Protein AF-A0A8S1HPP1-F1 (afdb_monomer_lite)

Secondary structure (DSSP, 8-state):
-HHHHHHHHHHHHHHHHHHHHHHH-S--------SEEEEEEESS--HHHHHHHHT-TT-EEEEEESS---TT---TTEEEEEHHHHHTT--GGGGTS-S-HHHHHHHHHHHHHHHT-SEEEEE-TTEEE-TTGGGGS--SSEEEEEEEE-SSSSGGGGB--HHHHHT-SS---TT--S-TT----S-EEEEEEEEEPPSEEEEEEEESSPPBPTTSSBP-S-B---TTPPPEEE-TT-B----SSEEEEEGGGGGG-PPPSSS-HHHHHHHHHHHHHHHHTTTT--EEEEEEEEEE-----------PPPP-HHHHHHHHHH----SSSHHHHHHHHHHHHHTTTSS-HHHHHHHHHHHHHHHHHHHHHHHHHHHHHHHHHHTTT--GGGTTPPPHHHHHHHHHT-HHHHHHTTEEEEEE-SS-B-S-HHHHHHHTTTTSSEEEEEE-B-GGG-S--TTSPPP-S---EEE--HHHHGGGTTTTHHHHHHHHTT-TT--EEEEEETT-EE-TTS---SSSEEESS-SEE--GGG-TTHHHHHHHHHHHHHHHHHHHHH---HHHHHHHHHHHHHHHHTT-SSHHHHHH--SEE---SEEEEEHHHHHHHHHHHHHHHHTT--HHHHHHHHHHHS-EE---GGGEEE--GGGGGGGGGT--TT-SEEE---SSSTT--HHHHHHHIIIIIHHHHHHHHHTT-SGGGTTTTTTTT-TT---------SEEEEE--SSS--HHHHHHTT-TT-EEEE-STT-TTS-TT-GGGHHHHHHHHHHTT-SEEEE--TT----TTGGGGS--SSEEEEEEEEPPPS--S--PPEEEEEEEEEPPSS--PPP--SS------------------------------PPPPPP--------SSHHHHHHHHHHHHHHHHHHHHHTTT--GGGTTPPPHHHHHHHHTT-GGGG-EEEEE-SS---TTHHHHHHHHGGGSSEEEEESS--------SSEEEE-TT-EE-TTS---TTSEEESS--B---TT-GGG-HHHHHHHHHHHHHHHHHHHH---HHHHHHHHHHHHHHHHTT-S-HHHHHH--S-B---SEEEE-GGGHHHHHHHHHHHHHTT--HHHHHHHHHHHS-EEPPPTTSEEE--GGGGGGGGGT--TT-SEEET--GGGGGT-HHHHHHHIIIIIHHHHHHHHH-S----

Organism: NCBI:txid2777116

Sequence (1190 aa):
MLLKYVRLFIVASTLSLLYFMKKKAAVWKPTKFSSKWIVLATEDDYSIVIERLSLLKDWEVVVVSDRKYSESIEFKNIHVLNSRKIDNLGYSIASKMNKTSSSWKNVGYLYAISKGAEWIYDMEIDIEFYGKGLDQFVYKNTTRGLKFLPKSKLLSDRMFNSHHFFGDQNSLPNGFPDIKYHKNGFAKMISCRELKNAAIQHAMVETHAKGKSLNGNRSNGKKKFNKFAPPITLSRGTFSPFDSQNTLFHRRAFHTLLLPSSFDSEEATIWRSYFAQKILNLTREYVALMPSNTVKLGQTGKETDLGQERPNWNRVIEKIDKWNCYLSSVEACILHLTDVMISSNMIKEKDGLLTRAWIQDLAKIGANQKLKANADLSKWCSVANYTKLSENLPEAQKIAENHQNSFVQNMNLDTVLIVTNNFPFAKEVGLIQRLYGPYFGMIIFCGTFDERNINPPDQYLDRFGNVNFVNLSESEVQEGFFIYICAQKIRELQLQNVRGYYMMSDDVVFNHWQSINYQSVVHTVGAYAQDPENRWWAEEFKNISSDALASTAEFMTTSEHPEVVQTWNTFNDGVKRKGFKDGSEALYTQYVGSISDFMYIPTSMLNYFGDLMEVFFENYLFLEIAVDKFLRSVDYETPPVTRLSYLWAEDRDIWPNFYNSSFLSFHPMKYGYSRFNLTERYRYCEHVLQLMIYKYVRLFGIVATCSLVLLIKMKSAVNRPIEYSSKWIVLATEDEYSEAIEKLLLLKDWEIVLVSELANTIHKTSSSRKNVGYLYAISKGAEWIYDMDIDIEFHGKGLDQFSFDKSTRGLKFSPESDNHTNGFAQMESCREMKNSVIQHGLVRDFSEVEIPLFFFWCIKECSGQFSGSPQPQSKMTSPVRRANIDLVQVVENEDLFRANQKLKANADLSKWCSVANYTKLDENLPKAEKIAENHQNSSNLETVLIITKNYPFAEEIGLVQRLYGPYFGMIIFCGTFDEKKINPPGYYMMSDDVQFNHWQPINHQHVVHTIGTVNPRPGEFWFSFEHKNISYESLENIVDFMNETDDPEVVNTWKMFEQGVRNKGLEDARQVLLARDSWSISDFMYIPTSMMNYFGDLMEIFFEHNLFLEIAVEKFLRSVEHDTPTLTHSSYLWCNDRIEWPKFYNSSFLSFHPIKYGAFRFNLTERYRYCEHVLQLSVDILLKGQKLND

pLDDT: mean 71.07, std 18.85, range [21.75, 97.69]

Structure (mmCIF, N/CA/C/O backbone):
data_AF-A0A8S1HPP1-F1
#
_entry.id   AF-A0A8S1HPP1-F1
#
loop_
_atom_site.group_PDB
_atom_site.id
_atom_site.type_symbol
_atom_site.label_atom_id
_atom_site.label_alt_id
_atom_site.label_comp_id
_atom_site.label_asym_id
_atom_site.label_entity_id
_atom_site.label_seq_id
_atom_site.pdbx_PDB_ins_code
_atom_site.Cartn_x
_atom_site.Cartn_y
_atom_site.Cartn_z
_atom_site.occupancy
_atom_site.B_iso_or_equiv
_atom_site.auth_seq_id
_atom_site.auth_comp_id
_atom_site.auth_asym_id
_atom_site.auth_atom_id
_atom_site.pdbx_PDB_model_num
ATOM 1 N N . MET A 1 1 ? 46.949 -49.712 -29.802 1.00 42.00 1 MET A N 1
ATOM 2 C CA . MET A 1 1 ? 46.430 -49.332 -28.463 1.00 42.00 1 MET A CA 1
ATOM 3 C C . MET A 1 1 ? 45.622 -48.033 -28.458 1.00 42.00 1 MET A C 1
ATOM 5 O O . MET A 1 1 ? 44.532 -48.072 -27.906 1.00 42.00 1 MET A O 1
ATOM 9 N N . LEU A 1 2 ? 46.083 -46.933 -29.078 1.00 38.34 2 LEU A N 1
ATOM 10 C CA . LEU A 1 2 ? 45.424 -45.606 -29.055 1.00 38.34 2 LEU A CA 1
ATOM 11 C C . LEU A 1 2 ? 43.883 -45.619 -29.175 1.00 38.34 2 LEU A C 1
ATOM 13 O O . LEU A 1 2 ? 43.200 -45.047 -28.333 1.00 38.34 2 LEU A O 1
ATOM 17 N N . LEU A 1 3 ? 43.323 -46.349 -30.147 1.00 43.28 3 LEU A N 1
ATOM 18 C CA . LEU A 1 3 ? 41.869 -46.475 -30.359 1.00 43.28 3 LEU A CA 1
ATOM 19 C C . LEU A 1 3 ? 41.077 -47.034 -29.156 1.00 43.28 3 LEU A C 1
ATOM 21 O O . LEU A 1 3 ? 39.909 -46.683 -28.998 1.00 43.28 3 LEU A O 1
ATOM 25 N N . LYS A 1 4 ? 41.683 -47.856 -28.281 1.00 51.75 4 LYS A N 1
ATOM 26 C CA . LYS A 1 4 ? 41.047 -48.267 -27.013 1.00 51.75 4 LYS A CA 1
ATOM 27 C C . LYS A 1 4 ? 41.020 -47.117 -26.003 1.00 51.75 4 LYS A C 1
ATOM 29 O O . LYS A 1 4 ? 39.989 -46.924 -25.371 1.00 51.75 4 LYS A O 1
ATOM 34 N N . TYR A 1 5 ? 42.097 -46.336 -25.895 1.00 51.66 5 TYR A N 1
ATOM 35 C CA . TYR A 1 5 ? 42.146 -45.158 -25.019 1.00 51.66 5 TYR A CA 1
ATOM 36 C C . TYR A 1 5 ? 41.177 -44.064 -25.472 1.00 51.66 5 TYR A C 1
ATOM 38 O O . TYR A 1 5 ? 40.440 -43.549 -24.643 1.00 51.66 5 TYR A O 1
ATOM 46 N N . VAL A 1 6 ? 41.095 -43.772 -26.774 1.00 58.34 6 VAL A N 1
ATOM 47 C CA . VAL A 1 6 ? 40.131 -42.794 -27.311 1.00 58.34 6 VAL A CA 1
ATOM 48 C C . VAL A 1 6 ? 38.688 -43.233 -27.034 1.00 58.34 6 VAL A C 1
ATOM 50 O O . VAL A 1 6 ? 37.890 -42.426 -26.567 1.00 58.34 6 VAL A O 1
ATOM 53 N N . ARG A 1 7 ? 38.347 -44.519 -27.227 1.00 53.97 7 ARG A N 1
ATOM 54 C CA . ARG A 1 7 ? 37.010 -45.033 -26.872 1.00 53.97 7 ARG A CA 1
ATOM 55 C C . ARG A 1 7 ? 36.739 -44.993 -25.365 1.00 53.97 7 ARG A C 1
ATOM 57 O O . ARG A 1 7 ? 35.650 -44.586 -24.981 1.00 53.97 7 ARG A O 1
ATOM 64 N N . LEU A 1 8 ? 37.706 -45.355 -24.517 1.00 57.78 8 LEU A N 1
ATOM 65 C CA . LEU A 1 8 ? 37.577 -45.241 -23.057 1.00 57.78 8 LEU A CA 1
ATOM 66 C C . LEU A 1 8 ? 37.389 -43.789 -22.605 1.00 57.78 8 LEU A C 1
ATOM 68 O O . LEU A 1 8 ? 36.540 -43.535 -21.758 1.00 57.78 8 LEU A O 1
ATOM 72 N N . PHE A 1 9 ? 38.120 -42.842 -23.196 1.00 58.34 9 PHE A N 1
ATOM 73 C CA . PHE A 1 9 ? 37.984 -41.421 -22.889 1.00 58.34 9 PHE A CA 1
ATOM 74 C C . PHE A 1 9 ? 36.614 -40.892 -23.325 1.00 58.34 9 PHE A C 1
ATOM 76 O O . PHE A 1 9 ? 35.916 -40.309 -22.508 1.00 58.34 9 PHE A O 1
ATOM 83 N N . ILE A 1 10 ? 36.160 -41.184 -24.551 1.00 60.81 10 ILE A N 1
ATOM 84 C CA . ILE A 1 10 ? 34.819 -40.796 -25.030 1.00 60.81 10 ILE A CA 1
ATOM 85 C C . ILE A 1 10 ? 33.710 -41.404 -24.155 1.00 60.81 10 ILE A C 1
ATOM 87 O O . ILE A 1 10 ? 32.758 -40.704 -23.810 1.00 60.81 10 ILE A O 1
ATOM 91 N N . VAL A 1 11 ? 33.825 -42.674 -23.751 1.00 67.00 11 VAL A N 1
ATOM 92 C CA . VAL A 1 11 ? 32.856 -43.327 -22.849 1.00 67.00 11 VAL A CA 1
ATOM 93 C C . VAL A 1 11 ? 32.888 -42.702 -21.451 1.00 67.00 11 VAL A C 1
ATOM 95 O O . VAL A 1 11 ? 31.832 -42.410 -20.898 1.00 67.00 11 VAL A O 1
ATOM 98 N N . ALA A 1 12 ? 34.064 -42.411 -20.890 1.00 55.72 12 ALA A N 1
ATOM 99 C CA . ALA A 1 12 ? 34.179 -41.722 -19.605 1.00 55.72 12 ALA A CA 1
ATOM 100 C C . ALA A 1 12 ? 33.639 -40.279 -19.662 1.00 55.72 12 ALA A C 1
ATOM 102 O O . ALA A 1 12 ? 32.937 -39.850 -18.745 1.00 55.72 12 ALA A O 1
ATOM 103 N N . SER A 1 13 ? 33.902 -39.542 -20.747 1.00 47.50 13 SER A N 1
ATOM 104 C CA . SER A 1 13 ? 33.375 -38.194 -20.980 1.00 47.50 13 SER A CA 1
ATOM 105 C C . SER A 1 13 ? 31.859 -38.199 -21.151 1.00 47.50 13 SER A C 1
ATOM 107 O O . SER A 1 13 ? 31.190 -37.387 -20.525 1.00 47.50 13 SER A O 1
ATOM 109 N N . THR A 1 14 ? 31.293 -39.120 -21.937 1.00 55.44 14 THR A N 1
ATOM 110 C CA . THR A 1 14 ? 29.834 -39.221 -22.133 1.00 55.44 14 THR A CA 1
ATOM 111 C C . THR A 1 14 ? 29.107 -39.751 -20.902 1.00 55.44 14 THR A C 1
ATOM 113 O O . THR A 1 14 ? 28.030 -39.247 -20.604 1.00 55.44 14 THR A O 1
ATOM 116 N N . LEU A 1 15 ? 29.687 -40.671 -20.122 1.00 53.03 15 LEU A N 1
ATOM 117 C CA . LEU A 1 15 ? 29.138 -41.068 -18.819 1.00 53.03 15 LEU A CA 1
ATOM 118 C C . LEU A 1 15 ? 29.204 -39.924 -17.800 1.00 53.03 15 LEU A C 1
ATOM 120 O O . LEU A 1 15 ? 28.235 -39.707 -17.078 1.00 53.03 15 LEU A O 1
ATOM 124 N N . SER A 1 16 ? 30.289 -39.145 -17.781 1.00 46.88 16 SER A N 1
ATOM 125 C CA . SER A 1 16 ? 30.393 -37.940 -16.944 1.00 46.88 16 SER A CA 1
ATOM 126 C C . SER A 1 16 ? 29.382 -36.875 -17.373 1.00 46.88 16 SER A C 1
ATOM 128 O O . SER A 1 16 ? 28.714 -36.286 -16.525 1.00 46.88 16 SER A O 1
ATOM 130 N N . LEU A 1 17 ? 29.202 -36.672 -18.683 1.00 39.28 17 LEU A N 1
ATOM 131 C CA . LEU A 1 17 ? 28.205 -35.759 -19.235 1.00 39.28 17 LEU A CA 1
ATOM 132 C C . LEU A 1 17 ? 26.784 -36.230 -18.898 1.00 39.28 17 LEU A C 1
ATOM 134 O O . LEU A 1 17 ? 25.991 -35.432 -18.420 1.00 39.28 17 LEU A O 1
ATOM 138 N N . LEU A 1 18 ? 26.473 -37.522 -19.046 1.00 42.94 18 LEU A N 1
ATOM 139 C CA . LEU A 1 18 ? 25.186 -38.119 -18.666 1.00 42.94 18 LEU A CA 1
ATOM 140 C C . LEU A 1 18 ? 24.934 -38.072 -17.153 1.00 42.94 18 LEU A C 1
ATOM 142 O O . LEU A 1 18 ? 23.791 -37.896 -16.742 1.00 42.94 18 LEU A O 1
ATOM 146 N N . TYR A 1 19 ? 25.972 -38.178 -16.322 1.00 43.44 19 TYR A N 1
ATOM 147 C CA . TYR A 1 19 ? 25.876 -38.008 -14.871 1.00 43.44 19 TYR A CA 1
ATOM 148 C C . TYR A 1 19 ? 25.571 -36.547 -14.500 1.00 43.44 19 TYR A C 1
ATOM 150 O O . TYR A 1 19 ? 24.633 -36.290 -13.744 1.00 43.44 19 TYR A O 1
ATOM 158 N N . PHE A 1 20 ? 26.270 -35.580 -15.106 1.00 38.75 20 PHE A N 1
ATOM 159 C CA . PHE A 1 20 ? 25.969 -34.149 -14.965 1.00 38.75 20 PHE A CA 1
ATOM 160 C C . PHE A 1 20 ? 24.582 -33.779 -15.514 1.00 38.75 20 PHE A C 1
ATOM 162 O O . PHE A 1 20 ? 23.857 -33.016 -14.877 1.00 38.75 20 PHE A O 1
ATOM 169 N N . MET A 1 21 ? 24.182 -34.345 -16.656 1.00 35.34 21 MET A N 1
ATOM 170 C CA . MET A 1 21 ? 22.868 -34.124 -17.261 1.00 35.34 21 MET A CA 1
ATOM 171 C C . MET A 1 21 ? 21.763 -34.736 -16.401 1.00 35.34 21 MET A C 1
ATOM 173 O O . MET A 1 21 ? 20.810 -34.033 -16.095 1.00 35.34 21 MET A O 1
ATOM 177 N N . LYS A 1 22 ? 21.904 -35.970 -15.889 1.00 34.00 22 LYS A N 1
ATOM 178 C CA . LYS A 1 22 ? 20.936 -36.536 -14.930 1.00 34.00 22 LYS A CA 1
ATOM 179 C C . LYS A 1 22 ? 20.839 -35.716 -13.641 1.00 34.00 22 LYS A C 1
ATOM 181 O O . LYS A 1 22 ? 19.733 -35.541 -13.143 1.00 34.00 22 LYS A O 1
ATOM 186 N N . LYS A 1 23 ? 21.937 -35.126 -13.147 1.00 32.88 23 LYS A N 1
ATOM 187 C CA . LYS A 1 23 ? 21.891 -34.198 -11.998 1.00 32.88 23 LYS A CA 1
ATOM 188 C C . LYS A 1 23 ? 21.284 -32.818 -12.303 1.00 32.88 23 LYS A C 1
ATOM 190 O O . LYS A 1 23 ? 20.976 -32.096 -11.360 1.00 32.88 23 LYS A O 1
ATOM 195 N N . LYS A 1 24 ? 21.075 -32.459 -13.577 1.00 32.88 24 LYS A N 1
ATOM 196 C CA . LYS A 1 24 ? 20.315 -31.268 -14.016 1.00 32.88 24 LYS A CA 1
ATOM 197 C C . LYS A 1 24 ? 18.944 -31.587 -14.637 1.00 32.88 24 LYS A C 1
ATOM 199 O O . LYS A 1 24 ? 18.179 -30.664 -14.886 1.00 32.88 24 LYS A O 1
ATOM 204 N N . ALA A 1 25 ? 18.619 -32.863 -14.846 1.00 25.97 25 ALA A N 1
ATOM 205 C CA . ALA A 1 25 ? 17.362 -33.346 -15.424 1.00 25.97 25 ALA A CA 1
ATOM 206 C C . ALA A 1 25 ? 16.384 -33.908 -14.373 1.00 25.97 25 ALA A C 1
ATOM 208 O O . ALA A 1 25 ? 15.443 -34.623 -14.714 1.00 25.97 25 ALA A O 1
ATOM 209 N N . ALA A 1 26 ? 16.563 -33.554 -13.096 1.00 25.03 26 ALA A N 1
ATOM 210 C CA . ALA A 1 26 ? 15.437 -33.527 -12.172 1.00 25.03 26 ALA A CA 1
ATOM 211 C C . ALA A 1 26 ? 14.466 -32.449 -12.678 1.00 25.03 26 ALA A C 1
ATOM 213 O O . ALA A 1 26 ? 14.783 -31.261 -12.623 1.00 25.03 26 ALA A O 1
ATOM 214 N N . VAL A 1 27 ? 13.325 -32.867 -13.237 1.00 28.41 27 VAL A N 1
ATOM 215 C CA . VAL A 1 27 ? 12.328 -31.962 -13.827 1.00 28.41 27 VAL A CA 1
ATOM 216 C C . VAL A 1 27 ? 11.822 -31.014 -12.745 1.00 28.41 27 VAL A C 1
ATOM 218 O O . VAL A 1 27 ? 11.024 -31.396 -11.888 1.00 28.41 27 VAL A O 1
ATOM 221 N N . TRP A 1 28 ? 12.310 -29.774 -12.777 1.00 24.19 28 TRP A N 1
ATOM 222 C CA . TRP A 1 28 ? 11.965 -28.747 -11.802 1.00 24.19 28 TRP A CA 1
ATOM 223 C C . TRP A 1 28 ? 10.558 -28.224 -12.093 1.00 24.19 28 TRP A C 1
ATOM 225 O O . TRP A 1 28 ? 10.388 -27.157 -12.680 1.00 24.19 28 TRP A O 1
ATOM 235 N N . LYS A 1 29 ? 9.538 -28.990 -11.676 1.00 22.83 29 LYS A N 1
ATOM 236 C CA . LYS A 1 29 ? 8.214 -28.422 -11.408 1.00 22.83 29 LYS A CA 1
ATOM 237 C C . LYS A 1 29 ? 8.446 -27.258 -10.438 1.00 22.83 29 LYS A C 1
ATOM 239 O O . LYS A 1 29 ? 8.949 -27.519 -9.342 1.00 22.83 29 LYS A O 1
ATOM 244 N N . PRO A 1 30 ? 8.147 -26.002 -10.810 1.00 30.98 30 PRO A N 1
ATOM 245 C CA . PRO A 1 30 ? 8.375 -24.882 -9.917 1.00 30.98 30 PRO A CA 1
ATOM 246 C C . PRO A 1 30 ? 7.457 -25.047 -8.708 1.00 30.98 30 PRO A C 1
ATOM 248 O O . PRO A 1 30 ? 6.238 -24.915 -8.817 1.00 30.98 30 PRO A O 1
ATOM 251 N N . THR A 1 31 ? 8.034 -25.349 -7.545 1.00 39.09 31 THR A N 1
ATOM 252 C CA . THR A 1 31 ? 7.319 -25.253 -6.274 1.00 39.09 31 THR A CA 1
ATOM 253 C C . THR A 1 31 ? 6.963 -23.787 -6.078 1.00 39.09 31 THR A C 1
ATOM 255 O O . THR A 1 31 ? 7.828 -22.969 -5.766 1.00 39.09 31 THR A O 1
ATOM 258 N N . LYS A 1 32 ? 5.700 -23.449 -6.352 1.00 61.53 32 LYS A N 1
ATOM 259 C CA . LYS A 1 32 ? 5.142 -22.115 -6.157 1.00 61.53 32 LYS A CA 1
ATOM 260 C C . LYS A 1 32 ? 5.131 -21.830 -4.656 1.00 61.53 32 LYS A C 1
ATOM 262 O O . LYS A 1 32 ? 4.247 -22.307 -3.954 1.00 61.53 32 LYS A O 1
ATOM 267 N N . PHE A 1 33 ? 6.165 -21.129 -4.198 1.00 76.69 33 PHE A N 1
ATOM 268 C CA . PHE A 1 33 ? 6.281 -20.659 -2.822 1.00 76.69 33 PHE A CA 1
ATOM 269 C C . PHE A 1 33 ? 5.123 -19.714 -2.478 1.00 76.69 33 PHE A C 1
ATOM 271 O O . PHE A 1 33 ? 4.570 -19.066 -3.375 1.00 76.69 33 PHE A O 1
ATOM 278 N N . SER A 1 34 ? 4.779 -19.607 -1.194 1.00 84.12 34 SER A N 1
ATOM 279 C CA . SER A 1 34 ? 3.811 -18.602 -0.738 1.00 84.12 34 SER A CA 1
ATOM 280 C C . SER A 1 34 ? 4.305 -17.169 -0.990 1.00 84.12 34 SER A C 1
ATOM 282 O O . SER A 1 34 ? 5.507 -16.905 -1.085 1.00 84.12 34 SER A O 1
ATOM 284 N N . SER A 1 35 ? 3.372 -16.215 -1.054 1.00 87.25 35 SER A N 1
ATOM 285 C CA . SER A 1 35 ? 3.691 -14.786 -1.001 1.00 87.25 35 SER A CA 1
ATOM 286 C C . SER A 1 35 ? 3.902 -14.280 0.437 1.00 87.25 35 SER A C 1
ATOM 288 O O . SER A 1 35 ? 4.486 -13.210 0.627 1.00 87.25 35 SER A O 1
ATOM 290 N N . LYS A 1 36 ? 3.519 -15.062 1.460 1.00 94.50 36 LYS A N 1
ATOM 291 C CA . LYS A 1 36 ? 3.744 -14.757 2.882 1.00 94.50 36 LYS A CA 1
ATOM 292 C C . LYS A 1 36 ? 4.982 -15.482 3.427 1.00 94.50 36 LYS A C 1
ATOM 294 O O . LYS A 1 36 ? 5.108 -16.700 3.298 1.00 94.50 36 LYS A O 1
ATOM 299 N N . TRP A 1 37 ? 5.882 -14.724 4.049 1.00 96.50 37 TRP A N 1
ATOM 300 C CA . TRP A 1 37 ? 7.186 -15.183 4.532 1.00 96.50 37 TRP A CA 1
ATOM 301 C C . TRP A 1 37 ? 7.423 -14.772 5.986 1.00 96.50 37 TRP A C 1
ATOM 303 O O . TRP A 1 37 ? 7.148 -13.637 6.357 1.00 96.50 37 TRP A O 1
ATOM 313 N N . ILE A 1 38 ? 7.991 -15.656 6.799 1.00 95.38 38 ILE A N 1
ATOM 314 C CA . ILE A 1 38 ? 8.501 -15.357 8.144 1.00 95.38 38 ILE A CA 1
ATOM 315 C C . ILE A 1 38 ? 10.027 -15.266 8.069 1.00 95.38 38 ILE A C 1
ATOM 317 O O . ILE A 1 38 ? 10.658 -16.095 7.415 1.00 95.38 38 ILE A O 1
ATOM 321 N N . VAL A 1 39 ? 10.640 -14.288 8.736 1.00 93.88 39 VAL A N 1
ATOM 322 C CA . VAL A 1 39 ? 12.103 -14.169 8.838 1.00 93.88 39 VAL A CA 1
ATOM 323 C C . VAL A 1 39 ? 12.517 -14.034 10.299 1.00 93.88 39 VAL A C 1
ATOM 325 O O . VAL A 1 39 ? 12.102 -13.111 10.999 1.00 93.88 39 VAL A O 1
ATOM 328 N N . LEU A 1 40 ? 13.376 -14.952 10.742 1.00 89.00 40 LEU A N 1
ATOM 329 C CA . LEU A 1 40 ? 13.937 -14.981 12.090 1.00 89.00 40 LEU A CA 1
ATOM 330 C C . LEU A 1 40 ? 15.417 -15.384 12.062 1.00 89.00 40 LEU A C 1
ATOM 332 O O . LEU A 1 40 ? 15.902 -15.988 11.101 1.00 89.00 40 LEU A O 1
ATOM 336 N N . ALA A 1 41 ? 16.143 -15.050 13.125 1.00 85.75 41 ALA A N 1
ATOM 337 C CA . ALA A 1 41 ? 17.539 -15.436 13.302 1.00 85.75 41 ALA A CA 1
ATOM 338 C C . ALA A 1 41 ? 17.740 -16.132 14.652 1.00 85.75 41 ALA A C 1
ATOM 340 O O . ALA A 1 41 ? 17.058 -15.795 15.619 1.00 85.75 41 ALA A O 1
ATOM 341 N N . THR A 1 42 ? 18.668 -17.090 14.717 1.00 78.44 42 THR A N 1
ATOM 342 C CA . THR A 1 42 ? 18.992 -17.816 15.954 1.00 78.44 42 THR A CA 1
ATOM 343 C C . THR A 1 42 ? 20.471 -18.169 16.075 1.00 78.44 42 THR A C 1
ATOM 345 O O . THR A 1 42 ? 21.129 -18.542 15.099 1.00 78.44 42 THR A O 1
ATOM 348 N N . GLU A 1 43 ? 20.968 -18.083 17.305 1.00 70.56 43 GLU A N 1
ATOM 349 C CA . GLU A 1 43 ? 22.302 -18.529 17.718 1.00 70.56 43 GLU A CA 1
ATOM 350 C C . GLU A 1 43 ? 22.240 -19.927 18.380 1.00 70.56 43 GLU A C 1
ATOM 352 O O . GLU A 1 43 ? 23.274 -20.561 18.563 1.00 70.56 43 GLU A O 1
ATOM 357 N N . ASP A 1 44 ? 21.035 -20.446 18.664 1.00 65.00 44 ASP A N 1
ATOM 358 C CA . ASP A 1 44 ? 20.766 -21.724 19.345 1.00 65.00 44 ASP A CA 1
ATOM 359 C C . ASP A 1 44 ? 19.838 -22.658 18.533 1.00 65.00 44 ASP A C 1
ATOM 361 O O . ASP A 1 44 ? 19.011 -22.210 17.729 1.00 65.00 44 ASP A O 1
ATOM 365 N N . ASP A 1 45 ? 19.921 -23.968 18.794 1.00 60.19 45 ASP A N 1
ATOM 366 C CA . ASP A 1 45 ? 19.113 -25.022 18.156 1.00 60.19 45 ASP A CA 1
ATOM 367 C C . ASP A 1 45 ? 17.679 -25.129 18.746 1.00 60.19 45 ASP A C 1
ATOM 369 O O . ASP A 1 45 ? 17.266 -26.176 19.250 1.00 60.19 45 ASP A O 1
ATOM 373 N N . TYR A 1 46 ? 16.881 -24.055 18.677 1.00 61.47 46 TYR A N 1
ATOM 374 C CA . TYR A 1 46 ? 15.466 -24.049 19.103 1.00 61.47 46 TYR A CA 1
ATOM 375 C C . TYR A 1 46 ? 14.547 -24.809 18.124 1.00 61.47 46 TYR A C 1
ATOM 377 O O . TYR A 1 46 ? 13.765 -24.222 17.373 1.00 61.47 46 TYR A O 1
ATOM 385 N N . SER A 1 47 ? 14.623 -26.142 18.148 1.00 62.47 47 SER A N 1
ATOM 386 C CA . SER A 1 47 ? 13.831 -27.042 17.297 1.00 62.47 47 SER A CA 1
ATOM 387 C C . SER A 1 47 ? 12.317 -26.822 17.410 1.00 62.47 47 SER A C 1
ATOM 389 O O . SER A 1 47 ? 11.654 -26.676 16.388 1.00 62.47 47 SER A O 1
ATOM 391 N N . ILE A 1 48 ? 11.775 -26.734 18.629 1.00 72.56 48 ILE A N 1
ATOM 392 C CA . ILE A 1 48 ? 10.321 -26.732 18.879 1.00 72.56 48 ILE A CA 1
ATOM 393 C C . ILE A 1 48 ? 9.586 -25.506 18.310 1.00 72.56 48 ILE A C 1
ATOM 395 O O . ILE A 1 48 ? 8.431 -25.607 17.898 1.00 72.56 48 ILE A O 1
ATOM 399 N N . VAL A 1 49 ? 10.240 -24.341 18.245 1.00 76.44 49 VAL A N 1
ATOM 400 C CA . VAL A 1 49 ? 9.645 -23.136 17.638 1.00 76.44 49 VAL A CA 1
ATOM 401 C C . VAL A 1 49 ? 9.630 -23.275 16.117 1.00 76.44 49 VAL A C 1
ATOM 403 O O . VAL A 1 49 ? 8.612 -23.011 15.486 1.00 76.44 49 VAL A O 1
ATOM 406 N N . ILE A 1 50 ? 10.720 -23.771 15.529 1.00 78.62 50 ILE A N 1
ATOM 407 C CA . ILE A 1 50 ? 10.836 -24.008 14.083 1.00 78.62 50 ILE A CA 1
ATOM 408 C C . ILE A 1 50 ? 9.859 -25.107 13.624 1.00 78.62 50 ILE A C 1
ATOM 410 O O . ILE A 1 50 ? 9.215 -24.962 12.588 1.00 78.62 50 ILE A O 1
ATOM 414 N N . GLU A 1 51 ? 9.680 -26.159 14.425 1.00 80.25 51 GLU A N 1
ATOM 415 C CA . GLU A 1 51 ? 8.677 -27.209 14.218 1.00 80.25 51 GLU A CA 1
ATOM 416 C C . GLU A 1 51 ? 7.255 -26.631 14.207 1.00 80.25 51 GLU A C 1
ATOM 418 O O . GLU A 1 51 ? 6.523 -26.838 13.241 1.00 80.25 51 GLU A O 1
ATOM 423 N N . ARG A 1 52 ? 6.879 -25.826 15.212 1.00 83.12 52 ARG A N 1
ATOM 424 C CA . ARG A 1 52 ? 5.574 -25.139 15.252 1.00 83.12 52 ARG A CA 1
ATOM 425 C C . ARG A 1 52 ? 5.356 -24.216 14.050 1.00 83.12 52 ARG A C 1
ATOM 427 O O . ARG A 1 52 ? 4.268 -24.215 13.483 1.00 83.12 52 ARG A O 1
ATOM 434 N N . LEU A 1 53 ? 6.379 -23.462 13.640 1.00 86.81 53 LEU A N 1
ATOM 435 C CA . LEU A 1 53 ? 6.314 -22.595 12.459 1.00 86.81 53 LEU A CA 1
ATOM 436 C C . LEU A 1 53 ? 6.152 -23.395 11.154 1.00 86.81 53 LEU A C 1
ATOM 438 O O . LEU A 1 53 ? 5.484 -22.919 10.240 1.00 86.81 53 LEU A O 1
ATOM 442 N N . SER A 1 54 ? 6.679 -24.624 11.069 1.00 84.88 54 SER A N 1
ATOM 443 C CA . SER A 1 54 ? 6.494 -25.490 9.891 1.00 84.88 54 SER A CA 1
ATOM 444 C C . SER A 1 54 ? 5.032 -25.897 9.656 1.00 84.88 54 SER A C 1
ATOM 446 O O . SER A 1 54 ? 4.634 -26.133 8.516 1.00 84.88 54 SER A O 1
ATOM 448 N N . LEU A 1 55 ? 4.206 -25.910 10.712 1.00 87.06 55 LEU A N 1
ATOM 449 C CA . LEU A 1 55 ? 2.779 -26.247 10.644 1.00 87.06 55 LEU A CA 1
ATOM 450 C C . LEU A 1 55 ? 1.909 -25.117 10.063 1.00 87.06 55 LEU A C 1
ATOM 452 O O . LEU A 1 55 ? 0.728 -25.338 9.781 1.00 87.06 55 LEU A O 1
ATOM 456 N N . LEU A 1 56 ? 2.462 -23.912 9.882 1.00 87.44 56 LEU A N 1
ATOM 457 C CA . LEU A 1 56 ? 1.742 -22.773 9.319 1.00 87.44 56 LEU A CA 1
ATOM 458 C C . LEU A 1 56 ? 1.500 -22.975 7.817 1.00 87.44 56 LEU A C 1
ATOM 460 O O . LEU A 1 56 ? 2.412 -22.888 6.993 1.00 87.44 56 LEU A O 1
ATOM 464 N N . LYS A 1 57 ? 0.237 -23.221 7.458 1.00 83.44 57 LYS A N 1
ATOM 465 C CA . LYS A 1 57 ? -0.217 -23.242 6.061 1.00 83.44 57 LYS A CA 1
ATOM 466 C C . LYS A 1 57 ? -0.011 -21.872 5.423 1.00 83.44 57 LYS A C 1
ATOM 468 O O . LYS A 1 57 ? -0.175 -20.850 6.081 1.00 83.44 57 LYS A O 1
ATOM 473 N N . ASP A 1 58 ? 0.329 -21.873 4.140 1.00 87.62 58 ASP A N 1
ATOM 474 C CA . ASP A 1 58 ? 0.530 -20.671 3.323 1.00 87.62 58 ASP A CA 1
ATOM 475 C C . ASP A 1 58 ? 1.610 -19.702 3.846 1.00 87.62 58 ASP A C 1
ATOM 477 O O . ASP A 1 58 ? 1.621 -18.533 3.461 1.00 87.62 58 ASP A O 1
ATOM 481 N N . TRP A 1 59 ? 2.562 -20.188 4.654 1.00 93.25 59 TRP A N 1
ATOM 482 C CA . TRP A 1 59 ? 3.759 -19.453 5.073 1.00 93.25 59 TRP A CA 1
ATOM 483 C C . TRP A 1 59 ? 5.041 -20.230 4.757 1.00 93.25 59 TRP A C 1
ATOM 485 O O . TRP A 1 59 ? 5.180 -21.403 5.109 1.00 93.25 59 TRP A O 1
ATOM 495 N N . GLU A 1 60 ? 6.002 -19.535 4.149 1.00 94.06 60 GLU A N 1
ATOM 496 C CA . GLU A 1 60 ? 7.407 -19.955 4.088 1.00 94.06 60 GLU A CA 1
ATOM 497 C C . GLU A 1 60 ? 8.179 -19.313 5.252 1.00 94.06 60 GLU A C 1
ATOM 499 O O . GLU A 1 60 ? 7.849 -18.208 5.684 1.00 94.06 60 GLU A O 1
ATOM 504 N N . VAL A 1 61 ? 9.233 -19.951 5.758 1.00 92.94 61 VAL A N 1
ATOM 505 C CA . VAL A 1 61 ? 10.000 -19.467 6.921 1.00 92.94 61 VAL A CA 1
ATOM 506 C C . VAL A 1 61 ? 11.488 -19.467 6.603 1.00 92.94 61 VAL A C 1
ATOM 508 O O . VAL A 1 61 ? 12.036 -20.489 6.202 1.00 92.94 61 VAL A O 1
ATOM 511 N N . VAL A 1 62 ? 12.184 -18.354 6.827 1.00 92.44 62 VAL A N 1
ATOM 512 C CA . VAL A 1 62 ? 13.645 -18.259 6.709 1.00 92.44 62 VAL A CA 1
ATOM 513 C C . VAL A 1 62 ? 14.261 -18.183 8.097 1.00 92.44 62 VAL A C 1
ATOM 515 O O . VAL A 1 62 ? 14.021 -17.233 8.841 1.00 92.44 62 VAL A O 1
ATOM 518 N N . VAL A 1 63 ? 15.090 -19.177 8.416 1.00 88.75 63 VAL A N 1
ATOM 519 C CA . VAL A 1 63 ? 15.845 -19.255 9.672 1.00 88.75 63 VAL A CA 1
ATOM 520 C C . VAL A 1 63 ? 17.306 -18.967 9.356 1.00 88.75 63 VAL A C 1
ATOM 522 O O . VAL A 1 63 ? 17.963 -19.770 8.692 1.00 88.75 63 VAL A O 1
ATOM 525 N N . VAL A 1 64 ? 17.824 -17.826 9.805 1.00 86.88 64 VAL A N 1
ATOM 526 C CA . VAL A 1 64 ? 19.232 -17.451 9.594 1.00 86.88 64 VAL A CA 1
ATOM 527 C C . VAL A 1 64 ? 20.058 -17.783 10.839 1.00 86.88 64 VAL A C 1
ATOM 529 O O . VAL A 1 64 ? 19.654 -17.453 11.952 1.00 86.88 64 VAL A O 1
ATOM 532 N N . SER A 1 65 ? 21.211 -18.433 10.675 1.00 78.06 65 SER A N 1
ATOM 533 C CA . SER A 1 65 ? 22.086 -18.800 11.799 1.00 78.06 65 SER A CA 1
ATOM 534 C C . SER A 1 65 ? 23.569 -18.699 11.434 1.00 78.06 65 SER A C 1
ATOM 536 O O . SER A 1 65 ? 23.975 -18.976 10.302 1.00 78.06 65 SER A O 1
ATOM 538 N N . ASP A 1 66 ? 24.396 -18.302 12.399 1.00 67.62 66 ASP A N 1
ATOM 539 C CA . ASP A 1 66 ? 25.850 -18.227 12.248 1.00 67.62 66 ASP A CA 1
ATOM 540 C C . ASP A 1 66 ? 26.501 -19.626 12.293 1.00 67.62 66 ASP A C 1
ATOM 542 O O . ASP A 1 66 ? 27.450 -19.901 11.546 1.00 67.62 66 ASP A O 1
ATOM 546 N N . ARG A 1 67 ? 25.957 -20.517 13.134 1.00 64.06 67 ARG A N 1
ATOM 547 C CA . ARG A 1 67 ? 26.456 -21.870 13.416 1.00 64.06 67 ARG A CA 1
ATOM 548 C C . ARG A 1 67 ? 26.114 -22.884 12.319 1.00 64.06 67 ARG A C 1
ATOM 550 O O . ARG A 1 67 ? 25.320 -22.660 11.404 1.00 64.06 67 ARG A O 1
ATOM 557 N N . LYS A 1 68 ? 26.711 -24.075 12.444 1.00 53.88 68 LYS A N 1
ATOM 558 C CA . LYS A 1 68 ? 26.265 -25.287 11.742 1.00 53.88 68 LYS A CA 1
ATOM 559 C C . LYS A 1 68 ? 25.014 -25.856 12.428 1.00 53.88 68 LYS A C 1
ATOM 561 O O . LYS A 1 68 ? 25.099 -26.909 13.053 1.00 53.88 68 LYS A O 1
ATOM 566 N N . TYR A 1 69 ? 23.883 -25.161 12.297 1.00 55.31 69 TYR A N 1
ATOM 567 C CA . TYR A 1 69 ? 22.566 -25.741 12.581 1.00 55.31 69 TYR A CA 1
ATOM 568 C C . TYR A 1 69 ? 22.446 -27.093 11.862 1.00 55.31 69 TYR A C 1
ATOM 570 O O . TYR A 1 69 ? 22.910 -27.222 10.721 1.00 55.31 69 TYR A O 1
ATOM 578 N N . SER A 1 70 ? 21.876 -28.101 12.523 1.00 53.06 70 SER A N 1
ATOM 579 C CA . SER A 1 70 ? 21.881 -29.474 12.008 1.00 53.06 70 SER A CA 1
ATOM 580 C C . SER A 1 70 ? 21.177 -29.577 10.650 1.00 53.06 70 SER A C 1
ATOM 582 O O . SER A 1 70 ? 20.002 -29.244 10.519 1.00 53.06 70 SER A O 1
ATOM 584 N N . GLU A 1 71 ? 21.868 -30.101 9.633 1.00 54.09 71 GLU A N 1
ATOM 585 C CA . GLU A 1 71 ? 21.315 -30.303 8.278 1.00 54.09 71 GLU A CA 1
ATOM 586 C C . GLU A 1 71 ? 20.288 -31.463 8.213 1.00 54.09 71 GLU A C 1
ATOM 588 O O . GLU A 1 71 ? 19.889 -31.872 7.130 1.00 54.09 71 GLU A O 1
ATOM 593 N N . SER A 1 72 ? 19.852 -31.994 9.364 1.00 51.81 72 SER A N 1
ATOM 594 C CA . SER A 1 72 ? 18.936 -33.141 9.501 1.00 51.81 72 SER A CA 1
ATOM 595 C C . SER A 1 72 ? 17.440 -32.790 9.537 1.00 51.81 72 SER A C 1
ATOM 597 O O . SER A 1 72 ? 16.614 -33.694 9.646 1.00 51.81 72 SER A O 1
ATOM 599 N N . ILE A 1 73 ? 17.076 -31.506 9.451 1.00 56.62 73 ILE A N 1
ATOM 600 C CA . ILE A 1 73 ? 15.685 -31.035 9.540 1.00 56.62 73 ILE A CA 1
ATOM 601 C C . ILE A 1 73 ? 15.225 -30.517 8.168 1.00 56.62 73 ILE A C 1
ATOM 603 O O . ILE A 1 73 ? 15.416 -29.349 7.830 1.00 56.62 73 ILE A O 1
ATOM 607 N N . GLU A 1 74 ? 14.606 -31.396 7.373 1.00 61.12 74 GLU A N 1
ATOM 608 C CA . GLU A 1 74 ? 13.978 -31.061 6.084 1.00 61.12 74 GLU A CA 1
ATOM 609 C C . GLU A 1 74 ? 12.457 -30.863 6.229 1.00 61.12 74 GLU A C 1
ATOM 611 O O . GLU A 1 74 ? 11.651 -31.707 5.835 1.00 61.12 74 GLU A O 1
ATOM 616 N N . PHE A 1 75 ? 12.042 -29.716 6.771 1.00 72.12 75 PHE A N 1
ATOM 617 C CA . PHE A 1 75 ? 10.655 -29.254 6.652 1.00 72.12 75 PHE A CA 1
ATOM 618 C C . PHE A 1 75 ? 10.456 -28.521 5.315 1.00 72.12 75 PHE A C 1
ATOM 620 O O . PHE A 1 75 ? 11.258 -27.667 4.939 1.00 72.12 75 PHE A O 1
ATOM 627 N N . LYS A 1 76 ? 9.361 -28.819 4.602 1.00 78.31 76 LYS A N 1
ATOM 628 C CA . LYS A 1 76 ? 9.122 -28.371 3.214 1.00 78.31 76 LYS A CA 1
ATOM 629 C C . LYS A 1 76 ? 9.123 -26.842 3.021 1.00 78.31 76 LYS A C 1
ATOM 631 O O . LYS A 1 76 ? 9.504 -26.388 1.947 1.00 78.31 76 LYS A O 1
ATOM 636 N N . ASN A 1 77 ? 8.686 -26.091 4.031 1.00 87.56 77 ASN A N 1
ATOM 637 C CA . ASN A 1 77 ? 8.544 -24.629 4.041 1.00 87.56 77 ASN A CA 1
ATOM 638 C C . ASN A 1 77 ? 9.591 -23.911 4.919 1.00 87.56 77 ASN A C 1
ATOM 640 O O . ASN A 1 77 ? 9.468 -22.711 5.163 1.00 87.56 77 ASN A O 1
ATOM 644 N N . ILE A 1 78 ? 10.620 -24.614 5.420 1.00 88.00 78 ILE A N 1
ATOM 645 C CA . ILE A 1 78 ? 11.668 -24.020 6.267 1.00 88.00 78 ILE A CA 1
ATOM 646 C C . ILE A 1 78 ? 12.989 -23.899 5.491 1.00 88.00 78 ILE A C 1
ATOM 648 O O . ILE A 1 78 ? 13.613 -24.875 5.080 1.00 88.00 78 ILE A O 1
ATOM 652 N N . HIS A 1 79 ? 13.466 -22.668 5.348 1.00 88.94 79 HIS A N 1
ATOM 653 C CA . HIS A 1 79 ? 14.661 -22.284 4.608 1.00 88.94 79 HIS A CA 1
ATOM 654 C C . HIS A 1 79 ? 15.799 -21.916 5.572 1.00 88.94 79 HIS A C 1
ATOM 656 O O . HIS A 1 79 ? 16.017 -20.745 5.884 1.00 88.94 79 HIS A O 1
ATOM 662 N N . VAL A 1 80 ? 16.556 -22.914 6.042 1.00 85.94 80 VAL A N 1
ATOM 663 C CA . VAL A 1 80 ? 17.714 -22.675 6.927 1.00 85.94 80 VAL A CA 1
ATOM 664 C C . VAL A 1 80 ? 18.897 -22.099 6.139 1.00 85.94 80 VAL A C 1
ATOM 666 O O . VAL A 1 80 ? 19.454 -22.776 5.265 1.00 85.94 80 VAL A O 1
ATOM 669 N N . LEU A 1 81 ? 19.322 -20.881 6.481 1.00 86.12 81 LEU A N 1
ATOM 670 C CA . LEU A 1 81 ? 20.477 -20.168 5.929 1.00 86.12 81 LEU A CA 1
ATOM 671 C C . LEU A 1 81 ? 21.615 -20.112 6.960 1.00 86.12 81 LEU A C 1
ATOM 673 O O . LEU A 1 81 ? 21.636 -19.248 7.832 1.00 86.12 81 LEU A O 1
ATOM 677 N N . ASN A 1 82 ? 22.577 -21.031 6.838 1.00 82.38 82 ASN A N 1
ATOM 678 C CA . ASN A 1 82 ? 23.824 -20.996 7.609 1.00 82.38 82 ASN A CA 1
ATOM 679 C C . ASN A 1 82 ? 24.898 -20.142 6.908 1.00 82.38 82 ASN A C 1
ATOM 681 O O . ASN A 1 82 ? 24.807 -19.921 5.698 1.00 82.38 82 ASN A O 1
ATOM 685 N N . SER A 1 83 ? 25.946 -19.726 7.631 1.00 77.81 83 SER A N 1
ATOM 686 C CA . SER A 1 83 ? 27.065 -18.915 7.101 1.00 77.81 83 SER A CA 1
ATOM 687 C C . SER A 1 83 ? 27.549 -19.337 5.697 1.00 77.81 83 SER A C 1
ATOM 689 O O . SER A 1 83 ? 27.628 -18.509 4.796 1.00 77.81 83 SER A O 1
ATOM 691 N N . ARG A 1 84 ? 27.769 -20.641 5.451 1.00 79.25 84 ARG A N 1
ATOM 692 C CA . ARG A 1 84 ? 28.211 -21.150 4.134 1.00 79.25 84 ARG A CA 1
ATOM 693 C C . ARG A 1 84 ? 27.160 -20.940 3.037 1.00 79.25 84 ARG A C 1
ATOM 695 O O . ARG A 1 84 ? 27.517 -20.677 1.892 1.00 79.25 84 ARG A O 1
ATOM 702 N N . LYS A 1 85 ? 25.869 -21.113 3.336 1.00 83.62 85 LYS A N 1
ATOM 703 C CA . LYS A 1 85 ? 24.798 -20.809 2.372 1.00 83.62 85 LYS A CA 1
ATOM 704 C C . LYS A 1 85 ? 24.756 -19.309 2.080 1.00 83.62 85 LYS A C 1
ATOM 706 O O . LYS A 1 85 ? 24.606 -18.954 0.920 1.00 83.62 85 LYS A O 1
ATOM 711 N N . ILE A 1 86 ? 24.939 -18.462 3.096 1.00 83.69 86 ILE A N 1
ATOM 712 C CA . ILE A 1 86 ? 24.938 -16.995 2.978 1.00 83.69 86 ILE A CA 1
ATOM 713 C C . ILE A 1 86 ? 26.062 -16.504 2.057 1.00 83.69 86 ILE A C 1
ATOM 715 O O . ILE A 1 86 ? 25.778 -15.763 1.118 1.00 83.69 86 ILE A O 1
ATOM 719 N N . ASP A 1 87 ? 27.297 -16.975 2.255 1.00 80.81 87 ASP A N 1
ATOM 720 C CA . ASP A 1 87 ? 28.440 -16.636 1.390 1.00 80.81 87 ASP A CA 1
ATOM 721 C C . ASP A 1 87 ? 28.157 -16.981 -0.090 1.00 80.81 87 ASP A C 1
ATOM 723 O O . ASP A 1 87 ? 28.491 -16.224 -1.000 1.00 80.81 87 ASP A O 1
ATOM 727 N N . ASN A 1 88 ? 27.460 -18.098 -0.332 1.00 83.38 88 ASN A N 1
ATOM 728 C CA . ASN A 1 88 ? 27.072 -18.564 -1.667 1.00 83.38 88 ASN A CA 1
ATOM 729 C C . ASN A 1 88 ? 25.862 -17.826 -2.288 1.00 83.38 88 ASN A C 1
ATOM 731 O O . ASN A 1 88 ? 25.536 -18.098 -3.443 1.00 83.38 88 ASN A O 1
ATOM 735 N N . LEU A 1 89 ? 25.181 -16.916 -1.574 1.00 83.56 89 LEU A N 1
ATOM 736 C CA . LEU A 1 89 ? 24.082 -16.111 -2.142 1.00 83.56 89 LEU A CA 1
ATOM 737 C C . LEU A 1 89 ? 24.578 -14.902 -2.957 1.00 83.56 89 LEU A C 1
ATOM 739 O O . LEU A 1 89 ? 23.805 -14.337 -3.726 1.00 83.56 89 LEU A O 1
ATOM 743 N N . GLY A 1 90 ? 25.848 -14.501 -2.812 1.00 84.56 90 GLY A N 1
ATOM 744 C CA . GLY A 1 90 ? 26.458 -13.427 -3.613 1.00 84.56 90 GLY A CA 1
ATOM 745 C C . GLY A 1 90 ? 25.988 -11.998 -3.289 1.00 84.56 90 GLY A C 1
ATOM 746 O O . GLY A 1 90 ? 26.256 -11.074 -4.060 1.00 84.56 90 GLY A O 1
ATOM 747 N N . TYR A 1 91 ? 25.295 -11.797 -2.164 1.00 88.44 91 TYR A N 1
ATOM 748 C CA . TYR A 1 91 ? 24.857 -10.476 -1.706 1.00 88.44 91 TYR A CA 1
ATOM 749 C C . TYR A 1 91 ? 26.039 -9.636 -1.189 1.00 88.44 91 TYR A C 1
ATOM 751 O O . TYR A 1 91 ? 26.791 -10.076 -0.315 1.00 88.44 91 TYR A O 1
ATOM 759 N N . SER A 1 92 ? 26.170 -8.398 -1.675 1.00 89.31 92 SER A N 1
ATOM 760 C CA . SER A 1 92 ? 27.129 -7.390 -1.202 1.00 89.31 92 SER A CA 1
ATOM 761 C C . SER A 1 92 ? 27.106 -7.232 0.325 1.00 89.31 92 SER A C 1
ATOM 763 O O . SER A 1 92 ? 28.178 -7.127 0.935 1.00 89.31 92 SER A O 1
ATOM 765 N N . ILE A 1 93 ? 25.920 -7.238 0.956 1.00 89.38 93 ILE A N 1
ATOM 766 C CA . ILE A 1 93 ? 25.778 -7.014 2.407 1.00 89.38 93 ILE A CA 1
ATOM 767 C C . ILE A 1 93 ? 26.532 -8.043 3.259 1.00 89.38 93 ILE A C 1
ATOM 769 O O . ILE A 1 93 ? 27.027 -7.681 4.327 1.00 89.38 93 ILE A O 1
ATOM 773 N N . ALA A 1 94 ? 26.701 -9.286 2.785 1.00 87.06 94 ALA A N 1
ATOM 774 C CA . ALA A 1 94 ? 27.384 -10.356 3.522 1.00 87.06 94 ALA A CA 1
ATOM 775 C C . ALA A 1 94 ? 28.818 -9.960 3.927 1.00 87.06 94 ALA A C 1
ATOM 777 O O . ALA A 1 94 ? 29.288 -10.315 5.004 1.00 87.06 94 ALA A O 1
ATOM 778 N N . SER A 1 95 ? 29.477 -9.139 3.102 1.00 84.81 95 SER A N 1
ATOM 779 C CA . SER A 1 95 ? 30.833 -8.624 3.340 1.00 84.81 95 SER A CA 1
ATOM 780 C C . SER A 1 95 ? 30.916 -7.380 4.242 1.00 84.81 95 SER A C 1
ATOM 782 O O . SER A 1 95 ? 32.022 -6.924 4.536 1.00 84.81 95 SER A O 1
ATOM 784 N N . LYS A 1 96 ? 29.778 -6.779 4.628 1.00 85.00 96 LYS A N 1
ATOM 785 C CA . LYS A 1 96 ? 29.703 -5.463 5.304 1.00 85.00 96 LYS A CA 1
ATOM 786 C C . LYS A 1 96 ? 29.070 -5.496 6.695 1.00 85.00 96 LYS A C 1
ATOM 788 O O . LYS A 1 96 ? 29.195 -4.524 7.436 1.00 85.00 96 LYS A O 1
ATOM 793 N N . MET A 1 97 ? 28.389 -6.581 7.048 1.00 82.19 97 MET A N 1
ATOM 794 C CA . MET A 1 97 ? 27.698 -6.724 8.330 1.00 82.19 97 MET A CA 1
ATOM 795 C C . MET A 1 97 ? 28.628 -7.158 9.467 1.00 82.19 97 MET A C 1
ATOM 797 O O . MET A 1 97 ? 29.626 -7.847 9.259 1.00 82.19 97 MET A O 1
ATOM 801 N N . ASN A 1 98 ? 28.240 -6.815 10.698 1.00 78.50 98 ASN A N 1
ATOM 802 C CA . ASN A 1 98 ? 28.731 -7.521 11.879 1.00 78.50 98 ASN A CA 1
ATOM 803 C C . ASN A 1 98 ? 28.136 -8.938 11.916 1.00 78.50 98 ASN A C 1
ATOM 805 O O . ASN A 1 98 ? 27.027 -9.166 11.440 1.00 78.50 98 ASN A O 1
ATOM 809 N N . LYS A 1 99 ? 28.831 -9.883 12.557 1.00 69.44 99 LYS A N 1
ATOM 810 C CA . LYS A 1 99 ? 28.292 -11.224 12.832 1.00 69.44 99 LYS A CA 1
ATOM 811 C C . LYS A 1 99 ? 27.403 -11.209 14.084 1.00 69.44 99 LYS A C 1
ATOM 813 O O . LYS A 1 99 ? 27.772 -11.785 15.099 1.00 69.44 99 LYS A O 1
ATOM 818 N N . THR A 1 100 ? 26.267 -10.513 14.016 1.00 67.69 100 THR A N 1
ATOM 819 C CA . THR A 1 100 ? 25.201 -10.553 15.038 1.00 67.69 100 THR A CA 1
ATOM 820 C C . THR A 1 100 ? 23.942 -11.193 14.460 1.00 67.69 100 THR A C 1
ATOM 822 O O . THR A 1 100 ? 23.649 -11.010 13.277 1.00 67.69 100 THR A O 1
ATOM 825 N N . SER A 1 101 ? 23.167 -11.898 15.287 1.00 63.62 101 SER A N 1
ATOM 826 C CA . SER A 1 101 ? 21.834 -12.432 14.948 1.00 63.62 101 SER A CA 1
ATOM 827 C C . SER A 1 101 ? 20.928 -11.405 14.254 1.00 63.62 101 SER A C 1
ATOM 829 O O . SER A 1 101 ? 20.367 -11.684 13.194 1.00 63.62 101 SER A O 1
ATOM 831 N N . SER A 1 102 ? 20.861 -10.184 14.787 1.00 69.94 102 SER A N 1
ATOM 832 C CA . SER A 1 102 ? 20.164 -9.038 14.179 1.00 69.94 102 SER A CA 1
ATOM 833 C C . SER A 1 102 ? 20.655 -8.697 12.771 1.00 69.94 102 SER A C 1
ATOM 835 O O . SER A 1 102 ? 19.844 -8.567 11.856 1.00 69.94 102 SER A O 1
ATOM 837 N N . SER A 1 103 ? 21.972 -8.600 12.562 1.00 78.94 103 SER A N 1
ATOM 838 C CA . SER A 1 103 ? 22.535 -8.305 11.239 1.00 78.94 103 SER A CA 1
ATOM 839 C C . SER A 1 103 ? 22.205 -9.411 10.233 1.00 78.94 103 SER A C 1
ATOM 841 O O . SER A 1 103 ? 21.879 -9.124 9.083 1.00 78.94 103 SER A O 1
ATOM 843 N N . TRP A 1 104 ? 22.233 -10.679 10.659 1.00 83.75 104 TRP A N 1
ATOM 844 C CA . TRP A 1 104 ? 21.937 -11.821 9.794 1.00 83.75 104 TRP A CA 1
ATOM 845 C C . TRP A 1 104 ? 20.499 -11.821 9.243 1.00 83.75 104 TRP A C 1
ATOM 847 O O . TRP A 1 104 ? 20.306 -12.260 8.104 1.00 83.75 104 TRP A O 1
ATOM 857 N N . LYS A 1 105 ? 19.506 -11.253 9.955 1.00 89.75 105 LYS A N 1
ATOM 858 C CA . LYS A 1 105 ? 18.130 -11.090 9.430 1.00 89.75 105 LYS A CA 1
ATOM 859 C C . LYS A 1 105 ? 18.088 -10.358 8.081 1.00 89.75 105 LYS A C 1
ATOM 861 O O . LYS A 1 105 ? 17.274 -10.720 7.234 1.00 89.75 105 LYS A O 1
ATOM 866 N N . ASN A 1 106 ? 19.006 -9.419 7.823 1.00 93.38 106 ASN A N 1
ATOM 867 C CA . ASN A 1 106 ? 19.087 -8.702 6.542 1.00 93.38 106 ASN A CA 1
ATOM 868 C C . ASN A 1 106 ? 19.242 -9.651 5.338 1.00 93.38 106 ASN A C 1
ATOM 870 O O . ASN A 1 106 ? 18.642 -9.432 4.286 1.00 93.38 106 ASN A O 1
ATOM 874 N N . VAL A 1 107 ? 20.001 -10.743 5.490 1.00 92.31 107 VAL A N 1
ATOM 875 C CA . VAL A 1 107 ? 20.145 -11.771 4.444 1.00 92.31 107 VAL A CA 1
ATOM 876 C C . VAL A 1 107 ? 18.861 -12.583 4.294 1.00 92.31 107 VAL A C 1
ATOM 878 O O . VAL A 1 107 ? 18.489 -12.933 3.174 1.00 92.31 107 VAL A O 1
ATOM 881 N N . GLY A 1 108 ? 18.164 -12.849 5.402 1.00 93.06 108 GLY A N 1
ATOM 882 C CA . GLY A 1 108 ? 16.858 -13.505 5.400 1.00 93.06 108 GLY A CA 1
ATOM 883 C C . GLY A 1 108 ? 15.805 -12.704 4.630 1.00 93.06 108 GLY A C 1
ATOM 884 O O . GLY A 1 108 ? 15.109 -13.271 3.789 1.00 93.06 108 GLY A O 1
ATOM 885 N N . TYR A 1 109 ? 15.765 -11.379 4.824 1.00 95.69 109 TYR A N 1
ATOM 886 C CA . TYR A 1 109 ? 14.914 -10.477 4.043 1.00 95.69 109 TYR A CA 1
ATOM 887 C C . TYR A 1 109 ? 15.250 -10.541 2.548 1.00 95.69 109 TYR A C 1
ATOM 889 O O . TYR A 1 109 ? 14.368 -10.829 1.742 1.00 95.69 109 TYR A O 1
ATOM 897 N N . LEU A 1 110 ? 16.520 -10.348 2.158 1.00 94.25 110 LEU A N 1
ATOM 898 C CA . LEU A 1 110 ? 16.931 -10.437 0.748 1.00 94.25 110 LEU A CA 1
ATOM 899 C C . LEU A 1 110 ? 16.586 -11.802 0.132 1.00 94.25 110 LEU A C 1
ATOM 901 O O . LEU A 1 110 ? 16.134 -11.869 -1.010 1.00 94.25 110 LEU A O 1
ATOM 905 N N . TYR A 1 111 ? 16.752 -12.896 0.882 1.00 93.31 111 TYR A N 1
ATOM 906 C CA . TYR A 1 111 ? 16.352 -14.228 0.436 1.00 93.31 111 TYR A CA 1
ATOM 907 C C . TYR A 1 111 ? 14.844 -14.312 0.173 1.00 93.31 111 TYR A C 1
ATOM 909 O O . TYR A 1 111 ? 14.474 -14.660 -0.947 1.00 93.31 111 TYR A O 1
ATOM 917 N N . ALA A 1 112 ? 13.990 -13.945 1.134 1.00 92.69 112 ALA A N 1
ATOM 918 C CA . ALA A 1 112 ? 12.532 -13.958 0.972 1.00 92.69 112 ALA A CA 1
ATOM 919 C C . ALA A 1 112 ? 12.075 -13.093 -0.222 1.00 92.69 112 ALA A C 1
ATOM 921 O O . ALA A 1 112 ? 11.325 -13.553 -1.087 1.00 92.69 112 ALA A O 1
ATOM 922 N N . ILE A 1 113 ? 12.622 -11.879 -0.355 1.00 89.25 113 ILE A N 1
ATOM 923 C CA . ILE A 1 113 ? 12.373 -10.983 -1.498 1.00 89.25 113 ILE A CA 1
ATOM 924 C C . ILE A 1 113 ? 12.783 -11.661 -2.819 1.00 89.25 113 ILE A C 1
ATOM 926 O O . ILE A 1 113 ? 12.023 -11.643 -3.788 1.00 89.25 113 ILE A O 1
ATOM 930 N N . SER A 1 114 ? 13.936 -12.343 -2.861 1.00 86.12 114 SER A N 1
ATOM 931 C CA . SER A 1 114 ? 14.393 -13.088 -4.049 1.00 86.12 114 SER A CA 1
ATOM 932 C C . SER A 1 114 ? 13.508 -14.286 -4.428 1.00 86.12 114 SER A C 1
ATOM 934 O O . SER A 1 114 ? 13.574 -14.749 -5.570 1.00 86.12 114 SER A O 1
ATOM 936 N N . LYS A 1 115 ? 12.691 -14.802 -3.498 1.00 84.81 115 LYS A N 1
ATOM 937 C CA . LYS A 1 115 ? 11.732 -15.894 -3.744 1.00 84.81 115 LYS A CA 1
ATOM 938 C C . LYS A 1 115 ? 10.333 -15.415 -4.131 1.00 84.81 115 LYS A C 1
ATOM 940 O O . LYS A 1 115 ? 9.538 -16.241 -4.567 1.00 84.81 115 LYS A O 1
ATOM 945 N N . GLY A 1 116 ? 10.074 -14.108 -4.070 1.00 79.06 116 GLY A N 1
ATOM 946 C CA . GLY A 1 116 ? 8.795 -13.512 -4.460 1.00 79.06 116 GLY A CA 1
ATOM 947 C C . GLY A 1 116 ? 7.881 -13.153 -3.290 1.00 79.06 116 GLY A C 1
ATOM 948 O O . GLY A 1 116 ? 6.669 -13.116 -3.480 1.00 79.06 116 GLY A O 1
ATOM 949 N N . ALA A 1 117 ? 8.438 -12.883 -2.104 1.00 86.69 117 ALA A N 1
ATOM 950 C CA . ALA A 1 117 ? 7.660 -12.381 -0.978 1.00 86.69 117 ALA A CA 1
ATOM 951 C C . ALA A 1 117 ? 6.839 -11.124 -1.337 1.00 86.69 117 ALA A C 1
ATOM 953 O O . ALA A 1 117 ? 7.306 -10.203 -2.012 1.00 86.69 117 ALA A O 1
ATOM 954 N N . GLU A 1 118 ? 5.619 -11.089 -0.821 1.00 86.25 118 GLU A N 1
ATOM 955 C CA . GLU A 1 118 ? 4.686 -9.960 -0.809 1.00 86.25 118 GLU A CA 1
ATOM 956 C C . GLU A 1 118 ? 4.522 -9.438 0.624 1.00 86.25 118 GLU A C 1
ATOM 958 O O . GLU A 1 118 ? 4.455 -8.231 0.848 1.00 86.25 118 GLU A O 1
ATOM 963 N N . TRP A 1 119 ? 4.553 -10.352 1.598 1.00 94.44 119 TRP A N 1
ATOM 964 C CA . TRP A 1 119 ? 4.483 -10.074 3.027 1.00 94.44 119 TRP A CA 1
ATOM 965 C C . TRP A 1 119 ? 5.655 -10.737 3.755 1.00 94.44 119 TRP A C 1
ATOM 967 O O . TRP A 1 119 ? 5.919 -11.919 3.544 1.00 94.44 119 TRP A O 1
ATOM 977 N N . ILE A 1 120 ? 6.346 -9.988 4.617 1.00 97.69 120 ILE A N 1
ATOM 978 C CA . ILE A 1 120 ? 7.427 -10.478 5.487 1.00 97.69 120 ILE A CA 1
ATOM 979 C C . ILE A 1 120 ? 7.053 -10.193 6.943 1.00 97.69 120 ILE A C 1
ATOM 981 O O . ILE A 1 120 ? 6.937 -9.035 7.334 1.00 97.69 120 ILE A O 1
ATOM 985 N N . TYR A 1 121 ? 6.875 -11.240 7.743 1.00 96.81 121 TYR A N 1
ATOM 986 C CA . TYR A 1 121 ? 6.725 -11.159 9.192 1.00 96.81 121 TYR A CA 1
ATOM 987 C C . TYR A 1 121 ? 8.098 -11.308 9.858 1.00 96.81 121 TYR A C 1
ATOM 989 O O . TYR A 1 121 ? 8.781 -12.321 9.699 1.00 96.81 121 TYR A O 1
ATOM 997 N N . ASP A 1 122 ? 8.509 -10.265 10.566 1.00 93.44 122 ASP A N 1
ATOM 998 C CA . ASP A 1 122 ? 9.781 -10.137 11.265 1.00 93.44 122 ASP A CA 1
ATOM 999 C C . ASP A 1 122 ? 9.574 -10.422 12.760 1.00 93.44 122 ASP A C 1
ATOM 1001 O O . ASP A 1 122 ? 8.832 -9.701 13.436 1.00 93.44 122 ASP A O 1
ATOM 1005 N N . MET A 1 123 ? 10.205 -11.498 13.250 1.00 87.06 123 MET A N 1
ATOM 1006 C CA . MET A 1 123 ? 10.037 -11.995 14.622 1.00 87.06 123 MET A CA 1
ATOM 1007 C C . MET A 1 123 ? 11.339 -12.467 15.273 1.00 87.06 123 MET A C 1
ATOM 1009 O O . MET A 1 123 ? 12.318 -12.798 14.597 1.00 87.06 123 MET A O 1
ATOM 1013 N N . GLU A 1 124 ? 11.349 -12.527 16.600 1.00 82.94 124 GLU A N 1
ATOM 1014 C CA . GLU A 1 124 ? 12.405 -13.173 17.390 1.00 82.94 124 GLU A CA 1
ATOM 1015 C C . GLU A 1 124 ? 11.991 -14.606 17.768 1.00 82.94 124 GLU A C 1
ATOM 1017 O O . GLU A 1 124 ? 10.812 -14.956 17.716 1.00 82.94 124 GLU A O 1
ATOM 1022 N N . ILE A 1 125 ? 12.962 -15.477 18.067 1.00 79.88 125 ILE A N 1
ATOM 1023 C CA . ILE A 1 125 ? 12.707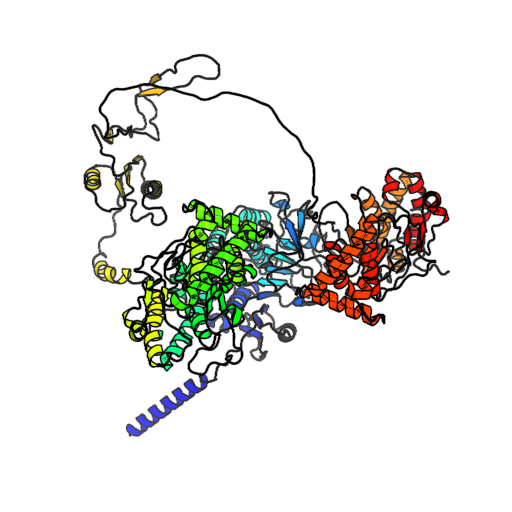 -16.923 18.217 1.00 79.88 125 ILE A CA 1
ATOM 1024 C C . ILE A 1 125 ? 12.082 -17.310 19.570 1.00 79.88 125 ILE A C 1
ATOM 1026 O O . ILE A 1 125 ? 11.586 -18.420 19.722 1.00 79.88 125 ILE A O 1
ATOM 1030 N N . ASP A 1 126 ? 12.059 -16.399 20.540 1.00 78.31 126 ASP A N 1
ATOM 1031 C CA . ASP A 1 126 ? 11.437 -16.561 21.860 1.00 78.31 126 ASP A CA 1
ATOM 1032 C C . ASP A 1 126 ? 10.006 -15.982 21.937 1.00 78.31 126 ASP A C 1
ATOM 1034 O O . ASP A 1 126 ? 9.463 -15.779 23.024 1.00 78.31 126 ASP A O 1
ATOM 1038 N N . ILE A 1 127 ? 9.380 -15.736 20.783 1.00 83.25 127 ILE A N 1
ATOM 1039 C CA . ILE A 1 127 ? 8.017 -15.211 20.648 1.00 83.25 127 ILE A CA 1
ATOM 1040 C C . ILE A 1 127 ? 7.016 -16.358 20.428 1.00 83.25 127 ILE A C 1
ATOM 1042 O O . ILE A 1 127 ? 7.105 -17.097 19.447 1.00 83.25 127 ILE A O 1
ATOM 1046 N N . GLU A 1 128 ? 6.025 -16.483 21.316 1.00 83.12 128 GLU A N 1
ATOM 1047 C CA . GLU A 1 128 ? 4.912 -17.437 21.202 1.00 83.12 128 GLU A CA 1
ATOM 1048 C C . GLU A 1 128 ? 3.602 -16.716 20.838 1.00 83.12 128 GLU A C 1
ATOM 1050 O O . GLU A 1 128 ? 3.271 -15.676 21.410 1.00 83.12 128 GLU A O 1
ATOM 1055 N N . PHE A 1 129 ? 2.850 -17.261 19.876 1.00 85.94 129 PHE A N 1
ATOM 1056 C CA . PHE A 1 129 ? 1.559 -16.720 19.432 1.00 85.94 129 PHE A CA 1
ATOM 1057 C C . PHE A 1 129 ? 0.401 -17.165 20.332 1.00 85.94 129 PHE A C 1
ATOM 1059 O O . PHE A 1 129 ? 0.367 -18.304 20.795 1.00 85.94 129 PHE A O 1
ATOM 1066 N N . TYR A 1 130 ? -0.613 -16.309 20.476 1.00 81.50 130 TYR A N 1
ATOM 1067 C CA . TYR A 1 130 ? -1.904 -16.666 21.065 1.00 81.50 130 TYR A CA 1
ATOM 1068 C C . TYR A 1 130 ? -3.080 -16.002 20.328 1.00 81.50 130 TYR A C 1
ATOM 1070 O O . TYR A 1 130 ? -2.910 -15.126 19.476 1.00 81.50 130 TYR A O 1
ATOM 1078 N N . GLY A 1 131 ? -4.307 -16.413 20.664 1.00 80.25 131 GLY A N 1
ATOM 1079 C CA . GLY A 1 131 ? -5.527 -15.845 20.085 1.00 80.25 131 GLY A CA 1
ATOM 1080 C C . GLY A 1 131 ? -5.603 -16.090 18.578 1.00 80.25 131 GLY A C 1
ATOM 1081 O O . GLY A 1 131 ? -5.587 -17.237 18.143 1.00 80.25 131 GLY A O 1
ATOM 1082 N N . LYS A 1 132 ? -5.670 -15.015 17.782 1.00 79.19 132 LYS A N 1
ATOM 1083 C CA . LYS A 1 132 ? -5.657 -15.096 16.309 1.00 79.19 132 LYS A CA 1
ATOM 1084 C C . LYS A 1 132 ? -4.258 -15.288 15.704 1.00 79.19 132 LYS A C 1
ATOM 1086 O O . LYS A 1 132 ? -4.162 -15.536 14.508 1.00 79.19 132 LYS A O 1
ATOM 1091 N N . GLY A 1 133 ? -3.177 -15.146 16.479 1.00 87.06 133 GLY A N 1
ATOM 1092 C CA . GLY A 1 133 ? -1.810 -15.215 15.951 1.00 87.06 133 GLY A CA 1
ATOM 1093 C C . GLY A 1 133 ? -1.616 -14.297 14.736 1.00 87.06 133 GLY A C 1
ATOM 1094 O O . GLY A 1 133 ? -1.953 -13.111 14.788 1.00 87.06 133 GLY A O 1
ATOM 1095 N N . LEU A 1 134 ? -1.103 -14.848 13.633 1.00 90.75 134 LEU A N 1
ATOM 1096 C CA . LEU A 1 134 ? -0.867 -14.111 12.384 1.00 90.75 134 LEU A CA 1
ATOM 1097 C C . LEU A 1 134 ? -2.161 -13.651 11.684 1.00 90.75 134 LEU A C 1
ATOM 1099 O O . LEU A 1 134 ? -2.146 -12.619 11.016 1.00 90.75 134 LEU A O 1
ATOM 1103 N N . ASP A 1 135 ? -3.299 -14.314 11.913 1.00 88.94 135 ASP A N 1
ATOM 1104 C CA . ASP A 1 135 ? -4.602 -13.940 11.333 1.00 88.94 135 ASP A CA 1
ATOM 1105 C C . ASP A 1 135 ? -5.235 -12.705 12.012 1.00 88.94 135 ASP A C 1
ATOM 1107 O O . ASP A 1 135 ? -6.366 -12.316 11.716 1.00 88.94 135 ASP A O 1
ATOM 1111 N N . GLN A 1 136 ? -4.509 -12.057 12.932 1.00 87.06 136 GLN A N 1
ATOM 1112 C CA . GLN A 1 136 ? -4.832 -10.712 13.411 1.00 87.06 136 GLN A CA 1
ATOM 1113 C C . GLN A 1 136 ? -4.422 -9.612 12.412 1.00 87.06 136 GLN A C 1
ATOM 1115 O O . GLN A 1 136 ? -4.984 -8.516 12.446 1.00 87.06 136 GLN A O 1
ATOM 1120 N N . PHE A 1 137 ? -3.433 -9.864 11.550 1.00 92.12 137 PHE A N 1
ATOM 1121 C CA . PHE A 1 137 ? -2.942 -8.867 10.601 1.00 92.12 137 PHE A CA 1
ATOM 1122 C C . PHE A 1 137 ? -3.846 -8.739 9.369 1.00 92.12 137 PHE A C 1
ATOM 1124 O O . PHE A 1 137 ? -4.474 -9.698 8.920 1.00 92.12 137 PHE A O 1
ATOM 1131 N N . VAL A 1 138 ? -3.894 -7.539 8.790 1.00 88.38 138 VAL A N 1
ATOM 1132 C CA . VAL A 1 138 ? -4.730 -7.250 7.620 1.00 88.38 138 VAL A CA 1
ATOM 1133 C C . VAL A 1 138 ? -3.917 -7.438 6.345 1.00 88.38 138 VAL A C 1
ATOM 1135 O O . VAL A 1 138 ? -2.966 -6.699 6.099 1.00 88.38 138 VAL A O 1
ATOM 1138 N N . TYR A 1 139 ? -4.329 -8.396 5.513 1.00 87.06 139 TYR A N 1
ATOM 1139 C CA . TYR A 1 139 ? -3.706 -8.696 4.214 1.00 87.06 139 TYR A CA 1
ATOM 1140 C C . TYR A 1 139 ? -4.437 -8.053 3.015 1.00 87.06 139 TYR A C 1
ATOM 1142 O O . TYR A 1 139 ? -3.925 -8.086 1.902 1.00 87.06 139 TYR A O 1
ATOM 1150 N N . LYS A 1 140 ? -5.620 -7.449 3.224 1.00 77.56 140 LYS A N 1
ATOM 1151 C CA . LYS A 1 140 ? -6.374 -6.703 2.193 1.00 77.56 140 LYS A CA 1
ATOM 1152 C C . LYS A 1 140 ? -5.728 -5.334 1.892 1.00 77.56 140 LYS A C 1
ATOM 1154 O O . LYS A 1 140 ? -4.946 -4.817 2.690 1.00 77.56 140 LYS A O 1
ATOM 1159 N N . ASN A 1 141 ? -6.089 -4.712 0.764 1.00 68.00 141 ASN A N 1
ATOM 1160 C CA . ASN A 1 141 ? -5.631 -3.359 0.400 1.00 68.00 141 ASN A CA 1
ATOM 1161 C C . ASN A 1 141 ? -6.178 -2.255 1.320 1.00 68.00 141 ASN A C 1
ATOM 1163 O O . ASN A 1 141 ? -5.525 -1.220 1.487 1.00 68.00 141 ASN A O 1
ATOM 1167 N N . THR A 1 142 ? -7.335 -2.479 1.941 1.00 70.81 142 THR A N 1
ATOM 1168 C CA . THR A 1 142 ? -7.988 -1.543 2.859 1.00 70.81 142 THR A CA 1
ATOM 1169 C C . THR A 1 142 ? -8.306 -2.189 4.211 1.00 70.81 142 THR A C 1
ATOM 1171 O O . THR A 1 142 ? -8.162 -3.400 4.395 1.00 70.81 142 THR A O 1
ATOM 1174 N N . THR A 1 143 ? -8.632 -1.359 5.203 1.00 72.38 143 THR A N 1
ATOM 1175 C CA . THR A 1 143 ? -8.887 -1.756 6.594 1.00 72.38 143 THR A CA 1
ATOM 1176 C C . THR A 1 143 ? -9.872 -0.798 7.274 1.00 72.38 143 THR A C 1
ATOM 1178 O O . THR A 1 143 ? -9.921 0.382 6.923 1.00 72.38 143 THR A O 1
ATOM 1181 N N . ARG A 1 144 ? -10.633 -1.279 8.267 1.00 65.94 144 ARG A N 1
ATOM 1182 C CA . ARG A 1 144 ? -11.493 -0.455 9.141 1.00 65.94 144 ARG A CA 1
ATOM 1183 C C . ARG A 1 144 ? -10.767 -0.228 10.477 1.00 65.94 144 ARG A C 1
ATOM 1185 O O . ARG A 1 144 ? -10.146 -1.153 11.000 1.00 65.94 144 ARG A O 1
ATOM 1192 N N . GLY A 1 145 ? -10.805 0.982 11.041 1.00 67.75 145 GLY A N 1
ATOM 1193 C CA . GLY A 1 145 ? -10.101 1.279 12.300 1.00 67.75 145 GLY A CA 1
ATOM 1194 C C . GLY A 1 145 ? -9.773 2.756 12.521 1.00 67.75 145 GLY A C 1
ATOM 1195 O O . GLY A 1 145 ? -10.388 3.642 11.923 1.00 67.75 145 GLY A O 1
ATOM 1196 N N . LEU A 1 146 ? -8.794 3.035 13.392 1.00 71.56 146 LEU A N 1
ATOM 1197 C CA . LEU A 1 146 ? -8.398 4.407 13.726 1.00 71.56 146 LEU A CA 1
ATOM 1198 C C . LEU A 1 146 ? -7.235 4.934 12.885 1.00 71.56 146 LEU A C 1
ATOM 1200 O O . LEU A 1 146 ? -6.346 4.196 12.461 1.00 71.56 146 LEU A O 1
ATOM 1204 N N . LYS A 1 147 ? -7.182 6.262 12.759 1.00 76.06 147 LYS A N 1
ATOM 1205 C CA . LYS A 1 147 ? -6.050 7.031 12.238 1.00 76.06 147 LYS A CA 1
ATOM 1206 C C . LYS A 1 147 ? -5.672 8.151 13.209 1.00 76.06 147 LYS A C 1
ATOM 1208 O O . LYS A 1 147 ? -6.488 9.028 13.480 1.00 76.06 147 LYS A O 1
ATOM 1213 N N . PHE A 1 148 ? -4.452 8.144 13.741 1.00 80.81 148 PHE A N 1
ATOM 1214 C CA . PHE A 1 148 ? -3.959 9.174 14.663 1.00 80.81 148 PHE A CA 1
ATOM 1215 C C . PHE A 1 148 ? -3.608 10.464 13.906 1.00 80.81 148 PHE A C 1
ATOM 1217 O O . PHE A 1 148 ? -2.622 10.475 13.167 1.00 80.81 148 PHE A O 1
ATOM 1224 N N . LEU A 1 149 ? -4.382 11.548 14.071 1.00 70.69 149 LEU A N 1
ATOM 1225 C CA . LEU A 1 149 ? -4.041 12.878 13.543 1.00 70.69 149 LEU A CA 1
ATOM 1226 C C . LEU A 1 149 ? -3.603 13.823 14.680 1.00 70.69 149 LEU A C 1
ATOM 1228 O O . LEU A 1 149 ? -4.370 14.058 15.616 1.00 70.69 149 LEU A O 1
ATOM 1232 N N . PRO A 1 150 ? -2.409 14.428 14.601 1.00 68.75 150 PRO A N 1
ATOM 1233 C CA . PRO A 1 150 ? -1.958 15.421 15.566 1.00 68.75 150 PRO A CA 1
ATOM 1234 C C . PRO A 1 150 ? -2.654 16.766 15.296 1.00 68.75 150 PRO A C 1
ATOM 1236 O O . PRO A 1 150 ? -2.729 17.209 14.151 1.00 68.75 150 PRO A O 1
ATOM 1239 N N . LYS A 1 151 ? -3.134 17.462 16.337 1.00 61.03 151 LYS A N 1
ATOM 1240 C CA . LYS A 1 151 ? -3.711 18.822 16.186 1.00 61.03 151 LYS A CA 1
ATOM 1241 C C . LYS A 1 151 ? -2.645 19.921 16.023 1.00 61.03 151 LYS A C 1
ATOM 1243 O O . LYS A 1 151 ? -2.983 21.071 15.769 1.00 61.03 151 LYS A O 1
ATOM 1248 N N . SER A 1 152 ? -1.367 19.580 16.186 1.00 65.44 152 SER A N 1
ATOM 1249 C CA . SER A 1 152 ? -0.248 20.514 16.346 1.00 65.44 152 SER A CA 1
ATOM 1250 C C . SER A 1 152 ? 0.942 20.126 15.465 1.00 65.44 152 SER A C 1
ATOM 1252 O O . SER A 1 152 ? 1.131 18.960 15.116 1.00 65.44 152 SER A O 1
ATOM 1254 N N . LYS A 1 153 ? 1.761 21.122 15.102 1.00 71.56 153 LYS A N 1
ATOM 1255 C CA . LYS A 1 153 ? 3.013 20.926 14.350 1.00 71.56 153 LYS A CA 1
ATOM 1256 C C . LYS A 1 153 ? 4.197 20.545 15.252 1.00 71.56 153 LYS A C 1
ATOM 1258 O O . LYS A 1 153 ? 5.202 20.053 14.731 1.00 71.56 153 LYS A O 1
ATOM 1263 N N . LEU A 1 154 ? 4.095 20.755 16.569 1.00 79.94 154 LEU A N 1
ATOM 1264 C CA . LEU A 1 154 ? 5.156 20.429 17.528 1.00 79.94 154 LEU A CA 1
ATOM 1265 C C . LEU A 1 154 ? 5.471 18.930 17.492 1.00 79.94 154 LEU A C 1
ATOM 1267 O O . LEU A 1 154 ? 4.570 18.101 17.393 1.00 79.94 154 LEU A O 1
ATOM 1271 N N . LEU A 1 155 ? 6.755 18.577 17.575 1.00 81.62 155 LEU A N 1
ATOM 1272 C CA . LEU A 1 155 ? 7.183 17.179 17.491 1.00 81.62 155 LEU A CA 1
ATOM 1273 C C . LEU A 1 155 ? 6.665 16.343 18.675 1.00 81.62 155 LEU A C 1
ATOM 1275 O O . LEU A 1 155 ? 6.285 15.193 18.476 1.00 81.62 155 LEU A O 1
ATOM 1279 N N . SER A 1 156 ? 6.558 16.940 19.869 1.00 79.94 156 SER A N 1
ATOM 1280 C CA . SER A 1 156 ? 5.941 16.330 21.060 1.00 79.94 156 SER A CA 1
ATOM 1281 C C . SER A 1 156 ? 4.562 15.742 20.768 1.00 79.94 156 SER A C 1
ATOM 1283 O O . SER A 1 156 ? 4.266 14.619 21.164 1.00 79.94 156 SER A O 1
ATOM 1285 N N . ASP A 1 157 ? 3.749 16.479 20.019 1.00 78.44 157 ASP A N 1
ATOM 1286 C CA . ASP A 1 157 ? 2.335 16.180 19.782 1.00 78.44 157 ASP A CA 1
ATOM 1287 C C . ASP A 1 157 ? 2.155 15.240 18.576 1.00 78.44 157 ASP A C 1
ATOM 1289 O O . ASP A 1 157 ? 1.050 14.779 18.288 1.00 78.44 157 ASP A O 1
ATOM 1293 N N . ARG A 1 158 ? 3.259 14.963 17.867 1.00 85.62 158 ARG A N 1
ATOM 1294 C CA . ARG A 1 158 ? 3.369 14.021 16.747 1.00 85.62 158 ARG A CA 1
ATOM 1295 C C . ARG A 1 158 ? 4.039 12.702 17.141 1.00 85.62 158 ARG A C 1
ATOM 1297 O O . ARG A 1 158 ? 3.983 11.751 16.362 1.00 85.62 158 ARG A O 1
ATOM 1304 N N . MET A 1 159 ? 4.613 12.620 18.342 1.00 88.12 159 MET A N 1
ATOM 1305 C CA . MET A 1 159 ? 4.978 11.351 18.969 1.00 88.12 159 MET A CA 1
ATOM 1306 C C . MET A 1 159 ? 3.727 10.623 19.465 1.00 88.12 159 MET A C 1
ATOM 1308 O O . MET A 1 159 ? 2.882 11.219 20.130 1.00 88.12 159 MET A O 1
ATOM 1312 N N . PHE A 1 160 ? 3.641 9.325 19.189 1.00 89.38 160 PHE A N 1
ATOM 1313 C CA . PHE A 1 160 ? 2.566 8.453 19.646 1.00 89.38 160 PHE A CA 1
ATOM 1314 C C . PHE A 1 160 ? 3.107 7.372 20.586 1.00 89.38 160 PHE A C 1
ATOM 1316 O O . PHE A 1 160 ? 3.872 6.491 20.184 1.00 89.38 160 PHE A O 1
ATOM 1323 N N . ASN A 1 161 ? 2.709 7.441 21.851 1.00 88.62 161 ASN A N 1
ATOM 1324 C CA . ASN A 1 161 ? 2.991 6.451 22.879 1.00 88.62 161 ASN A CA 1
ATOM 1325 C C . ASN A 1 161 ? 2.052 5.244 22.696 1.00 88.62 161 ASN A C 1
ATOM 1327 O O . ASN A 1 161 ? 0.890 5.267 23.121 1.00 88.62 161 ASN A O 1
ATOM 1331 N N . SER A 1 162 ? 2.574 4.197 22.049 1.00 88.31 162 SER A N 1
ATOM 1332 C CA . SER A 1 162 ? 1.860 2.946 21.778 1.00 88.31 162 SER A CA 1
ATOM 1333 C C . SER A 1 162 ? 1.444 2.239 23.068 1.00 88.31 162 SER A C 1
ATOM 1335 O O . SER A 1 162 ? 0.270 1.918 23.224 1.00 88.31 162 SER A O 1
ATOM 1337 N N . HIS A 1 163 ? 2.351 2.082 24.036 1.00 83.06 163 HIS A N 1
ATOM 1338 C CA . HIS A 1 163 ? 2.051 1.444 25.322 1.00 83.06 163 HIS A CA 1
ATOM 1339 C C . HIS A 1 163 ? 0.878 2.120 26.049 1.00 83.06 163 HIS A C 1
ATOM 1341 O O . HIS A 1 163 ? -0.053 1.439 26.482 1.00 83.06 163 HIS A O 1
ATOM 1347 N N . HIS A 1 164 ? 0.861 3.458 26.096 1.00 80.12 164 HIS A N 1
ATOM 1348 C CA . HIS A 1 164 ? -0.230 4.205 26.728 1.00 80.12 164 HIS A CA 1
ATOM 1349 C C . HIS A 1 164 ? -1.571 4.056 26.000 1.00 80.12 164 HIS A C 1
ATOM 1351 O O . HIS A 1 164 ? -2.625 4.064 26.635 1.00 80.12 164 HIS A O 1
ATOM 1357 N N . PHE A 1 165 ? -1.557 3.875 24.681 1.00 79.75 165 PHE A N 1
ATOM 1358 C CA . PHE A 1 165 ? -2.768 3.561 23.928 1.00 79.75 165 PHE A CA 1
ATOM 1359 C C . PHE A 1 165 ? -3.239 2.113 24.161 1.00 79.75 165 PHE A C 1
ATOM 1361 O O . PHE A 1 165 ? -4.427 1.886 24.374 1.00 79.75 165 PHE A O 1
ATOM 1368 N N . PHE A 1 166 ? -2.312 1.150 24.175 1.00 77.00 166 PHE A N 1
ATOM 1369 C CA . PHE A 1 166 ? -2.595 -0.284 24.298 1.00 77.00 166 PHE A CA 1
ATOM 1370 C C . PHE A 1 166 ? -2.752 -0.793 25.737 1.00 77.00 166 PHE A C 1
ATOM 1372 O O . PHE A 1 166 ? -2.952 -1.986 25.926 1.00 77.00 166 PHE A O 1
ATOM 1379 N N . GLY A 1 167 ? -2.729 0.067 26.755 1.00 68.81 167 GLY A N 1
ATOM 1380 C CA . GLY A 1 167 ? -3.194 -0.284 28.103 1.00 68.81 167 GLY A CA 1
ATOM 1381 C C . GLY A 1 167 ? -2.160 -0.256 29.229 1.00 68.81 167 GLY A C 1
ATOM 1382 O O . GLY A 1 167 ? -2.535 -0.522 30.364 1.00 68.81 167 GLY A O 1
ATOM 1383 N N . ASP A 1 168 ? -0.907 0.118 28.960 1.00 72.56 168 ASP A N 1
ATOM 1384 C CA . ASP A 1 168 ? 0.132 0.291 29.982 1.00 72.56 168 ASP A CA 1
ATOM 1385 C C . ASP A 1 168 ? 0.386 1.787 30.247 1.00 72.56 168 ASP A C 1
ATOM 1387 O O . ASP A 1 168 ? 0.800 2.541 29.367 1.00 72.56 168 ASP A O 1
ATOM 1391 N N . GLN A 1 169 ? 0.069 2.260 31.454 1.00 66.38 169 GLN A N 1
ATOM 1392 C CA . GLN A 1 169 ? 0.215 3.668 31.863 1.00 66.38 169 GLN A CA 1
ATOM 1393 C C . GLN A 1 169 ? 1.618 3.999 32.382 1.00 66.38 169 GLN A C 1
ATOM 1395 O O . GLN A 1 169 ? 1.943 5.177 32.537 1.00 66.38 169 GLN A O 1
ATOM 1400 N N . ASN A 1 170 ? 2.413 2.974 32.699 1.00 68.44 170 ASN A N 1
ATOM 1401 C CA . ASN A 1 170 ? 3.569 3.053 33.587 1.00 68.44 170 ASN A CA 1
ATOM 1402 C C . ASN A 1 170 ? 4.895 2.691 32.900 1.00 68.44 170 ASN A C 1
ATOM 1404 O O . ASN A 1 170 ? 5.936 2.659 33.569 1.00 68.44 170 ASN A O 1
ATOM 1408 N N . SER A 1 171 ? 4.868 2.468 31.584 1.00 71.50 171 SER A N 1
ATOM 1409 C CA . SER A 1 171 ? 6.044 2.305 30.731 1.00 71.50 171 SER A CA 1
ATOM 1410 C C . SER A 1 171 ? 5.939 3.123 29.431 1.00 71.50 171 SER A C 1
ATOM 1412 O O . SER A 1 171 ? 4.923 3.753 29.133 1.00 71.50 171 SER A O 1
ATOM 1414 N N . LEU A 1 172 ? 7.028 3.123 28.664 1.00 76.88 172 LEU A N 1
ATOM 1415 C CA . LEU A 1 172 ? 7.143 3.693 27.321 1.00 76.88 172 LEU A CA 1
ATOM 1416 C C . LEU A 1 172 ? 7.667 2.592 26.385 1.00 76.88 172 LEU A C 1
ATOM 1418 O O . LEU A 1 172 ? 8.369 1.698 26.869 1.00 76.88 172 LEU A O 1
ATOM 1422 N N . PRO A 1 173 ? 7.356 2.618 25.077 1.00 83.19 173 PRO A N 1
ATOM 1423 C CA . PRO A 1 173 ? 7.989 1.708 24.131 1.00 83.19 173 PRO A CA 1
ATOM 1424 C C . PRO A 1 173 ? 9.491 1.997 24.037 1.00 83.19 173 PRO A C 1
ATOM 1426 O O . PRO A 1 173 ? 9.937 3.136 24.210 1.00 83.19 173 PRO A O 1
ATOM 1429 N N . ASN A 1 174 ? 10.289 0.963 23.782 1.00 82.44 174 ASN A N 1
ATOM 1430 C CA . ASN A 1 174 ? 11.738 1.122 23.708 1.00 82.44 174 ASN A CA 1
ATOM 1431 C C . ASN A 1 174 ? 12.076 2.051 22.530 1.00 82.44 174 ASN A C 1
ATOM 1433 O O . ASN A 1 174 ? 11.429 2.007 21.486 1.00 82.44 174 ASN A O 1
ATOM 1437 N N . GLY A 1 175 ? 13.026 2.967 22.724 1.00 83.81 175 GLY A N 1
ATOM 1438 C CA . GLY A 1 175 ? 13.310 4.015 21.740 1.00 83.81 175 GLY A CA 1
ATOM 1439 C C . GLY A 1 175 ? 12.388 5.239 21.761 1.00 83.81 175 GLY A C 1
ATOM 1440 O O . GLY A 1 175 ? 12.541 6.113 20.906 1.00 83.81 175 GLY A O 1
ATOM 1441 N N . PHE A 1 176 ? 11.430 5.340 22.691 1.00 86.81 176 PHE A N 1
ATOM 1442 C CA . PHE A 1 176 ? 10.638 6.565 22.860 1.00 86.81 176 PHE A CA 1
ATOM 1443 C C . PHE A 1 176 ? 11.512 7.709 23.425 1.00 86.81 176 PHE A C 1
ATOM 1445 O O . PHE A 1 176 ? 12.379 7.449 24.261 1.00 86.81 176 PHE A O 1
ATOM 1452 N N . PRO A 1 177 ? 11.314 8.971 22.997 1.00 82.56 177 PRO A N 1
ATOM 1453 C CA . PRO A 1 177 ? 12.011 10.128 23.564 1.00 82.56 177 PRO A CA 1
ATOM 1454 C C . PRO A 1 177 ? 11.686 10.350 25.053 1.00 82.56 177 PRO A C 1
ATOM 1456 O O . PRO A 1 177 ? 10.600 9.998 25.513 1.00 82.56 177 PRO A O 1
ATOM 1459 N N . ASP A 1 178 ? 12.598 11.000 25.789 1.00 70.12 178 ASP A N 1
ATOM 1460 C CA . ASP A 1 178 ? 12.511 11.292 27.238 1.00 70.12 178 ASP A CA 1
ATOM 1461 C C . ASP A 1 178 ? 11.442 12.347 27.623 1.00 70.12 178 ASP A C 1
ATOM 1463 O O . ASP A 1 178 ? 11.691 13.315 28.345 1.00 70.12 178 ASP A O 1
ATOM 1467 N N . ILE A 1 179 ? 10.206 12.155 27.162 1.00 65.81 179 ILE A N 1
ATOM 1468 C CA . ILE A 1 179 ? 9.048 12.991 27.480 1.00 65.81 179 ILE A CA 1
ATOM 1469 C C . ILE A 1 179 ? 8.286 12.338 28.638 1.00 65.81 179 ILE A C 1
ATOM 1471 O O . ILE A 1 179 ? 7.397 11.503 28.443 1.00 65.81 179 ILE A O 1
ATOM 1475 N N . LYS A 1 180 ? 8.642 12.716 29.872 1.00 53.94 180 LYS A N 1
ATOM 1476 C CA . LYS A 1 180 ? 7.975 12.220 31.087 1.00 53.94 180 LYS A CA 1
ATOM 1477 C C . LYS A 1 180 ? 6.464 12.484 31.019 1.00 53.94 180 LYS A C 1
ATOM 1479 O O . LYS A 1 180 ? 6.039 13.620 30.841 1.00 53.94 180 LYS A O 1
ATOM 1484 N N . TYR A 1 181 ? 5.673 11.426 31.215 1.00 57.41 181 TYR A N 1
ATOM 1485 C CA . TYR A 1 181 ? 4.202 11.442 31.228 1.00 57.41 181 TYR A CA 1
ATOM 1486 C C . TYR A 1 181 ? 3.514 11.815 29.896 1.00 57.41 181 TYR A C 1
ATOM 1488 O O . TYR A 1 181 ? 2.451 12.436 29.899 1.00 57.41 181 TYR A O 1
ATOM 1496 N N . HIS A 1 182 ? 4.066 11.394 28.752 1.00 66.19 182 HIS A N 1
ATOM 1497 C CA . HIS A 1 182 ? 3.386 11.521 27.453 1.00 66.19 182 HIS A CA 1
ATOM 1498 C C . HIS A 1 182 ? 2.116 10.648 27.368 1.00 66.19 182 HIS A C 1
ATOM 1500 O O . HIS A 1 182 ? 2.196 9.418 27.418 1.00 66.19 182 HIS A O 1
ATOM 1506 N N . LYS A 1 183 ? 0.947 11.292 27.227 1.00 64.19 183 LYS A N 1
ATOM 1507 C CA . LYS A 1 183 ? -0.393 10.666 27.179 1.00 64.19 183 LYS A CA 1
ATOM 1508 C C . LYS A 1 183 ? -1.093 10.789 25.814 1.00 64.19 183 LYS A C 1
ATOM 1510 O O . LYS A 1 183 ? -2.311 10.903 25.763 1.00 64.19 183 LYS A O 1
ATOM 1515 N N . ASN A 1 184 ? -0.354 10.864 24.705 1.00 73.19 184 ASN A N 1
ATOM 1516 C CA . ASN A 1 184 ? -0.877 11.116 23.344 1.00 73.19 184 ASN A CA 1
ATOM 1517 C C . ASN A 1 184 ? -1.573 12.480 23.107 1.00 73.19 184 ASN A C 1
ATOM 1519 O O . ASN A 1 184 ? -1.777 12.859 21.956 1.00 73.19 184 ASN A O 1
ATOM 1523 N N . GLY A 1 185 ? -1.838 13.260 24.161 1.00 55.50 185 GLY A N 1
ATOM 1524 C CA . GLY A 1 185 ? -2.331 14.639 24.086 1.00 55.50 185 GLY A CA 1
ATOM 1525 C C . GLY A 1 185 ? -3.769 14.755 23.573 1.00 55.50 185 GLY A C 1
ATOM 1526 O O . GLY A 1 185 ? -4.463 13.761 23.383 1.00 55.50 185 GLY A O 1
ATOM 1527 N N . PHE A 1 186 ? -4.216 15.985 23.303 1.00 50.06 186 PHE A N 1
ATOM 1528 C CA . PHE A 1 186 ? -5.526 16.269 22.695 1.00 50.06 186 PHE A CA 1
ATOM 1529 C C . PHE A 1 186 ? -5.559 15.937 21.186 1.00 50.06 186 PHE A C 1
ATOM 1531 O O . PHE A 1 186 ? -6.093 16.711 20.394 1.00 50.06 186 PHE A O 1
ATOM 1538 N N . ALA A 1 187 ? -4.910 14.863 20.741 1.00 52.44 187 ALA A N 1
ATOM 1539 C CA . ALA A 1 187 ? -4.741 14.552 19.325 1.00 52.44 187 ALA A CA 1
ATOM 1540 C C . ALA A 1 187 ? -5.992 13.885 18.727 1.00 52.44 187 ALA A C 1
ATOM 1542 O O . ALA A 1 187 ? -6.532 12.922 19.277 1.00 52.44 187 ALA A O 1
ATOM 1543 N N . LYS A 1 188 ? -6.423 14.366 17.553 1.00 55.78 188 LYS A N 1
ATOM 1544 C CA . LYS A 1 188 ? -7.615 13.870 16.864 1.00 55.78 188 LYS A CA 1
ATOM 1545 C C . LYS A 1 188 ? -7.349 12.546 16.168 1.00 55.78 188 LYS A C 1
ATOM 1547 O O . LYS A 1 188 ? -7.156 12.463 14.958 1.00 55.78 188 LYS A O 1
ATOM 1552 N N . MET A 1 189 ? -7.420 11.474 16.939 1.00 66.75 189 MET A N 1
ATOM 1553 C CA . MET A 1 189 ? -7.748 10.167 16.383 1.00 66.75 189 MET A CA 1
ATOM 1554 C C . MET A 1 189 ? -9.047 10.302 15.559 1.00 66.75 189 MET A C 1
ATOM 1556 O O . MET A 1 189 ? -9.998 10.961 15.997 1.00 66.75 189 MET A O 1
ATOM 1560 N N . ILE A 1 190 ? -9.099 9.704 14.365 1.00 53.72 190 ILE A N 1
ATOM 1561 C CA . ILE A 1 190 ? -10.307 9.603 13.528 1.00 53.72 190 ILE A CA 1
ATOM 1562 C C . ILE A 1 190 ? -10.634 8.128 13.279 1.00 53.72 190 ILE A C 1
ATOM 1564 O O . ILE A 1 190 ? -9.738 7.360 12.947 1.00 53.72 190 ILE A O 1
ATOM 1568 N N . SER A 1 191 ? -11.901 7.748 13.460 1.00 53.28 191 SER A N 1
ATOM 1569 C CA . SER A 1 191 ? -12.445 6.458 13.035 1.00 53.28 191 SER A CA 1
ATOM 1570 C C . SER A 1 191 ? -12.931 6.606 11.601 1.00 53.28 191 SER A C 1
ATOM 1572 O O . SER A 1 191 ? -13.606 7.590 11.278 1.00 53.28 191 SER A O 1
ATOM 1574 N N . CYS A 1 192 ? -12.542 5.672 10.744 1.00 48.72 192 CYS A N 1
ATOM 1575 C CA . CYS A 1 192 ? -12.845 5.706 9.323 1.00 48.72 192 CYS A CA 1
ATOM 1576 C C . CYS A 1 192 ? -13.526 4.398 8.916 1.00 48.72 192 CYS A C 1
ATOM 1578 O O . CYS A 1 192 ? -12.988 3.327 9.207 1.00 48.72 192 CYS A O 1
ATOM 1580 N N . ARG A 1 193 ? -14.658 4.504 8.195 1.00 47.16 193 ARG A N 1
ATOM 1581 C CA . ARG A 1 193 ? -15.318 3.362 7.533 1.00 47.16 193 ARG A CA 1
ATOM 1582 C C . ARG A 1 193 ? -14.325 2.580 6.668 1.00 47.16 193 ARG A C 1
ATOM 1584 O O . ARG A 1 193 ? -14.350 1.358 6.686 1.00 47.16 193 ARG A O 1
ATOM 1591 N N . GLU A 1 194 ? -13.393 3.276 6.010 1.00 58.28 194 GLU A N 1
ATOM 1592 C CA . GLU A 1 194 ? -12.290 2.654 5.279 1.00 58.28 194 GLU A CA 1
ATOM 1593 C C . GLU A 1 194 ? -10.974 3.457 5.358 1.00 58.28 194 GLU A C 1
ATOM 1595 O O . GLU A 1 194 ? -10.957 4.690 5.434 1.00 58.28 194 GLU A O 1
ATOM 1600 N N . LEU A 1 195 ? -9.846 2.741 5.349 1.00 65.38 195 LEU A N 1
ATOM 1601 C CA . LEU A 1 195 ? -8.476 3.253 5.290 1.00 65.38 195 LEU A CA 1
ATOM 1602 C C . LEU A 1 195 ? -7.635 2.417 4.319 1.00 65.38 195 LEU A C 1
ATOM 1604 O O . LEU A 1 195 ? -7.663 1.192 4.385 1.00 65.38 195 LEU A O 1
ATOM 1608 N N . LYS A 1 196 ? -6.772 3.063 3.522 1.00 73.31 196 LYS A N 1
ATOM 1609 C CA . LYS A 1 196 ? -5.638 2.398 2.847 1.00 73.31 196 LYS A CA 1
ATOM 1610 C C . LYS A 1 196 ? -4.795 1.645 3.886 1.00 73.31 196 LYS A C 1
ATOM 1612 O O . LYS A 1 196 ? -4.277 2.268 4.816 1.00 73.31 196 LYS A O 1
ATOM 1617 N N . ASN A 1 197 ? -4.639 0.333 3.712 1.00 83.25 197 ASN A N 1
ATOM 1618 C CA . ASN A 1 197 ? -3.931 -0.523 4.658 1.00 83.25 197 ASN A CA 1
ATOM 1619 C C . ASN A 1 197 ? -2.428 -0.192 4.713 1.00 83.25 197 ASN A C 1
ATOM 1621 O O . ASN A 1 197 ? -1.768 0.034 3.685 1.00 83.25 197 ASN A O 1
ATOM 1625 N N . ALA A 1 198 ? -1.904 -0.173 5.937 1.00 89.38 198 ALA A N 1
ATOM 1626 C CA . ALA A 1 198 ? -0.544 0.214 6.264 1.00 89.38 198 ALA A CA 1
ATOM 1627 C C . ALA A 1 198 ? 0.489 -0.749 5.659 1.00 89.38 198 ALA A C 1
ATOM 1629 O O . ALA A 1 198 ? 0.313 -1.968 5.659 1.00 89.38 198 ALA A O 1
ATOM 1630 N N . ALA A 1 199 ? 1.594 -0.191 5.162 1.00 92.38 199 ALA A N 1
ATOM 1631 C CA . ALA A 1 199 ? 2.680 -0.971 4.575 1.00 92.38 199 ALA A CA 1
ATOM 1632 C C . ALA A 1 199 ? 3.567 -1.647 5.641 1.00 92.38 199 ALA A C 1
ATOM 1634 O O . ALA A 1 199 ? 4.327 -2.556 5.310 1.00 92.38 199 ALA A O 1
ATOM 1635 N N . ILE A 1 200 ? 3.449 -1.228 6.907 1.00 97.25 200 ILE A N 1
ATOM 1636 C CA . ILE A 1 200 ? 3.977 -1.923 8.087 1.00 97.25 200 ILE A CA 1
ATOM 1637 C C . ILE A 1 200 ? 2.859 -2.014 9.131 1.00 97.25 200 ILE A C 1
ATOM 1639 O O . ILE A 1 200 ? 2.182 -1.020 9.397 1.00 97.25 200 ILE A O 1
ATOM 1643 N N . GLN A 1 201 ? 2.685 -3.179 9.745 1.00 96.81 201 GLN A N 1
ATOM 1644 C CA . GLN A 1 201 ? 1.786 -3.410 10.875 1.00 96.81 201 GLN A CA 1
ATOM 1645 C C . GLN A 1 201 ? 2.602 -4.007 12.028 1.00 96.81 201 GLN A C 1
ATOM 1647 O O . GLN A 1 201 ? 3.171 -5.084 11.881 1.00 96.81 201 GLN A O 1
ATOM 1652 N N . HIS A 1 202 ? 2.673 -3.326 13.169 1.00 95.75 202 HIS A N 1
ATOM 1653 C CA . HIS A 1 202 ? 3.383 -3.803 14.360 1.00 95.75 202 HIS A CA 1
ATOM 1654 C C . HIS A 1 202 ? 2.386 -4.113 15.478 1.00 95.75 202 HIS A C 1
ATOM 1656 O O . HIS A 1 202 ? 1.591 -3.251 15.857 1.00 95.75 202 HIS A O 1
ATOM 1662 N N . ALA A 1 203 ? 2.415 -5.336 16.001 1.00 92.19 203 ALA A N 1
ATOM 1663 C CA . ALA A 1 203 ? 1.555 -5.758 17.100 1.00 92.19 203 ALA A CA 1
ATOM 1664 C C . ALA A 1 203 ? 2.332 -5.771 18.421 1.00 92.19 203 ALA A C 1
ATOM 1666 O O . ALA A 1 203 ? 3.497 -6.160 18.479 1.00 92.19 203 ALA A O 1
ATOM 1667 N N . MET A 1 204 ? 1.687 -5.326 19.499 1.00 89.88 204 MET A N 1
ATOM 1668 C CA . MET A 1 204 ? 2.323 -5.261 20.817 1.00 89.88 204 MET A CA 1
ATOM 1669 C C . MET A 1 204 ? 2.738 -6.659 21.324 1.00 89.88 204 MET A C 1
ATOM 1671 O O . MET A 1 204 ? 2.110 -7.661 20.979 1.00 89.88 204 MET A O 1
ATOM 1675 N N . VAL A 1 205 ? 3.765 -6.738 22.178 1.00 86.81 205 VAL A N 1
ATOM 1676 C CA . VAL A 1 205 ? 4.305 -8.005 22.722 1.00 86.81 205 VAL A CA 1
ATOM 1677 C C . VAL A 1 205 ? 4.206 -8.022 24.249 1.00 86.81 205 VAL A C 1
ATOM 1679 O O . VAL A 1 205 ? 4.798 -7.169 24.920 1.00 86.81 205 VAL A O 1
ATOM 1682 N N . GLU A 1 206 ? 3.461 -8.978 24.811 1.00 84.06 206 GLU A N 1
ATOM 1683 C CA . GLU A 1 206 ? 3.386 -9.178 26.267 1.00 84.06 206 GLU A CA 1
ATOM 1684 C C . GLU A 1 206 ? 4.682 -9.792 26.820 1.00 84.06 206 GLU A C 1
ATOM 1686 O O . GLU A 1 206 ? 5.381 -10.530 26.124 1.00 84.06 206 GLU A O 1
ATOM 1691 N N . THR A 1 207 ? 5.008 -9.538 28.093 1.00 72.44 207 THR A N 1
ATOM 1692 C CA . THR A 1 207 ? 6.215 -10.110 28.721 1.00 72.44 207 THR A CA 1
ATOM 1693 C C . THR A 1 207 ? 5.932 -10.745 30.076 1.00 72.44 207 THR A C 1
ATOM 1695 O O . THR A 1 207 ? 5.400 -10.109 30.987 1.00 72.44 207 THR A O 1
ATOM 1698 N N . HIS A 1 208 ? 6.380 -11.990 30.254 1.00 59.50 208 HIS A N 1
ATOM 1699 C CA . HIS A 1 208 ? 6.334 -12.689 31.544 1.00 59.50 208 HIS A CA 1
ATOM 1700 C C . HIS A 1 208 ? 7.390 -12.206 32.564 1.00 59.50 208 HIS A C 1
ATOM 1702 O O . HIS A 1 208 ? 7.315 -12.580 33.735 1.00 59.50 208 HIS A O 1
ATOM 1708 N N . ALA A 1 209 ? 8.363 -11.392 32.138 1.00 48.06 209 ALA A N 1
ATOM 1709 C CA . ALA A 1 209 ? 9.459 -10.876 32.961 1.00 48.06 209 ALA A CA 1
ATOM 1710 C C . ALA A 1 209 ? 9.218 -9.439 33.480 1.00 48.06 209 ALA A C 1
ATOM 1712 O O . ALA A 1 209 ? 8.364 -8.711 32.975 1.00 48.06 209 ALA A O 1
ATOM 1713 N N . LYS A 1 210 ? 9.998 -9.038 34.497 1.00 44.31 210 LYS A N 1
ATOM 1714 C CA . LYS A 1 210 ? 9.860 -7.763 35.230 1.00 44.31 210 LYS A CA 1
ATOM 1715 C C . LYS A 1 210 ? 10.351 -6.558 34.417 1.00 44.31 210 LYS A C 1
ATOM 1717 O O . LYS A 1 210 ? 11.480 -6.567 33.934 1.00 44.31 210 LYS A O 1
ATOM 1722 N N . GLY A 1 211 ? 9.550 -5.493 34.354 1.00 42.19 211 GLY A N 1
ATOM 1723 C CA . GLY A 1 211 ? 9.889 -4.245 33.657 1.00 42.19 211 GLY A CA 1
ATOM 1724 C C . GLY A 1 211 ? 10.557 -3.169 34.529 1.00 42.19 211 GLY A C 1
ATOM 1725 O O . GLY A 1 211 ? 10.553 -3.232 35.762 1.00 42.19 211 GLY A O 1
ATOM 1726 N N . LYS A 1 212 ? 11.099 -2.130 33.875 1.00 39.03 212 LYS A N 1
ATOM 1727 C CA . LYS A 1 212 ? 11.421 -0.833 34.502 1.00 39.03 212 LYS A CA 1
ATOM 1728 C C . LYS A 1 212 ? 10.197 0.086 34.420 1.00 39.03 212 LYS A C 1
ATOM 1730 O O . LYS A 1 212 ? 9.648 0.283 33.342 1.00 39.03 212 LYS A O 1
ATOM 1735 N N . SER A 1 213 ? 9.800 0.666 35.550 1.00 40.59 213 SER A N 1
ATOM 1736 C CA 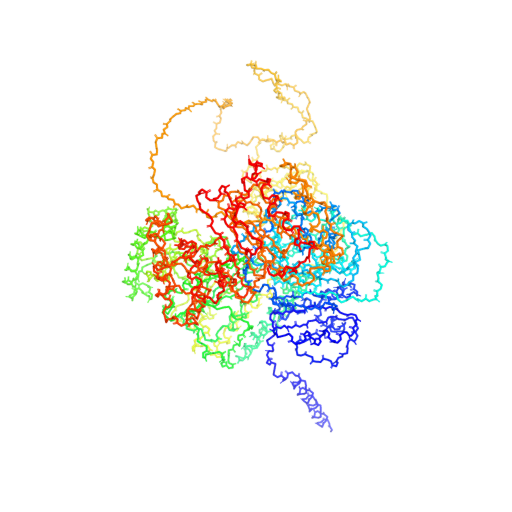. SER A 1 213 ? 8.753 1.692 35.623 1.00 40.59 213 SER A CA 1
ATOM 1737 C C . SER A 1 213 ? 9.278 3.068 35.187 1.00 40.59 213 SER A C 1
ATOM 1739 O O . SER A 1 213 ? 10.471 3.344 35.326 1.00 40.59 213 SER A O 1
ATOM 1741 N N . LEU A 1 214 ? 8.377 3.975 34.780 1.00 41.12 214 LEU A N 1
ATOM 1742 C CA . LEU A 1 214 ? 8.631 5.423 34.626 1.00 41.12 214 LEU A CA 1
ATOM 1743 C C . LEU A 1 214 ? 9.425 6.054 35.792 1.00 41.12 214 LEU A C 1
ATOM 1745 O O . LEU A 1 214 ? 10.166 7.012 35.583 1.00 41.12 214 LEU A O 1
ATOM 1749 N N . ASN A 1 215 ? 9.291 5.516 37.010 1.00 39.78 215 ASN A N 1
ATOM 1750 C CA . ASN A 1 215 ? 9.979 5.996 38.215 1.00 39.78 215 ASN A CA 1
ATOM 1751 C C . ASN A 1 215 ? 11.348 5.325 38.472 1.00 39.78 215 ASN A C 1
ATOM 1753 O O . ASN A 1 215 ? 11.878 5.424 39.575 1.00 39.78 215 ASN A O 1
ATOM 1757 N N . GLY A 1 216 ? 11.911 4.588 37.509 1.00 39.25 216 GLY A N 1
ATOM 1758 C CA . GLY A 1 216 ? 13.212 3.905 37.618 1.00 39.25 216 GLY A CA 1
ATOM 1759 C C . GLY A 1 216 ? 13.207 2.611 38.447 1.00 39.25 216 GLY A C 1
ATOM 1760 O O . GLY A 1 216 ? 14.016 1.718 38.195 1.00 39.25 216 GLY A O 1
ATOM 1761 N N . ASN A 1 217 ? 12.264 2.463 39.382 1.00 35.84 217 ASN A N 1
ATOM 1762 C CA . ASN A 1 217 ? 12.045 1.227 40.133 1.00 35.84 217 ASN A CA 1
ATOM 1763 C C . ASN A 1 217 ? 11.598 0.066 39.221 1.00 35.84 217 ASN A C 1
ATOM 1765 O O . ASN A 1 217 ? 10.874 0.261 38.241 1.00 35.84 217 ASN A O 1
ATOM 1769 N N . ARG A 1 218 ? 11.988 -1.166 39.576 1.00 41.06 218 ARG A N 1
ATOM 1770 C CA . ARG A 1 218 ? 11.471 -2.397 38.950 1.00 41.06 218 ARG A CA 1
ATOM 1771 C C . ARG A 1 218 ? 10.007 -2.599 39.362 1.00 41.06 218 ARG A C 1
ATOM 1773 O O . ARG A 1 218 ? 9.720 -2.626 40.558 1.00 41.06 218 ARG A O 1
ATOM 1780 N N . SER A 1 219 ? 9.091 -2.745 38.404 1.00 40.34 219 SER A N 1
ATOM 1781 C CA . SER A 1 219 ? 7.693 -3.100 38.692 1.00 40.34 219 SER A CA 1
ATOM 1782 C C . SER A 1 219 ? 7.560 -4.607 38.951 1.00 40.34 219 SER A C 1
ATOM 1784 O O . SER A 1 219 ? 8.226 -5.428 38.317 1.00 40.34 219 SER A O 1
ATOM 1786 N N . ASN A 1 220 ? 6.720 -4.983 39.919 1.00 38.25 220 ASN A N 1
ATOM 1787 C CA . ASN A 1 220 ? 6.482 -6.379 40.295 1.00 38.25 220 ASN A CA 1
ATOM 1788 C C . ASN A 1 220 ? 5.218 -6.910 39.605 1.00 38.25 220 ASN A C 1
ATOM 1790 O O . ASN A 1 220 ? 4.161 -6.970 40.228 1.00 38.25 220 ASN A O 1
ATOM 1794 N N . GLY A 1 221 ? 5.341 -7.322 38.343 1.00 46.41 221 GLY A N 1
ATOM 1795 C CA . GLY A 1 221 ? 4.212 -7.897 37.620 1.00 46.41 221 GLY A CA 1
ATOM 1796 C C . GLY A 1 221 ? 4.503 -8.327 36.180 1.00 46.41 221 GLY A C 1
ATOM 1797 O O . GLY A 1 221 ? 5.662 -8.370 35.758 1.00 46.41 221 GLY A O 1
ATOM 1798 N N . LYS A 1 222 ? 3.442 -8.722 35.469 1.00 56.09 222 LYS A N 1
ATOM 1799 C CA . LYS A 1 222 ? 3.438 -9.238 34.093 1.00 56.09 222 LYS A CA 1
ATOM 1800 C C . LYS A 1 222 ? 2.878 -8.160 33.168 1.00 56.09 222 LYS A C 1
ATOM 1802 O O . LYS A 1 222 ? 1.696 -7.831 33.246 1.00 56.09 222 LYS A O 1
ATOM 1807 N N . LYS A 1 223 ? 3.696 -7.664 32.239 1.00 65.12 223 LYS A N 1
ATOM 1808 C CA . LYS A 1 223 ? 3.268 -6.653 31.266 1.00 65.12 223 LYS A CA 1
ATOM 1809 C C . LYS A 1 223 ? 2.233 -7.252 30.307 1.00 65.12 223 LYS A C 1
ATOM 1811 O O . LYS A 1 223 ? 2.600 -7.983 29.384 1.00 65.12 223 LYS A O 1
ATOM 1816 N N . LYS A 1 224 ? 0.964 -6.919 30.544 1.00 69.88 224 LYS A N 1
ATOM 1817 C CA . LYS A 1 224 ? -0.174 -7.215 29.671 1.00 69.88 224 LYS A CA 1
ATOM 1818 C C . LYS A 1 224 ? -0.603 -5.992 28.869 1.00 69.88 224 LYS A C 1
ATOM 1820 O O . LYS A 1 224 ? -0.387 -4.860 29.302 1.00 69.88 224 LYS A O 1
ATOM 1825 N N . PHE A 1 225 ? -1.277 -6.229 27.750 1.00 75.00 225 PHE A N 1
ATOM 1826 C CA . PHE A 1 225 ? -1.934 -5.192 26.960 1.00 75.00 225 PHE A CA 1
ATOM 1827 C C . PHE A 1 225 ? -3.448 -5.416 26.877 1.00 75.00 225 PHE A C 1
ATOM 1829 O O . PHE A 1 225 ? -3.960 -6.528 27.002 1.00 75.00 225 PHE A O 1
ATOM 1836 N N . ASN A 1 226 ? -4.192 -4.338 26.644 1.00 63.38 226 ASN A N 1
ATOM 1837 C CA . ASN A 1 226 ? -5.617 -4.396 26.374 1.00 63.38 226 ASN A CA 1
ATOM 1838 C C . ASN A 1 226 ? -5.851 -5.045 25.000 1.00 63.38 226 ASN A C 1
ATOM 1840 O O . ASN A 1 226 ? -5.757 -4.383 23.964 1.00 63.38 226 ASN A O 1
ATOM 1844 N N . LYS A 1 227 ? -6.208 -6.335 25.014 1.00 59.03 227 LYS A N 1
ATOM 1845 C CA . LYS A 1 227 ? -6.585 -7.147 23.841 1.00 59.03 227 LYS A CA 1
ATOM 1846 C C . LYS A 1 227 ? -7.753 -6.571 23.016 1.00 59.03 227 LYS A C 1
ATOM 1848 O O . LYS A 1 227 ? -8.001 -7.042 21.913 1.00 59.03 227 LYS A O 1
ATOM 1853 N N . PHE A 1 228 ? -8.455 -5.561 23.535 1.00 58.44 228 PHE A N 1
ATOM 1854 C CA . PHE A 1 228 ? -9.566 -4.866 22.880 1.00 58.44 228 PHE A CA 1
ATOM 1855 C C . PHE A 1 228 ? -9.211 -3.475 22.334 1.00 58.44 228 PHE A C 1
ATOM 1857 O O . PHE A 1 228 ? -10.048 -2.832 21.708 1.00 58.44 228 PHE A O 1
ATOM 1864 N N . ALA A 1 229 ? -8.000 -2.967 22.578 1.00 64.31 229 ALA A N 1
ATOM 1865 C CA . ALA A 1 229 ? -7.591 -1.691 22.000 1.00 64.31 229 ALA A CA 1
ATOM 1866 C C . ALA A 1 229 ? -7.453 -1.838 20.467 1.00 64.31 229 ALA A C 1
ATOM 1868 O O . ALA A 1 229 ? -6.807 -2.776 19.996 1.00 64.31 229 ALA A O 1
ATOM 1869 N N . PRO A 1 230 ? -8.061 -0.944 19.668 1.00 70.12 230 PRO A N 1
ATOM 1870 C CA . PRO A 1 230 ? -8.216 -1.159 18.232 1.00 70.12 230 PRO A CA 1
ATOM 1871 C C . PRO A 1 230 ? -6.912 -0.936 17.451 1.00 70.12 230 PRO A C 1
ATOM 1873 O O . PRO A 1 230 ? -6.045 -0.183 17.903 1.00 70.12 230 PRO A O 1
ATOM 1876 N N . PRO A 1 231 ? -6.806 -1.478 16.224 1.00 83.25 231 PRO A N 1
ATOM 1877 C CA . PRO A 1 231 ? -5.819 -1.040 15.245 1.00 83.25 231 PRO A CA 1
ATOM 1878 C C . PRO A 1 231 ? -5.800 0.486 15.078 1.00 83.25 231 PRO A C 1
ATOM 1880 O O . PRO A 1 231 ? -6.847 1.117 14.880 1.00 83.25 231 PRO A O 1
ATOM 1883 N N . ILE A 1 232 ? -4.606 1.083 15.119 1.00 85.56 232 ILE A N 1
ATOM 1884 C CA . ILE A 1 232 ? -4.416 2.519 14.907 1.00 85.56 232 ILE A CA 1
ATOM 1885 C C . ILE A 1 232 ? -3.296 2.816 13.907 1.00 85.56 232 ILE A C 1
ATOM 1887 O O . ILE A 1 232 ? -2.128 2.492 14.105 1.00 85.56 232 ILE A O 1
ATOM 1891 N N . THR A 1 233 ? -3.677 3.473 12.816 1.00 88.94 233 THR A N 1
ATOM 1892 C CA . THR A 1 233 ? -2.798 3.905 11.729 1.00 88.94 233 THR A CA 1
ATOM 1893 C C . THR A 1 233 ? -2.171 5.255 12.065 1.00 88.94 233 THR A C 1
ATOM 1895 O O . THR A 1 233 ? -2.875 6.232 12.331 1.00 88.94 233 THR A O 1
ATOM 1898 N N . LEU A 1 234 ? -0.847 5.344 12.016 1.00 89.31 234 LEU A N 1
ATOM 1899 C CA . LEU A 1 234 ? -0.106 6.592 12.171 1.00 89.31 234 LEU A CA 1
ATOM 1900 C C . LEU A 1 234 ? -0.220 7.432 10.892 1.00 89.31 234 LEU A C 1
ATOM 1902 O O . LEU A 1 234 ? -0.099 6.925 9.774 1.00 89.31 234 LEU A O 1
ATOM 1906 N N . SER A 1 235 ? -0.492 8.728 11.045 1.00 83.38 235 SER A N 1
ATOM 1907 C CA . SER A 1 235 ? -0.628 9.656 9.918 1.00 83.38 235 SER A CA 1
ATOM 1908 C C . SER A 1 235 ? 0.688 10.341 9.547 1.00 83.38 235 SER A C 1
ATOM 1910 O O . SER A 1 235 ? 1.723 10.159 10.198 1.00 83.38 235 SER A O 1
ATOM 1912 N N . ARG A 1 236 ? 0.662 11.117 8.455 1.00 83.31 236 ARG A N 1
ATOM 1913 C CA . ARG A 1 236 ? 1.879 11.637 7.837 1.00 83.31 236 ARG A CA 1
ATOM 1914 C C . ARG A 1 236 ? 2.655 12.551 8.788 1.00 83.31 236 ARG A C 1
ATOM 1916 O O . ARG A 1 236 ? 2.133 13.574 9.219 1.00 83.31 236 ARG A O 1
ATOM 1923 N N . GLY A 1 237 ? 3.910 12.204 9.067 1.00 82.06 237 GLY A N 1
ATOM 1924 C CA . GLY A 1 237 ? 4.771 12.957 9.986 1.00 82.06 237 GLY A CA 1
ATOM 1925 C C . GLY A 1 237 ? 4.472 12.741 11.476 1.00 82.06 237 GLY A C 1
ATOM 1926 O O . GLY A 1 237 ? 4.936 13.536 12.292 1.00 82.06 237 GLY A O 1
ATOM 1927 N N . THR A 1 238 ? 3.717 11.697 11.832 1.00 88.19 238 THR A N 1
ATOM 1928 C CA . THR A 1 238 ? 3.684 11.153 13.202 1.00 88.19 238 THR A CA 1
ATOM 1929 C C . THR A 1 238 ? 4.649 9.980 13.343 1.00 88.19 238 THR A C 1
ATOM 1931 O O . THR A 1 238 ? 5.010 9.356 12.343 1.00 88.19 238 THR A O 1
ATOM 1934 N N . PHE A 1 239 ? 5.087 9.710 14.575 1.00 91.81 239 PHE A N 1
ATOM 1935 C CA . PHE A 1 239 ? 6.096 8.695 14.873 1.00 91.81 239 PHE A CA 1
ATOM 1936 C C . PHE A 1 239 ? 5.741 7.881 16.124 1.00 91.81 239 PHE A C 1
ATOM 1938 O O . PHE A 1 239 ? 5.400 8.444 17.164 1.00 91.81 239 PHE A O 1
ATOM 1945 N N . SER A 1 240 ? 5.905 6.562 16.054 1.00 93.31 240 SER A N 1
ATOM 1946 C CA . SER A 1 240 ? 5.969 5.657 17.207 1.00 93.31 240 SER A CA 1
ATOM 1947 C C . SER A 1 240 ? 7.095 4.648 16.968 1.00 93.31 240 SER A C 1
ATOM 1949 O O . SER A 1 240 ? 7.168 4.106 15.864 1.00 93.31 240 SER A O 1
ATOM 1951 N N . PRO A 1 241 ? 7.997 4.389 17.926 1.00 93.12 241 PRO A N 1
ATOM 1952 C CA . PRO A 1 241 ? 8.988 3.335 17.754 1.00 93.12 241 PRO A CA 1
ATOM 1953 C C . PRO A 1 241 ? 8.308 1.958 17.684 1.00 93.12 241 PRO A C 1
ATOM 1955 O O . PRO A 1 241 ? 7.280 1.720 18.320 1.00 93.12 241 PRO A O 1
ATOM 1958 N N . PHE A 1 242 ? 8.905 1.059 16.907 1.00 93.06 242 PHE A N 1
ATOM 1959 C CA . PHE A 1 242 ? 8.529 -0.351 16.794 1.00 93.06 242 PHE A CA 1
ATOM 1960 C C . PHE A 1 242 ? 9.787 -1.201 16.584 1.00 93.06 242 PHE A C 1
ATOM 1962 O O . PHE A 1 242 ? 10.834 -0.675 16.211 1.00 93.06 242 PHE A O 1
ATOM 1969 N N . ASP A 1 243 ? 9.694 -2.509 16.803 1.00 89.12 243 ASP A N 1
ATOM 1970 C CA . ASP A 1 243 ? 10.856 -3.403 16.848 1.00 89.12 243 ASP A CA 1
ATOM 1971 C C . ASP A 1 243 ? 10.792 -4.551 15.814 1.00 89.12 243 ASP A C 1
ATOM 1973 O O . ASP A 1 243 ? 10.068 -4.470 14.815 1.00 89.12 243 ASP A O 1
ATOM 1977 N N . SER A 1 244 ? 11.615 -5.590 16.010 1.00 83.69 244 SER A N 1
ATOM 1978 C CA . SER A 1 244 ? 11.701 -6.799 15.168 1.00 83.69 244 SER A CA 1
ATOM 1979 C C . SER A 1 244 ? 11.139 -8.062 15.845 1.00 83.69 244 SER A C 1
ATOM 1981 O O . SER A 1 244 ? 11.541 -9.173 15.496 1.00 83.69 244 SER A O 1
ATOM 1983 N N . GLN A 1 245 ? 10.265 -7.901 16.846 1.00 84.69 245 GLN A N 1
ATOM 1984 C CA . GLN A 1 245 ? 9.676 -9.005 17.612 1.00 84.69 245 GLN A CA 1
ATOM 1985 C C . GLN A 1 245 ? 8.343 -9.485 17.018 1.00 84.69 245 GLN A C 1
ATOM 1987 O O . GLN A 1 245 ? 8.061 -10.682 17.038 1.00 84.69 245 GLN A O 1
ATOM 1992 N N . ASN A 1 246 ? 7.517 -8.556 16.525 1.00 91.50 246 ASN A N 1
ATOM 1993 C CA . ASN A 1 246 ? 6.142 -8.820 16.087 1.00 91.50 246 ASN A CA 1
ATOM 1994 C C . ASN A 1 246 ? 5.688 -7.787 15.035 1.00 91.50 246 ASN A C 1
ATOM 1996 O O . ASN A 1 246 ? 4.807 -6.955 15.279 1.00 91.50 246 ASN A O 1
ATOM 2000 N N . THR A 1 247 ? 6.354 -7.780 13.876 1.00 96.00 247 THR A N 1
ATOM 2001 C CA . THR A 1 247 ? 6.169 -6.731 12.859 1.00 96.00 247 THR A CA 1
ATOM 2002 C C . THR A 1 247 ? 5.998 -7.319 11.460 1.00 96.00 247 THR A C 1
ATOM 2004 O O . THR A 1 247 ? 6.898 -7.954 10.918 1.00 96.00 247 THR A O 1
ATOM 2007 N N . LEU A 1 248 ? 4.847 -7.067 10.838 1.00 97.56 248 LEU A N 1
ATOM 2008 C CA . LEU A 1 248 ? 4.533 -7.458 9.469 1.00 97.56 248 LEU A CA 1
ATOM 2009 C C . LEU A 1 248 ? 4.828 -6.310 8.489 1.00 97.56 248 LEU A C 1
ATOM 2011 O O . LEU A 1 248 ? 4.315 -5.203 8.638 1.00 97.56 248 LEU A O 1
ATOM 2015 N N . PHE A 1 249 ? 5.602 -6.593 7.446 1.00 97.50 249 PHE A N 1
ATOM 2016 C CA . PHE A 1 249 ? 5.925 -5.686 6.347 1.00 97.50 249 PHE A CA 1
ATOM 2017 C C . PHE A 1 249 ? 5.240 -6.150 5.061 1.00 97.50 249 PHE A C 1
ATOM 2019 O O . PHE A 1 249 ? 5.349 -7.316 4.686 1.00 97.50 249 PHE A O 1
ATOM 2026 N N . HIS A 1 250 ? 4.608 -5.231 4.337 1.00 94.69 250 HIS A N 1
ATOM 2027 C CA . HIS A 1 250 ? 4.196 -5.440 2.950 1.00 94.69 250 HIS A CA 1
ATOM 2028 C C . HIS A 1 250 ? 5.338 -5.079 1.984 1.00 94.69 250 HIS A C 1
ATOM 2030 O O . HIS A 1 250 ? 6.183 -4.237 2.299 1.00 94.69 250 HIS A O 1
ATOM 2036 N N . ARG A 1 251 ? 5.315 -5.608 0.754 1.00 88.56 251 ARG A N 1
ATOM 2037 C CA . ARG A 1 251 ? 6.278 -5.307 -0.322 1.00 88.56 251 ARG A CA 1
ATOM 2038 C C . ARG A 1 251 ? 6.461 -3.809 -0.580 1.00 88.56 251 ARG A C 1
ATOM 2040 O O . ARG A 1 251 ? 7.577 -3.374 -0.855 1.00 88.56 251 ARG A O 1
ATOM 2047 N N . ARG A 1 252 ? 5.402 -3.007 -0.386 1.00 87.12 252 ARG A N 1
ATOM 2048 C CA . ARG A 1 252 ? 5.432 -1.525 -0.434 1.00 87.12 252 ARG A CA 1
ATOM 2049 C C . ARG A 1 252 ? 6.429 -0.884 0.556 1.00 87.12 252 ARG A C 1
ATOM 2051 O O . ARG A 1 252 ? 6.835 0.248 0.325 1.00 87.12 252 ARG A O 1
ATOM 2058 N N . ALA A 1 253 ? 6.847 -1.587 1.614 1.00 92.44 253 ALA A N 1
ATOM 2059 C CA . ALA A 1 253 ? 7.795 -1.117 2.632 1.00 92.44 253 ALA A CA 1
ATOM 2060 C C . ALA A 1 253 ? 9.158 -1.840 2.635 1.00 92.44 253 ALA A C 1
ATOM 2062 O O . ALA A 1 253 ? 10.022 -1.484 3.440 1.00 92.44 253 ALA A O 1
ATOM 2063 N N . PHE A 1 254 ? 9.395 -2.832 1.766 1.00 93.19 254 PHE A N 1
ATOM 2064 C CA . PHE A 1 254 ? 10.596 -3.685 1.840 1.00 93.19 254 PHE A CA 1
ATOM 2065 C C . PHE A 1 254 ? 11.924 -2.923 1.736 1.00 93.19 254 PHE A C 1
ATOM 2067 O O . PHE A 1 254 ? 12.905 -3.345 2.340 1.00 93.19 254 PHE A O 1
ATOM 2074 N N . HIS A 1 255 ? 11.966 -1.773 1.059 1.00 89.19 255 HIS A N 1
ATOM 2075 C CA . HIS A 1 255 ? 13.159 -0.919 1.019 1.00 89.19 255 HIS A CA 1
ATOM 2076 C C . HIS A 1 255 ? 13.598 -0.417 2.415 1.00 89.19 255 HIS A C 1
ATOM 2078 O O . HIS A 1 255 ? 14.769 -0.090 2.596 1.00 89.19 255 HIS A O 1
ATOM 2084 N N . THR A 1 256 ? 12.699 -0.423 3.411 1.00 94.38 256 THR A N 1
ATOM 2085 C CA . THR A 1 256 ? 12.952 -0.007 4.805 1.00 94.38 256 THR A CA 1
ATOM 2086 C C . THR A 1 256 ? 13.288 -1.153 5.775 1.00 94.38 256 THR A C 1
ATOM 2088 O O . THR A 1 256 ? 13.430 -0.907 6.969 1.00 94.38 256 THR A O 1
ATOM 2091 N N . LEU A 1 257 ? 13.426 -2.403 5.306 1.00 95.19 257 LEU A N 1
ATOM 2092 C CA . LEU A 1 257 ? 13.676 -3.566 6.180 1.00 95.19 257 LEU A CA 1
ATOM 2093 C C . LEU A 1 257 ? 15.064 -3.583 6.854 1.00 95.19 257 LEU A C 1
ATOM 2095 O O . LEU A 1 257 ? 15.225 -4.264 7.868 1.00 95.19 257 LEU A O 1
ATOM 2099 N N . LEU A 1 258 ? 16.047 -2.857 6.307 1.00 94.88 258 LEU A N 1
ATOM 2100 C CA . LEU A 1 258 ? 17.452 -2.904 6.727 1.00 94.88 258 LEU A CA 1
ATOM 2101 C C . LEU A 1 258 ? 17.652 -2.587 8.220 1.00 94.88 258 LEU A C 1
ATOM 2103 O O . LEU A 1 258 ? 17.337 -1.492 8.686 1.00 94.88 258 LEU A O 1
ATOM 2107 N N . LEU A 1 259 ? 18.285 -3.516 8.936 1.00 92.62 259 LEU A N 1
ATOM 2108 C CA . LEU A 1 259 ? 18.813 -3.311 10.283 1.00 92.62 259 LEU A CA 1
ATOM 2109 C C . LEU A 1 259 ? 20.285 -2.848 10.203 1.00 92.62 259 LEU A C 1
ATOM 2111 O O . LEU A 1 259 ? 21.093 -3.537 9.566 1.00 92.62 259 LEU A O 1
ATOM 2115 N N . PRO A 1 260 ? 20.666 -1.710 10.822 1.00 90.56 260 PRO A N 1
ATOM 2116 C CA . PRO A 1 260 ? 22.055 -1.252 10.873 1.00 90.56 260 PRO A CA 1
ATOM 2117 C C . PRO A 1 260 ? 22.923 -2.173 11.745 1.00 90.56 260 PRO A C 1
ATOM 2119 O O . PRO A 1 260 ? 22.437 -2.841 12.651 1.00 90.56 260 PRO A O 1
ATOM 2122 N N . SER A 1 261 ? 24.232 -2.188 11.491 1.00 86.94 261 SER A N 1
ATOM 2123 C CA . SER A 1 261 ? 25.173 -3.146 12.085 1.00 86.94 261 SER A CA 1
ATOM 2124 C C . SER A 1 261 ? 26.075 -2.569 13.177 1.00 86.94 261 SER A C 1
ATOM 2126 O O . SER A 1 261 ? 26.891 -3.305 13.737 1.00 86.94 261 SER A O 1
ATOM 2128 N N . SER A 1 262 ? 26.067 -1.251 13.417 1.00 83.88 262 SER A N 1
ATOM 2129 C CA . SER A 1 262 ? 26.961 -0.615 14.401 1.00 83.88 262 SER A CA 1
ATOM 2130 C C . SER A 1 262 ? 26.402 -0.504 15.820 1.00 83.88 262 SER A C 1
ATOM 2132 O O . SER A 1 262 ? 27.125 -0.015 16.693 1.00 83.88 262 SER A O 1
ATOM 2134 N N . PHE A 1 263 ? 25.176 -0.975 16.030 1.00 83.31 263 PHE A N 1
ATOM 2135 C CA . PHE A 1 263 ? 24.432 -0.987 17.290 1.00 83.31 263 PHE A CA 1
ATOM 2136 C C . PHE A 1 263 ? 24.224 -2.431 17.774 1.00 83.31 263 PHE A C 1
ATOM 2138 O O . PHE A 1 263 ? 24.609 -3.376 17.077 1.00 83.31 263 PHE A O 1
ATOM 2145 N N . ASP A 1 264 ? 23.633 -2.610 18.956 1.00 78.81 264 ASP A N 1
ATOM 2146 C CA . ASP A 1 264 ? 23.126 -3.922 19.368 1.00 78.81 264 ASP A CA 1
ATOM 2147 C C . ASP A 1 264 ? 21.828 -4.298 18.625 1.00 78.81 264 ASP A C 1
ATOM 2149 O O . ASP A 1 264 ? 21.297 -3.535 17.811 1.00 78.81 264 ASP A O 1
ATOM 2153 N N . SER A 1 265 ? 21.340 -5.516 18.876 1.00 75.88 265 SER A N 1
ATOM 2154 C CA . SER A 1 265 ? 20.151 -6.048 18.211 1.00 75.88 265 SER A CA 1
ATOM 2155 C C . SER A 1 265 ? 18.885 -5.236 18.477 1.00 75.88 265 SER A C 1
ATOM 2157 O O . SER A 1 265 ? 18.096 -5.093 17.550 1.00 75.88 265 SER A O 1
ATOM 2159 N N . GLU A 1 266 ? 18.692 -4.706 19.688 1.00 78.88 266 GLU A N 1
ATOM 2160 C CA . GLU A 1 266 ? 17.483 -3.977 20.082 1.00 78.88 266 GLU A CA 1
ATOM 2161 C C . GLU A 1 266 ? 17.500 -2.563 19.485 1.00 78.88 266 GLU A C 1
ATOM 2163 O O . GLU A 1 266 ? 16.567 -2.169 18.776 1.00 78.88 266 GLU A O 1
ATOM 2168 N N . GLU A 1 267 ? 18.602 -1.832 19.682 1.00 85.88 267 GLU A N 1
ATOM 2169 C CA . GLU A 1 267 ? 18.801 -0.477 19.158 1.00 85.88 267 GLU A CA 1
ATOM 2170 C C . GLU A 1 267 ? 18.705 -0.424 17.626 1.00 85.88 267 GLU A C 1
ATOM 2172 O O . GLU A 1 267 ? 18.124 0.515 17.072 1.00 85.88 267 GLU A O 1
ATOM 2177 N N . ALA A 1 268 ? 19.217 -1.443 16.924 1.00 88.38 268 ALA A N 1
ATOM 2178 C CA . ALA A 1 268 ? 19.110 -1.543 15.470 1.00 88.38 268 ALA A CA 1
ATOM 2179 C C . ALA A 1 268 ? 17.648 -1.577 14.983 1.00 88.38 268 ALA A C 1
ATOM 2181 O O . ALA A 1 268 ? 17.332 -0.982 13.946 1.00 88.38 268 ALA A O 1
ATOM 2182 N N . THR A 1 269 ? 16.737 -2.212 15.734 1.00 90.75 269 THR A N 1
ATOM 2183 C CA . THR A 1 269 ? 15.307 -2.244 15.380 1.00 90.75 269 THR A CA 1
ATOM 2184 C C . THR A 1 269 ? 14.668 -0.857 15.469 1.00 90.75 269 THR A C 1
ATOM 2186 O O . THR A 1 269 ? 13.945 -0.446 14.558 1.00 90.75 269 THR A O 1
ATOM 2189 N N . ILE A 1 270 ? 15.012 -0.096 16.513 1.00 91.62 270 ILE A N 1
ATOM 2190 C CA . ILE A 1 270 ? 14.493 1.251 16.757 1.00 91.62 270 ILE A CA 1
ATOM 2191 C C . ILE A 1 270 ? 15.009 2.226 15.698 1.00 91.62 270 ILE A C 1
ATOM 2193 O O . ILE A 1 270 ? 14.227 3.008 15.149 1.00 91.62 270 ILE A O 1
ATOM 2197 N N . TRP A 1 271 ? 16.297 2.141 15.349 1.00 92.06 271 TRP A N 1
ATOM 2198 C CA . TRP A 1 271 ? 16.891 2.914 14.257 1.00 92.06 271 TRP A CA 1
ATOM 2199 C C . TRP A 1 271 ? 16.149 2.708 12.936 1.00 92.06 271 TRP A C 1
ATOM 2201 O O . TRP A 1 271 ? 15.736 3.684 12.301 1.00 92.06 271 TRP A O 1
ATOM 2211 N N . ARG A 1 272 ? 15.911 1.442 12.566 1.00 93.06 272 ARG A N 1
ATOM 2212 C CA . ARG A 1 272 ? 15.087 1.083 11.408 1.00 93.06 272 ARG A CA 1
ATOM 2213 C C . ARG A 1 272 ? 13.686 1.689 11.514 1.00 93.06 272 ARG A C 1
ATOM 2215 O O . ARG A 1 272 ? 13.199 2.231 10.529 1.00 93.06 272 ARG A O 1
ATOM 2222 N N . SER A 1 273 ? 13.048 1.645 12.685 1.00 95.00 273 SER A N 1
ATOM 2223 C CA . SER A 1 273 ? 11.661 2.099 12.864 1.00 95.00 273 SER A CA 1
ATOM 2224 C C . SER A 1 273 ? 11.441 3.575 12.507 1.00 95.00 273 SER A C 1
ATOM 2226 O O . SER A 1 273 ? 10.475 3.907 11.810 1.00 95.00 273 SER A O 1
ATOM 2228 N N . TYR A 1 274 ? 12.352 4.467 12.912 1.00 94.38 274 TYR A N 1
ATOM 2229 C CA . TYR A 1 274 ? 12.250 5.899 12.616 1.00 94.38 274 TYR A CA 1
ATOM 2230 C C . TYR A 1 274 ? 12.643 6.225 11.168 1.00 94.38 274 TYR A C 1
ATOM 2232 O O . TYR A 1 274 ? 11.982 7.049 10.528 1.00 94.38 274 TYR A O 1
ATOM 2240 N N . PHE A 1 275 ? 13.654 5.539 10.619 1.00 93.25 275 PHE A N 1
ATOM 2241 C CA . PHE A 1 275 ? 13.992 5.616 9.192 1.00 93.25 275 PHE A CA 1
ATOM 2242 C C . PHE A 1 275 ? 12.804 5.181 8.323 1.00 93.25 275 PHE A C 1
ATOM 2244 O O . PHE A 1 275 ? 12.384 5.924 7.435 1.00 93.25 275 PHE A O 1
ATOM 2251 N N . ALA A 1 276 ? 12.211 4.022 8.622 1.00 95.06 276 ALA A N 1
ATOM 2252 C CA . ALA A 1 276 ? 11.069 3.473 7.905 1.00 95.06 276 ALA A CA 1
ATOM 2253 C C . ALA A 1 276 ? 9.893 4.453 7.886 1.00 95.06 276 ALA A C 1
ATOM 2255 O O . ALA A 1 276 ? 9.407 4.813 6.816 1.00 95.06 276 ALA A O 1
ATOM 2256 N N . GLN A 1 277 ? 9.493 4.973 9.050 1.00 94.69 277 GLN A N 1
ATOM 2257 C CA . GLN A 1 277 ? 8.409 5.954 9.137 1.00 94.69 277 GLN A CA 1
ATOM 2258 C C . GLN A 1 277 ? 8.694 7.217 8.320 1.00 94.69 277 GLN A C 1
ATOM 2260 O O . GLN A 1 277 ? 7.799 7.708 7.633 1.00 94.69 277 GLN A O 1
ATOM 2265 N N . LYS A 1 278 ? 9.922 7.749 8.324 1.00 93.50 278 LYS A N 1
ATOM 2266 C CA . LYS A 1 278 ? 10.239 8.946 7.529 1.00 93.50 278 LYS A CA 1
ATOM 2267 C C . LYS A 1 278 ? 10.226 8.681 6.021 1.00 93.50 278 LYS A C 1
ATOM 2269 O O . LYS A 1 278 ? 9.759 9.545 5.281 1.00 93.50 278 LYS A O 1
ATOM 2274 N N . ILE A 1 279 ? 10.681 7.511 5.573 1.00 93.06 279 ILE A N 1
ATOM 2275 C CA . ILE A 1 279 ? 10.706 7.142 4.150 1.00 93.06 279 ILE A CA 1
ATOM 2276 C C . ILE A 1 279 ? 9.302 6.791 3.628 1.00 93.06 279 ILE A C 1
ATOM 2278 O O . ILE A 1 279 ? 8.905 7.307 2.585 1.00 93.06 279 ILE A O 1
ATOM 2282 N N . LEU A 1 280 ? 8.490 6.039 4.380 1.00 88.94 280 LEU A N 1
ATOM 2283 C CA . LEU A 1 280 ? 7.080 5.775 4.039 1.00 88.94 280 LEU A CA 1
ATOM 2284 C C . LEU A 1 280 ? 6.247 7.070 3.968 1.00 88.94 280 LEU A C 1
ATOM 2286 O O . LEU A 1 280 ? 5.377 7.231 3.111 1.00 88.94 280 LEU A O 1
ATOM 2290 N N . ASN A 1 281 ? 6.588 8.061 4.797 1.00 84.94 281 ASN A N 1
ATOM 2291 C CA . ASN A 1 281 ? 6.014 9.404 4.727 1.00 84.94 281 ASN A CA 1
ATOM 2292 C C . ASN A 1 281 ? 6.353 10.171 3.426 1.00 84.94 281 ASN A C 1
ATOM 2294 O O . ASN A 1 281 ? 5.718 11.198 3.159 1.00 84.94 281 ASN A O 1
ATOM 2298 N N . LEU A 1 282 ? 7.298 9.710 2.597 1.00 80.25 282 LEU A N 1
ATOM 2299 C CA . LEU A 1 282 ? 7.516 10.225 1.237 1.00 80.25 282 LEU A CA 1
ATOM 2300 C C . LEU A 1 282 ? 6.538 9.575 0.243 1.00 80.25 282 LEU A C 1
ATOM 2302 O O . LEU A 1 282 ? 5.863 10.286 -0.497 1.00 80.25 282 LEU A O 1
ATOM 2306 N N . THR A 1 283 ? 6.387 8.249 0.293 1.00 68.88 283 THR A N 1
ATOM 2307 C CA . THR A 1 283 ? 5.596 7.426 -0.649 1.00 68.88 283 THR A CA 1
ATOM 2308 C C . THR A 1 283 ? 4.089 7.372 -0.354 1.00 68.88 283 THR A C 1
ATOM 2310 O O . THR A 1 283 ? 3.368 6.575 -0.948 1.00 68.88 283 THR A O 1
ATOM 2313 N N . ARG A 1 284 ? 3.583 8.229 0.548 1.00 77.31 284 ARG A N 1
ATOM 2314 C CA . ARG A 1 284 ? 2.191 8.208 1.057 1.00 77.31 284 ARG A CA 1
ATOM 2315 C C . ARG A 1 284 ? 1.802 6.842 1.645 1.00 77.31 284 ARG A C 1
ATOM 2317 O O . ARG A 1 284 ? 0.679 6.362 1.460 1.00 77.31 284 ARG A O 1
ATOM 2324 N N . GLU A 1 285 ? 2.739 6.235 2.364 1.00 86.25 285 GLU A N 1
ATOM 2325 C CA . GLU A 1 285 ? 2.548 4.997 3.106 1.00 86.25 285 GLU A CA 1
ATOM 2326 C C . GLU A 1 285 ? 2.498 5.223 4.616 1.00 86.25 285 GLU A C 1
ATOM 2328 O O . GLU A 1 285 ? 2.933 6.253 5.133 1.00 86.25 285 GLU A O 1
ATOM 2333 N N . TYR A 1 286 ? 1.926 4.246 5.320 1.00 87.25 286 TYR A N 1
ATOM 2334 C CA . TYR A 1 286 ? 1.625 4.332 6.748 1.00 87.25 286 TYR A CA 1
ATOM 2335 C C . TYR A 1 286 ? 2.164 3.131 7.526 1.00 87.25 286 TYR A C 1
ATOM 2337 O O . TYR A 1 286 ? 2.373 2.052 6.966 1.00 87.25 286 TYR A O 1
ATOM 2345 N N . VAL A 1 287 ? 2.314 3.331 8.835 1.00 95.19 287 VAL A N 1
ATOM 2346 C CA . VAL A 1 287 ? 2.510 2.274 9.833 1.00 95.19 287 VAL A CA 1
ATOM 2347 C C . VAL A 1 287 ? 1.229 2.162 10.655 1.00 95.19 287 VAL A C 1
ATOM 2349 O O . VAL A 1 287 ? 0.676 3.187 11.054 1.00 95.19 287 VAL A O 1
ATOM 2352 N N . ALA A 1 288 ? 0.756 0.948 10.916 1.00 93.88 288 ALA A N 1
ATOM 2353 C CA . ALA A 1 288 ? -0.316 0.685 11.869 1.00 93.88 288 ALA A CA 1
ATOM 2354 C C . ALA A 1 288 ? 0.216 -0.059 13.094 1.00 93.88 288 ALA A C 1
ATOM 2356 O O . ALA A 1 288 ? 1.137 -0.871 13.001 1.00 93.88 288 ALA A O 1
ATOM 2357 N N . LEU A 1 289 ? -0.384 0.231 14.242 1.00 93.31 289 LEU A N 1
ATOM 2358 C CA . LEU A 1 289 ? -0.109 -0.418 15.513 1.00 93.31 289 LEU A CA 1
ATOM 2359 C C . LEU A 1 289 ? -1.332 -1.249 15.909 1.00 93.31 289 LEU A C 1
ATOM 2361 O O . LEU A 1 289 ? -2.463 -0.780 15.770 1.00 93.31 289 LEU A O 1
ATOM 2365 N N . MET A 1 290 ? -1.103 -2.470 16.384 1.00 90.81 290 MET A N 1
ATOM 2366 C CA . MET A 1 290 ? -2.129 -3.490 16.626 1.00 90.81 290 MET A CA 1
ATOM 2367 C C . MET A 1 290 ? -2.094 -3.967 18.093 1.00 90.81 290 MET A C 1
ATOM 2369 O O . MET A 1 290 ? -1.021 -3.935 18.710 1.00 90.81 290 MET A O 1
ATOM 2373 N N . PRO A 1 291 ? -3.219 -4.459 18.655 1.00 83.50 291 PRO A N 1
ATOM 2374 C CA . PRO A 1 291 ? -3.229 -5.104 19.970 1.00 83.50 291 PRO A CA 1
ATOM 2375 C C . PRO A 1 291 ? -2.327 -6.345 20.005 1.00 83.50 291 PRO A C 1
ATOM 2377 O O . PRO A 1 291 ? -1.883 -6.845 18.969 1.00 83.50 291 PRO A O 1
ATOM 2380 N N . SER A 1 292 ? -2.030 -6.843 21.205 1.00 86.44 292 SER A N 1
ATOM 2381 C CA . SER A 1 292 ? -1.125 -7.983 21.352 1.00 86.44 292 SER A CA 1
ATOM 2382 C C . SER A 1 292 ? -1.784 -9.318 20.983 1.00 86.44 292 SER A C 1
ATOM 2384 O O . SER A 1 292 ? -2.925 -9.597 21.346 1.00 86.44 292 SER A O 1
ATOM 2386 N N . ASN A 1 293 ? -1.016 -10.130 20.261 1.00 86.69 293 ASN A N 1
ATOM 2387 C CA . ASN A 1 293 ? -1.286 -11.504 19.822 1.00 86.69 293 ASN A CA 1
ATOM 2388 C C . ASN A 1 293 ? -0.096 -12.440 20.131 1.00 86.69 293 ASN A C 1
ATOM 2390 O O . ASN A 1 293 ? -0.054 -13.573 19.647 1.00 86.69 293 ASN A O 1
ATOM 2394 N N . THR A 1 294 ? 0.902 -11.952 20.876 1.00 86.31 294 THR A N 1
ATOM 2395 C CA . THR A 1 294 ? 2.153 -12.662 21.165 1.00 86.31 294 THR A CA 1
ATOM 2396 C C . THR A 1 294 ? 2.675 -12.379 22.569 1.00 86.31 294 THR A C 1
ATOM 2398 O O . THR A 1 294 ? 2.448 -11.311 23.147 1.00 86.31 294 THR A O 1
ATOM 2401 N N . VAL A 1 295 ? 3.414 -13.341 23.115 1.00 84.75 295 VAL A N 1
ATOM 2402 C CA . VAL A 1 295 ? 4.109 -13.222 24.397 1.00 84.75 295 VAL A CA 1
ATOM 2403 C C . VAL A 1 295 ? 5.571 -13.635 24.255 1.00 84.75 295 VAL A C 1
ATOM 2405 O O . VAL A 1 295 ? 5.887 -14.598 23.557 1.00 84.75 295 VAL A O 1
ATOM 2408 N N . LYS A 1 296 ? 6.470 -12.903 24.920 1.00 82.12 296 LYS A N 1
ATOM 2409 C CA . LYS A 1 296 ? 7.898 -13.227 24.963 1.00 82.12 296 LYS A CA 1
ATOM 2410 C C . LYS A 1 296 ? 8.213 -14.196 26.100 1.00 82.12 296 LYS A C 1
ATOM 2412 O O . LYS A 1 296 ? 7.955 -13.902 27.276 1.00 82.12 296 LYS A O 1
ATOM 2417 N N . LEU A 1 297 ? 8.797 -15.335 25.743 1.00 71.19 297 LEU A N 1
ATOM 2418 C CA . LEU A 1 297 ? 9.248 -16.380 26.654 1.00 71.19 297 LEU A CA 1
ATOM 2419 C C . LEU A 1 297 ? 10.573 -15.959 27.303 1.00 71.19 297 LEU A C 1
ATOM 2421 O O . LEU A 1 297 ? 11.598 -15.818 26.645 1.00 71.19 297 LEU A O 1
ATOM 2425 N N . GLY A 1 298 ? 10.554 -15.719 28.614 1.00 55.91 298 GLY A N 1
ATOM 2426 C CA . GLY A 1 298 ? 11.694 -15.122 29.311 1.00 55.91 298 GLY A CA 1
ATOM 2427 C C . GLY A 1 298 ? 12.891 -16.064 29.460 1.00 55.91 298 GLY A C 1
ATOM 2428 O O . GLY A 1 298 ? 12.857 -16.966 30.296 1.00 55.91 298 GLY A O 1
ATOM 2429 N N . GLN A 1 299 ? 13.985 -15.797 28.740 1.00 42.25 299 GLN A N 1
ATOM 2430 C CA . GLN A 1 299 ? 15.280 -16.419 29.030 1.00 42.25 299 GLN A CA 1
ATOM 2431 C C . GLN A 1 299 ? 15.873 -15.912 30.355 1.00 42.25 299 GLN A C 1
ATOM 2433 O O . GLN A 1 299 ? 15.959 -14.711 30.616 1.00 42.25 299 GLN A O 1
ATOM 2438 N N . THR A 1 300 ? 16.390 -16.831 31.171 1.00 38.31 300 THR A N 1
ATOM 2439 C CA . THR A 1 300 ? 17.220 -16.517 32.342 1.00 38.31 300 THR A CA 1
ATOM 2440 C C . THR A 1 300 ? 18.687 -16.343 31.932 1.00 38.31 300 THR A C 1
ATOM 2442 O O . THR A 1 300 ? 19.515 -17.213 32.208 1.00 38.31 300 THR A O 1
ATOM 2445 N N . GLY A 1 301 ? 19.030 -15.238 31.262 1.00 33.62 301 GLY A N 1
ATOM 2446 C CA . GLY A 1 301 ? 20.389 -15.035 30.744 1.00 33.62 301 GLY A CA 1
ATOM 2447 C C . GLY A 1 301 ? 20.769 -13.582 30.463 1.00 33.62 301 GLY A C 1
ATOM 2448 O O . GLY A 1 301 ? 20.443 -13.063 29.410 1.00 33.62 301 GLY A O 1
ATOM 2449 N N . LYS A 1 302 ? 21.535 -12.978 31.385 1.00 30.92 302 LYS A N 1
ATOM 2450 C CA . LYS A 1 302 ? 22.317 -11.730 31.226 1.00 30.92 302 LYS A CA 1
ATOM 2451 C C . LYS A 1 302 ? 21.583 -10.525 30.600 1.00 30.92 302 LYS A C 1
ATOM 2453 O O . LYS A 1 302 ? 21.618 -10.322 29.391 1.00 30.92 302 LYS A O 1
ATOM 2458 N N . GLU A 1 303 ? 21.127 -9.603 31.457 1.00 33.41 303 GLU A N 1
ATOM 2459 C CA . GLU A 1 303 ? 21.191 -8.171 31.114 1.00 33.41 303 GLU A CA 1
ATOM 2460 C C . GLU A 1 303 ? 22.646 -7.880 30.669 1.00 33.41 303 GLU A C 1
ATOM 2462 O O . GLU A 1 303 ? 23.576 -8.087 31.453 1.00 33.41 303 GLU A O 1
ATOM 2467 N N . THR A 1 304 ? 22.878 -7.476 29.413 1.00 32.75 304 THR A N 1
ATOM 2468 C CA . THR A 1 304 ? 24.221 -7.104 28.935 1.00 32.75 304 THR A CA 1
ATOM 2469 C C . THR A 1 304 ? 24.600 -5.738 29.486 1.00 32.75 304 THR A C 1
ATOM 2471 O O . THR A 1 304 ? 24.404 -4.710 28.839 1.00 32.75 304 THR A O 1
ATOM 2474 N N . ASP A 1 305 ? 25.133 -5.750 30.704 1.00 36.53 305 ASP A N 1
ATOM 2475 C CA . ASP A 1 305 ? 25.656 -4.583 31.407 1.00 36.53 305 ASP A CA 1
ATOM 2476 C C . ASP A 1 305 ? 26.941 -4.086 30.717 1.00 36.53 305 ASP A C 1
ATOM 2478 O O . ASP A 1 305 ? 28.063 -4.483 31.038 1.00 36.53 305 ASP A O 1
ATOM 2482 N N . LEU A 1 306 ? 26.754 -3.282 29.668 1.00 34.97 306 LEU A N 1
ATOM 2483 C CA . LEU A 1 306 ? 27.803 -2.689 28.844 1.00 34.97 306 LEU A CA 1
ATOM 2484 C C . LEU A 1 306 ? 27.577 -1.178 28.781 1.00 34.97 306 LEU A C 1
ATOM 2486 O O . LEU A 1 306 ? 26.604 -0.708 28.196 1.00 34.97 306 LEU A O 1
ATOM 2490 N N . GLY A 1 307 ? 28.495 -0.418 29.381 1.00 36.19 307 GLY A N 1
ATOM 2491 C CA . GLY A 1 307 ? 28.410 1.038 29.522 1.00 36.19 307 GLY A CA 1
ATOM 2492 C C . GLY A 1 307 ? 28.653 1.819 28.228 1.00 36.19 307 GLY A C 1
ATOM 2493 O O . GLY A 1 307 ? 29.619 2.572 28.145 1.00 36.19 307 GLY A O 1
ATOM 2494 N N . GLN A 1 308 ? 27.788 1.651 27.226 1.00 44.84 308 GLN A N 1
ATOM 2495 C CA . GLN A 1 308 ? 27.659 2.586 26.105 1.00 44.84 308 GLN A CA 1
ATOM 2496 C C . GLN A 1 308 ? 26.545 3.597 26.408 1.00 44.84 308 GLN A C 1
ATOM 2498 O O . GLN A 1 308 ? 25.503 3.245 26.965 1.00 44.84 308 GLN A O 1
ATOM 2503 N N . GLU A 1 309 ? 26.755 4.864 26.047 1.00 54.69 309 GLU A N 1
ATOM 2504 C CA . GLU A 1 309 ? 25.699 5.876 26.125 1.00 54.69 309 GLU A CA 1
ATOM 2505 C C . GLU A 1 309 ? 24.615 5.567 25.084 1.00 54.69 309 GLU A C 1
ATOM 2507 O O . GLU A 1 309 ? 24.876 5.584 23.880 1.00 54.69 309 GLU A O 1
ATOM 2512 N N . ARG A 1 310 ? 23.392 5.294 25.552 1.00 65.44 310 ARG A N 1
ATOM 2513 C CA . ARG A 1 310 ? 22.233 5.043 24.683 1.00 65.44 310 ARG A CA 1
ATOM 2514 C C . ARG A 1 310 ? 21.957 6.252 23.771 1.00 65.44 310 ARG A C 1
ATOM 2516 O O . ARG A 1 310 ? 22.067 7.390 24.239 1.00 65.44 310 ARG A O 1
ATOM 2523 N N . PRO A 1 311 ? 21.526 6.052 22.509 1.00 75.50 311 PRO A N 1
ATOM 2524 C CA . PRO A 1 311 ? 21.173 7.142 21.608 1.00 75.50 311 PRO A CA 1
ATOM 2525 C C . PRO A 1 311 ? 20.149 8.108 22.218 1.00 75.50 311 PRO A C 1
ATOM 2527 O O . PRO A 1 311 ? 19.090 7.705 22.698 1.00 75.50 311 PRO A O 1
ATOM 2530 N N . ASN A 1 312 ? 20.431 9.413 22.151 1.00 86.25 312 ASN A N 1
ATOM 2531 C CA . ASN A 1 312 ? 19.471 10.443 22.549 1.00 86.25 312 ASN A CA 1
ATOM 2532 C C . ASN A 1 312 ? 18.366 10.557 21.486 1.00 86.25 312 ASN A C 1
ATOM 2534 O O . ASN A 1 312 ? 18.483 11.322 20.522 1.00 86.25 312 ASN A O 1
ATOM 2538 N N . TRP A 1 313 ? 17.290 9.787 21.669 1.00 87.94 313 TRP A N 1
ATOM 2539 C CA . TRP A 1 313 ? 16.197 9.674 20.703 1.00 87.94 313 TRP A CA 1
ATOM 2540 C C . TRP A 1 313 ? 15.519 11.013 20.386 1.00 87.94 313 TRP A C 1
ATOM 2542 O O . TRP A 1 313 ? 15.139 11.213 19.237 1.00 87.94 313 TRP A O 1
ATOM 2552 N N . ASN A 1 314 ? 15.470 11.981 21.315 1.00 87.75 314 ASN A N 1
ATOM 2553 C CA . ASN A 1 314 ? 14.979 13.337 21.012 1.00 87.75 314 ASN A CA 1
ATOM 2554 C C . ASN A 1 314 ? 15.758 13.956 19.836 1.00 87.75 314 ASN A C 1
ATOM 2556 O O . ASN A 1 314 ? 15.175 14.361 18.830 1.00 87.75 314 ASN A O 1
ATOM 2560 N N . ARG A 1 315 ? 17.096 13.955 19.931 1.00 89.12 315 ARG A N 1
ATOM 2561 C CA . ARG A 1 315 ? 18.000 14.529 18.920 1.00 89.12 315 ARG A CA 1
ATOM 2562 C C . ARG A 1 315 ? 17.931 13.765 17.590 1.00 89.12 315 ARG A C 1
ATOM 2564 O O . ARG A 1 315 ? 18.054 14.378 16.530 1.00 89.12 315 ARG A O 1
ATOM 2571 N N . VAL A 1 316 ? 17.732 12.445 17.641 1.00 90.19 316 VAL A N 1
ATOM 2572 C CA . VAL A 1 316 ? 17.563 11.585 16.455 1.00 90.19 316 VAL A CA 1
ATOM 2573 C C . VAL A 1 316 ? 16.264 11.917 15.721 1.00 90.19 316 VAL A C 1
ATOM 2575 O O . VAL A 1 316 ? 16.294 12.218 14.527 1.00 90.19 316 VAL A O 1
ATOM 2578 N N . ILE A 1 317 ? 15.133 11.915 16.430 1.00 90.75 317 ILE A N 1
ATOM 2579 C CA . ILE A 1 317 ? 13.811 12.146 15.838 1.00 90.75 317 ILE A CA 1
ATOM 2580 C C . ILE A 1 317 ? 13.710 13.588 15.330 1.00 90.75 317 ILE A C 1
ATOM 2582 O O . ILE A 1 317 ? 13.225 13.793 14.225 1.00 90.75 317 ILE A O 1
ATOM 2586 N N . GLU A 1 318 ? 14.251 14.582 16.044 1.00 90.94 318 GLU A N 1
ATOM 2587 C CA . GLU A 1 318 ? 14.342 15.959 15.538 1.00 90.94 318 GLU A CA 1
ATOM 2588 C C . GLU A 1 318 ? 15.090 16.062 14.202 1.00 90.94 318 GLU A C 1
ATOM 2590 O O . GLU A 1 318 ? 14.663 16.802 13.313 1.00 90.94 318 GLU A O 1
ATOM 2595 N N . LYS A 1 319 ? 16.210 15.344 14.044 1.00 93.38 319 LYS A N 1
ATOM 2596 C CA . LYS A 1 319 ? 17.001 15.365 12.806 1.00 93.38 319 LYS A CA 1
ATOM 2597 C C . LYS A 1 319 ? 16.238 14.704 11.655 1.00 93.38 319 LYS A C 1
ATOM 2599 O O . LYS A 1 319 ? 16.191 15.266 10.561 1.00 93.38 319 LYS A O 1
ATOM 2604 N N . ILE A 1 320 ? 15.606 13.559 11.918 1.00 93.06 320 ILE A N 1
ATOM 2605 C CA . ILE A 1 320 ? 14.772 12.818 10.961 1.00 93.06 320 ILE A CA 1
ATOM 2606 C C . ILE A 1 320 ? 13.523 13.628 10.571 1.00 93.06 320 ILE A C 1
ATOM 2608 O O . ILE A 1 320 ? 13.152 13.672 9.400 1.00 93.06 320 ILE A O 1
ATOM 2612 N N . ASP A 1 321 ? 12.888 14.320 11.517 1.00 90.38 321 ASP A N 1
ATOM 2613 C CA . ASP A 1 321 ? 11.712 15.153 11.271 1.00 90.38 321 ASP A CA 1
ATOM 2614 C C . ASP A 1 321 ? 12.043 16.374 10.401 1.00 90.38 321 ASP A C 1
ATOM 2616 O O . ASP A 1 321 ? 11.381 16.598 9.388 1.00 90.38 321 ASP A O 1
ATOM 2620 N N . LYS A 1 322 ? 13.120 17.100 10.733 1.00 91.19 322 LYS A N 1
ATOM 2621 C CA . LYS A 1 322 ? 13.587 18.288 9.994 1.00 91.19 322 LYS A CA 1
ATOM 2622 C C . LYS A 1 322 ? 14.155 17.958 8.604 1.00 91.19 322 LYS A C 1
ATOM 2624 O O . LYS A 1 322 ? 14.160 18.826 7.731 1.00 91.19 322 LYS A O 1
ATOM 2629 N N . TRP A 1 323 ? 14.632 16.731 8.379 1.00 93.94 323 TRP A N 1
ATOM 2630 C CA . TRP A 1 323 ? 15.124 16.282 7.073 1.00 93.94 323 TRP A CA 1
ATOM 2631 C C . TRP A 1 323 ? 14.000 16.201 6.029 1.00 93.94 323 TRP A C 1
ATOM 2633 O O . TRP A 1 323 ? 12.871 15.815 6.331 1.00 93.94 323 TRP A O 1
ATOM 2643 N N . ASN A 1 324 ? 14.320 16.525 4.778 1.00 87.06 324 ASN A N 1
ATOM 2644 C CA . ASN A 1 324 ? 13.431 16.385 3.628 1.00 87.06 324 ASN A CA 1
ATOM 2645 C C . ASN A 1 324 ? 14.224 15.832 2.438 1.00 87.06 324 ASN A C 1
ATOM 2647 O O . ASN A 1 324 ? 15.436 16.036 2.349 1.00 87.06 324 ASN A O 1
ATOM 2651 N N . CYS A 1 325 ? 13.534 15.152 1.522 1.00 84.31 325 CYS A N 1
ATOM 2652 C CA . CYS A 1 325 ? 14.122 14.672 0.278 1.00 84.31 325 CYS A CA 1
ATOM 2653 C C . CYS A 1 325 ? 13.536 15.418 -0.921 1.00 84.31 325 CYS A C 1
ATOM 2655 O O . CYS A 1 325 ? 12.320 15.573 -1.016 1.00 84.31 325 CYS A O 1
ATOM 2657 N N . TYR A 1 326 ? 14.413 15.813 -1.843 1.00 80.81 326 TYR A N 1
ATOM 2658 C CA . TYR A 1 326 ? 14.076 16.414 -3.139 1.00 80.81 326 TYR A CA 1
ATOM 2659 C C . TYR A 1 326 ? 14.704 15.626 -4.307 1.00 80.81 326 TYR A C 1
ATOM 2661 O O . TYR A 1 326 ? 14.833 16.138 -5.414 1.00 80.81 326 TYR A O 1
ATOM 2669 N N . LEU A 1 327 ? 15.143 14.390 -4.042 1.00 68.31 327 LEU A N 1
ATOM 2670 C CA . LEU A 1 327 ? 15.743 13.485 -5.024 1.00 68.31 327 LEU A CA 1
ATOM 2671 C C . LEU A 1 327 ? 14.651 12.640 -5.694 1.00 68.31 327 LEU A C 1
ATOM 2673 O O . LEU A 1 327 ? 13.588 12.413 -5.120 1.00 68.31 327 LEU A O 1
ATOM 2677 N N . SER A 1 328 ? 14.921 12.170 -6.910 1.00 64.25 328 SER A N 1
ATOM 2678 C CA . SER A 1 328 ? 13.928 11.545 -7.793 1.00 64.25 328 SER A CA 1
ATOM 2679 C C . SER A 1 328 ? 13.555 10.094 -7.461 1.00 64.25 328 SER A C 1
ATOM 2681 O O . SER A 1 328 ? 12.611 9.584 -8.058 1.00 64.25 328 SER A O 1
ATOM 2683 N N . SER A 1 329 ? 14.255 9.423 -6.537 1.00 69.25 329 SER A N 1
ATOM 2684 C CA . SER A 1 329 ? 13.982 8.027 -6.156 1.00 69.25 329 SER A CA 1
ATOM 2685 C C . SER A 1 329 ? 14.062 7.799 -4.642 1.00 69.25 329 SER A C 1
ATOM 2687 O O . SER A 1 329 ? 14.776 8.500 -3.917 1.00 69.25 329 SER A O 1
ATOM 2689 N N . VAL A 1 330 ? 13.341 6.782 -4.162 1.00 78.75 330 VAL A N 1
ATOM 2690 C CA . VAL A 1 330 ? 13.282 6.404 -2.740 1.00 78.75 330 VAL A CA 1
ATOM 2691 C C . VAL A 1 330 ? 14.643 5.906 -2.244 1.00 78.75 330 VAL A C 1
ATOM 2693 O O . VAL A 1 330 ? 15.050 6.218 -1.129 1.00 78.75 330 VAL A O 1
ATOM 2696 N N . GLU A 1 331 ? 15.389 5.201 -3.089 1.00 81.88 331 GLU A N 1
ATOM 2697 C CA . GLU A 1 331 ? 16.744 4.710 -2.831 1.00 81.88 331 GLU A CA 1
ATOM 2698 C C . GLU A 1 331 ? 17.718 5.874 -2.621 1.00 81.88 331 GLU A C 1
ATOM 2700 O O . GLU A 1 331 ? 18.475 5.886 -1.648 1.00 81.88 331 GLU A O 1
ATOM 2705 N N . ALA A 1 332 ? 17.656 6.890 -3.488 1.00 79.00 332 ALA A N 1
ATOM 2706 C CA . ALA A 1 332 ? 18.447 8.108 -3.347 1.00 79.00 332 ALA A CA 1
ATOM 2707 C C . ALA A 1 332 ? 18.080 8.866 -2.057 1.00 79.00 332 ALA A C 1
ATOM 2709 O O . ALA A 1 332 ? 18.964 9.340 -1.342 1.00 79.00 332 ALA A O 1
ATOM 2710 N N . CYS A 1 333 ? 16.791 8.912 -1.703 1.00 86.19 333 CYS A N 1
ATOM 2711 C CA . CYS A 1 333 ? 16.324 9.466 -0.433 1.00 86.19 333 CYS A CA 1
ATOM 2712 C C . CYS A 1 333 ? 16.843 8.692 0.793 1.00 86.19 333 CYS A C 1
ATOM 2714 O O . CYS A 1 333 ? 17.263 9.322 1.762 1.00 86.19 333 CYS A O 1
ATOM 2716 N N . ILE A 1 334 ? 16.867 7.354 0.759 1.00 92.00 334 ILE A N 1
ATOM 2717 C CA . ILE A 1 334 ? 17.433 6.516 1.830 1.00 92.00 334 ILE A CA 1
ATOM 2718 C C . ILE A 1 334 ? 18.929 6.806 2.001 1.00 92.00 334 ILE A C 1
ATOM 2720 O O . ILE A 1 334 ? 19.379 7.064 3.116 1.00 92.00 334 ILE A O 1
ATOM 2724 N N . LEU A 1 335 ? 19.694 6.817 0.904 1.00 92.38 335 LEU A N 1
ATOM 2725 C CA . LEU A 1 335 ? 21.133 7.093 0.937 1.00 92.38 335 LEU A CA 1
ATOM 2726 C C . LEU A 1 335 ? 21.433 8.502 1.470 1.00 92.38 335 LEU A C 1
ATOM 2728 O O . LEU A 1 335 ? 22.277 8.651 2.352 1.00 92.38 335 LEU A O 1
ATOM 2732 N N . HIS A 1 336 ? 20.689 9.515 1.018 1.00 94.25 336 HIS A N 1
ATOM 2733 C CA . HIS A 1 336 ? 20.831 10.886 1.507 1.00 94.25 336 HIS A CA 1
ATOM 2734 C C . HIS A 1 336 ? 20.473 11.027 2.996 1.00 94.25 336 HIS A C 1
ATOM 2736 O O . HIS A 1 336 ? 21.176 11.731 3.719 1.00 94.25 336 HIS A O 1
ATOM 2742 N N . LEU A 1 337 ? 19.428 10.348 3.489 1.00 94.81 337 LEU A N 1
ATOM 2743 C CA . LEU A 1 337 ? 19.123 10.322 4.925 1.00 94.81 337 LEU A CA 1
ATOM 2744 C C . LEU A 1 337 ? 20.279 9.690 5.712 1.00 94.81 337 LEU A C 1
ATOM 2746 O O . LEU A 1 337 ? 20.746 10.273 6.688 1.00 94.81 337 LEU A O 1
ATOM 2750 N N . THR A 1 338 ? 20.785 8.543 5.259 1.00 94.69 338 THR A N 1
ATOM 2751 C CA . THR A 1 338 ? 21.937 7.864 5.862 1.00 94.69 338 THR A CA 1
ATOM 2752 C C . THR A 1 338 ? 23.170 8.775 5.927 1.00 94.69 338 THR A C 1
ATOM 2754 O O . THR A 1 338 ? 23.739 8.940 7.006 1.00 94.69 338 THR A O 1
ATOM 2757 N N . ASP A 1 339 ? 23.545 9.456 4.841 1.00 93.50 339 ASP A N 1
ATOM 2758 C CA . ASP A 1 339 ? 24.698 10.372 4.831 1.00 93.50 339 ASP A CA 1
ATOM 2759 C C . ASP A 1 339 ? 24.478 11.629 5.704 1.00 93.50 339 ASP A C 1
ATOM 2761 O O . ASP A 1 339 ? 25.408 12.105 6.367 1.00 93.50 339 ASP A O 1
ATOM 2765 N N . VAL A 1 340 ? 23.240 12.125 5.817 1.00 94.56 340 VAL A N 1
ATOM 2766 C CA . VAL A 1 340 ? 22.865 13.193 6.767 1.00 94.56 340 VAL A CA 1
ATOM 2767 C C . VAL A 1 340 ? 22.994 12.737 8.229 1.00 94.56 340 VAL A C 1
ATOM 2769 O O . VAL A 1 340 ? 23.331 13.547 9.098 1.00 94.56 340 VAL A O 1
ATOM 2772 N N . MET A 1 341 ? 22.770 11.456 8.530 1.00 93.31 341 MET A N 1
ATOM 2773 C CA . MET A 1 341 ? 22.931 10.906 9.883 1.00 93.31 341 MET A CA 1
ATOM 2774 C C . MET A 1 341 ? 24.397 10.556 10.199 1.00 93.31 341 MET A C 1
ATOM 2776 O O . MET A 1 341 ? 24.831 10.764 11.334 1.00 93.31 341 MET A O 1
ATOM 2780 N N . ILE A 1 342 ? 25.193 10.136 9.208 1.00 92.88 342 ILE A N 1
ATOM 2781 C CA . ILE A 1 342 ? 26.654 9.961 9.343 1.00 92.88 342 ILE A CA 1
ATOM 2782 C C . ILE A 1 342 ? 27.326 11.310 9.622 1.00 92.88 342 ILE A C 1
ATOM 2784 O O . ILE A 1 342 ? 28.016 11.461 10.627 1.00 92.88 342 ILE A O 1
ATOM 2788 N N . SER A 1 343 ? 27.052 12.331 8.804 1.00 92.62 343 SER A N 1
ATOM 2789 C CA . SER A 1 343 ? 27.580 13.695 8.999 1.00 92.62 343 SER A CA 1
ATOM 2790 C C . SER A 1 343 ? 27.085 14.378 10.285 1.00 92.62 343 SER A C 1
ATOM 2792 O O . SER A 1 343 ? 27.694 15.337 10.752 1.00 92.62 343 SER A O 1
ATOM 2794 N N . SER A 1 344 ? 26.018 13.864 10.909 1.00 90.44 344 SER A N 1
ATOM 2795 C CA . SER A 1 344 ? 25.551 14.298 12.238 1.00 90.44 344 SER A CA 1
ATOM 2796 C C . SER A 1 344 ? 26.204 13.545 13.408 1.00 90.44 344 SER A C 1
ATOM 2798 O O . SER A 1 344 ? 25.836 13.801 14.560 1.00 90.44 344 SER A O 1
ATOM 2800 N N . ASN A 1 345 ? 27.128 12.620 13.117 1.00 88.50 345 ASN A N 1
ATOM 2801 C CA . ASN A 1 345 ? 27.732 11.647 14.033 1.00 88.50 345 ASN A CA 1
ATOM 2802 C C . ASN A 1 345 ? 26.689 10.834 14.828 1.00 88.50 345 ASN A C 1
ATOM 2804 O O . ASN A 1 345 ? 26.801 10.669 16.041 1.00 88.50 345 ASN A O 1
ATOM 2808 N N . MET A 1 346 ? 25.627 10.389 14.145 1.00 88.44 346 MET A N 1
ATOM 2809 C CA . MET A 1 346 ? 24.515 9.627 14.735 1.00 88.44 346 MET A CA 1
ATOM 2810 C C . MET A 1 346 ? 24.540 8.139 14.374 1.00 88.44 346 MET A C 1
ATOM 2812 O O . MET A 1 346 ? 24.142 7.313 15.189 1.00 88.44 346 MET A O 1
ATOM 2816 N N . ILE A 1 347 ? 25.024 7.795 13.178 1.00 89.00 347 ILE A N 1
ATOM 2817 C CA . ILE A 1 347 ? 25.273 6.415 12.738 1.00 89.00 347 ILE A CA 1
ATOM 2818 C C . ILE A 1 347 ? 26.688 6.322 12.156 1.00 89.00 347 ILE A C 1
ATOM 2820 O O . ILE A 1 347 ? 27.229 7.316 11.671 1.00 89.00 347 ILE A O 1
ATOM 2824 N N . LYS A 1 348 ? 27.313 5.143 12.219 1.00 89.00 348 LYS A N 1
ATOM 2825 C CA . LYS A 1 348 ? 28.728 4.970 11.844 1.00 89.00 348 LYS A CA 1
ATOM 2826 C C . LYS A 1 348 ? 28.868 4.738 10.333 1.00 89.00 348 LYS A C 1
ATOM 2828 O O . LYS A 1 348 ? 28.014 4.096 9.730 1.00 89.00 348 LYS A O 1
ATOM 2833 N N . GLU A 1 349 ? 29.970 5.187 9.726 1.00 89.25 349 GLU A N 1
ATOM 2834 C CA . GLU A 1 349 ? 30.208 5.112 8.267 1.00 89.25 349 GLU A CA 1
ATOM 2835 C C . GLU A 1 349 ? 29.990 3.706 7.675 1.00 89.25 349 GLU A C 1
ATOM 2837 O O . GLU A 1 349 ? 29.434 3.561 6.583 1.00 89.25 349 GLU A O 1
ATOM 2842 N N . LYS A 1 350 ? 30.340 2.650 8.425 1.00 89.25 350 LYS A N 1
ATOM 2843 C CA . LYS A 1 350 ? 30.111 1.260 8.003 1.00 89.25 350 LYS A CA 1
ATOM 2844 C C . LYS A 1 350 ? 28.635 0.923 7.745 1.00 89.25 350 LYS A C 1
ATOM 2846 O O . LYS A 1 350 ? 28.358 0.110 6.869 1.00 89.25 350 LYS A O 1
ATOM 2851 N N . ASP A 1 351 ? 27.695 1.571 8.434 1.00 90.12 351 ASP A N 1
ATOM 2852 C CA . ASP A 1 351 ? 26.261 1.402 8.176 1.00 90.12 351 ASP A CA 1
ATOM 2853 C C . ASP A 1 351 ? 25.832 2.167 6.912 1.00 90.12 351 ASP A C 1
ATOM 2855 O O . ASP A 1 351 ? 24.905 1.749 6.222 1.00 90.12 351 ASP A O 1
ATOM 2859 N N . GLY A 1 352 ? 26.571 3.210 6.519 1.00 91.31 352 GLY A N 1
ATOM 2860 C CA . GLY A 1 352 ? 26.479 3.819 5.189 1.00 91.31 352 GLY A CA 1
ATOM 2861 C C . GLY A 1 352 ? 26.936 2.881 4.075 1.00 91.31 352 GLY A C 1
ATOM 2862 O O . GLY A 1 352 ? 26.252 2.738 3.061 1.00 91.31 352 GLY A O 1
ATOM 2863 N N . LEU A 1 353 ? 28.058 2.185 4.272 1.00 91.25 353 LEU A N 1
ATOM 2864 C CA . LEU A 1 353 ? 28.518 1.139 3.348 1.00 91.25 353 LEU A CA 1
ATOM 2865 C C . LEU A 1 353 ? 27.526 -0.034 3.278 1.00 91.25 353 LEU A C 1
ATOM 2867 O O . LEU A 1 353 ? 27.257 -0.540 2.188 1.00 91.25 353 LEU A O 1
ATOM 2871 N N . LEU A 1 354 ? 26.937 -0.427 4.411 1.00 93.00 354 LEU A N 1
ATOM 2872 C CA . LEU A 1 354 ? 25.886 -1.443 4.474 1.00 93.00 354 LEU A CA 1
ATOM 2873 C C . LEU A 1 354 ? 24.596 -0.991 3.770 1.00 93.00 354 LEU A C 1
ATOM 2875 O O . LEU A 1 354 ? 24.020 -1.772 3.021 1.00 93.00 354 LEU A O 1
ATOM 2879 N N . THR A 1 355 ? 24.177 0.268 3.938 1.00 93.81 355 THR A N 1
ATOM 2880 C CA . THR A 1 355 ? 23.001 0.831 3.246 1.00 93.81 355 THR A CA 1
ATOM 2881 C C . THR A 1 355 ? 23.211 0.840 1.731 1.00 93.81 355 THR A C 1
ATOM 2883 O O . THR A 1 355 ? 22.332 0.419 0.982 1.00 93.81 355 THR A O 1
ATOM 2886 N N . ARG A 1 356 ? 24.401 1.240 1.258 1.00 92.44 356 ARG A N 1
ATOM 2887 C CA . ARG A 1 356 ? 24.764 1.172 -0.169 1.00 92.44 356 ARG A CA 1
ATOM 2888 C C . ARG A 1 356 ? 24.725 -0.266 -0.695 1.00 92.44 356 ARG A C 1
ATOM 2890 O O . ARG A 1 356 ? 24.139 -0.504 -1.746 1.00 92.44 356 ARG A O 1
ATOM 2897 N N . ALA A 1 357 ? 25.274 -1.223 0.054 1.00 92.31 357 ALA A N 1
ATOM 2898 C CA . ALA A 1 357 ? 25.223 -2.642 -0.294 1.00 92.31 357 ALA A CA 1
ATOM 2899 C C . ALA A 1 357 ? 23.785 -3.203 -0.325 1.00 92.31 357 ALA A C 1
ATOM 2901 O O . ALA A 1 357 ? 23.446 -3.949 -1.236 1.00 92.31 357 ALA A O 1
ATOM 2902 N N . TRP A 1 358 ? 22.921 -2.801 0.612 1.00 94.19 358 TRP A N 1
ATOM 2903 C CA . TRP A 1 358 ? 21.507 -3.191 0.665 1.00 94.19 358 TRP A CA 1
ATOM 2904 C C . TRP A 1 358 ? 20.722 -2.715 -0.564 1.00 94.19 358 TRP A C 1
ATOM 2906 O O . TRP A 1 358 ? 20.054 -3.514 -1.219 1.00 94.19 358 TRP A O 1
ATOM 2916 N N . ILE A 1 359 ? 20.861 -1.436 -0.929 1.00 90.69 359 ILE A N 1
ATOM 2917 C CA . ILE A 1 359 ? 20.240 -0.870 -2.137 1.00 90.69 359 ILE A CA 1
ATOM 2918 C C . ILE A 1 359 ? 20.764 -1.567 -3.406 1.00 90.69 359 ILE A C 1
ATOM 2920 O O . ILE A 1 359 ? 19.978 -1.899 -4.294 1.00 90.69 359 ILE A O 1
ATOM 2924 N N . GLN A 1 360 ? 22.069 -1.857 -3.478 1.00 87.44 360 GLN A N 1
ATOM 2925 C CA . GLN A 1 360 ? 22.655 -2.635 -4.576 1.00 87.44 360 GLN A CA 1
ATOM 2926 C C . GLN A 1 360 ? 22.081 -4.054 -4.661 1.00 87.44 360 GLN A C 1
ATOM 2928 O O . GLN A 1 360 ? 21.785 -4.519 -5.758 1.00 87.44 360 GLN A O 1
ATOM 2933 N N . ASP A 1 361 ? 21.912 -4.753 -3.538 1.00 90.38 361 ASP A N 1
ATOM 2934 C CA . ASP A 1 361 ? 21.419 -6.131 -3.542 1.00 90.38 361 ASP A CA 1
ATOM 2935 C C . ASP A 1 361 ? 19.920 -6.224 -3.861 1.00 90.38 361 ASP A C 1
ATOM 2937 O O . ASP A 1 361 ? 19.523 -7.112 -4.616 1.00 90.38 361 ASP A O 1
ATOM 2941 N N . LEU A 1 362 ? 19.096 -5.271 -3.407 1.00 86.56 362 LEU A N 1
ATOM 2942 C CA . LEU A 1 362 ? 17.707 -5.144 -3.869 1.00 86.56 362 LEU A CA 1
ATOM 2943 C C . LEU A 1 362 ? 17.641 -4.931 -5.393 1.00 86.56 362 LEU A C 1
ATOM 2945 O O . LEU A 1 362 ? 16.880 -5.614 -6.085 1.00 86.56 362 LEU A O 1
ATOM 2949 N N . ALA A 1 363 ? 18.487 -4.052 -5.939 1.00 80.31 363 ALA A N 1
ATOM 2950 C CA . ALA A 1 363 ? 18.553 -3.803 -7.378 1.00 80.31 363 ALA A CA 1
ATOM 2951 C C . ALA A 1 363 ? 19.063 -5.031 -8.166 1.00 80.31 363 ALA A C 1
ATOM 2953 O O . ALA A 1 363 ? 18.497 -5.377 -9.207 1.00 80.31 363 ALA A O 1
ATOM 2954 N N . LYS A 1 364 ? 20.061 -5.761 -7.641 1.00 82.38 364 LYS A N 1
ATOM 2955 C CA . LYS A 1 364 ? 20.514 -7.055 -8.187 1.00 82.38 364 LYS A CA 1
ATOM 2956 C C . LYS A 1 364 ? 19.408 -8.113 -8.163 1.00 82.38 364 LYS A C 1
ATOM 2958 O O . LYS A 1 364 ? 19.322 -8.897 -9.102 1.00 82.38 364 LYS A O 1
ATOM 2963 N N . ILE A 1 365 ? 18.556 -8.164 -7.134 1.00 81.00 365 ILE A N 1
ATOM 2964 C CA . ILE A 1 365 ? 17.416 -9.098 -7.088 1.00 81.00 365 ILE A CA 1
ATOM 2965 C C . ILE A 1 365 ? 16.414 -8.779 -8.207 1.00 81.00 365 ILE A C 1
ATOM 2967 O O . ILE A 1 365 ? 16.023 -9.691 -8.936 1.00 81.00 365 ILE A O 1
ATOM 2971 N N . GLY A 1 366 ? 16.072 -7.503 -8.419 1.00 73.19 366 GLY A N 1
ATOM 2972 C CA . GLY A 1 366 ? 15.241 -7.082 -9.556 1.00 73.19 366 GLY A CA 1
ATOM 2973 C C . GLY A 1 366 ? 15.870 -7.435 -10.913 1.00 73.19 366 GLY A C 1
ATOM 2974 O O . GLY A 1 366 ? 15.214 -8.005 -11.786 1.00 73.19 366 GLY A O 1
ATOM 2975 N N . ALA A 1 367 ? 17.174 -7.199 -11.075 1.00 74.19 367 ALA A N 1
ATOM 2976 C CA . ALA A 1 367 ? 17.913 -7.591 -12.275 1.00 74.19 367 ALA A CA 1
ATOM 2977 C C . ALA A 1 367 ? 17.985 -9.119 -12.481 1.00 74.19 367 ALA A C 1
ATOM 2979 O O . ALA A 1 367 ? 17.919 -9.587 -13.615 1.00 74.19 367 ALA A O 1
ATOM 2980 N N . ASN A 1 368 ? 18.054 -9.914 -11.409 1.00 74.81 368 ASN A N 1
ATOM 2981 C CA . ASN A 1 368 ? 17.987 -11.377 -11.475 1.00 74.81 368 ASN A CA 1
ATOM 2982 C C . ASN A 1 368 ? 16.598 -11.883 -11.903 1.00 74.81 368 ASN A C 1
ATOM 2984 O O . ASN A 1 368 ? 16.509 -12.875 -12.626 1.00 74.81 368 ASN A O 1
ATOM 2988 N N . GLN A 1 369 ? 15.513 -11.198 -11.522 1.00 72.62 369 GLN A N 1
ATOM 2989 C CA . GLN A 1 369 ? 14.166 -11.500 -12.029 1.00 72.62 369 GLN A CA 1
ATOM 2990 C C . GLN A 1 369 ? 14.065 -11.206 -13.537 1.00 72.62 369 GLN A C 1
ATOM 2992 O O . GLN A 1 369 ? 13.597 -12.061 -14.291 1.00 72.62 369 GLN A O 1
ATOM 2997 N N . LYS A 1 370 ? 14.603 -10.063 -13.994 1.00 77.88 370 LYS A N 1
ATOM 2998 C CA . LYS A 1 370 ? 14.728 -9.718 -15.424 1.00 77.88 370 LYS A CA 1
ATOM 2999 C C . LYS A 1 370 ? 15.565 -10.752 -16.204 1.00 77.88 370 LYS A C 1
ATOM 3001 O O . LYS A 1 370 ? 15.134 -11.243 -17.245 1.00 77.88 370 LYS A O 1
ATOM 3006 N N . LEU A 1 371 ? 16.715 -11.177 -15.667 1.00 78.06 371 LEU A N 1
ATOM 3007 C CA . LEU A 1 371 ? 17.540 -12.246 -16.252 1.00 78.06 371 LEU A CA 1
ATOM 3008 C C . LEU A 1 371 ? 16.814 -13.595 -16.328 1.00 78.06 371 LEU A C 1
ATOM 3010 O O . LEU A 1 371 ? 16.957 -14.296 -17.327 1.00 78.06 371 LEU A O 1
ATOM 3014 N N . LYS A 1 372 ? 16.018 -13.961 -15.315 1.00 76.88 372 LYS A N 1
ATOM 3015 C CA . LYS A 1 372 ? 15.223 -15.198 -15.336 1.00 76.88 372 LYS A CA 1
ATOM 3016 C C . LYS A 1 372 ? 14.162 -15.171 -16.440 1.00 76.88 372 LYS A C 1
ATOM 3018 O O . LYS A 1 372 ? 14.016 -16.163 -17.148 1.00 76.88 372 LYS A O 1
ATOM 3023 N N . ALA A 1 373 ? 13.473 -14.043 -16.627 1.00 77.19 373 ALA A N 1
ATOM 3024 C CA . ALA A 1 373 ? 12.537 -13.871 -17.738 1.00 77.19 373 ALA A CA 1
ATOM 3025 C C . ALA A 1 373 ? 13.244 -14.030 -19.098 1.00 77.19 373 ALA A C 1
ATOM 3027 O O . ALA A 1 373 ? 12.792 -14.812 -19.932 1.00 77.19 373 ALA A O 1
ATOM 3028 N N . ASN A 1 374 ? 14.408 -13.396 -19.284 1.00 78.62 374 ASN A N 1
ATOM 3029 C CA . ASN A 1 374 ? 15.209 -13.532 -20.507 1.00 78.62 374 ASN A CA 1
ATOM 3030 C C . ASN A 1 374 ? 15.749 -14.962 -20.729 1.00 78.62 374 ASN A C 1
ATOM 3032 O O . ASN A 1 374 ? 15.870 -15.402 -21.872 1.00 78.62 374 ASN A O 1
ATOM 3036 N N . ALA A 1 375 ? 16.045 -15.715 -19.664 1.00 79.19 375 ALA A N 1
ATOM 3037 C CA . ALA A 1 375 ? 16.453 -17.118 -19.760 1.00 79.19 375 ALA A CA 1
ATOM 3038 C C . ALA A 1 375 ? 15.298 -18.031 -20.214 1.00 79.19 375 ALA A C 1
ATOM 3040 O O . ALA A 1 375 ? 15.499 -18.881 -21.083 1.00 79.19 375 ALA A O 1
ATOM 3041 N N . ASP A 1 376 ? 14.087 -17.818 -19.690 1.00 81.06 376 ASP A N 1
ATOM 3042 C CA . ASP A 1 376 ? 12.876 -18.506 -20.153 1.00 81.06 376 ASP A CA 1
ATOM 3043 C C . ASP A 1 376 ? 12.557 -18.149 -21.622 1.00 81.06 376 ASP A C 1
ATOM 3045 O O . ASP A 1 376 ? 12.237 -19.039 -22.411 1.00 81.06 376 ASP A O 1
ATOM 3049 N N . LEU A 1 377 ? 12.720 -16.879 -22.023 1.00 83.50 377 LEU A N 1
ATOM 3050 C CA . LEU A 1 377 ? 12.574 -16.432 -23.417 1.00 83.50 377 LEU A CA 1
ATOM 3051 C C . LEU A 1 377 ? 13.627 -17.065 -24.347 1.00 83.50 377 LEU A C 1
ATOM 3053 O O . LEU A 1 377 ? 13.279 -17.516 -25.436 1.00 83.50 377 LEU A O 1
ATOM 3057 N N . SER A 1 378 ? 14.889 -17.194 -23.919 1.00 83.31 378 SER A N 1
ATOM 3058 C CA . SER A 1 378 ? 15.925 -17.899 -24.699 1.00 83.31 378 SER A CA 1
ATOM 3059 C C . SER A 1 378 ? 15.613 -19.394 -24.848 1.00 83.31 378 SER A C 1
ATOM 3061 O O . SER A 1 378 ? 15.703 -19.949 -25.945 1.00 83.31 378 SER A O 1
ATOM 3063 N N . LYS A 1 379 ? 15.142 -20.047 -23.773 1.00 82.69 379 LYS A N 1
ATOM 3064 C CA . LYS A 1 379 ? 14.650 -21.434 -23.827 1.00 82.69 379 LYS A CA 1
ATOM 3065 C C . LYS A 1 379 ? 13.451 -21.575 -24.776 1.00 82.69 379 LYS A C 1
ATOM 3067 O O . LYS A 1 379 ? 13.324 -22.596 -25.443 1.00 82.69 379 LYS A O 1
ATOM 3072 N N . TRP A 1 380 ? 12.581 -20.571 -24.862 1.00 83.75 380 TRP A N 1
ATOM 3073 C CA . TRP A 1 380 ? 11.473 -20.562 -25.817 1.00 83.75 380 TRP A CA 1
ATOM 3074 C C . TRP A 1 380 ? 11.960 -20.354 -27.261 1.00 83.75 380 TRP A C 1
ATOM 3076 O O . TRP A 1 380 ? 11.481 -21.053 -28.154 1.00 83.75 380 TRP A O 1
ATOM 3086 N N . CYS A 1 381 ? 12.948 -19.490 -27.503 1.00 84.69 381 CYS A N 1
ATOM 3087 C CA . CYS A 1 381 ? 13.539 -19.286 -28.830 1.00 84.69 381 CYS A CA 1
ATOM 3088 C C . CYS A 1 381 ? 14.302 -20.507 -29.371 1.00 84.69 381 CYS A C 1
ATOM 3090 O O . CYS A 1 381 ? 14.224 -20.802 -30.566 1.00 84.69 381 CYS A O 1
ATOM 3092 N N . SER A 1 382 ? 14.986 -21.270 -28.514 1.00 84.50 382 SER A N 1
ATOM 3093 C CA . SER A 1 382 ? 15.782 -22.421 -28.962 1.00 84.50 382 SER A CA 1
ATOM 3094 C C . SER A 1 382 ? 14.944 -23.580 -29.520 1.00 84.50 382 SER A C 1
ATOM 3096 O O . SER A 1 382 ? 15.438 -24.319 -30.367 1.00 84.50 382 SER A O 1
ATOM 3098 N N . VAL A 1 383 ? 13.658 -23.687 -29.157 1.00 84.00 383 VAL A N 1
ATOM 3099 C CA . VAL A 1 383 ? 12.695 -24.634 -29.767 1.00 84.00 383 VAL A CA 1
ATOM 3100 C C . VAL A 1 383 ? 12.454 -24.335 -31.255 1.00 84.00 383 VAL A C 1
ATOM 3102 O O . VAL A 1 383 ? 12.181 -25.245 -32.031 1.00 84.00 383 VAL A O 1
ATOM 3105 N N . ALA A 1 384 ? 12.604 -23.075 -31.675 1.00 85.75 384 ALA A N 1
ATOM 3106 C CA . ALA A 1 384 ? 12.581 -22.665 -33.081 1.00 85.75 384 ALA A CA 1
ATOM 3107 C C . ALA A 1 384 ? 13.975 -22.696 -33.742 1.00 85.75 384 ALA A C 1
ATOM 3109 O O . ALA A 1 384 ? 14.145 -22.165 -34.832 1.00 85.75 384 ALA A O 1
ATOM 3110 N N . ASN A 1 385 ? 14.982 -23.299 -33.098 1.00 86.88 385 ASN A N 1
ATOM 3111 C CA . ASN A 1 385 ? 16.401 -23.263 -33.482 1.00 86.88 385 ASN A CA 1
ATOM 3112 C C . ASN A 1 385 ? 17.063 -21.867 -33.432 1.00 86.88 385 ASN A C 1
ATOM 3114 O O . ASN A 1 385 ? 18.131 -21.676 -34.014 1.00 86.88 385 ASN A O 1
ATOM 3118 N N . TYR A 1 386 ? 16.493 -20.892 -32.710 1.00 86.69 386 TYR A N 1
ATOM 3119 C CA . TYR A 1 386 ? 17.141 -19.593 -32.490 1.00 86.69 386 TYR A CA 1
ATOM 3120 C C . TYR A 1 386 ? 17.916 -19.569 -31.160 1.00 86.69 386 TYR A C 1
ATOM 3122 O O . TYR A 1 386 ? 17.325 -19.480 -30.085 1.00 86.69 386 TYR A O 1
ATOM 3130 N N . THR A 1 387 ? 19.252 -19.639 -31.219 1.00 81.25 387 THR A N 1
ATOM 3131 C CA . THR A 1 387 ? 20.131 -19.745 -30.030 1.00 81.25 387 THR A CA 1
ATOM 3132 C C . THR A 1 387 ? 20.878 -18.460 -29.654 1.00 81.25 387 THR A C 1
ATOM 3134 O O . THR A 1 387 ? 21.344 -18.342 -28.520 1.00 81.25 387 THR A O 1
ATOM 3137 N N . LYS A 1 388 ? 20.963 -17.479 -30.567 1.00 78.94 388 LYS A N 1
ATOM 3138 C CA . LYS A 1 388 ? 21.777 -16.249 -30.422 1.00 78.94 388 LYS A CA 1
ATOM 3139 C C . LYS A 1 388 ? 21.352 -15.357 -29.236 1.00 78.94 388 LYS A C 1
ATOM 3141 O O . LYS A 1 388 ? 22.107 -14.484 -28.805 1.00 78.94 388 LYS A O 1
ATOM 3146 N N . LEU A 1 389 ? 20.148 -15.579 -28.697 1.00 72.31 389 LEU A N 1
ATOM 3147 C CA . LEU A 1 389 ? 19.501 -14.735 -27.686 1.00 72.31 389 LEU A CA 1
ATOM 3148 C C . LEU A 1 389 ? 20.269 -14.653 -26.353 1.00 72.31 389 LEU A C 1
ATOM 3150 O O . LEU A 1 389 ? 20.240 -13.627 -25.676 1.00 72.31 389 LEU A O 1
ATOM 3154 N N . SER A 1 390 ? 20.957 -15.731 -25.964 1.00 60.03 390 SER A N 1
ATOM 3155 C CA . SER A 1 390 ? 21.656 -15.837 -24.670 1.00 60.03 390 SER A CA 1
ATOM 3156 C C . SER A 1 390 ? 23.151 -15.504 -24.708 1.00 60.03 390 SER A C 1
ATOM 3158 O O . SER A 1 390 ? 23.781 -15.466 -23.655 1.00 60.03 390 SER A O 1
ATOM 3160 N N . GLU A 1 391 ? 23.739 -15.260 -25.881 1.00 57.31 391 GLU A N 1
ATOM 3161 C CA . GLU A 1 391 ? 25.203 -15.246 -26.051 1.00 57.31 391 GLU A CA 1
ATOM 3162 C C . GLU A 1 391 ? 25.910 -14.022 -25.431 1.00 57.31 391 GLU A C 1
ATOM 3164 O O . GLU A 1 391 ? 27.130 -14.029 -25.301 1.00 57.31 391 GLU A O 1
ATOM 3169 N N . ASN A 1 392 ? 25.171 -12.971 -25.044 1.00 57.41 392 ASN A N 1
ATOM 3170 C CA . ASN A 1 392 ? 25.735 -11.687 -24.593 1.00 57.41 392 ASN A CA 1
ATOM 3171 C C . ASN A 1 392 ? 24.970 -11.023 -23.419 1.00 57.41 392 ASN A C 1
ATOM 3173 O O . ASN A 1 392 ? 24.986 -9.798 -23.290 1.00 57.41 392 ASN A O 1
ATOM 3177 N N . LEU A 1 393 ? 24.283 -11.789 -22.561 1.00 64.19 393 LEU A N 1
ATOM 3178 C CA . LEU A 1 393 ? 23.624 -11.230 -21.365 1.00 64.19 393 LEU A CA 1
ATOM 3179 C C . LEU A 1 393 ? 24.661 -10.819 -20.289 1.00 64.19 393 LEU A C 1
ATOM 3181 O O . LEU A 1 393 ? 25.442 -11.671 -19.865 1.00 64.19 393 LEU A O 1
ATOM 3185 N N . PRO A 1 394 ? 24.679 -9.555 -19.811 1.00 65.56 394 PRO A N 1
ATOM 3186 C CA . PRO A 1 394 ? 25.556 -9.124 -18.725 1.00 65.56 394 PRO A CA 1
ATOM 3187 C C . PRO A 1 394 ? 25.177 -9.722 -17.370 1.00 65.56 394 PRO A C 1
ATOM 3189 O O . PRO A 1 394 ? 24.064 -10.201 -17.154 1.00 65.56 394 PRO A O 1
ATOM 3192 N N . GLU A 1 395 ? 26.090 -9.586 -16.413 1.00 67.94 395 GLU A N 1
ATOM 3193 C CA . GLU A 1 395 ? 25.814 -9.851 -15.003 1.00 67.94 395 GLU A CA 1
ATOM 3194 C C . GLU A 1 395 ? 24.703 -8.941 -14.450 1.00 67.94 395 GLU A C 1
ATOM 3196 O O . GLU A 1 395 ? 24.558 -7.778 -14.844 1.00 67.94 395 GLU A O 1
ATOM 3201 N N . ALA A 1 396 ? 23.955 -9.456 -13.468 1.00 67.44 396 ALA A N 1
ATOM 3202 C CA . ALA A 1 396 ? 22.820 -8.770 -12.846 1.00 67.44 396 ALA A CA 1
ATOM 3203 C C . ALA A 1 396 ? 23.165 -7.370 -12.306 1.00 67.44 396 ALA A C 1
ATOM 3205 O O . ALA A 1 396 ? 22.330 -6.472 -12.357 1.00 67.44 396 ALA A O 1
ATOM 3206 N N . GLN A 1 397 ? 24.395 -7.158 -11.829 1.00 64.88 397 GLN A N 1
ATOM 3207 C CA . GLN A 1 397 ? 24.837 -5.848 -11.351 1.00 64.88 397 GLN A CA 1
ATOM 3208 C C . GLN A 1 397 ? 24.871 -4.801 -12.475 1.00 64.88 397 GLN A C 1
ATOM 3210 O O . GLN A 1 397 ? 24.275 -3.739 -12.324 1.00 64.88 397 GLN A O 1
ATOM 3215 N N . LYS A 1 398 ? 25.478 -5.109 -13.627 1.00 71.00 398 LYS A N 1
ATOM 3216 C CA . LYS A 1 398 ? 25.544 -4.173 -14.762 1.00 71.00 398 LYS A CA 1
ATOM 3217 C C . LYS A 1 398 ? 24.158 -3.868 -15.339 1.00 71.00 398 LYS A C 1
ATOM 3219 O O . LYS A 1 398 ? 23.887 -2.762 -15.795 1.00 71.00 398 LYS A O 1
ATOM 3224 N N . ILE A 1 399 ? 23.257 -4.846 -15.273 1.00 71.50 399 ILE A N 1
ATOM 3225 C CA . ILE A 1 399 ? 21.841 -4.677 -15.613 1.00 71.50 399 ILE A CA 1
ATOM 3226 C C . ILE A 1 399 ? 21.142 -3.746 -14.612 1.00 71.50 399 ILE A C 1
ATOM 3228 O O . ILE A 1 399 ? 20.366 -2.893 -15.032 1.00 71.50 399 ILE A O 1
ATOM 3232 N N . ALA A 1 400 ? 21.401 -3.871 -13.309 1.00 66.94 400 ALA A N 1
ATOM 3233 C CA . ALA A 1 400 ? 20.861 -2.959 -12.300 1.00 66.94 400 ALA A CA 1
ATOM 3234 C C . ALA A 1 400 ? 21.367 -1.517 -12.507 1.00 66.94 400 ALA A C 1
ATOM 3236 O O . ALA A 1 400 ? 20.562 -0.589 -12.537 1.00 66.94 400 ALA A O 1
ATOM 3237 N N . GLU A 1 401 ? 22.671 -1.347 -12.739 1.00 68.94 401 GLU A N 1
ATOM 3238 C CA . GLU A 1 401 ? 23.319 -0.056 -13.013 1.00 68.94 401 GLU A CA 1
ATOM 3239 C C . GLU A 1 401 ? 22.755 0.619 -14.279 1.00 68.94 401 GLU A C 1
ATOM 3241 O O . GLU A 1 401 ? 22.393 1.796 -14.241 1.00 68.94 401 GLU A O 1
ATOM 3246 N N . ASN A 1 402 ? 22.603 -0.116 -15.389 1.00 69.88 402 ASN A N 1
ATOM 3247 C CA . ASN A 1 402 ? 21.989 0.406 -16.618 1.00 69.88 402 ASN A CA 1
ATOM 3248 C C . ASN A 1 402 ? 20.533 0.864 -16.397 1.00 69.88 402 ASN A C 1
ATOM 3250 O O . ASN A 1 402 ? 20.128 1.901 -16.922 1.00 69.88 402 ASN A O 1
ATOM 3254 N N . HIS A 1 403 ? 19.740 0.110 -15.625 1.00 73.62 403 HIS A N 1
ATOM 3255 C CA . HIS A 1 403 ? 18.340 0.456 -15.354 1.00 73.62 403 HIS A CA 1
ATOM 3256 C C . HIS A 1 403 ? 18.195 1.663 -14.424 1.00 73.62 403 HIS A C 1
ATOM 3258 O O . HIS A 1 403 ? 17.399 2.544 -14.728 1.00 73.62 403 HIS A O 1
ATOM 3264 N N . GLN A 1 404 ? 18.977 1.744 -13.342 1.00 66.25 404 GLN A N 1
ATOM 3265 C CA . GLN A 1 404 ? 18.938 2.883 -12.412 1.00 66.25 404 GLN A CA 1
ATOM 3266 C C . GLN A 1 404 ? 19.269 4.209 -13.113 1.00 66.25 404 GLN A C 1
ATOM 3268 O O . GLN A 1 404 ? 18.661 5.234 -12.812 1.00 66.25 404 GLN A O 1
ATOM 3273 N N . ASN A 1 405 ? 20.172 4.179 -14.098 1.00 69.56 405 ASN A N 1
ATOM 3274 C CA . ASN A 1 405 ? 20.520 5.333 -14.929 1.00 69.56 405 ASN A CA 1
ATOM 3275 C C . ASN A 1 405 ? 19.526 5.602 -16.084 1.00 69.56 405 ASN A C 1
ATOM 3277 O O . ASN A 1 405 ? 19.707 6.558 -16.837 1.00 69.56 405 ASN A O 1
ATOM 3281 N N . SER A 1 406 ? 18.479 4.787 -16.255 1.00 76.56 406 SER A N 1
ATOM 3282 C CA . SER A 1 406 ? 17.503 4.922 -17.340 1.00 76.56 406 SER A CA 1
ATOM 3283 C C . SER A 1 406 ? 16.198 5.556 -16.850 1.00 76.56 406 SER A C 1
ATOM 3285 O O . SER A 1 406 ? 15.367 4.916 -16.206 1.00 76.56 406 SER A O 1
ATOM 3287 N N . PHE A 1 407 ? 15.988 6.823 -17.221 1.00 80.31 407 PHE A N 1
ATOM 3288 C CA . PHE A 1 407 ? 14.776 7.598 -16.919 1.00 80.31 407 PHE A CA 1
ATOM 3289 C C . PHE A 1 407 ? 13.476 6.838 -17.235 1.00 80.31 407 PHE A C 1
ATOM 3291 O O . PHE A 1 407 ? 12.606 6.729 -16.376 1.00 80.31 407 PHE A O 1
ATOM 3298 N N . VAL A 1 408 ? 13.367 6.262 -18.438 1.00 82.56 408 VAL A N 1
ATOM 3299 C CA . VAL A 1 408 ? 12.166 5.541 -18.902 1.00 82.56 408 VAL A CA 1
ATOM 3300 C C . VAL A 1 408 ? 11.890 4.304 -18.042 1.00 82.56 408 VAL A C 1
ATOM 3302 O O . VAL A 1 408 ? 10.753 4.045 -17.661 1.00 82.56 408 VAL A O 1
ATOM 3305 N N . GLN A 1 409 ? 12.935 3.557 -17.685 1.00 81.12 409 GLN A N 1
ATOM 3306 C CA . GLN A 1 409 ? 12.807 2.337 -16.885 1.00 81.12 409 GLN A CA 1
ATOM 3307 C C . GLN A 1 409 ? 12.411 2.642 -15.437 1.00 81.12 409 GLN A C 1
ATOM 3309 O O . GLN A 1 409 ? 11.580 1.932 -14.880 1.00 81.12 409 GLN A O 1
ATOM 3314 N N . ASN A 1 410 ? 12.936 3.725 -14.857 1.00 75.25 410 ASN A N 1
ATOM 3315 C CA . ASN A 1 410 ? 12.498 4.208 -13.548 1.00 75.25 410 ASN A CA 1
ATOM 3316 C C . ASN A 1 410 ? 11.033 4.680 -13.578 1.00 75.25 410 ASN A C 1
ATOM 3318 O O . ASN A 1 410 ? 10.280 4.363 -12.665 1.00 75.25 410 ASN A O 1
ATOM 3322 N N . MET A 1 411 ? 10.602 5.380 -14.636 1.00 81.12 411 MET A N 1
ATOM 3323 C CA . MET A 1 411 ? 9.207 5.824 -14.776 1.00 81.12 411 MET A CA 1
ATOM 3324 C C . MET A 1 411 ? 8.227 4.654 -14.935 1.00 81.12 411 MET A C 1
ATOM 3326 O O . MET A 1 411 ? 7.159 4.674 -14.328 1.00 81.12 411 MET A O 1
ATOM 3330 N N . ASN A 1 412 ? 8.584 3.623 -15.709 1.00 84.31 412 ASN A N 1
ATOM 3331 C CA . ASN A 1 412 ? 7.696 2.483 -15.952 1.00 84.31 412 ASN A CA 1
ATOM 3332 C C . ASN A 1 412 ? 7.408 1.661 -14.678 1.00 84.31 412 ASN A C 1
ATOM 3334 O O . ASN A 1 412 ? 6.311 1.116 -14.544 1.00 84.31 412 ASN A O 1
ATOM 3338 N N . LEU A 1 413 ? 8.336 1.619 -13.713 1.00 80.56 413 LEU A N 1
ATOM 3339 C CA . LEU A 1 413 ? 8.138 0.938 -12.425 1.00 80.56 413 LEU A CA 1
ATOM 3340 C C . LEU A 1 413 ? 7.019 1.556 -11.564 1.00 80.56 413 LEU A C 1
ATOM 3342 O O . LEU A 1 413 ? 6.451 0.850 -10.734 1.00 80.56 413 LEU A O 1
ATOM 3346 N N . ASP A 1 414 ? 6.651 2.820 -11.797 1.00 79.88 414 ASP A N 1
ATOM 3347 C CA . ASP A 1 414 ? 5.490 3.465 -11.161 1.00 79.88 414 ASP A CA 1
ATOM 3348 C C . ASP A 1 414 ? 4.184 3.293 -11.967 1.00 79.88 414 ASP A C 1
ATOM 3350 O O . ASP A 1 414 ? 3.135 3.799 -11.564 1.00 79.88 414 ASP A O 1
ATOM 3354 N N . THR A 1 415 ? 4.221 2.641 -13.134 1.00 87.62 415 THR A N 1
ATOM 3355 C CA . THR A 1 415 ? 3.068 2.519 -14.048 1.00 87.62 415 THR A CA 1
ATOM 3356 C C . THR A 1 415 ? 2.516 1.099 -14.118 1.00 87.62 415 THR A C 1
ATOM 3358 O O . THR A 1 415 ? 3.226 0.118 -13.877 1.00 87.62 415 THR A O 1
ATOM 3361 N N . VAL A 1 416 ? 1.236 0.998 -14.473 1.00 90.94 416 VAL A N 1
ATOM 3362 C CA . VAL A 1 416 ? 0.554 -0.267 -14.773 1.00 90.94 416 VAL A CA 1
ATOM 3363 C C . VAL A 1 416 ? 0.507 -0.448 -16.289 1.00 90.94 416 VAL A C 1
ATOM 3365 O O . VAL A 1 416 ? 0.232 0.510 -17.010 1.00 90.94 416 VAL A O 1
ATOM 3368 N N . LEU A 1 417 ? 0.747 -1.668 -16.774 1.00 94.81 417 LEU A N 1
ATOM 3369 C CA . LEU A 1 417 ? 0.450 -2.049 -18.156 1.00 94.81 417 LEU A CA 1
ATOM 3370 C C . LEU A 1 417 ? -0.823 -2.903 -18.191 1.00 94.81 417 LEU A C 1
ATOM 3372 O O . LEU A 1 417 ? -0.861 -3.999 -17.631 1.00 94.81 417 LEU A O 1
ATOM 3376 N N . ILE A 1 418 ? -1.851 -2.385 -18.848 1.00 94.38 418 ILE A N 1
ATOM 3377 C CA . ILE A 1 418 ? -3.091 -3.074 -19.187 1.00 94.38 418 ILE A CA 1
ATOM 3378 C C . ILE A 1 418 ? -2.872 -3.728 -20.553 1.00 94.38 418 ILE A C 1
ATOM 3380 O O . ILE A 1 418 ? -2.545 -3.044 -21.523 1.00 94.38 418 ILE A O 1
ATOM 3384 N N . VAL A 1 419 ? -3.026 -5.047 -20.627 1.00 92.25 419 VAL A N 1
ATOM 3385 C CA . VAL A 1 419 ? -2.961 -5.805 -21.881 1.00 92.25 419 VAL A CA 1
ATOM 3386 C C . VAL A 1 419 ? -4.348 -6.339 -22.183 1.00 92.25 419 VAL A C 1
ATOM 3388 O O . VAL A 1 419 ? -4.877 -7.153 -21.423 1.00 92.25 419 VAL A O 1
ATOM 3391 N N . THR A 1 420 ? -4.933 -5.869 -23.274 1.00 91.19 420 THR A N 1
ATOM 3392 C CA . THR A 1 420 ? -6.288 -6.215 -23.695 1.00 91.19 420 THR A CA 1
ATOM 3393 C C . THR A 1 420 ? -6.281 -7.250 -24.810 1.00 91.19 420 THR A C 1
ATOM 3395 O O . THR A 1 420 ? -5.337 -7.299 -25.592 1.00 91.19 420 THR A O 1
ATOM 3398 N N . ASN A 1 421 ? -7.315 -8.087 -24.895 1.00 84.94 421 ASN A N 1
ATOM 3399 C CA . ASN A 1 421 ? -7.472 -9.047 -25.990 1.00 84.94 421 ASN A CA 1
ATOM 3400 C C . ASN A 1 421 ? -8.917 -9.051 -26.488 1.00 84.94 421 ASN A C 1
ATOM 3402 O O . ASN A 1 421 ? -9.861 -9.091 -25.699 1.00 84.94 421 ASN A O 1
ATOM 3406 N N . ASN A 1 422 ? -9.056 -9.016 -27.808 1.00 76.62 422 ASN A N 1
ATOM 3407 C CA . ASN A 1 422 ? -10.330 -8.965 -28.517 1.00 76.62 422 ASN A CA 1
ATOM 3408 C C . ASN A 1 422 ? -10.999 -10.350 -28.617 1.00 76.62 422 ASN A C 1
ATOM 3410 O O . ASN A 1 422 ? -12.174 -10.446 -28.951 1.00 76.62 422 ASN A O 1
ATOM 3414 N N . PHE A 1 423 ? -10.257 -11.418 -28.316 1.00 73.50 423 PHE A N 1
ATOM 3415 C CA . PHE A 1 423 ? -10.735 -12.796 -28.218 1.00 73.50 423 PHE A CA 1
ATOM 3416 C C . PHE A 1 423 ? -10.350 -13.390 -26.848 1.00 73.50 423 PHE A C 1
ATOM 3418 O O . PHE A 1 423 ? -9.504 -12.824 -26.150 1.00 73.50 423 PHE A O 1
ATOM 3425 N N . PRO A 1 424 ? -10.925 -14.535 -26.430 1.00 69.44 424 PRO A N 1
ATOM 3426 C CA . PRO A 1 424 ? -10.563 -15.153 -25.158 1.00 69.44 424 PRO A CA 1
ATOM 3427 C C . PRO A 1 424 ? -9.061 -15.471 -25.061 1.00 69.44 424 PRO A C 1
ATOM 3429 O O . PRO A 1 424 ? -8.499 -16.141 -25.932 1.00 69.44 424 PRO A O 1
ATOM 3432 N N . PHE A 1 425 ? -8.413 -15.013 -23.984 1.00 70.00 425 PHE A N 1
ATOM 3433 C CA . PHE A 1 425 ? -6.986 -15.245 -23.741 1.00 70.00 425 PHE A CA 1
ATOM 3434 C C . PHE A 1 425 ? -6.672 -16.743 -23.696 1.00 70.00 425 PHE A C 1
ATOM 3436 O O . PHE A 1 425 ? -7.291 -17.503 -22.947 1.00 70.00 425 PHE A O 1
ATOM 3443 N N . ALA A 1 426 ? -5.660 -17.154 -24.460 1.00 63.97 426 ALA A N 1
ATOM 3444 C CA . ALA A 1 426 ? -5.315 -18.549 -24.669 1.00 63.97 426 ALA A CA 1
ATOM 3445 C C . ALA A 1 426 ? -3.957 -18.913 -24.049 1.00 63.97 426 ALA A C 1
ATOM 3447 O O . ALA A 1 426 ? -3.905 -19.593 -23.024 1.00 63.97 426 ALA A O 1
ATOM 3448 N N . LYS A 1 427 ? -2.841 -18.560 -24.703 1.00 68.25 427 LYS A N 1
ATOM 3449 C CA . LYS A 1 427 ? -1.510 -19.178 -24.456 1.00 68.25 427 LYS A CA 1
ATOM 3450 C C . LYS A 1 427 ? -0.359 -18.165 -24.380 1.00 68.25 427 LYS A C 1
ATOM 3452 O O . LYS A 1 427 ? 0.731 -18.475 -23.902 1.00 68.25 427 LYS A O 1
ATOM 3457 N N . GLU A 1 428 ? -0.616 -16.941 -24.809 1.00 75.12 428 GLU A N 1
ATOM 3458 C CA . GLU A 1 428 ? 0.295 -15.801 -24.903 1.00 75.12 428 GLU A CA 1
ATOM 3459 C C . GLU A 1 428 ? 0.581 -15.103 -23.562 1.00 75.12 428 GLU A C 1
ATOM 3461 O O . GLU A 1 428 ? 1.651 -14.514 -23.402 1.00 75.12 428 GLU A O 1
ATOM 3466 N N . VAL A 1 429 ? -0.291 -15.242 -22.553 1.00 79.50 429 VAL A N 1
ATOM 3467 C CA . VAL A 1 429 ? -0.134 -14.627 -21.215 1.00 79.50 429 VAL A CA 1
ATOM 3468 C C . VAL A 1 429 ? 1.263 -14.865 -20.619 1.00 79.50 429 VAL A C 1
ATOM 3470 O O . VAL A 1 429 ? 1.906 -13.929 -20.146 1.00 79.50 429 VAL A O 1
ATOM 3473 N N . GLY A 1 430 ? 1.785 -16.096 -20.680 1.00 78.88 430 GLY A N 1
ATOM 3474 C CA . GLY A 1 430 ? 3.108 -16.427 -20.133 1.00 78.88 430 GLY A CA 1
ATOM 3475 C C . GLY A 1 430 ? 4.296 -15.864 -20.931 1.00 78.88 430 GLY A C 1
ATOM 3476 O O . GLY A 1 430 ? 5.379 -15.689 -20.364 1.00 78.88 430 GLY A O 1
ATOM 3477 N N . LEU A 1 431 ? 4.111 -15.534 -22.214 1.00 82.50 431 LEU A N 1
ATOM 3478 C CA . LEU A 1 431 ? 5.094 -14.805 -23.024 1.00 82.50 431 LEU A CA 1
ATOM 3479 C C . LEU A 1 431 ? 5.087 -13.317 -22.634 1.00 82.50 431 LEU A C 1
ATOM 3481 O O . LEU A 1 431 ? 6.123 -12.766 -22.257 1.00 82.50 431 LEU A O 1
ATOM 3485 N N . ILE A 1 432 ? 3.903 -12.702 -22.621 1.00 85.38 432 ILE A N 1
ATOM 3486 C CA . ILE A 1 432 ? 3.678 -11.282 -22.305 1.00 85.38 432 ILE A CA 1
ATOM 3487 C C . ILE A 1 432 ? 4.138 -10.949 -20.871 1.00 85.38 432 ILE A C 1
ATOM 3489 O O . ILE A 1 432 ? 4.839 -9.958 -20.653 1.00 85.38 432 ILE A O 1
ATOM 3493 N N . GLN A 1 433 ? 3.876 -11.833 -19.898 1.00 82.25 433 GLN A N 1
ATOM 3494 C CA . GLN A 1 433 ? 4.402 -11.712 -18.529 1.00 82.25 433 GLN A CA 1
ATOM 3495 C C . GLN A 1 433 ? 5.937 -11.614 -18.461 1.00 82.25 433 GLN A C 1
ATOM 3497 O O . GLN A 1 433 ? 6.456 -11.010 -17.525 1.00 82.25 433 GLN A O 1
ATOM 3502 N N . ARG A 1 434 ? 6.678 -12.200 -19.411 1.00 84.38 434 ARG A N 1
ATOM 3503 C CA . ARG A 1 434 ? 8.154 -12.186 -19.432 1.00 84.38 434 ARG A CA 1
ATOM 3504 C C . ARG A 1 434 ? 8.726 -11.040 -20.260 1.00 84.38 434 ARG A C 1
ATOM 3506 O O . ARG A 1 434 ? 9.753 -10.492 -19.871 1.00 84.38 434 ARG A O 1
ATOM 3513 N N . LEU A 1 435 ? 8.044 -10.658 -21.342 1.00 84.81 435 LEU A N 1
ATOM 3514 C CA . LEU A 1 435 ? 8.348 -9.459 -22.132 1.00 84.81 435 LEU A CA 1
ATOM 3515 C C . LEU A 1 435 ? 8.282 -8.184 -21.280 1.00 84.81 435 LEU A C 1
ATOM 3517 O O . LEU A 1 435 ? 9.146 -7.317 -21.394 1.00 84.81 435 LEU A O 1
ATOM 3521 N N . TYR A 1 436 ? 7.262 -8.084 -20.420 1.00 87.06 436 TYR A N 1
ATOM 3522 C CA . TYR A 1 436 ? 6.891 -6.823 -19.778 1.00 87.06 436 TYR A CA 1
ATOM 3523 C C . TYR A 1 436 ? 6.877 -6.873 -18.245 1.00 87.06 436 TYR A C 1
ATOM 3525 O O . TYR A 1 436 ? 7.262 -5.898 -17.606 1.00 87.06 436 TYR A O 1
ATOM 3533 N N . GLY A 1 437 ? 6.482 -7.991 -17.626 1.00 81.62 437 GLY A N 1
ATOM 3534 C CA . GLY A 1 437 ? 6.247 -8.076 -16.173 1.00 81.62 437 GLY A CA 1
ATOM 3535 C C . GLY A 1 437 ? 7.406 -7.609 -15.277 1.00 81.62 437 GLY A C 1
ATOM 3536 O O . GLY A 1 437 ? 7.144 -6.965 -14.265 1.00 81.62 437 GLY A O 1
ATOM 3537 N N . PRO A 1 438 ? 8.682 -7.853 -15.633 1.00 79.38 438 PRO A N 1
ATOM 3538 C CA . PRO A 1 438 ? 9.829 -7.342 -14.881 1.00 79.38 438 PRO A CA 1
ATOM 3539 C C . PRO A 1 438 ? 10.102 -5.827 -14.996 1.00 79.38 438 PRO A C 1
ATOM 3541 O O . PRO A 1 438 ? 11.055 -5.351 -14.377 1.00 79.38 438 PRO A O 1
ATOM 3544 N N . TYR A 1 439 ? 9.354 -5.085 -15.820 1.00 83.38 439 TYR A N 1
ATOM 3545 C CA . TYR A 1 439 ? 9.650 -3.696 -16.215 1.00 83.38 439 TYR A CA 1
ATOM 3546 C C . TYR A 1 439 ? 8.581 -2.672 -15.801 1.00 83.38 439 TYR A C 1
ATOM 3548 O O . TYR A 1 439 ? 8.862 -1.475 -15.827 1.00 83.38 439 TYR A O 1
ATOM 3556 N N . PHE A 1 440 ? 7.394 -3.132 -15.400 1.00 85.38 440 PHE A N 1
ATOM 3557 C CA . PHE A 1 440 ? 6.283 -2.303 -14.922 1.00 85.38 440 PHE A CA 1
ATOM 3558 C C . PHE A 1 440 ? 6.026 -2.540 -13.432 1.00 85.38 440 PHE A C 1
ATOM 3560 O O . PHE A 1 440 ? 6.401 -3.583 -12.894 1.00 85.38 440 PHE A O 1
ATOM 3567 N N . GLY A 1 441 ? 5.362 -1.595 -12.763 1.00 75.38 441 GLY A N 1
ATOM 3568 C CA . GLY A 1 441 ? 4.940 -1.770 -11.370 1.00 75.38 441 GLY A CA 1
ATOM 3569 C C . GLY A 1 441 ? 3.942 -2.921 -11.213 1.00 75.38 441 GLY A C 1
ATOM 3570 O O . GLY A 1 441 ? 4.002 -3.684 -10.246 1.00 75.38 441 GLY A O 1
ATOM 3571 N N . MET A 1 442 ? 3.064 -3.086 -12.208 1.00 82.38 442 MET A N 1
ATOM 3572 C CA . MET A 1 442 ? 2.152 -4.220 -12.348 1.00 82.38 442 MET A CA 1
ATOM 3573 C C . MET A 1 442 ? 1.737 -4.411 -13.815 1.00 82.38 442 MET A C 1
ATOM 3575 O O . MET A 1 442 ? 1.744 -3.463 -14.599 1.00 82.38 442 MET A O 1
ATOM 3579 N N . ILE A 1 443 ? 1.326 -5.632 -14.167 1.00 85.69 443 ILE A N 1
ATOM 3580 C CA . ILE A 1 443 ? 0.577 -5.922 -15.398 1.00 85.69 443 ILE A CA 1
ATOM 3581 C C . ILE A 1 443 ? -0.793 -6.467 -15.029 1.00 85.69 443 ILE A C 1
ATOM 3583 O O . ILE A 1 443 ? -0.879 -7.318 -14.140 1.00 85.69 443 ILE A O 1
ATOM 3587 N N . ILE A 1 444 ? -1.826 -6.005 -15.728 1.00 87.69 444 ILE A N 1
ATOM 3588 C CA . ILE A 1 444 ? -3.177 -6.564 -15.692 1.00 87.69 444 ILE A CA 1
ATOM 3589 C C . ILE A 1 444 ? -3.531 -7.019 -17.107 1.00 87.69 444 ILE A C 1
ATOM 3591 O O . ILE A 1 444 ? -3.357 -6.269 -18.063 1.00 87.69 444 ILE A O 1
ATOM 3595 N N . PHE A 1 445 ? -4.017 -8.247 -17.235 1.00 88.06 445 PHE A N 1
ATOM 3596 C CA . PHE A 1 445 ? -4.617 -8.758 -18.467 1.00 88.06 445 PHE A CA 1
ATOM 3597 C C . PHE A 1 445 ? -6.132 -8.543 -18.398 1.00 88.06 445 PHE A C 1
ATOM 3599 O O . PHE A 1 445 ? -6.706 -8.716 -17.323 1.00 88.06 445 PHE A O 1
ATOM 3606 N N . CYS A 1 446 ? -6.781 -8.149 -19.493 1.00 89.31 446 CYS A N 1
ATOM 3607 C CA . CYS A 1 446 ? -8.218 -7.873 -19.482 1.00 89.31 446 CYS A CA 1
ATOM 3608 C C . CYS A 1 446 ? -8.932 -8.262 -20.784 1.00 89.31 446 CYS A C 1
ATOM 3610 O O . CYS A 1 446 ? -8.450 -7.981 -21.880 1.00 89.31 446 CYS A O 1
ATOM 3612 N N . GLY A 1 447 ? -10.069 -8.938 -20.639 1.00 87.06 447 GLY A N 1
ATOM 3613 C CA . GLY A 1 447 ? -10.830 -9.581 -21.711 1.00 87.06 447 GLY A CA 1
ATOM 3614 C C . GLY A 1 447 ? -11.444 -10.884 -21.196 1.00 87.06 447 GLY A C 1
ATOM 3615 O O . GLY A 1 447 ? -11.478 -11.121 -19.988 1.00 87.06 447 GLY A O 1
ATOM 3616 N N . THR A 1 448 ? -11.903 -11.760 -22.083 1.00 83.19 448 THR A N 1
ATOM 3617 C CA . THR A 1 448 ? -12.464 -13.062 -21.681 1.00 83.19 448 THR A CA 1
ATOM 3618 C C . THR A 1 448 ? -11.363 -14.077 -21.351 1.00 83.19 448 THR A C 1
ATOM 3620 O O . THR A 1 448 ? -10.324 -14.120 -22.016 1.00 83.19 448 THR A O 1
ATOM 3623 N N . PHE A 1 449 ? -11.572 -14.919 -20.334 1.00 72.69 449 PHE A N 1
ATOM 3624 C CA . PHE A 1 449 ? -10.645 -15.985 -19.937 1.00 72.69 449 PHE A CA 1
ATOM 3625 C C . PHE A 1 449 ? -11.265 -17.379 -20.088 1.00 72.69 449 PHE A C 1
ATOM 3627 O O . PHE A 1 449 ? -12.270 -17.684 -19.450 1.00 72.69 449 PHE A O 1
ATOM 3634 N N . ASP A 1 450 ? -10.634 -18.264 -20.868 1.00 66.88 450 ASP A N 1
ATOM 3635 C CA . ASP A 1 450 ? -11.042 -19.673 -20.934 1.00 66.88 450 ASP A CA 1
ATOM 3636 C C . ASP A 1 450 ? -10.144 -20.561 -20.057 1.00 66.88 450 ASP A C 1
ATOM 3638 O O . ASP A 1 450 ? -9.070 -21.013 -20.471 1.00 66.88 450 ASP A O 1
ATOM 3642 N N . GLU A 1 451 ? -10.623 -20.882 -18.851 1.00 56.44 451 GLU A N 1
ATOM 3643 C CA . GLU A 1 451 ? -9.937 -21.787 -17.921 1.00 56.44 451 GLU A CA 1
ATOM 3644 C C . GLU A 1 451 ? -9.654 -23.184 -18.508 1.00 56.44 451 GLU A C 1
ATOM 3646 O O . GLU A 1 451 ? -8.730 -23.874 -18.071 1.00 56.44 451 GLU A O 1
ATOM 3651 N N . ARG A 1 452 ? -10.373 -23.621 -19.549 1.00 53.31 452 ARG A N 1
ATOM 3652 C CA . ARG A 1 452 ? -10.132 -24.926 -20.191 1.00 53.31 452 ARG A CA 1
ATOM 3653 C C . ARG A 1 452 ? -8.780 -24.968 -20.921 1.00 53.31 452 ARG A C 1
ATOM 3655 O O . ARG A 1 452 ? -8.253 -26.053 -21.154 1.00 53.31 452 ARG A O 1
ATOM 3662 N N . ASN A 1 453 ? -8.174 -23.810 -21.212 1.00 54.12 453 ASN A N 1
ATOM 3663 C CA . ASN A 1 453 ? -6.837 -23.675 -21.806 1.00 54.12 453 ASN A CA 1
ATOM 3664 C C . ASN A 1 453 ? -5.693 -23.526 -20.771 1.00 54.12 453 ASN A C 1
ATOM 3666 O O . ASN A 1 453 ? -4.558 -23.259 -21.160 1.00 54.12 453 ASN A O 1
ATOM 3670 N N . ILE A 1 454 ? -5.948 -23.740 -19.467 1.00 49.53 454 ILE A N 1
ATOM 3671 C CA . ILE A 1 454 ? -4.993 -23.539 -18.348 1.00 49.53 454 ILE A CA 1
ATOM 3672 C C . ILE A 1 454 ? -3.584 -24.130 -18.558 1.00 49.53 454 ILE A C 1
ATOM 3674 O O . ILE A 1 454 ? -2.621 -23.561 -18.032 1.00 49.53 454 ILE A O 1
ATOM 3678 N N . ASN A 1 455 ? -3.469 -25.242 -19.296 1.00 49.16 455 ASN A N 1
ATOM 3679 C CA . ASN A 1 455 ? -2.203 -25.874 -19.674 1.00 49.16 455 ASN A CA 1
ATOM 3680 C C . ASN A 1 455 ? -1.912 -25.627 -21.170 1.00 49.16 455 ASN A C 1
ATOM 3682 O O . ASN A 1 455 ? -2.549 -26.265 -22.017 1.00 49.16 455 ASN A O 1
ATOM 3686 N N . PRO A 1 456 ? -0.952 -24.757 -21.533 1.00 52.25 456 PRO A N 1
ATOM 3687 C CA . PRO A 1 456 ? -0.507 -24.644 -22.917 1.00 52.25 456 PRO A CA 1
ATOM 3688 C C . PRO A 1 456 ? 0.143 -25.952 -23.415 1.00 52.25 456 PRO A C 1
ATOM 3690 O O . PRO A 1 456 ? 0.806 -26.641 -22.640 1.00 52.25 456 PRO A O 1
ATOM 3693 N N . PRO A 1 457 ? 0.046 -26.283 -24.719 1.00 52.91 457 PRO A N 1
ATOM 3694 C CA . PRO A 1 457 ? 0.930 -27.268 -25.342 1.00 52.91 457 PRO A CA 1
ATOM 3695 C C . PRO A 1 457 ? 2.403 -26.841 -25.229 1.00 52.91 457 PRO A C 1
ATOM 3697 O O . PRO A 1 457 ? 2.680 -25.640 -25.199 1.00 52.91 457 PRO A O 1
ATOM 3700 N N . ASP A 1 458 ? 3.339 -27.801 -25.300 1.00 51.94 458 ASP A N 1
ATOM 3701 C CA . ASP A 1 458 ? 4.807 -27.649 -25.111 1.00 51.94 458 ASP A CA 1
ATOM 3702 C C . ASP A 1 458 ? 5.502 -26.529 -25.925 1.00 51.94 458 ASP A C 1
ATOM 3704 O O . ASP A 1 458 ? 6.689 -26.243 -25.752 1.00 51.94 458 ASP A O 1
ATOM 3708 N N . GLN A 1 459 ? 4.785 -25.905 -26.857 1.00 54.69 459 GLN A N 1
ATOM 3709 C CA . GLN A 1 459 ? 5.260 -24.812 -27.693 1.00 54.69 459 GLN A CA 1
ATOM 3710 C C . GLN A 1 459 ? 5.150 -23.433 -27.011 1.00 54.69 459 GLN A C 1
ATOM 3712 O O . GLN A 1 459 ? 5.912 -22.542 -27.382 1.00 54.69 459 GLN A O 1
ATOM 3717 N N . TYR A 1 460 ? 4.280 -23.223 -26.021 1.00 64.56 460 TYR A N 1
ATOM 3718 C CA . TYR A 1 460 ? 4.108 -21.917 -25.357 1.00 64.56 460 TYR A CA 1
ATOM 3719 C C . TYR A 1 460 ? 4.750 -21.880 -23.957 1.00 64.56 460 TYR A C 1
ATOM 3721 O O . TYR A 1 460 ? 5.256 -22.882 -23.458 1.00 64.56 460 TYR A O 1
ATOM 3729 N N . LEU A 1 461 ? 4.817 -20.692 -23.348 1.00 66.25 461 LEU A N 1
ATOM 3730 C CA . LEU A 1 461 ? 5.421 -20.482 -22.028 1.00 66.25 461 LEU A CA 1
ATOM 3731 C C . LEU A 1 461 ? 4.356 -20.531 -20.927 1.00 66.25 461 LEU A C 1
ATOM 3733 O O . LEU A 1 461 ? 3.419 -19.738 -20.945 1.00 66.25 461 LEU A O 1
ATOM 3737 N N . ASP A 1 462 ? 4.551 -21.395 -19.927 1.00 68.31 462 ASP A N 1
ATOM 3738 C CA . ASP A 1 462 ? 3.702 -21.455 -18.729 1.00 68.31 462 ASP A CA 1
ATOM 3739 C C . ASP A 1 462 ? 3.589 -20.097 -18.023 1.00 68.31 462 ASP A C 1
ATOM 3741 O O . ASP A 1 462 ? 4.583 -19.372 -17.877 1.00 68.31 462 ASP A O 1
ATOM 3745 N N . ARG A 1 463 ? 2.396 -19.788 -17.500 1.00 67.62 463 ARG A N 1
ATOM 3746 C CA . ARG A 1 463 ? 2.138 -18.608 -16.655 1.00 67.62 463 ARG A CA 1
ATOM 3747 C C . ARG A 1 463 ? 3.110 -18.560 -15.470 1.00 67.62 463 ARG A C 1
ATOM 3749 O O . ARG A 1 463 ? 3.341 -19.561 -14.791 1.00 67.62 463 ARG A O 1
ATOM 3756 N N . PHE A 1 464 ? 3.676 -17.388 -15.199 1.00 57.62 464 PHE A N 1
ATOM 3757 C CA . PHE A 1 464 ? 4.640 -17.179 -14.123 1.00 57.62 464 PHE A CA 1
ATOM 3758 C C . PHE A 1 464 ? 3.967 -16.568 -12.884 1.00 57.62 464 PHE A C 1
ATOM 3760 O O . PHE A 1 464 ? 3.503 -15.432 -12.917 1.00 57.62 464 PHE A O 1
ATOM 3767 N N . GLY A 1 465 ? 3.948 -17.307 -11.770 1.00 57.81 465 GLY A N 1
ATOM 3768 C CA . GLY A 1 465 ? 3.459 -16.816 -10.475 1.00 57.81 465 GLY A CA 1
ATOM 3769 C C . GLY A 1 465 ? 1.930 -16.736 -10.375 1.00 57.81 465 GLY A C 1
ATOM 3770 O O . GLY A 1 465 ? 1.241 -17.751 -10.513 1.00 57.81 465 GLY A O 1
ATOM 3771 N N . ASN A 1 466 ? 1.419 -15.542 -10.069 1.00 55.62 466 ASN A N 1
ATOM 3772 C CA . ASN A 1 466 ? 0.007 -15.172 -10.190 1.00 55.62 466 ASN A CA 1
ATOM 3773 C C . ASN A 1 466 ? -0.164 -14.296 -11.443 1.00 55.62 466 ASN A C 1
ATOM 3775 O O . ASN A 1 466 ? 0.772 -13.605 -11.847 1.00 55.62 466 ASN A O 1
ATOM 3779 N N . VAL A 1 467 ? -1.357 -14.311 -12.032 1.00 67.81 467 VAL A N 1
ATOM 3780 C CA . VAL A 1 467 ? -1.761 -13.373 -13.088 1.00 67.81 467 VAL A CA 1
ATOM 3781 C C . VAL A 1 467 ? -2.790 -12.431 -12.475 1.00 67.81 467 VAL A C 1
ATOM 3783 O O . VAL A 1 467 ? -3.732 -12.910 -11.850 1.00 67.81 467 VAL A O 1
ATOM 3786 N N . ASN A 1 468 ? -2.614 -11.121 -12.643 1.00 77.25 468 ASN A N 1
ATOM 3787 C CA . ASN A 1 468 ? -3.674 -10.160 -12.342 1.00 77.25 468 ASN A CA 1
ATOM 3788 C C . ASN A 1 468 ? -4.545 -10.072 -13.596 1.00 77.25 468 ASN A C 1
ATOM 3790 O O . ASN A 1 468 ? -4.021 -9.804 -14.682 1.00 77.25 468 ASN A O 1
ATOM 3794 N N . PHE A 1 469 ? -5.834 -10.361 -13.458 1.00 80.75 469 PHE A N 1
ATOM 3795 C CA . PHE A 1 469 ? -6.742 -10.532 -14.584 1.00 80.75 469 PHE A CA 1
ATOM 3796 C C . PHE A 1 469 ? -8.090 -9.873 -14.279 1.00 80.75 469 PHE A C 1
ATOM 3798 O O . PHE A 1 469 ? -8.603 -10.032 -13.173 1.00 80.75 469 PHE A O 1
ATOM 3805 N N . VAL A 1 470 ? -8.650 -9.159 -15.253 1.00 81.94 470 VAL A N 1
ATOM 3806 C CA . VAL A 1 470 ? -10.017 -8.621 -15.236 1.00 81.94 470 VAL A CA 1
ATOM 3807 C C . VAL A 1 470 ? -10.810 -9.391 -16.283 1.00 81.94 470 VAL A C 1
ATOM 3809 O O . VAL A 1 470 ? -10.515 -9.297 -17.473 1.00 81.94 470 VAL A O 1
ATOM 3812 N N . ASN A 1 471 ? -11.760 -10.211 -15.833 1.00 83.75 471 ASN A N 1
ATOM 3813 C CA . ASN A 1 471 ? -12.525 -11.083 -16.716 1.00 83.75 471 ASN A CA 1
ATOM 3814 C C . ASN A 1 471 ? -13.803 -10.404 -17.198 1.00 83.75 471 ASN A C 1
ATOM 3816 O O . ASN A 1 471 ? -14.646 -10.054 -16.380 1.00 83.75 471 ASN A O 1
ATOM 3820 N N . LEU A 1 472 ? -13.930 -10.296 -18.518 1.00 81.81 472 LEU A N 1
ATOM 3821 C CA . LEU A 1 472 ? -15.092 -9.762 -19.221 1.00 81.81 472 LEU A CA 1
ATOM 3822 C C . LEU A 1 472 ? -15.809 -10.891 -19.972 1.00 81.81 472 LEU A C 1
ATOM 3824 O O . LEU A 1 472 ? -15.164 -11.783 -20.534 1.00 81.81 472 LEU A O 1
ATOM 3828 N N . SER A 1 473 ? -17.137 -10.855 -20.011 1.00 80.44 473 SER A N 1
ATOM 3829 C CA . SER A 1 473 ? -17.942 -11.735 -20.863 1.00 80.44 473 SER A CA 1
ATOM 3830 C C . SER A 1 473 ? -17.660 -11.503 -22.353 1.00 80.44 473 SER A C 1
ATOM 3832 O O . SER A 1 473 ? -17.174 -10.448 -22.757 1.00 80.44 473 SER A O 1
ATOM 3834 N N . GLU A 1 474 ? -18.000 -12.481 -23.197 1.00 80.25 474 GLU A N 1
ATOM 3835 C CA . GLU A 1 474 ? -17.874 -12.339 -24.658 1.00 80.25 474 GLU A CA 1
ATOM 3836 C C . GLU A 1 474 ? -18.733 -11.168 -25.188 1.00 80.25 474 GLU A C 1
ATOM 3838 O O . GLU A 1 474 ? -18.343 -10.504 -26.146 1.00 80.25 474 GLU A O 1
ATOM 3843 N N . SER A 1 475 ? -19.841 -10.852 -24.505 1.00 78.00 475 SER A N 1
ATOM 3844 C CA . SER A 1 475 ? -20.696 -9.677 -24.732 1.00 78.00 475 SER A CA 1
ATOM 3845 C C . SER A 1 475 ? -20.058 -8.340 -24.326 1.00 78.00 475 SER A C 1
ATOM 3847 O O . SER A 1 475 ? -20.198 -7.369 -25.058 1.00 78.00 475 SER A O 1
ATOM 3849 N N . GLU A 1 476 ? -19.326 -8.274 -23.208 1.00 81.50 476 GLU A N 1
ATOM 3850 C CA . GLU A 1 476 ? -18.586 -7.061 -22.798 1.00 81.50 476 GLU A CA 1
ATOM 3851 C C . GLU A 1 476 ? -17.345 -6.802 -23.668 1.00 81.50 476 GLU A C 1
ATOM 3853 O O . GLU A 1 476 ? -16.848 -5.680 -23.719 1.00 81.50 476 GLU A O 1
ATOM 3858 N N . VAL A 1 477 ? -16.816 -7.832 -24.338 1.00 80.44 477 VAL A N 1
ATOM 3859 C CA . VAL A 1 477 ? -15.685 -7.702 -25.271 1.00 80.44 477 VAL A CA 1
ATOM 3860 C C . VAL A 1 477 ? -16.157 -7.379 -26.690 1.00 80.44 477 VAL A C 1
ATOM 3862 O O . VAL A 1 477 ? -15.565 -6.509 -27.330 1.00 80.44 477 VAL A O 1
ATOM 3865 N N . GLN A 1 478 ? -17.178 -8.091 -27.185 1.00 84.25 478 GLN A N 1
ATOM 3866 C CA . GLN A 1 478 ? -17.732 -8.019 -28.546 1.00 84.25 478 GLN A CA 1
ATOM 3867 C C . GLN A 1 478 ? -16.640 -7.892 -29.631 1.00 84.25 478 GLN A C 1
ATOM 3869 O O . GLN A 1 478 ? -16.511 -6.873 -30.301 1.00 84.25 478 GLN A O 1
ATOM 3874 N N . GLU A 1 479 ? -15.779 -8.909 -29.751 1.00 79.88 479 GLU A N 1
ATOM 3875 C CA . GLU A 1 479 ? -14.622 -8.944 -30.676 1.00 79.88 479 GLU A CA 1
ATOM 3876 C C . GLU A 1 479 ? -13.664 -7.727 -30.582 1.00 79.88 479 GLU A C 1
ATOM 3878 O O . GLU A 1 479 ? -12.915 -7.410 -31.509 1.00 79.88 479 GLU A O 1
ATOM 3883 N N . GLY A 1 480 ? -13.645 -7.055 -29.425 1.00 81.25 480 GLY A N 1
ATOM 3884 C CA . GLY A 1 480 ? -12.826 -5.876 -29.130 1.00 81.25 480 GLY A CA 1
ATOM 3885 C C . GLY A 1 480 ? -13.563 -4.537 -29.216 1.00 81.25 480 GLY A C 1
ATOM 3886 O O . GLY A 1 480 ? -12.996 -3.515 -28.833 1.00 81.25 480 GLY A O 1
ATOM 3887 N N . PHE A 1 481 ? -14.815 -4.527 -29.681 1.00 84.00 481 PHE A N 1
ATOM 3888 C CA . PHE A 1 481 ? -15.611 -3.323 -29.948 1.00 84.00 481 PHE A CA 1
ATOM 3889 C C . PHE A 1 481 ? -15.747 -2.397 -28.722 1.00 84.00 481 PHE A C 1
ATOM 3891 O O . PHE A 1 481 ? -15.748 -1.173 -28.877 1.00 84.00 481 PHE A O 1
ATOM 3898 N N . PHE A 1 482 ? -15.762 -2.979 -27.516 1.00 89.44 482 PHE A N 1
ATOM 3899 C CA . PHE A 1 482 ? -15.914 -2.289 -26.227 1.00 89.44 482 PHE A CA 1
ATOM 3900 C C . PHE A 1 482 ? -14.695 -2.368 -25.297 1.00 89.44 482 PHE A C 1
ATOM 3902 O O . PHE A 1 482 ? -14.763 -1.962 -24.138 1.00 89.44 482 PHE A O 1
ATOM 3909 N N . ILE A 1 483 ? -13.548 -2.862 -25.773 1.00 89.06 483 ILE A N 1
ATOM 3910 C CA . ILE A 1 483 ? -12.436 -3.288 -24.901 1.00 89.06 483 ILE A CA 1
ATOM 3911 C C . ILE A 1 483 ? -11.795 -2.163 -24.056 1.00 89.06 483 ILE A C 1
ATOM 3913 O O . ILE A 1 483 ? -11.054 -2.429 -23.110 1.00 89.06 483 ILE A O 1
ATOM 3917 N N . TYR A 1 484 ? -12.124 -0.897 -24.329 1.00 90.38 484 TYR A N 1
ATOM 3918 C CA . TYR A 1 484 ? -11.805 0.248 -23.471 1.00 90.38 484 TYR A CA 1
ATOM 3919 C C . TYR A 1 484 ? -12.405 0.147 -22.054 1.00 90.38 484 TYR A C 1
ATOM 3921 O O . TYR A 1 484 ? -11.831 0.708 -21.114 1.00 90.38 484 TYR A O 1
ATOM 3929 N N . ILE A 1 485 ? -13.487 -0.625 -21.864 1.00 89.88 485 ILE A N 1
ATOM 3930 C CA . ILE A 1 485 ? -14.083 -0.910 -20.548 1.00 89.88 485 ILE A CA 1
ATOM 3931 C C . ILE A 1 485 ? -13.069 -1.549 -19.581 1.00 89.88 485 ILE A C 1
ATOM 3933 O O . ILE A 1 485 ? -13.155 -1.368 -18.370 1.00 89.88 485 ILE A O 1
ATOM 3937 N N . CYS A 1 486 ? -12.007 -2.183 -20.093 1.00 90.12 486 CYS A N 1
ATOM 3938 C CA . CYS A 1 486 ? -10.892 -2.671 -19.284 1.00 90.12 486 CYS A CA 1
ATOM 3939 C C . CYS A 1 486 ? -10.246 -1.603 -18.390 1.00 90.12 486 CYS A C 1
ATOM 3941 O O . CYS A 1 486 ? -9.869 -1.900 -17.258 1.00 90.12 486 CYS A O 1
ATOM 3943 N N . ALA A 1 487 ? -10.116 -0.359 -18.858 1.00 88.94 487 ALA A N 1
ATOM 3944 C CA . ALA A 1 487 ? -9.560 0.719 -18.041 1.00 88.94 487 ALA A CA 1
ATOM 3945 C C . ALA A 1 487 ? -10.584 1.279 -17.033 1.00 88.94 487 ALA A C 1
ATOM 3947 O O . ALA A 1 487 ? -10.190 1.680 -15.937 1.00 88.94 487 ALA A O 1
ATOM 3948 N N . GLN A 1 488 ? -11.884 1.223 -17.348 1.00 89.00 488 GLN A N 1
ATOM 3949 C CA . GLN A 1 488 ? -12.983 1.522 -16.419 1.00 89.00 488 GLN A CA 1
ATOM 3950 C C . GLN A 1 488 ? -13.011 0.489 -15.270 1.00 89.00 488 GLN A C 1
ATOM 3952 O O . GLN A 1 488 ? -12.949 0.871 -14.101 1.00 89.00 488 GLN A O 1
ATOM 3957 N N . LYS A 1 489 ? -12.916 -0.813 -15.564 1.00 83.75 489 LYS A N 1
ATOM 3958 C CA . LYS A 1 489 ? -12.835 -1.864 -14.531 1.00 83.75 489 LYS A CA 1
ATOM 3959 C C . LYS A 1 489 ? -11.544 -1.795 -13.711 1.00 83.75 489 LYS A C 1
ATOM 3961 O O . LYS A 1 489 ? -11.506 -2.208 -12.557 1.00 83.75 489 LYS A O 1
ATOM 3966 N N . ILE A 1 490 ? -10.476 -1.207 -14.253 1.00 80.81 490 ILE A N 1
ATOM 3967 C CA . ILE A 1 490 ? -9.216 -0.978 -13.525 1.00 80.81 490 ILE A CA 1
ATOM 3968 C C . ILE A 1 490 ? -9.242 0.323 -12.692 1.00 80.81 490 ILE A C 1
ATOM 3970 O O . ILE A 1 490 ? -8.548 0.390 -11.674 1.00 80.81 490 ILE A O 1
ATOM 3974 N N . ARG A 1 491 ? -10.097 1.307 -13.023 1.00 84.00 491 ARG A N 1
ATOM 3975 C CA . ARG A 1 491 ? -10.456 2.441 -12.139 1.00 84.00 491 ARG A CA 1
ATOM 3976 C C . ARG A 1 491 ? -11.128 1.932 -10.858 1.00 84.00 491 ARG A C 1
ATOM 3978 O O . ARG A 1 491 ? -10.743 2.358 -9.769 1.00 84.00 491 ARG A O 1
ATOM 3985 N N . GLU A 1 492 ? -12.057 0.979 -10.973 1.00 76.88 492 GLU A N 1
ATOM 3986 C CA . GLU A 1 492 ? -12.757 0.353 -9.832 1.00 76.88 492 GLU A CA 1
ATOM 3987 C C . GLU A 1 492 ? -11.796 -0.319 -8.825 1.00 76.88 492 GLU A C 1
ATOM 3989 O O . GLU A 1 492 ? -12.051 -0.308 -7.623 1.00 76.88 492 GLU A O 1
ATOM 3994 N N . LEU A 1 493 ? -10.632 -0.815 -9.272 1.00 68.00 493 LEU A N 1
ATOM 3995 C CA . LEU A 1 493 ? -9.597 -1.405 -8.401 1.00 68.00 493 LEU A CA 1
ATOM 3996 C C . LEU A 1 493 ? -8.846 -0.382 -7.515 1.00 68.00 493 LEU A C 1
ATOM 3998 O O . LEU A 1 493 ? -8.023 -0.784 -6.687 1.00 68.00 493 LEU A O 1
ATOM 4002 N N . GLN A 1 494 ? -9.077 0.926 -7.704 1.00 64.69 494 GLN A N 1
ATOM 4003 C CA . GLN A 1 494 ? -8.526 2.045 -6.916 1.00 64.69 494 GLN A CA 1
ATOM 4004 C C . GLN A 1 494 ? -7.013 1.950 -6.622 1.00 64.69 494 GLN A C 1
ATOM 4006 O O . GLN A 1 494 ? -6.544 2.199 -5.502 1.00 64.69 494 GLN A O 1
ATOM 4011 N N . LEU A 1 495 ? -6.223 1.573 -7.629 1.00 65.88 495 LEU A N 1
ATOM 4012 C CA . LEU A 1 495 ? -4.814 1.211 -7.464 1.00 65.88 495 LEU A CA 1
ATOM 4013 C C . LEU A 1 495 ? -3.952 2.383 -6.963 1.00 65.88 495 LEU A C 1
ATOM 4015 O O . LEU A 1 495 ? -3.874 3.460 -7.553 1.00 65.88 495 LEU A O 1
ATOM 4019 N N . GLN A 1 496 ? -3.279 2.157 -5.834 1.00 63.00 496 GLN A N 1
ATOM 4020 C CA . GLN A 1 496 ? -2.581 3.198 -5.081 1.00 63.00 496 GLN A CA 1
ATOM 4021 C C . GLN A 1 496 ? -1.125 3.380 -5.525 1.00 63.00 496 GLN A C 1
ATOM 4023 O O . GLN A 1 496 ? -0.419 2.416 -5.810 1.00 63.00 496 GLN A O 1
ATOM 4028 N N . ASN A 1 497 ? -0.653 4.629 -5.474 1.00 65.12 497 ASN A N 1
ATOM 4029 C CA . ASN A 1 497 ? 0.708 5.061 -5.831 1.00 65.12 497 ASN A CA 1
ATOM 4030 C C . ASN A 1 497 ? 1.084 4.891 -7.323 1.00 65.12 497 ASN A C 1
ATOM 4032 O O . ASN A 1 497 ? 2.255 5.036 -7.661 1.00 65.12 497 ASN A O 1
ATOM 4036 N N . VAL A 1 498 ? 0.121 4.623 -8.211 1.00 76.00 498 VAL A N 1
ATOM 4037 C CA . VAL A 1 498 ? 0.353 4.520 -9.662 1.00 76.00 498 VAL A CA 1
ATOM 4038 C C . VAL A 1 498 ? 0.523 5.912 -10.288 1.00 76.00 498 VAL A C 1
ATOM 4040 O O . VAL A 1 498 ? -0.234 6.835 -9.979 1.00 76.00 498 VAL A O 1
ATOM 4043 N N . ARG A 1 499 ? 1.494 6.062 -11.195 1.00 86.12 499 ARG A N 1
ATOM 4044 C CA . ARG A 1 499 ? 1.774 7.275 -11.993 1.00 86.12 499 ARG A CA 1
ATOM 4045 C C . ARG A 1 499 ? 0.846 7.418 -13.203 1.00 86.12 499 ARG A C 1
ATOM 4047 O O . ARG A 1 499 ? 0.382 8.518 -13.499 1.00 86.12 499 ARG A O 1
ATOM 4054 N N . GLY A 1 500 ? 0.581 6.303 -13.872 1.00 91.50 500 GLY A N 1
ATOM 4055 C CA . GLY A 1 500 ? -0.312 6.203 -15.018 1.00 91.50 500 GLY A CA 1
ATOM 4056 C C . GLY A 1 500 ? -0.411 4.772 -15.539 1.00 91.50 500 GLY A C 1
ATOM 4057 O O . GLY A 1 500 ? 0.244 3.855 -15.030 1.00 91.50 500 GLY A O 1
ATOM 4058 N N . TYR A 1 501 ? -1.243 4.608 -16.556 1.00 95.94 501 TYR A N 1
ATOM 4059 C CA . TYR A 1 501 ? -1.707 3.339 -17.092 1.00 95.94 501 TYR A CA 1
ATOM 4060 C C . TYR A 1 501 ? -1.425 3.318 -18.587 1.00 95.94 501 TYR A C 1
ATOM 4062 O O . TYR A 1 501 ? -1.983 4.119 -19.333 1.00 95.94 501 TYR A O 1
ATOM 4070 N N . TYR A 1 502 ? -0.557 2.414 -19.027 1.00 96.69 502 TYR A N 1
ATOM 4071 C CA . TYR A 1 502 ? -0.486 2.042 -20.434 1.00 96.69 502 TYR A CA 1
ATOM 4072 C C . TYR A 1 502 ? -1.612 1.053 -20.732 1.00 96.69 502 TYR A C 1
ATOM 4074 O O . TYR A 1 502 ? -1.858 0.165 -19.920 1.00 96.69 502 TYR A O 1
ATOM 4082 N N . MET A 1 503 ? -2.247 1.162 -21.891 1.00 94.88 503 MET A N 1
ATOM 4083 C CA . MET A 1 503 ? -3.200 0.184 -22.416 1.00 94.88 503 MET A CA 1
ATOM 4084 C C . MET A 1 503 ? -2.744 -0.227 -23.815 1.00 94.88 503 MET A C 1
ATOM 4086 O O . MET A 1 503 ? -2.380 0.646 -24.605 1.00 94.88 503 MET A O 1
ATOM 4090 N N . MET A 1 504 ? -2.710 -1.533 -24.102 1.00 92.94 504 MET A N 1
ATOM 4091 C CA . MET A 1 504 ? -2.322 -2.050 -25.419 1.00 92.94 504 MET A CA 1
ATOM 4092 C C . MET A 1 504 ? -3.066 -3.334 -25.819 1.00 92.94 504 MET A C 1
ATOM 4094 O O . MET A 1 504 ? -3.285 -4.196 -24.964 1.00 92.94 504 MET A O 1
ATOM 4098 N N . SER A 1 505 ? -3.354 -3.486 -27.115 1.00 88.94 505 SER A N 1
ATOM 4099 C CA . SER A 1 505 ? -3.885 -4.717 -27.729 1.00 88.94 505 SER A CA 1
ATOM 4100 C C . SER A 1 505 ? -2.906 -5.899 -27.634 1.00 88.94 505 SER A C 1
ATOM 4102 O O . SER A 1 505 ? -1.686 -5.718 -27.544 1.00 88.94 505 SER A O 1
ATOM 4104 N N . ASP A 1 506 ? -3.426 -7.130 -27.708 1.00 83.75 506 ASP A N 1
ATOM 4105 C CA . ASP A 1 506 ? -2.640 -8.371 -27.645 1.00 83.75 506 ASP A CA 1
ATOM 4106 C C . ASP A 1 506 ? -1.681 -8.547 -28.830 1.00 83.75 506 ASP A C 1
ATOM 4108 O O . ASP A 1 506 ? -0.765 -9.359 -28.756 1.00 83.75 506 ASP A O 1
ATOM 4112 N N . ASP A 1 507 ? -1.851 -7.773 -29.900 1.00 83.12 507 ASP A N 1
ATOM 4113 C CA . ASP A 1 507 ? -1.023 -7.798 -31.101 1.00 83.12 507 ASP A CA 1
ATOM 4114 C C . ASP A 1 507 ? -0.110 -6.581 -31.272 1.00 83.12 507 ASP A C 1
ATOM 4116 O O . ASP A 1 507 ? 0.473 -6.382 -32.340 1.00 83.12 507 ASP A O 1
ATOM 4120 N N . VAL A 1 508 ? 0.100 -5.813 -30.204 1.00 88.19 508 VAL A N 1
ATOM 4121 C CA . VAL A 1 508 ? 1.101 -4.745 -30.163 1.00 88.19 508 VAL A CA 1
ATOM 4122 C C . VAL A 1 508 ? 2.449 -5.247 -29.638 1.00 88.19 508 VAL A C 1
ATOM 4124 O O . VAL A 1 508 ? 2.554 -5.945 -28.624 1.00 88.19 508 VAL A O 1
ATOM 4127 N N . VAL A 1 509 ? 3.529 -4.817 -30.296 1.00 89.56 509 VAL A N 1
ATOM 4128 C CA . VAL A 1 509 ? 4.883 -4.831 -29.726 1.00 89.56 509 VAL A CA 1
ATOM 4129 C C . VAL A 1 509 ? 5.177 -3.461 -29.118 1.00 89.56 509 VAL A C 1
ATOM 4131 O O . VAL A 1 509 ? 5.570 -2.523 -29.814 1.00 89.56 509 VAL A O 1
ATOM 4134 N N . PHE A 1 510 ? 5.028 -3.344 -27.797 1.00 91.25 510 PHE A N 1
ATOM 4135 C CA . PHE A 1 510 ? 5.439 -2.146 -27.063 1.00 91.25 510 PHE A CA 1
ATOM 4136 C C . PHE A 1 510 ? 6.954 -2.165 -26.800 1.00 91.25 510 PHE A C 1
ATOM 4138 O O . PHE A 1 510 ? 7.474 -2.998 -26.055 1.00 91.25 510 PHE A O 1
ATOM 4145 N N . ASN A 1 511 ? 7.681 -1.209 -27.370 1.00 90.44 511 ASN A N 1
ATOM 4146 C CA . ASN A 1 511 ? 9.111 -1.013 -27.137 1.00 90.44 511 ASN A CA 1
ATOM 4147 C C . ASN A 1 511 ? 9.338 -0.142 -25.892 1.00 90.44 511 ASN A C 1
ATOM 4149 O O . ASN A 1 511 ? 9.747 1.014 -25.980 1.00 90.44 511 ASN A O 1
ATOM 4153 N N . HIS A 1 512 ? 9.081 -0.704 -24.710 1.00 88.38 512 HIS A N 1
ATOM 4154 C CA . HIS A 1 512 ? 9.002 0.006 -23.422 1.00 88.38 512 HIS A CA 1
ATOM 4155 C C . HIS A 1 512 ? 10.268 0.776 -22.959 1.00 88.38 512 HIS A C 1
ATOM 4157 O O . HIS A 1 512 ? 10.253 1.395 -21.900 1.00 88.38 512 HIS A O 1
ATOM 4163 N N . TRP A 1 513 ? 11.379 0.748 -23.706 1.00 85.31 513 TRP A N 1
ATOM 4164 C CA . TRP A 1 513 ? 12.550 1.626 -23.509 1.00 85.31 513 TRP A CA 1
ATOM 4165 C C . TRP A 1 513 ? 12.399 3.010 -24.164 1.00 85.31 513 TRP A C 1
ATOM 4167 O O . TRP A 1 513 ? 13.286 3.853 -24.033 1.00 85.31 513 TRP A O 1
ATOM 4177 N N . GLN A 1 514 ? 11.307 3.242 -24.889 1.00 87.62 514 GLN A N 1
ATOM 4178 C CA . GLN A 1 514 ? 10.984 4.502 -25.547 1.00 87.62 514 GLN A CA 1
ATOM 4179 C C . GLN A 1 514 ? 10.316 5.492 -24.590 1.00 87.62 514 GLN A C 1
ATOM 4181 O O . GLN A 1 514 ? 9.416 5.130 -23.840 1.00 87.62 514 GLN A O 1
ATOM 4186 N N . SER A 1 515 ? 10.730 6.759 -24.644 1.00 86.75 515 SER A N 1
ATOM 4187 C CA . SER A 1 515 ? 10.138 7.830 -23.838 1.00 86.75 515 SER A CA 1
ATOM 4188 C C . SER A 1 515 ? 8.817 8.353 -24.414 1.00 86.75 515 SER A C 1
ATOM 4190 O O . SER A 1 515 ? 8.655 8.482 -25.634 1.00 86.75 515 SER A O 1
ATOM 4192 N N . ILE A 1 516 ? 7.918 8.718 -23.500 1.00 89.81 516 ILE A N 1
ATOM 4193 C CA . ILE A 1 516 ? 6.672 9.466 -23.711 1.00 89.81 516 ILE A CA 1
ATOM 4194 C C . ILE A 1 516 ? 6.605 10.628 -22.702 1.00 89.81 516 ILE A C 1
ATOM 4196 O O . ILE A 1 516 ? 7.420 10.673 -21.774 1.00 89.81 516 ILE A O 1
ATOM 4200 N N . ASN A 1 517 ? 5.634 11.538 -22.827 1.00 89.56 517 ASN A N 1
ATOM 4201 C CA . ASN A 1 517 ? 5.284 12.420 -21.714 1.00 89.56 517 ASN A CA 1
ATOM 4202 C C . ASN A 1 517 ? 4.377 11.675 -20.721 1.00 89.56 517 ASN A C 1
ATOM 4204 O O . ASN A 1 517 ? 3.286 11.239 -21.064 1.00 89.56 517 ASN A O 1
ATOM 4208 N N . TYR A 1 518 ? 4.831 11.552 -19.475 1.00 88.19 518 TYR A N 1
ATOM 4209 C CA . TYR A 1 518 ? 4.104 10.865 -18.404 1.00 88.19 518 TYR A CA 1
ATOM 4210 C C . TYR A 1 518 ? 3.047 11.739 -17.701 1.00 88.19 518 TYR A C 1
ATOM 4212 O O . TYR A 1 518 ? 2.351 11.239 -16.817 1.00 88.19 518 TYR A O 1
ATOM 4220 N N . GLN A 1 519 ? 2.956 13.032 -18.038 1.00 88.38 519 GLN A N 1
ATOM 4221 C CA . GLN A 1 519 ? 2.010 13.994 -17.449 1.00 88.38 519 GLN A CA 1
ATOM 4222 C C . GLN A 1 519 ? 0.742 14.189 -18.298 1.00 88.38 519 GLN A C 1
ATOM 4224 O O . GLN A 1 519 ? -0.312 14.496 -17.744 1.00 88.38 519 GLN A O 1
ATOM 4229 N N . SER A 1 520 ? 0.850 13.992 -19.614 1.00 92.69 520 SER A N 1
ATOM 4230 C CA . SER A 1 520 ? -0.233 14.116 -20.599 1.00 92.69 520 SER A CA 1
ATOM 4231 C C . SER A 1 520 ? -0.879 12.757 -20.890 1.00 92.69 520 SER A C 1
ATOM 4233 O O . SER A 1 520 ? -0.286 11.710 -20.624 1.00 92.69 520 SER A O 1
ATOM 4235 N N . VAL A 1 521 ? -2.064 12.759 -21.507 1.00 96.12 521 VAL A N 1
ATOM 4236 C CA . VAL A 1 521 ? -2.536 11.587 -22.266 1.00 96.12 521 VAL A CA 1
ATOM 4237 C C . VAL A 1 521 ? -1.628 11.410 -23.486 1.00 96.12 521 VAL A C 1
ATOM 4239 O O . VAL A 1 521 ? -1.253 12.395 -24.122 1.00 96.12 521 VAL A O 1
ATOM 4242 N N . VAL A 1 522 ? -1.284 10.173 -23.844 1.00 95.25 522 VAL A N 1
ATOM 4243 C CA . VAL A 1 522 ? -0.527 9.882 -25.074 1.00 95.25 522 VAL A CA 1
ATOM 4244 C C . VAL A 1 522 ? -1.274 8.836 -25.887 1.00 95.25 522 VAL A C 1
ATOM 4246 O O . VAL A 1 522 ? -1.579 7.761 -25.377 1.00 95.25 522 VAL A O 1
ATOM 4249 N N . HIS A 1 523 ? -1.558 9.143 -27.150 1.00 93.94 523 HIS A N 1
ATOM 4250 C CA . HIS A 1 523 ? -2.259 8.261 -28.086 1.00 93.94 523 HIS A CA 1
ATOM 4251 C C . HIS A 1 523 ? -1.436 8.137 -29.369 1.00 93.94 523 HIS A C 1
ATOM 4253 O O . HIS A 1 523 ? -0.829 9.118 -29.788 1.00 93.94 523 HIS A O 1
ATOM 4259 N N . THR A 1 524 ? -1.386 6.969 -30.013 1.00 87.38 524 THR A N 1
ATOM 4260 C CA . THR A 1 524 ? -0.519 6.763 -31.193 1.00 87.38 524 THR A CA 1
ATOM 4261 C C . THR A 1 524 ? -0.868 7.692 -32.354 1.00 87.38 524 THR A C 1
ATOM 4263 O O . THR A 1 524 ? -0.005 8.423 -32.828 1.00 87.38 524 THR A O 1
ATOM 4266 N N . VAL A 1 525 ? -2.129 7.693 -32.791 1.00 84.12 525 VAL A N 1
ATOM 4267 C CA . VAL A 1 525 ? -2.587 8.452 -33.976 1.00 84.12 525 VAL A CA 1
ATOM 4268 C C . VAL A 1 525 ? -3.359 9.727 -33.594 1.00 84.12 525 VAL A C 1
ATOM 4270 O O . VAL A 1 525 ? -3.620 10.583 -34.433 1.00 84.12 525 VAL A O 1
ATOM 4273 N N . GLY A 1 526 ? -3.688 9.896 -32.308 1.00 87.94 526 GLY A N 1
ATOM 4274 C CA . GLY A 1 526 ? -4.595 10.950 -31.837 1.00 87.94 526 GLY A CA 1
ATOM 4275 C C . GLY A 1 526 ? -6.032 10.801 -32.362 1.00 87.94 526 GLY A C 1
ATOM 4276 O O . GLY A 1 526 ? -6.392 9.755 -32.900 1.00 87.94 526 GLY A O 1
ATOM 4277 N N . ALA A 1 527 ? -6.832 11.855 -32.190 1.00 85.69 527 ALA A N 1
ATOM 4278 C CA . ALA A 1 527 ? -8.130 12.029 -32.839 1.00 85.69 527 ALA A CA 1
ATOM 4279 C C . ALA A 1 527 ? -7.937 12.625 -34.243 1.00 85.69 527 ALA A C 1
ATOM 4281 O O . ALA A 1 527 ? -7.227 13.624 -34.394 1.00 85.69 527 ALA A O 1
ATOM 4282 N N . TYR A 1 528 ? -8.575 12.051 -35.265 1.00 75.88 528 TYR A N 1
ATOM 4283 C CA . TYR A 1 528 ? -8.456 12.517 -36.649 1.00 75.88 528 TYR A CA 1
ATOM 4284 C C . TYR A 1 528 ? -9.796 12.503 -37.397 1.00 75.88 528 TYR A C 1
ATOM 4286 O O . TYR A 1 528 ? -10.765 11.868 -36.985 1.00 75.88 528 TYR A O 1
ATOM 4294 N N . ALA A 1 529 ? -9.851 13.238 -38.508 1.00 63.22 529 ALA A N 1
ATOM 4295 C CA . ALA A 1 529 ? -10.908 13.127 -39.509 1.00 63.22 529 ALA A CA 1
ATOM 4296 C C . ALA A 1 529 ? -10.350 12.363 -40.717 1.00 63.22 529 ALA A C 1
ATOM 4298 O O . ALA A 1 529 ? -9.258 12.673 -41.194 1.00 63.22 529 ALA A O 1
ATOM 4299 N N . GLN A 1 530 ? -11.083 11.359 -41.191 1.00 56.00 530 GLN A N 1
ATOM 4300 C CA . GLN A 1 530 ? -10.745 10.581 -42.384 1.00 56.00 530 GLN A CA 1
ATOM 4301 C C . GLN A 1 530 ? -12.020 10.153 -43.091 1.00 56.00 530 GLN A C 1
ATOM 4303 O O . GLN A 1 530 ? -13.008 9.805 -42.436 1.00 56.00 530 GLN A O 1
ATOM 4308 N N . ASP A 1 531 ? -11.929 10.121 -44.417 1.00 54.75 531 ASP A N 1
ATOM 4309 C CA . ASP A 1 531 ? -12.967 9.649 -45.322 1.00 54.75 531 ASP A CA 1
ATOM 4310 C C . ASP A 1 531 ? -13.505 8.265 -44.891 1.00 54.75 531 ASP A C 1
ATOM 4312 O O . ASP A 1 531 ? -12.703 7.346 -44.671 1.00 54.75 531 ASP A O 1
ATOM 4316 N N . PRO A 1 532 ? -14.831 8.093 -44.720 1.00 50.97 532 PRO A N 1
ATOM 4317 C CA . PRO A 1 532 ? -15.409 6.807 -44.347 1.00 50.97 532 PRO A CA 1
ATOM 4318 C C . PRO A 1 532 ? -15.123 5.688 -45.352 1.00 50.97 532 PRO A C 1
ATOM 4320 O O . PRO A 1 532 ? -15.016 4.546 -44.919 1.00 50.97 532 PRO A O 1
ATOM 4323 N N . GLU A 1 533 ? -14.952 5.972 -46.648 1.00 49.31 533 GLU A N 1
ATOM 4324 C CA . GLU A 1 533 ? -14.784 4.929 -47.678 1.00 49.31 533 GLU A CA 1
ATOM 4325 C C . GLU A 1 533 ? -13.473 4.127 -47.533 1.00 49.31 533 GLU A C 1
ATOM 4327 O O . GLU A 1 533 ? -13.300 3.096 -48.175 1.00 49.31 533 GLU A O 1
ATOM 4332 N N . ASN A 1 534 ? -12.553 4.560 -46.661 1.00 53.94 534 ASN A N 1
ATOM 4333 C CA . ASN A 1 534 ? -11.245 3.929 -46.455 1.00 53.94 534 ASN A CA 1
ATOM 4334 C C . ASN A 1 534 ? -11.101 3.153 -45.126 1.00 53.94 534 ASN A C 1
ATOM 4336 O O . ASN A 1 534 ? -9.991 2.729 -44.799 1.00 53.94 534 ASN A O 1
ATOM 4340 N N . ARG A 1 535 ? -12.171 2.951 -44.337 1.00 63.88 535 ARG A N 1
ATOM 4341 C CA . ARG A 1 535 ? -12.085 2.198 -43.062 1.00 63.88 535 ARG A CA 1
ATOM 4342 C C . ARG A 1 535 ? -12.655 0.793 -43.182 1.00 63.88 535 ARG A C 1
ATOM 4344 O O . ARG A 1 535 ? -13.782 0.614 -43.631 1.00 63.88 535 ARG A O 1
ATOM 4351 N N . TRP A 1 536 ? -11.927 -0.181 -42.637 1.00 62.75 536 TRP A N 1
ATOM 4352 C CA . TRP A 1 536 ? -12.320 -1.596 -42.620 1.00 62.75 536 TRP A CA 1
ATOM 4353 C C . TRP A 1 536 ? -13.649 -1.880 -41.892 1.00 62.75 536 TRP A C 1
ATOM 4355 O O . TRP A 1 536 ? -14.253 -2.916 -42.137 1.00 62.75 536 TRP A O 1
ATOM 4365 N N . TRP A 1 537 ? -14.111 -0.963 -41.034 1.00 65.31 537 TRP A N 1
ATOM 4366 C CA . TRP A 1 537 ? -15.353 -1.066 -40.256 1.00 65.31 537 TRP A CA 1
ATOM 4367 C C . TRP A 1 537 ? -16.490 -0.137 -40.732 1.00 65.31 537 TRP A C 1
ATOM 4369 O O . TRP A 1 537 ? -17.592 -0.178 -40.183 1.00 65.31 537 TRP A O 1
ATOM 4379 N N . ALA A 1 538 ? -16.262 0.734 -41.724 1.00 59.56 538 ALA A N 1
ATOM 4380 C CA . ALA A 1 538 ? -17.210 1.809 -42.043 1.00 59.56 538 ALA A CA 1
ATOM 4381 C C . ALA A 1 538 ? -18.478 1.364 -42.789 1.00 59.56 538 ALA A C 1
ATOM 4383 O O . ALA A 1 538 ? -19.491 2.053 -42.684 1.00 59.56 538 ALA A O 1
ATOM 4384 N N . GLU A 1 539 ? -18.468 0.250 -43.522 1.00 59.94 539 GLU A N 1
ATOM 4385 C CA . GLU A 1 539 ? -19.696 -0.258 -44.157 1.00 59.94 539 GLU A CA 1
ATOM 4386 C C . GLU A 1 539 ? -20.630 -0.936 -43.142 1.00 59.94 539 GLU A C 1
ATOM 4388 O O . GLU A 1 539 ? -21.847 -0.789 -43.226 1.00 59.94 539 GLU A O 1
ATOM 4393 N N . GLU A 1 540 ? -20.063 -1.628 -42.151 1.00 60.75 540 GLU A N 1
ATOM 4394 C CA . GLU A 1 540 ? -20.801 -2.469 -41.202 1.00 60.75 540 GLU A CA 1
ATOM 4395 C C . GLU A 1 540 ? -21.308 -1.683 -39.977 1.00 60.75 540 GLU A C 1
ATOM 4397 O O . GLU A 1 540 ? -22.463 -1.825 -39.576 1.00 60.75 540 GLU A O 1
ATOM 4402 N N . PHE A 1 541 ? -20.491 -0.782 -39.415 1.00 63.19 541 PHE A N 1
ATOM 4403 C CA . PHE A 1 541 ? -20.778 -0.148 -38.118 1.00 63.19 541 PHE A CA 1
ATOM 4404 C C . PHE A 1 541 ? -21.236 1.319 -38.192 1.00 63.19 541 PHE A C 1
ATOM 4406 O O . PHE A 1 541 ? -21.520 1.925 -37.157 1.00 63.19 541 PHE A O 1
ATOM 4413 N N . LYS A 1 542 ? -21.348 1.914 -39.389 1.00 61.69 542 LYS A N 1
ATOM 4414 C CA . LYS A 1 542 ? -21.692 3.342 -39.577 1.00 61.69 542 LYS A CA 1
ATOM 4415 C C . LYS A 1 542 ? -23.075 3.735 -39.051 1.00 61.69 542 LYS A C 1
ATOM 4417 O O . LYS A 1 542 ? -23.199 4.806 -38.462 1.00 61.69 542 LYS A O 1
ATOM 4422 N N . ASN A 1 543 ? -24.088 2.886 -39.230 1.00 60.75 543 ASN A N 1
ATOM 4423 C CA . ASN A 1 543 ? -25.440 3.164 -38.728 1.00 60.75 543 ASN A CA 1
ATOM 4424 C C . ASN A 1 543 ? -25.487 3.016 -37.200 1.00 60.75 543 ASN A C 1
ATOM 4426 O O . ASN A 1 543 ? -25.818 3.974 -36.510 1.00 60.75 543 ASN A O 1
ATOM 4430 N N . ILE A 1 544 ? -25.013 1.872 -36.684 1.00 62.25 544 ILE A N 1
ATOM 4431 C CA . ILE A 1 544 ? -24.900 1.573 -35.244 1.00 62.25 544 ILE A CA 1
ATOM 4432 C C . ILE A 1 544 ? -24.185 2.715 -34.506 1.00 62.25 544 ILE A C 1
ATOM 4434 O O . ILE A 1 544 ? -24.679 3.218 -33.504 1.00 62.25 544 ILE A O 1
ATOM 4438 N N . SER A 1 545 ? -23.060 3.190 -35.048 1.00 68.06 545 SER A N 1
ATOM 4439 C CA . SER A 1 545 ? -22.284 4.294 -34.470 1.00 68.06 545 SER A CA 1
ATOM 4440 C C . SER A 1 545 ? -23.017 5.641 -34.477 1.00 68.06 545 SER A C 1
ATOM 4442 O O . SER A 1 545 ? -22.762 6.475 -33.612 1.00 68.06 545 SER A O 1
ATOM 4444 N N . SER A 1 546 ? -23.901 5.889 -35.449 1.00 72.75 546 SER A N 1
ATOM 4445 C CA . SER A 1 546 ? -24.692 7.124 -35.514 1.00 72.75 546 SER A CA 1
ATOM 4446 C C . SER A 1 546 ? -25.801 7.123 -34.462 1.00 72.75 546 SER A C 1
ATOM 4448 O O . SER A 1 546 ? -25.993 8.125 -33.772 1.00 72.75 546 SER A O 1
ATOM 4450 N N . ASP A 1 547 ? -26.486 5.991 -34.308 1.00 78.62 547 ASP A N 1
ATOM 4451 C CA . ASP A 1 547 ? -27.570 5.824 -33.336 1.00 78.62 547 ASP A CA 1
ATOM 4452 C C . ASP A 1 547 ? -27.017 5.781 -31.897 1.00 78.62 547 ASP A C 1
ATOM 4454 O O . ASP A 1 547 ? -27.575 6.410 -30.996 1.00 78.62 547 ASP A O 1
ATOM 4458 N N . ALA A 1 548 ? -25.851 5.153 -31.695 1.00 82.81 548 ALA A N 1
ATOM 4459 C CA . ALA A 1 548 ? -25.084 5.197 -30.448 1.00 82.81 548 ALA A CA 1
ATOM 4460 C C . ALA A 1 548 ? -24.674 6.630 -30.061 1.00 82.81 548 ALA A C 1
ATOM 4462 O O . ALA A 1 548 ? -24.844 7.034 -28.910 1.00 82.81 548 ALA A O 1
ATOM 4463 N N . LEU A 1 549 ? -24.176 7.441 -31.007 1.00 85.19 549 LEU A N 1
ATOM 4464 C CA . LEU A 1 549 ? -23.815 8.843 -30.744 1.00 85.19 549 LEU A CA 1
ATOM 4465 C C . LEU A 1 549 ? -25.032 9.705 -30.382 1.00 85.19 549 LEU A C 1
ATOM 4467 O O . LEU A 1 549 ? -24.920 10.556 -29.499 1.00 85.19 549 LEU A O 1
ATOM 4471 N N . ALA A 1 550 ? -26.179 9.481 -31.030 1.00 83.50 550 ALA A N 1
ATOM 4472 C CA . ALA A 1 550 ? -27.424 10.169 -30.698 1.00 83.50 550 ALA A CA 1
ATOM 4473 C C . ALA A 1 550 ? -27.921 9.785 -29.294 1.00 83.50 550 ALA A C 1
ATOM 4475 O O . ALA A 1 550 ? -28.159 10.670 -28.473 1.00 83.50 550 ALA A O 1
ATOM 4476 N N . SER A 1 551 ? -27.963 8.483 -28.991 1.00 85.88 551 SER A N 1
ATOM 4477 C CA . SER A 1 551 ? -28.344 7.948 -27.673 1.00 85.88 551 SER A CA 1
ATOM 4478 C C . SER A 1 551 ? -27.430 8.486 -26.567 1.00 85.88 551 SER A C 1
ATOM 4480 O O . SER A 1 551 ? -27.907 9.017 -25.568 1.00 85.88 551 SER A O 1
ATOM 4482 N N . THR A 1 552 ? -26.111 8.481 -26.801 1.00 89.00 552 THR A N 1
ATOM 4483 C CA . THR A 1 552 ? -25.101 9.053 -25.891 1.00 89.00 552 THR A CA 1
ATOM 4484 C C . THR A 1 552 ? -25.347 10.539 -25.621 1.00 89.00 552 THR A C 1
ATOM 4486 O O . THR A 1 552 ? -25.215 11.001 -24.485 1.00 89.00 552 THR A O 1
ATOM 4489 N N . ALA A 1 553 ? -25.675 11.309 -26.664 1.00 87.56 553 ALA A N 1
ATOM 4490 C CA . ALA A 1 553 ? -25.923 12.741 -26.550 1.00 87.56 553 ALA A CA 1
ATOM 4491 C C . ALA A 1 553 ? -27.233 13.040 -25.806 1.00 87.56 553 ALA A C 1
ATOM 4493 O O . ALA A 1 553 ? -27.264 13.964 -24.994 1.00 87.56 553 ALA A O 1
ATOM 4494 N N . GLU A 1 554 ? -28.291 12.263 -26.049 1.00 88.06 554 GLU A N 1
ATOM 4495 C CA . GLU A 1 554 ? -29.552 12.349 -25.309 1.00 88.06 554 GLU A CA 1
ATOM 4496 C C . GLU A 1 554 ? -29.316 11.997 -23.835 1.00 88.06 554 GLU A C 1
ATOM 4498 O O . GLU A 1 554 ? -29.478 12.862 -22.978 1.00 88.06 554 GLU A O 1
ATOM 4503 N N . PHE A 1 555 ? -28.768 10.814 -23.547 1.00 88.94 555 PHE A N 1
ATOM 4504 C CA . PHE A 1 555 ? -28.463 10.349 -22.192 1.00 88.94 555 PHE A CA 1
ATOM 4505 C C . PHE A 1 555 ? -27.620 11.352 -21.385 1.00 88.94 555 PHE A C 1
ATOM 4507 O O . PHE A 1 555 ? -28.001 11.718 -20.274 1.00 88.94 555 PHE A O 1
ATOM 4514 N N . MET A 1 556 ? -26.514 11.875 -21.932 1.00 88.19 556 MET A N 1
ATOM 4515 C CA . MET A 1 556 ? -25.689 12.861 -21.215 1.00 88.19 556 MET A CA 1
ATOM 4516 C C . MET A 1 556 ? -26.343 14.242 -21.057 1.00 88.19 556 MET A C 1
ATOM 4518 O O . MET A 1 556 ? -25.925 14.995 -20.177 1.00 88.19 556 MET A O 1
ATOM 4522 N N . THR A 1 557 ? -27.345 14.600 -21.870 1.00 86.62 557 THR A N 1
ATOM 4523 C CA . THR A 1 557 ? -28.037 15.898 -21.747 1.00 86.62 557 THR A CA 1
ATOM 4524 C C . THR A 1 557 ? -29.335 15.835 -20.949 1.00 86.62 557 THR A C 1
ATOM 4526 O O . THR A 1 557 ? -29.760 16.877 -20.447 1.00 86.62 557 THR A O 1
ATOM 4529 N N . THR A 1 558 ? -29.945 14.656 -20.790 1.00 88.94 558 THR A N 1
ATOM 4530 C CA . THR A 1 558 ? -31.199 14.469 -20.042 1.00 88.94 558 THR A CA 1
ATOM 4531 C C . THR A 1 558 ? -31.028 13.760 -18.699 1.00 88.94 558 THR A C 1
ATOM 4533 O O . THR A 1 558 ? -31.945 13.808 -17.883 1.00 88.94 558 THR A O 1
ATOM 4536 N N . SER A 1 559 ? -29.897 13.092 -18.445 1.00 86.75 559 SER A N 1
ATOM 4537 C CA . SER A 1 559 ? -29.660 12.375 -17.187 1.00 86.75 559 SER A CA 1
ATOM 4538 C C . SER A 1 559 ? -29.539 13.319 -15.985 1.00 86.75 559 SER A C 1
ATOM 4540 O O . SER A 1 559 ? -28.739 14.254 -15.988 1.00 86.75 559 SER A O 1
ATOM 4542 N N . GLU A 1 560 ? -30.290 13.030 -14.918 1.00 88.44 560 GLU A N 1
ATOM 4543 C CA . GLU A 1 560 ? -30.167 13.710 -13.618 1.00 88.44 560 GLU A CA 1
ATOM 4544 C C . GLU A 1 560 ? -29.099 13.069 -12.703 1.00 88.44 560 GLU A C 1
ATOM 4546 O O . GLU A 1 560 ? -28.836 13.576 -11.610 1.00 88.44 560 GLU A O 1
ATOM 4551 N N . HIS A 1 561 ? -28.455 11.969 -13.124 1.00 80.19 561 HIS A N 1
ATOM 4552 C CA . HIS A 1 561 ? -27.451 11.273 -12.311 1.00 80.19 561 HIS A CA 1
ATOM 4553 C C . HIS A 1 561 ? -26.206 12.161 -12.103 1.00 80.19 561 HIS A C 1
ATOM 4555 O O . HIS A 1 561 ? -25.549 12.514 -13.088 1.00 80.19 561 HIS A O 1
ATOM 4561 N N . PRO A 1 562 ? -25.813 12.495 -10.853 1.00 84.56 562 PRO A N 1
ATOM 4562 C CA . PRO A 1 562 ? -24.763 13.485 -10.589 1.00 84.56 562 PRO A CA 1
ATOM 4563 C C . PRO A 1 562 ? -23.414 13.194 -11.257 1.00 84.56 562 PRO A C 1
ATOM 4565 O O . PRO A 1 562 ? -22.714 14.121 -11.657 1.00 84.56 562 PRO A O 1
ATOM 4568 N N . GLU A 1 563 ? -23.059 11.919 -11.406 1.00 80.19 563 GLU A N 1
ATOM 4569 C CA . GLU A 1 563 ? -21.791 11.475 -11.996 1.00 80.19 563 GLU A CA 1
ATOM 4570 C C . GLU A 1 563 ? -21.793 11.613 -13.527 1.00 80.19 563 GLU A C 1
ATOM 4572 O O . GLU A 1 563 ? -20.814 12.097 -14.100 1.00 80.19 563 GLU A O 1
ATOM 4577 N N . VAL A 1 564 ? -22.925 11.325 -14.184 1.00 88.06 564 VAL A N 1
ATOM 4578 C CA . VAL A 1 564 ? -23.127 11.580 -15.623 1.00 88.06 564 VAL A CA 1
ATOM 4579 C C . VAL A 1 564 ? -23.132 13.087 -15.888 1.00 88.06 564 VAL A C 1
ATOM 4581 O O . VAL A 1 564 ? -22.430 13.555 -16.780 1.00 88.06 564 VAL A O 1
ATOM 4584 N N . VAL A 1 565 ? -23.825 13.872 -15.055 1.00 91.75 565 VAL A N 1
ATOM 4585 C CA . VAL A 1 565 ? -23.834 15.344 -15.132 1.00 91.75 565 VAL A CA 1
ATOM 4586 C C . VAL A 1 565 ? -22.430 15.928 -14.928 1.00 91.75 565 VAL A C 1
ATOM 4588 O O . VAL A 1 565 ? -22.027 16.838 -15.656 1.00 91.75 565 VAL A O 1
ATOM 4591 N N . GLN A 1 566 ? -21.643 15.424 -13.972 1.00 92.06 566 GLN A N 1
ATOM 4592 C CA . GLN A 1 566 ? -20.260 15.870 -13.762 1.00 92.06 566 GLN A CA 1
ATOM 4593 C C . GLN A 1 566 ? -19.357 15.503 -14.952 1.00 92.06 566 GLN A C 1
ATOM 4595 O O . GLN A 1 566 ? -18.547 16.326 -15.394 1.00 92.06 566 GLN A O 1
ATOM 4600 N N . THR A 1 567 ? -19.519 14.296 -15.495 1.00 93.50 567 THR A N 1
ATOM 4601 C CA . THR A 1 567 ? -18.786 13.797 -16.668 1.00 93.50 567 THR A CA 1
ATOM 4602 C C . THR A 1 567 ? -19.101 14.626 -17.910 1.00 93.50 567 THR A C 1
ATOM 4604 O O . THR A 1 567 ? -18.184 15.124 -18.563 1.00 93.50 567 THR A O 1
ATOM 4607 N N . TRP A 1 568 ? -20.384 14.884 -18.176 1.00 94.88 568 TRP A N 1
ATOM 4608 C CA . TRP A 1 568 ? -20.843 15.735 -19.270 1.00 94.88 568 TRP A CA 1
ATOM 4609 C C . TRP A 1 568 ? -20.320 17.167 -19.158 1.00 94.88 568 TRP A C 1
ATOM 4611 O O . TRP A 1 568 ? -19.811 17.705 -20.138 1.00 94.88 568 TRP A O 1
ATOM 4621 N N . ASN A 1 569 ? -20.371 17.784 -17.972 1.00 95.06 569 ASN A N 1
ATOM 4622 C CA . ASN A 1 569 ? -19.803 19.120 -17.769 1.00 95.06 569 ASN A CA 1
ATOM 4623 C C . ASN A 1 569 ? -18.288 19.144 -18.039 1.00 95.06 569 ASN A C 1
ATOM 4625 O O . ASN A 1 569 ? -17.804 20.025 -18.750 1.00 95.06 569 ASN A O 1
ATOM 4629 N N . THR A 1 570 ? -17.551 18.140 -17.551 1.00 95.44 570 THR A N 1
ATOM 4630 C CA . THR A 1 570 ? -16.101 18.001 -17.779 1.00 95.44 570 THR A CA 1
ATOM 4631 C C . THR A 1 570 ? -15.776 17.827 -19.268 1.00 95.44 570 THR A C 1
ATOM 4633 O O . THR A 1 570 ? -14.858 18.470 -19.780 1.00 95.44 570 THR A O 1
ATOM 4636 N N . PHE A 1 571 ? -16.570 17.027 -19.983 1.00 96.00 571 PHE A N 1
ATOM 4637 C CA . PHE A 1 571 ? -16.470 16.829 -21.430 1.00 96.00 571 PHE A CA 1
ATOM 4638 C C . PHE A 1 571 ? -16.762 18.118 -22.210 1.00 96.00 571 PHE A C 1
ATOM 4640 O O . PHE A 1 571 ? -15.964 18.533 -23.049 1.00 96.00 571 PHE A O 1
ATOM 4647 N N . ASN A 1 572 ? -17.868 18.788 -21.883 1.00 95.62 572 ASN A N 1
ATOM 4648 C CA . ASN A 1 572 ? -18.336 20.033 -22.490 1.00 95.62 572 ASN A CA 1
ATOM 4649 C C . ASN A 1 572 ? -17.296 21.162 -22.346 1.00 95.62 572 ASN A C 1
ATOM 4651 O O . ASN A 1 572 ? -16.937 21.807 -23.331 1.00 95.62 572 ASN A O 1
ATOM 4655 N N . ASP A 1 573 ? -16.740 21.355 -21.147 1.00 96.12 573 ASP A N 1
ATOM 4656 C CA . ASP A 1 573 ? -15.674 22.334 -20.886 1.00 96.12 573 ASP A CA 1
ATOM 4657 C C . ASP A 1 573 ? -14.307 21.894 -21.442 1.00 96.12 573 ASP A C 1
ATOM 4659 O O . ASP A 1 573 ? -13.426 22.721 -21.697 1.00 96.12 573 ASP A O 1
ATOM 4663 N N . GLY A 1 574 ? -14.117 20.594 -21.670 1.00 95.50 574 GLY A N 1
ATOM 4664 C CA . GLY A 1 574 ? -13.021 20.030 -22.452 1.00 95.50 574 GLY A CA 1
ATOM 4665 C C . GLY A 1 574 ? -13.061 20.476 -23.909 1.00 95.50 574 GLY A C 1
ATOM 4666 O O . GLY A 1 574 ? -12.156 21.171 -24.375 1.00 95.50 574 GLY A O 1
ATOM 4667 N N . VAL A 1 575 ? -14.137 20.133 -24.619 1.00 94.50 575 VAL A N 1
ATOM 4668 C CA . VAL A 1 575 ? -14.267 20.407 -26.058 1.00 94.50 575 VAL A CA 1
ATOM 4669 C C . VAL A 1 575 ? -14.387 21.907 -26.355 1.00 94.50 575 VAL A C 1
ATOM 4671 O O . VAL A 1 575 ? -13.819 22.380 -27.339 1.00 94.50 575 VAL A O 1
ATOM 4674 N N . LYS A 1 576 ? -15.000 22.702 -25.464 1.00 95.31 576 LYS A N 1
ATOM 4675 C CA . LYS A 1 576 ? -15.030 24.172 -25.585 1.00 95.31 576 LYS A CA 1
ATOM 4676 C C . LYS A 1 576 ? -13.638 24.796 -25.600 1.00 95.31 576 LYS A C 1
ATOM 4678 O O . LYS A 1 576 ? -13.365 25.674 -26.415 1.00 95.31 576 LYS A O 1
ATOM 4683 N N . ARG A 1 577 ? -12.711 24.299 -24.771 1.00 94.81 577 ARG A N 1
ATOM 4684 C CA . ARG A 1 577 ? -11.299 24.735 -24.790 1.00 94.81 577 ARG A CA 1
ATOM 4685 C C . ARG A 1 577 ? -10.556 24.324 -26.068 1.00 94.81 577 ARG A C 1
ATOM 4687 O O . ARG A 1 577 ? -9.505 24.892 -26.349 1.00 94.81 577 ARG A O 1
ATOM 4694 N N . LYS A 1 578 ? -11.095 23.383 -26.851 1.00 89.62 578 LYS A N 1
ATOM 4695 C CA . LYS A 1 578 ? -10.596 22.991 -28.181 1.00 89.62 578 LYS A CA 1
ATOM 4696 C C . LYS A 1 578 ? -11.305 23.697 -29.346 1.00 89.62 578 LYS A C 1
ATOM 4698 O O . LYS A 1 578 ? -10.971 23.422 -30.494 1.00 89.62 578 LYS A O 1
ATOM 4703 N N . GLY A 1 579 ? -12.238 24.612 -29.072 1.00 90.62 579 GLY A N 1
ATOM 4704 C CA . GLY A 1 579 ? -12.920 25.422 -30.088 1.00 90.62 579 GLY A CA 1
ATOM 4705 C C . GLY A 1 579 ? -14.270 24.885 -30.574 1.00 90.62 579 GLY A C 1
ATOM 4706 O O . GLY A 1 579 ? -14.845 25.487 -31.476 1.00 90.62 579 GLY A O 1
ATOM 4707 N N . PHE A 1 580 ? -14.796 23.808 -29.982 1.00 90.69 580 PHE A N 1
ATOM 4708 C CA . PHE A 1 580 ? -16.193 23.406 -30.188 1.00 90.69 580 PHE A CA 1
ATOM 4709 C C . PHE A 1 580 ? -17.140 24.353 -29.434 1.00 90.69 580 PHE A C 1
ATOM 4711 O O . PHE A 1 580 ? -16.800 24.890 -28.379 1.00 90.69 580 PHE A O 1
ATOM 4718 N N . LYS A 1 581 ? -18.356 24.535 -29.943 1.00 90.38 581 LYS A N 1
ATOM 4719 C CA . LYS A 1 581 ? -19.424 25.324 -29.314 1.00 90.38 581 LYS A CA 1
ATOM 4720 C C . LYS A 1 581 ? -19.913 24.684 -28.010 1.00 90.38 581 LYS A C 1
ATOM 4722 O O . LYS A 1 581 ? -20.100 25.373 -27.005 1.00 90.38 581 LYS A O 1
ATOM 4727 N N . ASP A 1 582 ? -20.126 23.372 -28.033 1.00 90.38 582 ASP A N 1
ATOM 4728 C CA . ASP A 1 582 ? -20.601 22.568 -26.908 1.00 90.38 582 ASP A CA 1
ATOM 4729 C C . ASP A 1 582 ? -20.291 21.071 -27.102 1.00 90.38 582 ASP A C 1
ATOM 4731 O O . ASP A 1 582 ? -19.846 20.632 -28.166 1.00 90.38 582 ASP A O 1
ATOM 4735 N N . GLY A 1 583 ? -20.521 20.282 -26.048 1.00 87.62 583 GLY A N 1
ATOM 4736 C CA . GLY A 1 583 ? -20.374 18.824 -26.070 1.00 87.62 583 GLY A CA 1
ATOM 4737 C C . GLY A 1 583 ? -21.193 18.132 -27.165 1.00 87.62 583 GLY A C 1
ATOM 4738 O O . GLY A 1 583 ? -20.738 17.134 -27.723 1.00 87.62 583 GLY A O 1
ATOM 4739 N N . SER A 1 584 ? -22.371 18.657 -27.513 1.00 87.38 584 SER A N 1
ATOM 4740 C CA . SER A 1 584 ? -23.259 18.046 -28.504 1.00 87.38 584 SER A CA 1
ATOM 4741 C C . SER A 1 584 ? -22.641 18.129 -29.898 1.00 87.38 584 SER A C 1
ATOM 4743 O O . SER A 1 584 ? -22.596 17.127 -30.603 1.00 87.38 584 SER A O 1
ATOM 4745 N N . GLU A 1 585 ? -22.086 19.284 -30.276 1.00 87.75 585 GLU A N 1
ATOM 4746 C CA . GLU A 1 585 ? -21.348 19.446 -31.536 1.00 87.75 585 GLU A CA 1
ATOM 4747 C C . GLU A 1 585 ? -20.143 18.489 -31.630 1.00 87.75 585 GLU A C 1
ATOM 4749 O O . GLU A 1 585 ? -19.920 17.856 -32.666 1.00 87.75 585 GLU A O 1
ATOM 4754 N N . ALA A 1 586 ? -19.394 18.314 -30.536 1.00 87.50 586 ALA A N 1
ATOM 4755 C CA . ALA A 1 586 ? -18.250 17.403 -30.503 1.00 87.50 586 ALA A CA 1
ATOM 4756 C C . ALA A 1 586 ? -18.654 15.919 -30.637 1.00 87.50 586 ALA A C 1
ATOM 4758 O O . ALA A 1 586 ? -17.970 15.155 -31.330 1.00 87.50 586 ALA A O 1
ATOM 4759 N N . LEU A 1 587 ? -19.780 15.503 -30.040 1.00 87.12 587 LEU A N 1
ATOM 4760 C CA . LEU A 1 587 ? -20.364 14.171 -30.253 1.00 87.12 587 LEU A CA 1
ATOM 4761 C C . LEU A 1 587 ? -20.849 14.004 -31.700 1.00 87.12 587 LEU A C 1
ATOM 4763 O O . LEU A 1 587 ? -20.374 13.107 -32.397 1.00 87.12 587 LEU A O 1
ATOM 4767 N N . TYR A 1 588 ? -21.700 14.912 -32.186 1.00 83.81 588 TYR A N 1
ATOM 4768 C CA . TYR A 1 588 ? -22.280 14.876 -33.535 1.00 83.81 588 TYR A CA 1
ATOM 4769 C C . TYR A 1 588 ? -21.290 15.184 -34.670 1.00 83.81 588 TYR A C 1
ATOM 4771 O O . TYR A 1 588 ? -21.660 15.115 -35.842 1.00 83.81 588 TYR A O 1
ATOM 4779 N N . THR A 1 589 ? -20.020 15.459 -34.364 1.00 75.81 589 THR A N 1
ATOM 4780 C CA . THR A 1 589 ? -18.945 15.446 -35.363 1.00 75.81 589 THR A CA 1
ATOM 4781 C C . THR A 1 589 ? -18.840 14.032 -35.954 1.00 75.81 589 THR A C 1
ATOM 4783 O O . THR A 1 589 ? -18.297 13.128 -35.315 1.00 75.81 589 THR A O 1
ATOM 4786 N N . GLN A 1 590 ? -19.392 13.835 -37.155 1.00 61.09 590 GLN A N 1
ATOM 4787 C CA . GLN A 1 590 ? -19.362 12.574 -37.905 1.00 61.09 590 GLN A CA 1
ATOM 4788 C C . GLN A 1 590 ? -17.985 12.327 -38.551 1.00 61.09 590 GLN A C 1
ATOM 4790 O O . GLN A 1 590 ? -17.179 13.244 -38.695 1.00 61.09 590 GLN A O 1
ATOM 4795 N N . TYR A 1 591 ? -17.731 11.086 -38.985 1.00 63.31 591 TYR A N 1
ATOM 4796 C CA . TYR A 1 591 ? -16.556 10.699 -39.791 1.00 63.31 591 TYR A CA 1
ATOM 4797 C C . TYR A 1 591 ? -15.187 10.988 -39.147 1.00 63.31 591 TYR A C 1
ATOM 4799 O O . TYR A 1 591 ? -14.183 11.245 -39.814 1.00 63.31 591 TYR A O 1
ATOM 4807 N N . VAL A 1 592 ? -15.120 10.853 -37.824 1.00 69.25 592 VAL A N 1
ATOM 4808 C CA . VAL A 1 592 ? -13.896 10.954 -37.012 1.00 69.25 592 VAL A CA 1
ATOM 4809 C C . VAL A 1 592 ? -13.549 9.616 -36.362 1.00 69.25 592 VAL A C 1
ATOM 4811 O O . VAL A 1 592 ? -14.346 8.679 -36.437 1.00 69.25 592 VAL A O 1
ATOM 4814 N N . GLY A 1 593 ? -12.344 9.480 -35.819 1.00 75.88 593 GLY A N 1
ATOM 4815 C CA . GLY A 1 593 ? -11.897 8.251 -35.167 1.00 75.88 593 GLY A CA 1
ATOM 4816 C C . GLY A 1 593 ? -10.450 8.313 -34.682 1.00 75.88 593 GLY A C 1
ATOM 4817 O O . GLY A 1 593 ? -9.733 9.284 -34.936 1.00 75.88 593 GLY A O 1
ATOM 4818 N N . SER A 1 594 ? -10.028 7.262 -33.984 1.00 85.25 594 SER A N 1
ATOM 4819 C CA . SER A 1 594 ? -8.683 7.103 -33.432 1.00 85.25 594 SER A CA 1
ATOM 4820 C C . SER A 1 594 ? -8.273 5.625 -33.422 1.00 85.25 594 SER A C 1
ATOM 4822 O O . SER A 1 594 ? -9.003 4.803 -32.883 1.00 85.25 594 SER A O 1
ATOM 4824 N N . ILE A 1 595 ? -7.102 5.271 -33.970 1.00 85.50 595 ILE A N 1
ATOM 4825 C CA . ILE A 1 595 ? -6.606 3.878 -33.947 1.00 85.50 595 ILE A CA 1
ATOM 4826 C C . ILE A 1 595 ? -6.000 3.602 -32.568 1.00 85.50 595 ILE A C 1
ATOM 4828 O O . ILE A 1 595 ? -4.917 4.110 -32.264 1.00 85.50 595 ILE A O 1
ATOM 4832 N N . SER A 1 596 ? -6.714 2.854 -31.726 1.00 86.19 596 SER A N 1
ATOM 4833 C CA . SER A 1 596 ? -6.520 2.866 -30.266 1.00 86.19 596 SER A CA 1
ATOM 4834 C C . SER A 1 596 ? -5.800 1.653 -29.669 1.00 86.19 596 SER A C 1
ATOM 4836 O O . SER A 1 596 ? -5.843 1.453 -28.458 1.00 86.19 596 SER A O 1
ATOM 4838 N N . ASP A 1 597 ? -5.049 0.898 -30.476 1.00 86.88 597 ASP A N 1
ATOM 4839 C CA . ASP A 1 597 ? -4.282 -0.275 -30.016 1.00 86.88 597 ASP A CA 1
ATOM 4840 C C . ASP A 1 597 ? -3.186 0.021 -28.984 1.00 86.88 597 ASP A C 1
ATOM 4842 O O . ASP A 1 597 ? -2.628 -0.902 -28.392 1.00 86.88 597 ASP A O 1
ATOM 4846 N N . PHE A 1 598 ? -2.818 1.290 -28.788 1.00 92.25 598 PHE A N 1
ATOM 4847 C CA . PHE A 1 598 ? -1.864 1.693 -27.761 1.00 92.25 598 PHE A CA 1
ATOM 4848 C C . PHE A 1 598 ? -2.128 3.118 -27.262 1.00 92.25 598 PHE A C 1
ATOM 4850 O O . PHE A 1 598 ? -2.121 4.077 -28.040 1.00 92.25 598 PHE A O 1
ATOM 4857 N N . MET A 1 599 ? -2.257 3.279 -25.945 1.00 94.69 599 MET A N 1
ATOM 4858 C CA . MET A 1 599 ? -2.345 4.589 -25.297 1.00 94.69 599 MET A CA 1
ATOM 4859 C C . MET A 1 599 ? -1.751 4.600 -23.883 1.00 94.69 599 MET A C 1
ATOM 4861 O O . MET A 1 599 ? -1.502 3.556 -23.281 1.00 94.69 599 MET A O 1
ATOM 4865 N N . TYR A 1 600 ? -1.531 5.798 -23.341 1.00 96.56 600 TYR A N 1
ATOM 4866 C CA . TYR A 1 600 ? -1.167 6.035 -21.945 1.00 96.56 600 TYR A CA 1
ATOM 4867 C C . TYR A 1 600 ? -2.088 7.088 -21.321 1.00 96.56 600 TYR A C 1
ATOM 4869 O O . TYR A 1 600 ? -2.298 8.163 -21.890 1.00 96.56 600 TYR A O 1
ATOM 4877 N N . ILE A 1 601 ? -2.601 6.778 -20.130 1.00 96.69 601 ILE A N 1
ATOM 4878 C CA . ILE A 1 601 ? -3.501 7.614 -19.332 1.00 96.69 601 ILE A CA 1
ATOM 4879 C C . ILE A 1 601 ? -2.803 7.917 -17.993 1.00 96.69 601 ILE A C 1
ATOM 4881 O O . ILE A 1 601 ? -2.561 6.991 -17.213 1.00 96.69 601 ILE A O 1
ATOM 4885 N N . PRO A 1 602 ? -2.463 9.178 -17.670 1.00 95.38 602 PRO A N 1
ATOM 4886 C CA . PRO A 1 602 ? -1.913 9.522 -16.361 1.00 95.38 602 PRO A CA 1
ATOM 4887 C C . PRO A 1 602 ? -2.984 9.337 -15.274 1.00 95.38 602 PRO A C 1
ATOM 4889 O O . PRO A 1 602 ? -4.169 9.555 -15.523 1.00 95.38 602 PRO A O 1
ATOM 4892 N N . THR A 1 603 ? -2.598 8.981 -14.044 1.00 91.62 603 THR A N 1
ATOM 4893 C CA . THR A 1 603 ? -3.562 8.683 -12.957 1.00 91.62 603 THR A CA 1
ATOM 4894 C C . THR A 1 603 ? -4.504 9.854 -12.638 1.00 91.62 603 THR A C 1
ATOM 4896 O O . THR A 1 603 ? -5.620 9.636 -12.181 1.00 91.62 603 THR A O 1
ATOM 4899 N N . SER A 1 604 ? -4.099 11.095 -12.926 1.00 90.25 604 SER A N 1
ATOM 4900 C CA . SER A 1 604 ? -4.943 12.296 -12.829 1.00 90.25 604 SER A CA 1
ATOM 4901 C C . SER A 1 604 ? -6.139 12.318 -13.790 1.00 90.25 604 SER A C 1
ATOM 4903 O O . SER A 1 604 ? -7.061 13.092 -13.558 1.00 90.25 604 SER A O 1
ATOM 4905 N N . MET A 1 605 ? -6.125 11.498 -14.844 1.00 93.88 605 MET A N 1
ATOM 4906 C CA . MET A 1 605 ? -7.172 11.411 -15.869 1.00 93.88 605 MET A CA 1
ATOM 4907 C C . MET A 1 605 ? -7.918 10.068 -15.864 1.00 93.88 605 MET A C 1
ATOM 4909 O O . MET A 1 605 ? -8.897 9.941 -16.591 1.00 93.88 605 MET A O 1
ATOM 4913 N N . LEU A 1 606 ? -7.497 9.075 -15.062 1.00 92.69 606 LEU A N 1
ATOM 4914 C CA . LEU A 1 606 ? -8.109 7.737 -15.081 1.00 92.69 606 LEU A CA 1
ATOM 4915 C C . LEU A 1 606 ? -9.594 7.764 -14.702 1.00 92.69 606 LEU A C 1
ATOM 4917 O O . LEU A 1 606 ? -10.372 7.077 -15.353 1.00 92.69 606 LEU A O 1
ATOM 4921 N N . ASN A 1 607 ? -9.975 8.543 -13.682 1.00 89.75 607 ASN A N 1
ATOM 4922 C CA . ASN A 1 607 ? -11.377 8.671 -13.275 1.00 89.75 607 ASN A CA 1
ATOM 4923 C C . ASN A 1 607 ? -12.206 9.192 -14.450 1.00 89.75 607 ASN A C 1
ATOM 4925 O O . ASN A 1 607 ? -12.940 8.416 -15.037 1.00 89.75 607 ASN A O 1
ATOM 4929 N N . TYR A 1 608 ? -11.963 10.429 -14.895 1.00 94.94 608 TYR A N 1
ATOM 4930 C CA . TYR A 1 608 ? -12.697 11.031 -16.012 1.00 94.94 608 TYR A CA 1
ATOM 4931 C C . TYR A 1 608 ? -12.689 10.177 -17.298 1.00 94.94 608 TYR A C 1
ATOM 4933 O O . TYR A 1 608 ? -13.701 10.119 -17.990 1.00 94.94 608 TYR A O 1
ATOM 4941 N N . PHE A 1 609 ? -11.589 9.476 -17.608 1.00 95.62 609 PHE A N 1
ATOM 4942 C CA . PHE A 1 609 ? -11.579 8.500 -18.700 1.00 95.62 609 PHE A CA 1
ATOM 4943 C C . PHE A 1 609 ? -12.573 7.361 -18.448 1.00 95.62 609 PHE A C 1
ATOM 4945 O O . PHE A 1 609 ? -13.411 7.099 -19.301 1.00 95.62 609 PHE A O 1
ATOM 4952 N N . GLY A 1 610 ? -12.495 6.695 -17.292 1.00 92.25 610 GLY A N 1
ATOM 4953 C CA . GLY A 1 610 ? -13.391 5.599 -16.928 1.00 92.25 610 GLY A CA 1
ATOM 4954 C C . GLY A 1 610 ? -14.855 6.032 -16.852 1.00 92.25 610 GLY A C 1
ATOM 4955 O O . GLY A 1 610 ? -15.698 5.348 -17.413 1.00 92.25 610 GLY A O 1
ATOM 4956 N N . ASP A 1 611 ? -15.135 7.185 -16.243 1.00 92.12 611 ASP A N 1
ATOM 4957 C CA . ASP A 1 611 ? -16.479 7.753 -16.082 1.00 92.12 611 ASP A CA 1
ATOM 4958 C C . ASP A 1 611 ? -17.120 8.040 -17.458 1.00 92.12 611 ASP A C 1
ATOM 4960 O O . ASP A 1 611 ? -18.279 7.708 -17.700 1.00 92.12 611 ASP A O 1
ATOM 4964 N N . LEU A 1 612 ? -16.344 8.583 -18.406 1.00 94.81 612 LEU A N 1
ATOM 4965 C CA . LEU A 1 612 ? -16.789 8.822 -19.783 1.00 94.81 612 LEU A CA 1
ATOM 4966 C C . LEU A 1 612 ? -16.910 7.522 -20.599 1.00 94.81 612 LEU A C 1
ATOM 4968 O O . LEU A 1 612 ? -17.853 7.367 -21.373 1.00 94.81 612 LEU A O 1
ATOM 4972 N N . MET A 1 613 ? -15.973 6.584 -20.431 1.00 94.19 613 MET A N 1
ATOM 4973 C CA . MET A 1 613 ? -16.017 5.278 -21.094 1.00 94.19 613 MET A CA 1
ATOM 4974 C C . MET A 1 613 ? -17.223 4.446 -20.647 1.00 94.19 613 MET A C 1
ATOM 4976 O O . MET A 1 613 ? -17.811 3.755 -21.468 1.00 94.19 613 MET A O 1
ATOM 4980 N N . GLU A 1 614 ? -17.610 4.519 -19.377 1.00 90.94 614 GLU A N 1
ATOM 4981 C CA . GLU A 1 614 ? -18.789 3.840 -18.829 1.00 90.94 614 GLU A CA 1
ATOM 4982 C C . GLU A 1 614 ? -20.064 4.305 -19.543 1.00 90.94 614 GLU A C 1
ATOM 4984 O O . GLU A 1 614 ? -20.794 3.496 -20.109 1.00 90.94 614 GLU A O 1
ATOM 4989 N N . VAL A 1 615 ? -20.251 5.623 -19.665 1.00 91.19 615 VAL A N 1
ATOM 4990 C CA . VAL A 1 615 ? -21.365 6.209 -20.426 1.00 91.19 615 VAL A CA 1
ATOM 4991 C C . VAL A 1 615 ? -21.339 5.802 -21.906 1.00 91.19 615 VAL A C 1
ATOM 4993 O O . VAL A 1 615 ? -22.388 5.529 -22.490 1.00 91.19 615 VAL A O 1
ATOM 4996 N N . PHE A 1 616 ? -20.158 5.744 -22.527 1.00 91.94 616 PHE A N 1
ATOM 4997 C CA . PHE A 1 616 ? -20.005 5.312 -23.920 1.00 91.94 616 PHE A CA 1
ATOM 4998 C C . PHE A 1 616 ? -20.285 3.813 -24.120 1.00 91.94 616 PHE A C 1
ATOM 5000 O O . PHE A 1 616 ? -20.811 3.435 -25.163 1.00 91.94 616 PHE A O 1
ATOM 5007 N N . PHE A 1 617 ? -19.965 2.966 -23.139 1.00 90.19 617 PHE A N 1
ATOM 5008 C CA . PHE A 1 617 ? -20.262 1.530 -23.150 1.00 90.19 617 PHE A CA 1
ATOM 5009 C C . PHE A 1 617 ? -21.767 1.253 -23.068 1.00 90.19 617 PHE A C 1
ATOM 5011 O O . PHE A 1 617 ? -22.302 0.590 -23.952 1.00 90.19 617 PHE A O 1
ATOM 5018 N N . GLU A 1 618 ? -22.466 1.847 -22.095 1.00 88.31 618 GLU A N 1
ATOM 5019 C CA . GLU A 1 618 ? -23.925 1.698 -21.935 1.00 88.31 618 GLU A CA 1
ATOM 5020 C C . GLU A 1 618 ? -24.718 2.185 -23.166 1.00 88.31 618 GLU A C 1
ATOM 5022 O O . GLU A 1 618 ? -25.821 1.716 -23.441 1.00 88.31 618 GLU A O 1
ATOM 5027 N N . ASN A 1 619 ? -24.142 3.107 -23.948 1.00 88.38 619 ASN A N 1
ATOM 5028 C CA . ASN A 1 619 ? -24.716 3.620 -25.197 1.00 88.38 619 ASN A CA 1
ATOM 5029 C C . ASN A 1 619 ? -24.146 2.948 -26.466 1.00 88.38 619 ASN A C 1
ATOM 5031 O O . ASN A 1 619 ? -24.339 3.458 -27.568 1.00 88.38 619 ASN A O 1
ATOM 5035 N N . TYR A 1 620 ? -23.472 1.801 -26.332 1.00 86.88 620 TYR A N 1
ATOM 5036 C CA . TYR A 1 620 ? -22.977 0.958 -27.430 1.00 86.88 620 TYR A CA 1
ATOM 5037 C C . TYR A 1 620 ? -22.025 1.666 -28.423 1.00 86.88 620 TYR A C 1
ATOM 5039 O O . TYR A 1 620 ? -21.992 1.350 -29.616 1.00 86.88 620 TYR A O 1
ATOM 5047 N N . LEU A 1 621 ? -21.208 2.613 -27.949 1.00 86.75 621 LEU A N 1
ATOM 5048 C CA . LEU A 1 621 ? -20.287 3.381 -28.790 1.00 86.75 621 LEU A CA 1
ATOM 5049 C C . LEU A 1 621 ? -18.973 2.625 -29.082 1.00 86.75 621 LEU A C 1
ATOM 5051 O O . LEU A 1 621 ? -18.274 2.186 -28.178 1.00 86.75 621 LEU A O 1
ATOM 5055 N N . PHE A 1 622 ? -18.584 2.520 -30.354 1.00 86.50 622 PHE A N 1
ATOM 5056 C CA . PHE A 1 622 ? -17.364 1.806 -30.763 1.00 86.50 622 PHE A CA 1
ATOM 5057 C C . PHE A 1 622 ? -16.064 2.426 -30.212 1.00 86.50 622 PHE A C 1
ATOM 5059 O O . PHE A 1 622 ? -15.897 3.646 -30.269 1.00 86.50 622 PHE A O 1
ATOM 5066 N N . LEU A 1 623 ? -15.099 1.586 -29.805 1.00 88.56 623 LEU A N 1
ATOM 5067 C CA . LEU A 1 623 ? -13.736 1.938 -29.362 1.00 88.56 623 LEU A CA 1
ATOM 5068 C C . LEU A 1 623 ? -13.096 3.123 -30.102 1.00 88.56 623 LEU A C 1
ATOM 5070 O O . LEU A 1 623 ? -12.736 4.114 -29.464 1.00 88.56 623 LEU A O 1
ATOM 5074 N N . GLU A 1 624 ? -12.947 3.044 -31.430 1.00 87.12 624 GLU A N 1
ATOM 5075 C CA . GLU A 1 624 ? -12.239 4.086 -32.193 1.00 87.12 624 GLU A CA 1
ATOM 5076 C C . GLU A 1 624 ? -12.986 5.432 -32.208 1.00 87.12 624 GLU A C 1
ATOM 5078 O O . GLU A 1 624 ? -12.394 6.457 -32.539 1.00 87.12 624 GLU A O 1
ATOM 5083 N N . ILE A 1 625 ? -14.275 5.452 -31.854 1.00 87.62 625 ILE A N 1
ATOM 5084 C CA . ILE A 1 625 ? -15.092 6.666 -31.747 1.00 87.62 625 ILE A CA 1
ATOM 5085 C C . ILE A 1 625 ? -15.107 7.157 -30.296 1.00 87.62 625 ILE A C 1
ATOM 5087 O O . ILE A 1 625 ? -14.873 8.338 -30.054 1.00 87.62 625 ILE A O 1
ATOM 5091 N N . ALA A 1 626 ? -15.311 6.260 -29.329 1.00 91.31 626 ALA A N 1
ATOM 5092 C CA . ALA A 1 626 ? -15.259 6.542 -27.896 1.00 91.31 626 ALA A CA 1
ATOM 5093 C C . ALA A 1 626 ? -13.937 7.227 -27.495 1.00 91.31 626 ALA A C 1
ATOM 5095 O O . ALA A 1 626 ? -13.936 8.278 -26.845 1.00 91.31 626 ALA A O 1
ATOM 5096 N N . VAL A 1 627 ? -12.801 6.691 -27.954 1.00 93.12 627 VAL A N 1
ATOM 5097 C CA . VAL A 1 627 ? -11.481 7.269 -27.665 1.00 93.12 627 VAL A CA 1
ATOM 5098 C C . VAL A 1 627 ? -11.252 8.580 -28.433 1.00 93.12 627 VAL A C 1
ATOM 5100 O O . VAL A 1 627 ? -10.720 9.522 -27.848 1.00 93.12 627 VAL A O 1
ATOM 5103 N N . ASP A 1 628 ? -11.738 8.729 -29.671 1.00 92.19 628 ASP A N 1
ATOM 5104 C CA . ASP A 1 628 ? -11.721 10.012 -30.398 1.00 92.19 628 ASP A CA 1
ATOM 5105 C C . ASP A 1 628 ? -12.485 11.115 -29.644 1.00 92.19 628 ASP A C 1
ATOM 5107 O O . ASP A 1 628 ? -11.958 12.219 -29.470 1.00 92.19 628 ASP A O 1
ATOM 5111 N N . LYS A 1 629 ? -13.686 10.817 -29.124 1.00 92.31 629 LYS A N 1
ATOM 5112 C CA . LYS A 1 629 ? -14.465 11.776 -28.324 1.00 92.31 629 LYS A CA 1
ATOM 5113 C C . LYS A 1 629 ? -13.727 12.152 -27.040 1.00 92.31 629 LYS A C 1
ATOM 5115 O O . LYS A 1 629 ? -13.608 13.342 -26.746 1.00 92.31 629 LYS A O 1
ATOM 5120 N N . PHE A 1 630 ? -13.164 11.180 -26.317 1.00 94.88 630 PHE A N 1
ATOM 5121 C CA . PHE A 1 630 ? -12.318 11.461 -25.152 1.00 94.88 630 PHE A CA 1
ATOM 5122 C C . PHE A 1 630 ? -11.148 12.389 -25.512 1.00 94.88 630 PHE A C 1
ATOM 5124 O O . PHE A 1 630 ? -10.980 13.434 -24.881 1.00 94.88 630 PHE A O 1
ATOM 5131 N N . LEU A 1 631 ? -10.386 12.070 -26.562 1.00 94.25 631 LEU A N 1
ATOM 5132 C CA . LEU A 1 631 ? -9.229 12.852 -27.011 1.00 94.25 631 LEU A CA 1
ATOM 5133 C C . LEU A 1 631 ? -9.605 14.291 -27.412 1.00 94.25 631 LEU A C 1
ATOM 5135 O O . LEU A 1 631 ? -8.854 15.217 -27.114 1.00 94.25 631 LEU A O 1
ATOM 5139 N N . ARG A 1 632 ? -10.791 14.519 -27.994 1.00 92.19 632 ARG A N 1
ATOM 5140 C CA . ARG A 1 632 ? -11.317 15.873 -28.278 1.00 92.19 632 ARG A CA 1
ATOM 5141 C C . ARG A 1 632 ? -11.630 16.695 -27.024 1.00 92.19 632 ARG A C 1
ATOM 5143 O O . ARG A 1 632 ? -11.703 17.916 -27.122 1.00 92.19 632 ARG A O 1
ATOM 5150 N N . SER A 1 633 ? -11.788 16.065 -25.861 1.00 94.56 633 SER A N 1
ATOM 5151 C CA . SER A 1 633 ? -12.061 16.748 -24.586 1.00 94.56 633 SER A CA 1
ATOM 5152 C C . SER A 1 633 ? -10.809 17.046 -23.740 1.00 94.56 633 SER A C 1
ATOM 5154 O O . SER A 1 633 ? -10.891 17.808 -22.775 1.00 94.56 633 SER A O 1
ATOM 5156 N N . VAL A 1 634 ? -9.640 16.487 -24.087 1.00 94.44 634 VAL A N 1
ATOM 5157 C CA . VAL A 1 634 ? -8.413 16.564 -23.267 1.00 94.44 634 VAL A CA 1
ATOM 5158 C C . VAL A 1 634 ? -7.196 17.096 -24.024 1.00 94.44 634 VAL A C 1
ATOM 5160 O O . VAL A 1 634 ? -7.160 17.202 -25.250 1.00 94.44 634 VAL A O 1
ATOM 5163 N N . ASP A 1 635 ? -6.150 17.434 -23.277 1.00 92.94 635 ASP A N 1
ATOM 5164 C CA . ASP A 1 635 ? -4.816 17.658 -23.822 1.00 92.94 635 ASP A CA 1
ATOM 5165 C C . ASP A 1 635 ? -4.080 16.315 -23.942 1.00 92.94 635 ASP A C 1
ATOM 5167 O O . ASP A 1 635 ? -3.872 15.608 -22.951 1.00 92.94 635 ASP A O 1
ATOM 5171 N N . TYR A 1 636 ? -3.726 15.950 -25.178 1.00 94.56 636 TYR A N 1
ATOM 5172 C CA . TYR A 1 636 ? -3.029 14.711 -25.515 1.00 94.56 636 TYR A CA 1
ATOM 5173 C C . TYR A 1 636 ? -1.842 14.975 -26.443 1.00 94.56 636 TYR A C 1
ATOM 5175 O O . TYR A 1 636 ? -1.820 15.952 -27.192 1.00 94.56 636 TYR A O 1
ATOM 5183 N N . GLU A 1 637 ? -0.876 14.062 -26.431 1.00 94.06 637 GLU A N 1
ATOM 5184 C CA . GLU A 1 637 ? 0.268 14.054 -27.341 1.00 94.06 637 GLU A CA 1
ATOM 5185 C C . GLU A 1 637 ? 0.217 12.858 -28.294 1.00 94.06 637 GLU A C 1
ATOM 5187 O O . GLU A 1 637 ? -0.231 11.766 -27.931 1.00 94.06 637 GLU A O 1
ATOM 5192 N N . THR A 1 638 ? 0.725 13.061 -29.510 1.00 91.00 638 THR A N 1
ATOM 5193 C CA . THR A 1 638 ? 0.982 12.000 -30.490 1.00 91.00 638 THR A CA 1
ATOM 5194 C C . THR A 1 638 ? 2.488 11.792 -30.655 1.00 91.00 638 THR A C 1
ATOM 5196 O O . THR A 1 638 ? 3.231 12.759 -30.853 1.00 91.00 638 THR A O 1
ATOM 5199 N N . PRO A 1 639 ? 2.994 10.548 -30.583 1.00 87.06 639 PRO A N 1
ATOM 5200 C CA . PRO A 1 639 ? 4.355 10.247 -31.002 1.00 87.06 639 PRO A CA 1
ATOM 5201 C C . PRO A 1 639 ? 4.540 10.599 -32.490 1.00 87.06 639 PRO A C 1
ATOM 5203 O O . PRO A 1 639 ? 3.661 10.286 -33.292 1.00 87.06 639 PRO A O 1
ATOM 5206 N N . PRO A 1 640 ? 5.687 11.174 -32.902 1.00 84.19 640 PRO A N 1
ATOM 5207 C CA . PRO A 1 640 ? 5.999 11.355 -34.317 1.00 84.19 640 PRO A CA 1
ATOM 5208 C C . PRO A 1 640 ? 5.832 10.052 -35.107 1.00 84.19 640 PRO A C 1
ATOM 5210 O O . PRO A 1 640 ? 6.257 8.997 -34.637 1.00 84.19 640 PRO A O 1
ATOM 5213 N N . VAL A 1 641 ? 5.280 10.128 -36.323 1.00 77.69 641 VAL A N 1
ATOM 5214 C CA . VAL A 1 641 ? 4.969 8.956 -37.172 1.00 77.69 641 VAL A CA 1
ATOM 5215 C C . VAL A 1 641 ? 6.194 8.055 -37.402 1.00 77.69 641 VAL A C 1
ATOM 5217 O O . VAL A 1 641 ? 6.071 6.840 -37.457 1.00 77.69 641 VAL A O 1
ATOM 5220 N N . THR A 1 642 ? 7.407 8.618 -37.410 1.00 80.25 642 THR A N 1
ATOM 5221 C CA . THR A 1 642 ? 8.686 7.878 -37.474 1.00 80.25 642 THR A CA 1
ATOM 5222 C C . THR A 1 642 ? 8.967 6.961 -36.270 1.00 80.25 642 THR A C 1
ATOM 5224 O O . THR A 1 642 ? 9.930 6.191 -36.287 1.00 80.25 642 THR A O 1
ATOM 5227 N N . ARG A 1 643 ? 8.144 7.031 -35.216 1.00 83.31 643 ARG A N 1
ATOM 5228 C CA . ARG A 1 643 ? 8.162 6.168 -34.026 1.00 83.31 643 ARG A CA 1
ATOM 5229 C C . ARG A 1 643 ? 6.985 5.180 -33.994 1.00 83.31 643 ARG A C 1
ATOM 5231 O O . ARG A 1 643 ? 6.768 4.571 -32.950 1.00 83.31 643 ARG A O 1
ATOM 5238 N N . LEU A 1 644 ? 6.225 5.018 -35.074 1.00 85.94 644 LEU A N 1
ATOM 5239 C CA . LEU A 1 644 ? 5.040 4.157 -35.130 1.00 85.94 644 LEU A CA 1
ATOM 5240 C C . LEU A 1 644 ? 5.011 3.363 -36.440 1.00 85.94 644 LEU A C 1
ATOM 5242 O O . LEU A 1 644 ? 5.567 3.789 -37.449 1.00 85.94 644 LEU A O 1
ATOM 5246 N N . SER A 1 645 ? 4.349 2.208 -36.431 1.00 85.94 645 SER A N 1
ATOM 5247 C CA . SER A 1 645 ? 4.093 1.429 -37.644 1.00 85.94 645 SER A CA 1
ATOM 5248 C C . SER A 1 645 ? 2.839 0.574 -37.472 1.00 85.94 645 SER A C 1
ATOM 5250 O O . SER A 1 645 ? 2.689 -0.116 -36.462 1.00 85.94 645 SER A O 1
ATOM 5252 N N . TYR A 1 646 ? 1.953 0.651 -38.465 1.00 84.62 646 TYR A N 1
ATOM 5253 C CA . TYR A 1 646 ? 0.693 -0.080 -38.558 1.00 84.62 646 TYR A CA 1
ATOM 5254 C C . TYR A 1 646 ? 0.650 -0.779 -39.919 1.00 84.62 646 TYR A C 1
ATOM 5256 O O . TYR A 1 646 ? 0.560 -0.105 -40.944 1.00 84.62 646 TYR A O 1
ATOM 5264 N N . LEU A 1 647 ? 0.747 -2.110 -39.934 1.00 84.62 647 LEU A N 1
ATOM 5265 C CA . LEU A 1 647 ? 0.750 -2.910 -41.162 1.00 84.62 647 LEU A CA 1
ATOM 5266 C C . LEU A 1 647 ? -0.649 -3.443 -41.497 1.00 84.62 647 LEU A C 1
ATOM 5268 O O . LEU A 1 647 ? -1.417 -3.856 -40.620 1.00 84.62 647 LEU A O 1
ATOM 5272 N N . TRP A 1 648 ? -0.966 -3.498 -42.788 1.00 79.19 648 TRP A N 1
ATOM 5273 C CA . TRP A 1 648 ? -2.274 -3.892 -43.316 1.00 79.19 648 TRP A CA 1
ATOM 5274 C C . TRP A 1 648 ? -2.104 -4.897 -44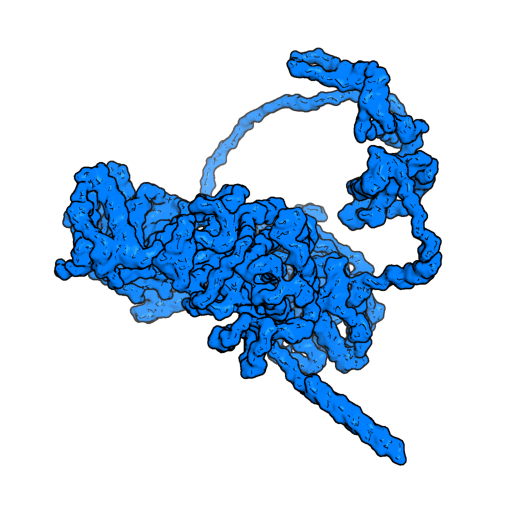.459 1.00 79.19 648 TRP A C 1
ATOM 5276 O O . TRP A 1 648 ? -1.047 -4.953 -45.079 1.00 79.19 648 TRP A O 1
ATOM 5286 N N . ALA A 1 649 ? -3.133 -5.715 -44.704 1.00 79.50 649 ALA A N 1
ATOM 5287 C CA . ALA A 1 649 ? -3.136 -6.744 -45.749 1.00 79.50 649 ALA A CA 1
ATOM 5288 C C . ALA A 1 649 ? -1.822 -7.567 -45.809 1.00 79.50 649 ALA A C 1
ATOM 5290 O O . ALA A 1 649 ? -1.418 -8.152 -44.801 1.00 79.50 649 ALA A O 1
ATOM 5291 N N . GLU A 1 650 ? -1.176 -7.620 -46.977 1.00 78.19 650 GLU A N 1
ATOM 5292 C CA . GLU A 1 650 ? -0.015 -8.469 -47.283 1.00 78.19 650 GLU A CA 1
ATOM 5293 C C . GLU A 1 650 ? 1.265 -8.077 -46.521 1.00 78.19 650 GLU A C 1
ATOM 5295 O O . GLU A 1 650 ? 2.070 -8.954 -46.197 1.00 78.19 650 GLU A O 1
ATOM 5300 N N . ASP A 1 651 ? 1.430 -6.805 -46.128 1.00 82.88 651 ASP A N 1
ATOM 5301 C CA . ASP A 1 651 ? 2.601 -6.349 -45.356 1.00 82.88 651 ASP A CA 1
ATOM 5302 C C . ASP A 1 651 ? 2.738 -7.092 -44.016 1.00 82.88 651 ASP A C 1
ATOM 5304 O O . ASP A 1 651 ? 3.842 -7.259 -43.491 1.00 82.88 651 ASP A O 1
ATOM 5308 N N . ARG A 1 652 ? 1.621 -7.603 -43.478 1.00 81.06 652 ARG A N 1
ATOM 5309 C CA . ARG A 1 652 ? 1.580 -8.402 -42.243 1.00 81.06 652 ARG A CA 1
ATOM 5310 C C . ARG A 1 652 ? 2.333 -9.734 -42.367 1.00 81.06 652 ARG A C 1
ATOM 5312 O O . ARG A 1 652 ? 2.841 -10.222 -41.363 1.00 81.06 652 ARG A O 1
ATOM 5319 N N . ASP A 1 653 ? 2.457 -10.308 -43.566 1.00 80.12 653 ASP A N 1
ATOM 5320 C CA . ASP A 1 653 ? 3.163 -11.585 -43.794 1.00 80.12 653 ASP A CA 1
ATOM 5321 C C . ASP A 1 653 ? 4.681 -11.405 -44.038 1.00 80.12 653 ASP A C 1
ATOM 5323 O O . ASP A 1 653 ? 5.471 -12.358 -43.938 1.00 80.12 653 ASP A O 1
ATOM 5327 N N . ILE A 1 654 ? 5.104 -10.156 -44.270 1.00 84.75 654 ILE A N 1
ATOM 5328 C CA . ILE A 1 654 ? 6.499 -9.706 -44.399 1.00 84.75 654 ILE A CA 1
ATOM 5329 C C . ILE A 1 654 ? 6.896 -8.673 -43.323 1.00 84.75 654 ILE A C 1
ATOM 5331 O O . ILE A 1 654 ? 7.879 -7.942 -43.483 1.00 84.75 654 ILE A O 1
ATOM 5335 N N . TRP A 1 655 ? 6.196 -8.676 -42.181 1.00 86.81 655 TRP A N 1
ATOM 5336 C CA . TRP A 1 655 ? 6.419 -7.780 -41.037 1.00 86.81 655 TRP A CA 1
ATOM 5337 C C . TRP A 1 655 ? 7.892 -7.596 -40.586 1.00 86.81 655 TRP A C 1
ATOM 5339 O O . TRP A 1 655 ? 8.225 -6.477 -40.173 1.00 86.81 655 TRP A O 1
ATOM 5349 N N . PRO A 1 656 ? 8.820 -8.587 -40.680 1.00 87.38 656 PRO A N 1
ATOM 5350 C CA . PRO A 1 656 ? 10.204 -8.409 -40.223 1.00 87.38 656 PRO A CA 1
ATOM 5351 C C . PRO A 1 656 ? 10.994 -7.347 -40.999 1.00 87.38 656 PRO A C 1
ATOM 5353 O O . PRO A 1 656 ? 11.995 -6.846 -40.485 1.00 87.38 656 PRO A O 1
ATOM 5356 N N . ASN A 1 657 ? 10.541 -6.992 -42.208 1.00 87.62 657 ASN A N 1
ATOM 5357 C CA . ASN A 1 657 ? 11.132 -5.938 -43.037 1.00 87.62 657 ASN A CA 1
ATOM 5358 C C . ASN A 1 657 ? 10.833 -4.526 -42.506 1.00 87.62 657 ASN A C 1
ATOM 5360 O O . ASN A 1 657 ? 11.565 -3.588 -42.819 1.00 87.62 657 ASN A O 1
ATOM 5364 N N . PHE A 1 658 ? 9.765 -4.372 -41.717 1.00 86.56 658 PHE A N 1
ATOM 5365 C CA . PHE A 1 658 ? 9.271 -3.077 -41.245 1.00 86.56 658 PHE A CA 1
ATOM 5366 C C . PHE A 1 658 ? 9.630 -2.785 -39.782 1.00 86.56 658 PHE A C 1
ATOM 5368 O O . PHE A 1 658 ? 9.756 -1.620 -39.411 1.00 86.56 658 PHE A O 1
ATOM 5375 N N . TYR A 1 659 ? 9.796 -3.810 -38.936 1.00 86.81 659 TYR A N 1
ATOM 5376 C CA . TYR A 1 659 ? 10.020 -3.624 -37.498 1.00 86.81 659 TYR A CA 1
ATOM 5377 C C . TYR A 1 659 ? 11.329 -2.881 -37.172 1.00 86.81 659 TYR A C 1
ATOM 5379 O O . TYR A 1 659 ? 12.417 -3.278 -37.593 1.00 86.81 659 TYR A O 1
ATOM 5387 N N . ASN A 1 660 ? 11.242 -1.849 -36.323 1.00 84.88 660 ASN A N 1
ATOM 5388 C CA . ASN A 1 660 ? 12.397 -1.099 -35.837 1.00 84.88 660 ASN A CA 1
ATOM 5389 C C . ASN A 1 660 ? 12.325 -0.824 -34.324 1.00 84.88 660 ASN A C 1
ATOM 5391 O O . ASN A 1 660 ? 11.332 -0.334 -33.791 1.00 84.88 660 ASN A O 1
ATOM 5395 N N . SER A 1 661 ? 13.446 -1.043 -33.632 1.00 83.06 661 SER A N 1
ATOM 5396 C CA . SER A 1 661 ? 13.637 -0.732 -32.204 1.00 83.06 661 SER A CA 1
ATOM 5397 C C . SER A 1 661 ? 13.554 0.766 -31.832 1.00 83.06 661 SER A C 1
ATOM 5399 O O . SER A 1 661 ? 13.642 1.110 -30.646 1.00 83.06 661 SER A O 1
ATOM 5401 N N . SER A 1 662 ? 13.449 1.664 -32.823 1.00 84.31 662 SER A N 1
ATOM 5402 C CA . SER A 1 662 ? 13.165 3.098 -32.648 1.00 84.31 662 SER A CA 1
ATOM 5403 C C . SER A 1 662 ? 11.677 3.416 -32.474 1.00 84.31 662 SER A C 1
ATOM 5405 O O . SER A 1 662 ? 11.359 4.484 -31.949 1.00 84.31 662 SER A O 1
ATOM 5407 N N . PHE A 1 663 ? 10.776 2.521 -32.891 1.00 89.19 663 PHE A N 1
ATOM 5408 C CA . PHE A 1 663 ? 9.340 2.701 -32.698 1.00 89.19 663 PHE A CA 1
ATOM 5409 C C . PHE A 1 663 ? 8.967 2.589 -31.221 1.00 89.19 663 PHE A C 1
ATOM 5411 O O . PHE A 1 663 ? 9.619 1.837 -30.502 1.00 89.19 663 PHE A O 1
ATOM 5418 N N . LEU A 1 664 ? 7.926 3.305 -30.793 1.00 88.81 664 LEU A N 1
ATOM 5419 C CA . LEU A 1 664 ? 7.224 3.146 -29.517 1.00 88.81 664 LEU A CA 1
ATOM 5420 C C . LEU A 1 664 ? 6.305 1.919 -29.558 1.00 88.81 664 LEU A C 1
ATOM 5422 O O . LEU A 1 664 ? 6.382 1.068 -28.675 1.00 88.81 664 LEU A O 1
ATOM 5426 N N . SER A 1 665 ? 5.486 1.830 -30.607 1.00 89.50 665 SER A N 1
ATOM 5427 C CA . SER A 1 665 ? 4.528 0.754 -30.860 1.00 89.50 665 SER A CA 1
ATOM 5428 C C . SER A 1 665 ? 4.660 0.264 -32.305 1.00 89.50 665 SER A C 1
ATOM 5430 O O . SER A 1 665 ? 4.961 1.049 -33.210 1.00 89.50 665 SER A O 1
ATOM 5432 N N . PHE A 1 666 ? 4.452 -1.035 -32.503 1.00 89.06 666 PHE A N 1
ATOM 5433 C CA . PHE A 1 666 ? 4.413 -1.709 -33.798 1.00 89.06 666 PHE A CA 1
ATOM 5434 C C . PHE A 1 666 ? 3.249 -2.705 -33.792 1.00 89.06 666 PHE A C 1
ATOM 5436 O O . PHE A 1 666 ? 3.189 -3.560 -32.906 1.00 89.06 666 PHE A O 1
ATOM 5443 N N . HIS A 1 667 ? 2.355 -2.591 -34.773 1.00 86.00 667 HIS A N 1
ATOM 5444 C CA . HIS A 1 667 ? 1.167 -3.432 -34.938 1.00 86.00 667 HIS A CA 1
ATOM 5445 C C . HIS A 1 667 ? 1.052 -3.917 -36.399 1.00 86.00 667 HIS A C 1
ATOM 5447 O O . HIS A 1 667 ? 1.349 -3.137 -37.311 1.00 86.00 667 HIS A O 1
ATOM 5453 N N . PRO A 1 668 ? 0.575 -5.150 -36.665 1.00 77.38 668 PRO A N 1
ATOM 5454 C CA . PRO A 1 668 ? 0.140 -6.183 -35.719 1.00 77.38 668 PRO A CA 1
ATOM 5455 C C . PRO A 1 668 ? 1.138 -7.341 -35.594 1.00 77.38 668 PRO A C 1
ATOM 5457 O O . PRO A 1 668 ? 1.868 -7.675 -36.527 1.00 77.38 668 PRO A O 1
ATOM 5460 N N . MET A 1 669 ? 1.089 -8.028 -34.456 1.00 74.38 669 MET A N 1
ATOM 5461 C CA . MET A 1 669 ? 1.851 -9.237 -34.148 1.00 74.38 669 MET A CA 1
ATOM 5462 C C . MET A 1 669 ? 1.062 -10.156 -33.193 1.00 74.38 669 MET A C 1
ATOM 5464 O O . MET A 1 669 ? 1.424 -10.307 -32.028 1.00 74.38 669 MET A O 1
ATOM 5468 N N . LYS A 1 670 ? -0.022 -10.788 -33.670 1.00 70.00 670 LYS A N 1
ATOM 5469 C CA . LYS A 1 670 ? -0.870 -11.678 -32.843 1.00 70.00 670 LYS A CA 1
ATOM 5470 C C . LYS A 1 670 ? -0.091 -12.879 -32.302 1.00 70.00 670 LYS A C 1
ATOM 5472 O O . LYS A 1 670 ? 0.197 -13.818 -33.044 1.00 70.00 670 LYS A O 1
ATOM 5477 N N . TYR A 1 671 ? 0.185 -12.888 -30.996 1.00 66.69 671 TYR A N 1
ATOM 5478 C CA . TYR A 1 671 ? 0.903 -13.980 -30.323 1.00 66.69 671 TYR A CA 1
ATOM 5479 C C . TYR A 1 671 ? 0.077 -15.281 -30.218 1.00 66.69 671 TYR A C 1
ATOM 5481 O O . TYR A 1 671 ? 0.652 -16.371 -30.161 1.00 66.69 671 TYR A O 1
ATOM 5489 N N . GLY A 1 672 ? -1.258 -15.179 -30.168 1.00 55.47 672 GLY A N 1
ATOM 5490 C CA . GLY A 1 672 ? -2.155 -16.302 -29.847 1.00 55.47 672 GLY A CA 1
ATOM 5491 C C . GLY A 1 672 ? -2.688 -17.128 -31.029 1.00 55.47 672 GLY A C 1
ATOM 5492 O O . GLY A 1 672 ? -3.198 -18.228 -30.816 1.00 55.47 672 GLY A O 1
ATOM 5493 N N . TYR A 1 673 ? -2.592 -16.637 -32.271 1.00 50.97 673 TYR A N 1
ATOM 5494 C CA . TYR A 1 673 ? -3.306 -17.234 -33.414 1.00 50.97 673 TYR A CA 1
ATOM 5495 C C . TYR A 1 673 ? -2.514 -18.324 -34.163 1.00 50.97 673 TYR A C 1
ATOM 5497 O O . TYR A 1 673 ? -1.294 -18.448 -34.044 1.00 50.97 673 TYR A O 1
ATOM 5505 N N . SER A 1 674 ? -3.211 -19.085 -35.016 1.00 45.38 674 SER A N 1
ATOM 5506 C CA . SER A 1 674 ? -2.702 -20.247 -35.779 1.00 45.38 674 SER A CA 1
ATOM 5507 C C . SER A 1 674 ? -1.495 -19.988 -36.701 1.00 45.38 674 SER A C 1
ATOM 5509 O O . SER A 1 674 ? -0.908 -20.936 -37.224 1.00 45.38 674 SER A O 1
ATOM 5511 N N . ARG A 1 675 ? -1.094 -18.724 -36.884 1.00 50.75 675 ARG A N 1
ATOM 5512 C CA . ARG A 1 675 ? 0.095 -18.311 -37.644 1.00 50.75 675 ARG A CA 1
ATOM 5513 C C . ARG A 1 675 ? 1.419 -18.533 -36.897 1.00 50.75 675 ARG A C 1
ATOM 5515 O O . ARG A 1 675 ? 2.452 -18.618 -37.555 1.00 50.75 675 ARG A O 1
ATOM 5522 N N . PHE A 1 676 ? 1.420 -18.668 -35.564 1.00 63.16 676 PHE A N 1
ATOM 5523 C CA . PHE A 1 676 ? 2.643 -18.665 -34.738 1.00 63.16 676 PHE A CA 1
ATOM 5524 C C . PHE A 1 676 ? 3.433 -19.998 -34.739 1.00 63.16 676 PHE A C 1
ATOM 5526 O O . PHE A 1 676 ? 3.748 -20.593 -33.707 1.00 63.16 676 PHE A O 1
ATOM 5533 N N . ASN A 1 677 ? 3.763 -20.482 -35.937 1.00 73.12 677 ASN A N 1
ATOM 5534 C CA . ASN A 1 677 ? 4.590 -21.663 -36.167 1.00 73.12 677 ASN A CA 1
ATOM 5535 C C . ASN A 1 677 ? 6.078 -21.416 -35.805 1.00 73.12 677 ASN A C 1
ATOM 5537 O O . ASN A 1 677 ? 6.479 -20.323 -35.400 1.00 73.12 677 ASN A O 1
ATOM 5541 N N . LEU A 1 678 ? 6.933 -22.437 -35.963 1.00 81.69 678 LEU A N 1
ATOM 5542 C CA . LEU A 1 678 ? 8.365 -22.319 -35.643 1.00 81.69 678 LEU A CA 1
ATOM 5543 C C . LEU A 1 678 ? 9.110 -21.275 -36.501 1.00 81.69 678 LEU A C 1
ATOM 5545 O O . LEU A 1 678 ? 10.101 -20.722 -36.032 1.00 81.69 678 LEU A O 1
ATOM 5549 N N . THR A 1 679 ? 8.640 -20.965 -37.712 1.00 84.06 679 THR A N 1
ATOM 5550 C CA . THR A 1 679 ? 9.228 -19.937 -38.587 1.00 84.06 679 THR A CA 1
ATOM 5551 C C . THR A 1 679 ? 8.893 -18.526 -38.105 1.00 84.06 679 THR A C 1
ATOM 5553 O O . THR A 1 679 ? 9.805 -17.712 -37.975 1.00 84.06 679 THR A O 1
ATOM 5556 N N . GLU A 1 680 ? 7.636 -18.239 -37.751 1.00 80.62 680 GLU A N 1
ATOM 5557 C CA . GLU A 1 680 ? 7.270 -16.941 -37.155 1.00 80.62 680 GLU A CA 1
ATOM 5558 C C . GLU A 1 680 ? 7.912 -16.744 -35.782 1.00 80.62 680 GLU A C 1
ATOM 5560 O O . GLU A 1 680 ? 8.418 -15.668 -35.472 1.00 80.62 680 GLU A O 1
ATOM 5565 N N . ARG A 1 681 ? 8.025 -17.812 -34.992 1.00 84.31 681 ARG A N 1
ATOM 5566 C CA . ARG A 1 681 ? 8.785 -17.800 -33.739 1.00 84.31 681 ARG A CA 1
ATOM 5567 C C . ARG A 1 681 ? 10.270 -17.508 -33.950 1.00 84.31 681 ARG A C 1
ATOM 5569 O O . ARG A 1 681 ? 10.834 -16.738 -33.179 1.00 84.31 681 ARG A O 1
ATOM 5576 N N . TYR A 1 682 ? 10.901 -18.062 -34.989 1.00 87.81 682 TYR A N 1
ATOM 5577 C CA . TYR A 1 682 ? 12.280 -17.715 -35.351 1.00 87.81 682 TYR A CA 1
ATOM 5578 C C . TYR A 1 682 ? 12.396 -16.234 -35.738 1.00 87.81 682 TYR A C 1
ATOM 5580 O O . TYR A 1 682 ? 13.239 -15.531 -35.184 1.00 87.81 682 TYR A O 1
ATOM 5588 N N . ARG A 1 683 ? 11.508 -15.740 -36.616 1.00 87.00 683 ARG A N 1
ATOM 5589 C CA . ARG A 1 683 ? 11.440 -14.326 -37.036 1.00 87.00 683 ARG A CA 1
ATOM 5590 C C . ARG A 1 683 ? 11.261 -13.385 -35.838 1.00 87.00 683 ARG A C 1
ATOM 5592 O O . ARG A 1 683 ? 12.011 -12.421 -35.700 1.00 87.00 683 ARG A O 1
ATOM 5599 N N . TYR A 1 684 ? 10.342 -13.694 -34.923 1.00 86.81 684 TYR A N 1
ATOM 5600 C CA . TYR A 1 684 ? 10.112 -12.927 -33.694 1.00 86.81 684 TYR A CA 1
ATOM 5601 C C . TYR A 1 684 ? 11.332 -12.934 -32.762 1.00 86.81 684 TYR A C 1
ATOM 5603 O O . TYR A 1 684 ? 11.716 -11.894 -32.221 1.00 86.81 684 TYR A O 1
ATOM 5611 N N . CYS A 1 685 ? 11.991 -14.085 -32.613 1.00 87.69 685 CYS A N 1
ATOM 5612 C CA . CYS A 1 685 ? 13.228 -14.194 -31.848 1.00 87.69 685 CYS A CA 1
ATOM 5613 C C . CYS A 1 685 ? 14.379 -13.374 -32.456 1.00 87.69 685 CYS A C 1
ATOM 5615 O O . CYS A 1 685 ? 15.095 -12.702 -31.714 1.00 87.69 685 CYS A O 1
ATOM 5617 N N . GLU A 1 686 ? 14.535 -13.392 -33.783 1.00 88.31 686 GLU A N 1
ATOM 5618 C CA . GLU A 1 686 ? 15.615 -12.703 -34.497 1.00 88.31 686 GLU A CA 1
ATOM 5619 C C . GLU A 1 686 ? 15.410 -11.186 -34.611 1.00 88.31 686 GLU A C 1
ATOM 5621 O O . GLU A 1 686 ? 16.353 -10.429 -34.386 1.00 88.31 686 GLU A O 1
ATOM 5626 N N . HIS A 1 687 ? 14.192 -10.724 -34.909 1.00 86.00 687 HIS A N 1
ATOM 5627 C CA . HIS A 1 687 ? 13.921 -9.302 -35.145 1.00 86.00 687 HIS A CA 1
ATOM 5628 C C . HIS A 1 687 ? 13.455 -8.563 -33.883 1.00 86.00 687 HIS A C 1
ATOM 5630 O O . HIS A 1 687 ? 13.926 -7.456 -33.628 1.00 86.00 687 HIS A O 1
ATOM 5636 N N . VAL A 1 688 ? 12.582 -9.152 -33.053 1.00 86.38 688 VAL A N 1
ATOM 5637 C CA . VAL A 1 688 ? 12.020 -8.467 -31.872 1.00 86.38 688 VAL A CA 1
ATOM 5638 C C . VAL A 1 688 ? 12.810 -8.778 -30.606 1.00 86.38 688 VAL A C 1
ATOM 5640 O O . VAL A 1 688 ? 13.394 -7.864 -30.021 1.00 86.38 688 V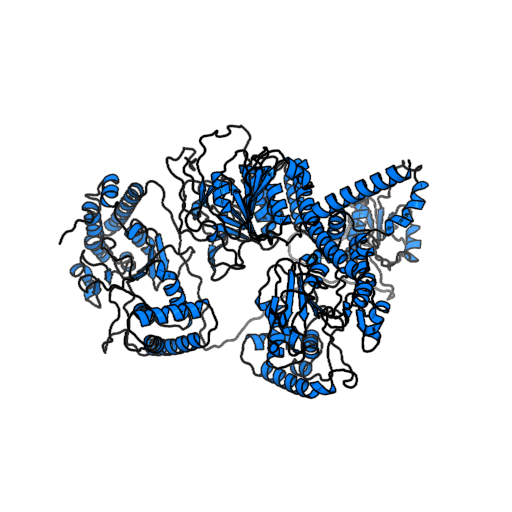AL A O 1
ATOM 5643 N N . LEU A 1 689 ? 12.878 -10.045 -30.179 1.00 85.62 689 LEU A N 1
ATOM 5644 C CA . LEU A 1 689 ? 13.497 -10.398 -28.892 1.00 85.62 689 LEU A CA 1
ATOM 5645 C C . LEU A 1 689 ? 15.000 -10.104 -28.867 1.00 85.62 689 LEU A C 1
ATOM 5647 O O . LEU A 1 689 ? 15.492 -9.573 -27.871 1.00 85.62 689 LEU A O 1
ATOM 5651 N N . GLN A 1 690 ? 15.730 -10.383 -29.954 1.00 83.31 690 GLN A N 1
ATOM 5652 C CA . GLN A 1 690 ? 17.153 -10.044 -30.048 1.00 83.31 690 GLN A CA 1
ATOM 5653 C C . GLN A 1 690 ? 17.382 -8.534 -29.911 1.00 83.31 690 GLN A C 1
ATOM 5655 O O . GLN A 1 690 ? 18.318 -8.132 -29.222 1.00 83.31 690 GLN A O 1
ATOM 5660 N N . LEU A 1 691 ? 16.540 -7.688 -30.522 1.00 78.75 691 LEU A N 1
ATOM 5661 C CA . LEU A 1 691 ? 16.678 -6.230 -30.432 1.00 78.75 691 LEU A CA 1
ATOM 5662 C C . LEU A 1 691 ? 16.211 -5.674 -29.080 1.00 78.75 691 LEU A C 1
ATOM 5664 O O . LEU A 1 691 ? 16.869 -4.782 -28.545 1.00 78.75 691 LEU A O 1
ATOM 5668 N N . MET A 1 692 ? 15.152 -6.231 -28.489 1.00 77.88 692 MET A N 1
ATOM 5669 C CA . MET A 1 692 ? 14.708 -5.925 -27.124 1.00 77.88 692 MET A CA 1
ATOM 5670 C C . MET A 1 692 ? 15.819 -6.226 -26.107 1.00 77.88 692 MET A C 1
ATOM 5672 O O . MET A 1 692 ? 16.212 -5.350 -25.333 1.00 77.88 692 MET A O 1
ATOM 5676 N N . ILE A 1 693 ? 16.404 -7.427 -26.168 1.00 73.75 693 ILE A N 1
ATOM 5677 C CA . ILE A 1 693 ? 17.527 -7.818 -25.309 1.00 73.75 693 ILE A CA 1
ATOM 5678 C C . ILE A 1 693 ? 18.780 -6.994 -25.639 1.00 73.75 693 ILE A C 1
ATOM 5680 O O . ILE A 1 693 ? 19.455 -6.531 -24.726 1.00 73.75 693 ILE A O 1
ATOM 5684 N N . TYR A 1 694 ? 19.071 -6.693 -26.906 1.00 72.06 694 TYR A N 1
ATOM 5685 C CA . TYR A 1 694 ? 20.189 -5.813 -27.267 1.00 72.06 694 TYR A CA 1
ATOM 5686 C C . TYR A 1 694 ? 20.046 -4.402 -26.668 1.00 72.06 694 TYR A C 1
ATOM 5688 O O . TYR A 1 694 ? 21.016 -3.875 -26.123 1.00 72.06 694 TYR A O 1
ATOM 5696 N N . LYS A 1 695 ? 18.852 -3.791 -26.702 1.00 72.94 695 LYS A N 1
ATOM 5697 C CA . LYS A 1 695 ? 18.591 -2.479 -26.076 1.00 72.94 695 LYS A CA 1
ATOM 5698 C C . LYS A 1 695 ? 18.758 -2.542 -24.554 1.00 72.94 695 LYS A C 1
ATOM 5700 O O . LYS A 1 695 ? 19.487 -1.722 -23.999 1.00 72.94 695 LYS A O 1
ATOM 5705 N N . TYR A 1 696 ? 18.181 -3.561 -23.917 1.00 64.06 696 TYR A N 1
ATOM 5706 C CA . TYR A 1 696 ? 18.352 -3.894 -22.495 1.00 64.06 696 TYR A CA 1
ATOM 5707 C C . TYR A 1 696 ? 19.832 -4.071 -22.086 1.00 64.06 696 TYR A C 1
ATOM 5709 O O . TYR A 1 696 ? 20.230 -3.684 -20.988 1.00 64.06 696 TYR A O 1
ATOM 5717 N N . VAL A 1 697 ? 20.674 -4.611 -22.976 1.00 59.28 697 VAL A N 1
ATOM 5718 C CA . VAL A 1 697 ? 22.110 -4.838 -22.733 1.00 59.28 697 VAL A CA 1
ATOM 5719 C C . VAL A 1 697 ? 22.990 -3.605 -23.004 1.00 59.28 697 VAL A C 1
ATOM 5721 O O . VAL A 1 697 ? 23.989 -3.418 -22.304 1.00 59.28 697 VAL A O 1
ATOM 5724 N N . ARG A 1 698 ? 22.683 -2.779 -24.019 1.00 55.66 698 ARG A N 1
ATOM 5725 C CA . ARG A 1 698 ? 23.629 -1.782 -24.582 1.00 55.66 698 ARG A CA 1
ATOM 5726 C C . ARG A 1 698 ? 23.273 -0.299 -24.417 1.00 55.66 698 ARG A C 1
ATOM 5728 O O . ARG A 1 698 ? 24.063 0.544 -24.848 1.00 55.66 698 ARG A O 1
ATOM 5735 N N . LEU A 1 699 ? 22.161 0.037 -23.769 1.00 49.19 699 LEU A N 1
ATOM 5736 C CA . LEU A 1 699 ? 21.936 1.370 -23.191 1.00 49.19 699 LEU A CA 1
ATOM 5737 C C . LEU A 1 699 ? 22.680 1.436 -21.834 1.00 49.19 699 LEU A C 1
ATOM 5739 O O . LEU A 1 699 ? 22.172 0.906 -20.855 1.00 49.19 699 LEU A O 1
ATOM 5743 N N . PHE A 1 700 ? 23.891 1.987 -21.689 1.00 44.91 700 PHE A N 1
ATOM 5744 C CA . PHE A 1 700 ? 24.721 2.786 -22.606 1.00 44.91 700 PHE A CA 1
ATOM 5745 C C . PHE A 1 700 ? 26.109 2.140 -22.802 1.00 44.91 700 PHE A C 1
ATOM 5747 O O . PHE A 1 700 ? 26.809 1.882 -21.826 1.00 44.91 700 PHE A O 1
ATOM 5754 N N . GLY A 1 701 ? 26.552 1.912 -24.048 1.00 34.25 701 GLY A N 1
ATOM 5755 C CA . GLY A 1 701 ? 27.855 1.263 -24.292 1.00 34.25 701 GLY A CA 1
ATOM 5756 C C . GLY A 1 701 ? 28.638 1.639 -25.556 1.00 34.25 701 GLY A C 1
ATOM 5757 O O . GLY A 1 701 ? 29.715 1.087 -25.751 1.00 34.25 701 GLY A O 1
ATOM 5758 N N . ILE A 1 702 ? 28.137 2.531 -26.421 1.00 31.14 702 ILE A N 1
ATOM 5759 C CA . ILE A 1 702 ? 28.706 2.732 -27.777 1.00 31.14 702 ILE A CA 1
ATOM 5760 C C . ILE A 1 702 ? 29.600 3.984 -27.906 1.00 31.14 702 ILE A C 1
ATOM 5762 O O . ILE A 1 702 ? 30.491 4.007 -28.750 1.00 31.14 702 ILE A O 1
ATOM 5766 N N . VAL A 1 703 ? 29.482 4.975 -27.013 1.00 31.78 703 VAL A N 1
ATOM 5767 C CA . VAL A 1 703 ? 30.407 6.135 -26.983 1.00 31.78 703 VAL A CA 1
ATOM 5768 C C . VAL A 1 703 ? 31.844 5.705 -26.619 1.00 31.78 703 VAL A C 1
ATOM 5770 O O . VAL A 1 703 ? 32.817 6.313 -27.055 1.00 31.78 703 VAL A O 1
ATOM 5773 N N . ALA A 1 704 ? 32.000 4.606 -25.873 1.00 32.44 704 ALA A N 1
ATOM 5774 C CA . ALA A 1 704 ? 33.287 4.155 -25.338 1.00 32.44 704 ALA A CA 1
ATOM 5775 C C . ALA A 1 704 ? 34.269 3.567 -26.378 1.00 32.44 704 ALA A C 1
ATOM 5777 O O . ALA A 1 704 ? 35.451 3.420 -26.069 1.00 32.44 704 ALA A O 1
ATOM 5778 N N . THR A 1 705 ? 33.821 3.213 -27.590 1.00 29.33 705 THR A N 1
ATOM 5779 C CA . THR A 1 705 ? 34.661 2.492 -28.570 1.00 29.33 705 THR A CA 1
ATOM 5780 C C . THR A 1 705 ? 35.401 3.371 -29.579 1.00 29.33 705 THR A C 1
ATOM 5782 O O . THR A 1 705 ? 36.411 2.917 -30.110 1.00 29.33 705 THR A O 1
ATOM 5785 N N . CYS A 1 706 ? 34.993 4.625 -29.806 1.00 27.30 706 CYS A N 1
ATOM 5786 C CA . CYS A 1 706 ? 35.774 5.557 -30.639 1.00 27.30 706 CYS A CA 1
ATOM 5787 C C . CYS A 1 706 ? 36.915 6.225 -29.848 1.00 27.30 706 CYS A C 1
ATOM 5789 O O . CYS A 1 706 ? 38.018 6.396 -30.366 1.00 27.30 706 CYS A O 1
ATOM 5791 N N . SER A 1 707 ? 36.698 6.533 -28.565 1.00 30.81 707 SER A N 1
ATOM 5792 C CA . SER A 1 707 ? 37.677 7.237 -27.719 1.00 30.81 707 SER A CA 1
ATOM 5793 C C . SER A 1 707 ? 38.926 6.411 -27.377 1.00 30.81 707 SER A C 1
ATOM 5795 O O . SER A 1 707 ? 39.969 6.969 -27.028 1.00 30.81 707 SER A O 1
ATOM 5797 N N . LEU A 1 708 ? 38.854 5.078 -27.485 1.00 28.12 708 LEU A N 1
ATOM 5798 C CA . LEU A 1 708 ? 39.918 4.174 -27.033 1.00 28.12 708 LEU A CA 1
ATOM 5799 C C . LEU A 1 708 ? 41.192 4.225 -27.903 1.00 28.12 708 LEU A C 1
ATOM 5801 O O . LEU A 1 708 ? 42.267 3.867 -27.428 1.00 28.12 708 LEU A O 1
ATOM 5805 N N . VAL A 1 709 ? 41.095 4.703 -29.150 1.00 28.53 709 VAL A N 1
ATOM 5806 C CA . VAL A 1 709 ? 42.239 4.806 -30.081 1.00 28.53 709 VAL A CA 1
ATOM 5807 C C . VAL A 1 709 ? 43.061 6.086 -29.852 1.00 28.53 709 VAL A C 1
ATOM 5809 O O . VAL A 1 709 ? 44.277 6.081 -30.036 1.00 28.53 709 VAL A O 1
ATOM 5812 N N . LEU A 1 710 ? 42.434 7.171 -29.384 1.00 28.25 710 LEU A N 1
ATOM 5813 C CA . LEU A 1 710 ? 43.109 8.446 -29.083 1.00 28.25 710 LEU A CA 1
ATOM 5814 C C . LEU A 1 710 ? 43.843 8.431 -27.730 1.00 28.25 710 LEU A C 1
ATOM 5816 O O . LEU A 1 710 ? 44.929 9.002 -27.603 1.00 28.25 710 LEU A O 1
ATOM 5820 N N . LEU A 1 711 ? 43.307 7.716 -26.735 1.00 27.48 711 LEU A N 1
ATOM 5821 C CA . LEU A 1 711 ? 43.847 7.677 -25.366 1.00 27.48 711 LEU A CA 1
ATOM 5822 C C . LEU A 1 711 ? 45.256 7.069 -25.230 1.00 27.48 711 LEU A C 1
ATOM 5824 O O . LEU A 1 711 ? 45.915 7.283 -24.213 1.00 27.48 711 LEU A O 1
ATOM 5828 N N . ILE A 1 712 ? 45.764 6.368 -26.249 1.00 30.02 712 ILE A N 1
ATOM 5829 C CA . ILE A 1 712 ? 47.130 5.815 -26.244 1.00 30.02 712 ILE A CA 1
ATOM 5830 C C . ILE A 1 712 ? 48.200 6.904 -26.482 1.00 30.02 712 ILE A C 1
ATOM 5832 O O . ILE A 1 712 ? 49.346 6.720 -26.073 1.00 30.02 712 ILE A O 1
ATOM 5836 N N . LYS A 1 713 ? 47.854 8.066 -27.064 1.00 26.48 713 LYS A N 1
ATOM 5837 C CA . LYS A 1 713 ? 48.818 9.158 -27.329 1.00 26.48 713 LYS A CA 1
ATOM 5838 C C . LYS A 1 713 ? 48.886 10.267 -26.273 1.00 26.48 713 LYS A C 1
ATOM 5840 O O . LYS A 1 713 ? 49.866 11.002 -26.267 1.00 26.48 713 LYS A O 1
ATOM 5845 N N . MET A 1 714 ? 47.917 10.392 -25.363 1.00 26.67 714 MET A N 1
ATOM 5846 C CA . MET A 1 714 ? 47.862 11.515 -24.401 1.00 26.67 714 MET A CA 1
ATOM 5847 C C . MET A 1 714 ? 48.405 11.190 -22.997 1.00 26.67 714 MET A C 1
ATOM 5849 O O . MET A 1 714 ? 48.091 11.875 -22.028 1.00 26.67 714 MET A O 1
ATOM 5853 N N . LYS A 1 715 ? 49.259 10.167 -22.861 1.00 25.66 715 LYS A N 1
ATOM 5854 C CA . LYS A 1 715 ? 49.800 9.730 -21.558 1.00 25.66 715 LYS A CA 1
ATOM 5855 C C . LYS A 1 715 ? 51.116 10.412 -21.132 1.00 25.66 715 LYS A C 1
ATOM 5857 O O . LYS A 1 715 ? 51.777 9.925 -20.221 1.00 25.66 715 LYS A O 1
ATOM 5862 N N . SER A 1 716 ? 51.499 11.518 -21.778 1.00 31.50 716 SER A N 1
ATOM 5863 C CA . SER A 1 716 ? 52.780 12.220 -21.560 1.00 31.50 716 SER A CA 1
ATOM 5864 C C . SER A 1 716 ? 52.659 13.717 -21.230 1.00 31.50 716 SER A C 1
ATOM 5866 O O . SER A 1 716 ? 53.667 14.417 -21.269 1.00 31.50 716 SER A O 1
ATOM 5868 N N . ALA A 1 717 ? 51.456 14.232 -20.944 1.00 31.11 717 ALA A N 1
ATOM 5869 C CA . ALA A 1 717 ? 51.222 15.671 -20.766 1.00 31.11 717 ALA A CA 1
ATOM 5870 C C . ALA A 1 717 ? 50.169 15.990 -19.683 1.00 31.11 717 ALA A C 1
ATOM 5872 O O . ALA A 1 717 ? 49.122 16.562 -19.970 1.00 31.11 717 ALA A O 1
ATOM 5873 N N . VAL A 1 718 ? 50.457 15.645 -18.423 1.00 35.12 718 VAL A N 1
ATOM 5874 C CA . VAL A 1 718 ? 49.702 16.135 -17.253 1.00 35.12 718 VAL A CA 1
ATOM 5875 C C . VAL A 1 718 ? 50.691 16.610 -16.190 1.00 35.12 718 VAL A C 1
ATOM 5877 O O . VAL A 1 718 ? 51.340 15.778 -15.564 1.00 35.12 718 VAL A O 1
ATOM 5880 N N . ASN A 1 719 ? 50.832 17.936 -16.047 1.00 37.00 719 ASN A N 1
ATOM 5881 C CA . ASN A 1 719 ? 51.129 18.670 -14.799 1.00 37.00 719 ASN A CA 1
ATOM 5882 C C . ASN A 1 719 ? 51.480 20.148 -15.075 1.00 37.00 719 ASN A C 1
ATOM 5884 O O . ASN A 1 719 ? 52.643 20.549 -15.024 1.00 37.00 719 ASN A O 1
ATOM 5888 N N . ARG A 1 720 ? 50.454 20.975 -15.305 1.00 32.88 720 ARG A N 1
ATOM 5889 C CA . ARG A 1 720 ? 50.413 22.392 -14.896 1.00 32.88 720 ARG A CA 1
ATOM 5890 C C . ARG A 1 720 ? 48.971 22.735 -14.499 1.00 32.88 720 ARG A C 1
ATOM 5892 O O . ARG A 1 720 ? 48.061 22.204 -15.137 1.00 32.88 720 ARG A O 1
ATOM 5899 N N . PRO A 1 721 ? 48.742 23.574 -13.474 1.00 38.56 721 PRO A N 1
ATOM 5900 C CA . PRO A 1 721 ? 47.433 24.181 -13.266 1.00 38.56 721 PRO A CA 1
ATOM 5901 C C . PRO A 1 721 ? 47.131 25.171 -14.400 1.00 38.56 721 PRO A C 1
ATOM 5903 O O . PRO A 1 721 ? 48.048 25.714 -15.018 1.00 38.56 721 PRO A O 1
ATOM 5906 N N . ILE A 1 722 ? 45.843 25.396 -14.651 1.00 45.16 722 ILE A N 1
ATOM 5907 C CA . ILE A 1 722 ? 45.340 26.477 -15.503 1.00 45.16 722 ILE A CA 1
ATOM 5908 C C . ILE A 1 722 ? 44.726 27.506 -14.556 1.00 45.16 722 ILE A C 1
ATOM 5910 O O . ILE A 1 722 ? 43.862 27.151 -13.751 1.00 45.16 722 ILE A O 1
ATOM 5914 N N . GLU A 1 723 ? 45.205 28.743 -14.625 1.00 52.75 723 GLU A N 1
ATOM 5915 C CA . GLU A 1 723 ? 44.588 29.896 -13.968 1.00 52.75 723 GLU A CA 1
ATOM 5916 C C . GLU A 1 723 ? 43.532 30.475 -14.920 1.00 52.75 723 GLU A C 1
ATOM 5918 O O . GLU A 1 723 ? 43.781 30.557 -16.122 1.00 52.75 723 GLU A O 1
ATOM 5923 N N . TYR A 1 724 ? 42.361 30.828 -14.388 1.00 62.47 724 TYR A N 1
ATOM 5924 C CA . TYR A 1 724 ? 41.237 31.404 -15.138 1.00 62.47 724 TYR A CA 1
ATOM 5925 C C . TYR A 1 724 ? 41.071 32.885 -14.763 1.00 62.47 724 TYR A C 1
ATOM 5927 O O . TYR A 1 724 ? 41.494 33.289 -13.675 1.00 62.47 724 TYR A O 1
ATOM 5935 N N . SER A 1 725 ? 40.431 33.695 -15.614 1.00 71.44 725 SER A N 1
ATOM 5936 C CA . SER A 1 725 ? 40.113 35.094 -15.258 1.00 71.44 725 SER A CA 1
ATOM 5937 C C . SER A 1 725 ? 39.132 35.195 -14.079 1.00 71.44 725 SER A C 1
ATOM 5939 O O . SER A 1 725 ? 38.360 34.274 -13.808 1.00 71.44 725 SER A O 1
ATOM 5941 N N . SER A 1 726 ? 39.091 36.354 -13.409 1.00 75.06 726 SER A N 1
ATOM 5942 C CA . SER A 1 726 ? 38.021 36.692 -12.457 1.00 75.06 726 SER A CA 1
ATOM 5943 C C . SER A 1 726 ? 36.795 37.351 -13.112 1.00 75.06 726 SER A C 1
ATOM 5945 O O . SER A 1 726 ? 35.781 37.544 -12.436 1.00 75.06 726 SER A O 1
ATOM 5947 N N . LYS A 1 727 ? 36.835 37.643 -14.423 1.00 79.44 727 LYS A N 1
ATOM 5948 C CA . LYS A 1 727 ? 35.708 38.196 -15.199 1.00 79.44 727 LYS A CA 1
ATOM 5949 C C . LYS A 1 727 ? 35.160 37.179 -16.206 1.00 79.44 727 LYS A C 1
ATOM 5951 O O . LYS A 1 727 ? 35.925 36.595 -16.970 1.00 79.44 727 LYS A O 1
ATOM 5956 N N . TRP A 1 728 ? 33.842 36.982 -16.212 1.00 84.44 728 TRP A N 1
ATOM 5957 C CA . TRP A 1 728 ? 33.169 35.919 -16.972 1.00 84.44 728 TRP A CA 1
ATOM 5958 C C . TRP A 1 728 ? 31.930 36.427 -17.720 1.00 84.44 728 TRP A C 1
ATOM 5960 O O . TRP A 1 728 ? 31.162 37.210 -17.171 1.00 84.44 728 TRP A O 1
ATOM 5970 N N . ILE A 1 729 ? 31.697 35.941 -18.940 1.00 77.56 729 ILE A N 1
ATOM 5971 C CA . ILE A 1 729 ? 30.472 36.147 -19.728 1.00 77.56 729 ILE A CA 1
ATOM 5972 C C . ILE A 1 729 ? 29.732 34.809 -19.818 1.00 77.56 729 ILE A C 1
ATOM 5974 O O . ILE A 1 729 ? 30.332 33.780 -20.138 1.00 77.56 729 ILE A O 1
ATOM 5978 N N . VAL A 1 730 ? 28.427 34.803 -19.536 1.00 76.31 730 VAL A N 1
ATOM 5979 C CA . VAL A 1 730 ? 27.610 33.579 -19.543 1.00 76.31 730 VAL A CA 1
ATOM 5980 C C . VAL A 1 730 ? 26.481 33.694 -20.561 1.00 76.31 730 VAL A C 1
ATOM 5982 O O . VAL A 1 730 ? 25.616 34.557 -20.438 1.00 76.31 730 VAL A O 1
ATOM 5985 N N . LEU A 1 731 ? 26.478 32.789 -21.543 1.00 67.12 731 LEU A N 1
ATOM 5986 C CA . LEU A 1 731 ? 25.574 32.804 -22.691 1.00 67.12 731 LEU A CA 1
ATOM 5987 C C . LEU A 1 731 ? 24.720 31.530 -22.736 1.00 67.12 731 LEU A C 1
ATOM 5989 O O . LEU A 1 731 ? 25.225 30.410 -22.624 1.00 67.12 731 LEU A O 1
ATOM 5993 N N . ALA A 1 732 ? 23.418 31.694 -22.966 1.00 66.38 732 ALA A N 1
ATOM 5994 C CA . ALA A 1 732 ? 22.542 30.601 -23.373 1.00 66.38 732 ALA A CA 1
ATOM 5995 C C . ALA A 1 732 ? 22.405 30.624 -24.903 1.00 66.38 732 ALA A C 1
ATOM 5997 O O . ALA A 1 732 ? 22.077 31.656 -25.478 1.00 66.38 732 ALA A O 1
ATOM 5998 N N . THR A 1 733 ? 22.668 29.491 -25.552 1.00 58.41 733 THR A N 1
ATOM 5999 C CA . THR A 1 733 ? 22.539 29.308 -27.005 1.00 58.41 733 THR A CA 1
ATOM 6000 C C . THR A 1 733 ? 22.027 27.899 -27.301 1.00 58.41 733 THR A C 1
ATOM 6002 O O . THR A 1 733 ? 22.270 26.975 -26.515 1.00 58.41 733 THR A O 1
ATOM 6005 N N . GLU A 1 734 ? 21.302 27.735 -28.409 1.00 56.22 734 GLU A N 1
ATOM 6006 C CA . GLU A 1 734 ? 20.935 26.417 -28.943 1.00 56.22 734 GLU A CA 1
ATOM 6007 C C . GLU A 1 734 ? 21.965 25.876 -29.947 1.00 56.22 734 GLU A C 1
ATOM 6009 O O . GLU A 1 734 ? 22.120 24.658 -30.029 1.00 56.22 734 GLU A O 1
ATOM 6014 N N . ASP A 1 735 ? 22.694 26.763 -30.635 1.00 53.31 735 ASP A N 1
ATOM 6015 C CA . ASP A 1 735 ? 23.756 26.437 -31.591 1.00 53.31 735 ASP A CA 1
ATOM 6016 C C . ASP A 1 735 ? 25.148 26.684 -30.987 1.00 53.31 735 ASP A C 1
ATOM 6018 O O . ASP A 1 735 ? 25.360 27.640 -30.238 1.00 53.31 735 ASP A O 1
ATOM 6022 N N . GLU A 1 736 ? 26.120 25.836 -31.328 1.00 52.28 736 GLU A N 1
ATOM 6023 C CA . GLU A 1 736 ? 27.489 25.907 -30.786 1.00 52.28 736 GLU A CA 1
ATOM 6024 C C . GLU A 1 736 ? 28.356 27.006 -31.427 1.00 52.28 736 GLU A C 1
ATOM 6026 O O . GLU A 1 736 ? 29.373 27.388 -30.852 1.00 52.28 736 GLU A O 1
ATOM 6031 N N . TYR A 1 737 ? 27.956 27.538 -32.590 1.00 54.88 737 TYR A N 1
ATOM 6032 C CA . TYR A 1 737 ? 28.710 28.542 -33.346 1.00 54.88 737 TYR A CA 1
ATOM 6033 C C . TYR A 1 737 ? 27.796 29.625 -33.932 1.00 54.88 737 TYR A C 1
ATOM 6035 O O . TYR A 1 737 ? 26.887 29.331 -34.705 1.00 54.88 737 TYR A O 1
ATOM 6043 N N . SER A 1 738 ? 28.091 30.891 -33.622 1.00 55.53 738 SER A N 1
ATOM 6044 C CA . SER A 1 738 ? 27.523 32.065 -34.294 1.00 55.53 738 SER A CA 1
ATOM 6045 C C . SER A 1 738 ? 28.579 33.166 -34.435 1.00 55.53 738 SER A C 1
ATOM 6047 O O . SER A 1 738 ? 29.522 33.246 -33.646 1.00 55.53 738 SER A O 1
ATOM 6049 N N . GLU A 1 739 ? 28.411 34.048 -35.422 1.00 55.56 739 GLU A N 1
ATOM 6050 C CA . GLU A 1 739 ? 29.352 35.143 -35.717 1.00 55.56 739 GLU A CA 1
ATOM 6051 C C . GLU A 1 739 ? 29.471 36.159 -34.556 1.00 55.56 739 GLU A C 1
ATOM 6053 O O . GLU A 1 739 ? 30.486 36.837 -34.408 1.00 55.56 739 GLU A O 1
ATOM 6058 N N . ALA A 1 740 ? 28.470 36.223 -33.667 1.00 56.19 740 ALA A N 1
ATOM 6059 C CA . ALA A 1 740 ? 28.540 36.999 -32.428 1.00 56.19 740 ALA A CA 1
ATOM 6060 C C . ALA A 1 740 ? 29.513 36.381 -31.404 1.00 56.19 740 ALA A C 1
ATOM 6062 O O . ALA A 1 740 ? 30.280 37.107 -30.770 1.00 56.19 740 ALA A O 1
ATOM 6063 N N . ILE A 1 741 ? 29.543 35.047 -31.273 1.00 61.91 741 ILE A N 1
ATOM 6064 C CA . ILE A 1 741 ? 30.458 34.344 -30.356 1.00 61.91 741 ILE A CA 1
ATOM 6065 C C . ILE A 1 741 ? 31.919 34.567 -30.779 1.00 61.91 741 ILE A C 1
ATOM 6067 O O . ILE A 1 741 ? 32.771 34.801 -29.922 1.00 61.91 741 ILE A O 1
ATOM 6071 N N . GLU A 1 742 ? 32.216 34.587 -32.084 1.00 62.97 742 GLU A N 1
ATOM 6072 C CA . GLU A 1 742 ? 33.572 34.871 -32.582 1.00 62.97 742 GLU A CA 1
ATOM 6073 C C . GLU A 1 742 ? 34.062 36.278 -32.203 1.00 62.97 742 GLU A C 1
ATOM 6075 O O . GLU A 1 742 ? 35.213 36.432 -31.791 1.00 62.97 742 GLU A O 1
ATOM 6080 N N . LYS A 1 743 ? 33.190 37.298 -32.251 1.00 60.72 743 LYS A N 1
ATOM 6081 C CA . LYS A 1 743 ? 33.518 38.660 -31.782 1.00 60.72 743 LYS A CA 1
ATOM 6082 C C . LYS A 1 743 ? 33.814 38.686 -30.276 1.00 60.72 743 LYS A C 1
ATOM 6084 O O . LYS A 1 743 ? 34.729 39.389 -29.847 1.00 60.72 743 LYS A O 1
ATOM 6089 N N . LEU A 1 744 ? 33.063 37.925 -29.473 1.00 63.28 744 LEU A N 1
ATOM 6090 C CA . LEU A 1 744 ? 33.240 37.864 -28.017 1.00 63.28 744 LEU A CA 1
ATOM 6091 C C . LEU A 1 744 ? 34.537 37.143 -27.615 1.00 63.28 744 LEU A C 1
ATOM 6093 O O . LEU A 1 744 ? 35.212 37.592 -26.693 1.00 63.28 744 LEU A O 1
ATOM 6097 N N . LEU A 1 745 ? 34.945 36.096 -28.339 1.00 62.53 745 LEU A N 1
ATOM 6098 C CA . LEU A 1 745 ? 36.200 35.358 -28.106 1.00 62.53 745 LEU A CA 1
ATOM 6099 C C . LEU A 1 745 ? 37.482 36.200 -28.302 1.00 62.53 745 LEU A C 1
ATOM 6101 O O . LEU A 1 745 ? 38.575 35.748 -27.963 1.00 62.53 745 LEU A O 1
ATOM 6105 N N . LEU A 1 746 ? 37.367 37.426 -28.825 1.00 64.62 746 LEU A N 1
ATOM 6106 C CA . LEU A 1 746 ? 38.467 38.391 -28.946 1.00 64.62 746 LEU A CA 1
ATOM 6107 C C . LEU A 1 746 ? 38.615 39.312 -27.717 1.00 64.62 746 LEU A C 1
ATOM 6109 O O . LEU A 1 746 ? 39.582 40.078 -27.640 1.00 64.62 746 LEU A O 1
ATOM 6113 N N . LEU A 1 747 ? 37.687 39.254 -26.753 1.00 64.69 747 LEU A N 1
ATOM 6114 C CA . LEU A 1 747 ? 37.740 40.033 -25.515 1.00 64.69 747 LEU A CA 1
ATOM 6115 C C . LEU A 1 747 ? 38.838 39.500 -24.588 1.00 64.69 747 LEU A C 1
ATOM 6117 O O . LEU A 1 747 ? 38.727 38.424 -24.004 1.00 64.69 747 LEU A O 1
ATOM 6121 N N . LYS A 1 748 ? 39.908 40.281 -24.419 1.00 58.97 748 LYS A N 1
ATOM 6122 C CA . LYS A 1 748 ? 40.957 39.965 -23.443 1.00 58.97 748 LYS A CA 1
ATOM 6123 C C . LYS A 1 748 ? 40.428 40.074 -22.017 1.00 58.97 748 LYS A C 1
ATOM 6125 O O . LYS A 1 748 ? 39.579 40.909 -21.723 1.00 58.97 748 LYS A O 1
ATOM 6130 N N . ASP A 1 749 ? 40.987 39.241 -21.147 1.00 68.31 749 ASP A N 1
ATOM 6131 C CA . ASP A 1 749 ? 40.714 39.183 -19.709 1.00 68.31 749 ASP A CA 1
ATOM 6132 C C . ASP A 1 749 ? 39.280 38.745 -19.328 1.00 68.31 749 ASP A C 1
ATOM 6134 O O . ASP A 1 749 ? 38.909 38.848 -18.157 1.00 68.31 749 ASP A O 1
ATOM 6138 N N . TRP A 1 750 ? 38.496 38.196 -20.268 1.00 74.44 750 TRP A N 1
ATOM 6139 C CA . TRP A 1 750 ? 37.169 37.609 -20.027 1.00 74.44 750 TRP A CA 1
ATOM 6140 C C . TRP A 1 750 ? 37.109 36.127 -20.428 1.00 74.44 750 TRP A C 1
ATOM 6142 O O . TRP A 1 750 ? 37.553 35.744 -21.506 1.00 74.44 750 TRP A O 1
ATOM 6152 N N . GLU A 1 751 ? 36.512 35.301 -19.571 1.00 79.31 751 GLU A N 1
ATOM 6153 C CA . GLU A 1 751 ? 36.202 33.886 -19.834 1.00 79.31 751 GLU A CA 1
ATOM 6154 C C . GLU A 1 751 ? 34.757 33.750 -20.343 1.00 79.31 751 GLU A C 1
ATOM 6156 O O . GLU A 1 751 ? 33.880 34.491 -19.895 1.00 79.31 751 GLU A O 1
ATOM 6161 N N . ILE A 1 752 ? 34.468 32.804 -21.244 1.00 71.25 752 ILE A N 1
ATOM 6162 C CA . ILE A 1 752 ? 33.130 32.646 -21.852 1.00 71.25 752 ILE A CA 1
ATOM 6163 C C . ILE A 1 752 ? 32.569 31.248 -21.583 1.00 71.25 752 ILE A C 1
ATOM 6165 O O . ILE A 1 752 ? 33.250 30.243 -21.783 1.00 71.25 752 ILE A O 1
ATOM 6169 N N . VAL A 1 753 ? 31.302 31.177 -21.162 1.00 70.75 753 VAL A N 1
ATOM 6170 C CA . VAL A 1 753 ? 30.585 29.917 -20.906 1.00 70.75 753 VAL A CA 1
ATOM 6171 C C . VAL A 1 753 ? 29.342 29.826 -21.783 1.00 70.75 753 VAL A C 1
ATOM 6173 O O . VAL A 1 753 ? 28.394 30.590 -21.602 1.00 70.75 753 VAL A O 1
ATOM 6176 N N . LEU A 1 754 ? 29.329 28.841 -22.683 1.00 62.62 754 LEU A N 1
ATOM 6177 C CA . LEU A 1 754 ? 28.148 28.436 -23.446 1.00 62.62 754 LEU A CA 1
ATOM 6178 C C . LEU A 1 754 ? 27.390 27.355 -22.660 1.00 62.62 754 LEU A C 1
ATOM 6180 O O . LEU A 1 754 ? 27.950 26.310 -22.332 1.00 62.62 754 LEU A O 1
ATOM 6184 N N . VAL A 1 755 ? 26.116 27.590 -22.333 1.00 61.00 755 VAL A N 1
ATOM 6185 C CA . VAL A 1 755 ? 25.318 26.688 -21.469 1.00 61.00 755 VAL A CA 1
ATOM 6186 C C . VAL A 1 755 ? 24.426 25.723 -22.281 1.00 61.00 755 VAL A C 1
ATOM 6188 O O . VAL A 1 755 ? 23.322 25.358 -21.869 1.00 61.00 755 VAL A O 1
ATOM 6191 N N . SER A 1 756 ? 24.895 25.299 -23.458 1.00 55.12 756 SER A N 1
ATOM 6192 C CA . SER A 1 756 ? 24.215 24.322 -24.323 1.00 55.12 756 SER A CA 1
ATOM 6193 C C . SER A 1 756 ? 24.272 22.904 -23.730 1.00 55.12 756 SER A C 1
ATOM 6195 O O . SER A 1 756 ? 23.224 22.305 -23.472 1.00 55.12 756 SER A O 1
ATOM 6197 N N . GLU A 1 757 ? 25.478 22.402 -23.436 1.00 47.41 757 GLU A N 1
ATOM 6198 C CA . GLU A 1 757 ? 25.730 21.022 -22.976 1.00 47.41 757 GLU A CA 1
ATOM 6199 C C . GLU A 1 757 ? 25.341 20.758 -21.508 1.00 47.41 757 GLU A C 1
ATOM 6201 O O . GLU A 1 757 ? 24.937 19.652 -21.143 1.00 47.41 757 GLU A O 1
ATOM 6206 N N . LEU A 1 758 ? 25.465 21.768 -20.641 1.00 47.09 758 LEU A N 1
ATOM 6207 C CA . LEU A 1 758 ? 25.416 21.606 -19.178 1.00 47.09 758 LEU A CA 1
ATOM 6208 C C . LEU A 1 758 ? 23.998 21.540 -18.573 1.00 47.09 758 LEU A C 1
ATOM 6210 O O . LEU A 1 758 ? 23.864 21.247 -17.385 1.00 47.09 758 LEU A O 1
ATOM 6214 N N . ALA A 1 759 ? 22.939 21.814 -19.346 1.00 49.94 759 ALA A N 1
ATOM 6215 C CA . ALA A 1 759 ? 21.600 22.107 -18.811 1.00 49.94 759 ALA A CA 1
ATOM 6216 C C . ALA A 1 759 ? 20.441 21.332 -19.479 1.00 49.94 759 ALA A C 1
ATOM 6218 O O . ALA A 1 759 ? 19.393 21.900 -19.788 1.00 49.94 759 ALA A O 1
ATOM 6219 N N . ASN A 1 760 ? 20.579 20.013 -19.657 1.00 51.53 760 ASN A N 1
ATOM 6220 C CA . ASN A 1 760 ? 19.543 19.152 -20.265 1.00 51.53 760 ASN A CA 1
ATOM 6221 C C . ASN A 1 760 ? 18.203 19.054 -19.493 1.00 51.53 760 ASN A C 1
ATOM 6223 O O . ASN A 1 760 ? 17.247 18.479 -20.006 1.00 51.53 760 ASN A O 1
ATOM 6227 N N . THR A 1 761 ? 18.105 19.604 -18.279 1.00 45.91 761 THR A N 1
ATOM 6228 C CA . THR A 1 761 ? 16.885 19.622 -17.443 1.00 45.91 761 THR A CA 1
ATOM 6229 C C . THR A 1 761 ? 16.123 20.951 -17.452 1.00 45.91 761 THR A C 1
ATOM 6231 O O . THR A 1 761 ? 15.070 21.044 -16.826 1.00 45.91 761 THR A O 1
ATOM 6234 N N . ILE A 1 762 ? 16.621 21.975 -18.151 1.00 48.00 762 ILE A N 1
ATOM 6235 C CA . ILE A 1 762 ? 15.963 23.283 -18.292 1.00 48.00 762 ILE A CA 1
ATOM 6236 C C . ILE A 1 762 ? 15.565 23.461 -19.764 1.00 48.00 762 ILE A C 1
ATOM 6238 O O . ILE A 1 762 ? 16.335 23.099 -20.661 1.00 48.00 762 ILE A O 1
ATOM 6242 N N . HIS A 1 763 ? 14.369 24.005 -20.027 1.00 52.03 763 HIS A N 1
ATOM 6243 C CA . HIS A 1 763 ? 13.860 24.197 -21.392 1.00 52.03 763 HIS A CA 1
ATOM 6244 C C . HIS A 1 763 ? 14.868 24.969 -22.255 1.00 52.03 763 HIS A C 1
ATOM 6246 O O . HIS A 1 763 ? 15.546 25.864 -21.746 1.00 52.03 763 HIS A O 1
ATOM 6252 N N . LYS A 1 764 ? 15.011 24.606 -23.536 1.00 50.66 764 LYS A N 1
ATOM 6253 C CA . LYS A 1 764 ? 16.092 25.140 -24.378 1.00 50.66 764 LYS A CA 1
ATOM 6254 C C . LYS A 1 764 ? 16.070 26.670 -24.489 1.00 50.66 764 LYS A C 1
ATOM 6256 O O . LYS A 1 764 ? 17.066 27.317 -24.192 1.00 50.66 764 LYS A O 1
ATOM 6261 N N . THR A 1 765 ? 14.893 27.219 -24.770 1.00 49.56 765 THR A N 1
ATOM 6262 C CA . THR A 1 765 ? 14.603 28.655 -24.898 1.00 49.56 765 THR A CA 1
ATOM 6263 C C . THR A 1 765 ? 14.559 29.435 -23.574 1.00 49.56 765 THR A C 1
ATOM 6265 O O . THR A 1 765 ? 14.143 30.590 -23.557 1.00 49.56 765 THR A O 1
ATOM 6268 N N . SER A 1 766 ? 14.918 28.832 -22.434 1.00 58.75 766 SER A N 1
ATOM 6269 C CA . SER A 1 766 ? 14.795 29.486 -21.126 1.00 58.75 766 SER A CA 1
ATOM 6270 C C . SER A 1 766 ? 16.099 30.157 -20.696 1.00 58.75 766 SER A C 1
ATOM 6272 O O . SER A 1 766 ? 17.081 29.476 -20.392 1.00 58.75 766 SER A O 1
ATOM 6274 N N . SER A 1 767 ? 16.075 31.484 -20.529 1.00 57.44 767 SER A N 1
ATOM 6275 C CA . SER A 1 767 ? 17.177 32.279 -19.958 1.00 57.44 767 SER A CA 1
ATOM 6276 C C . SER A 1 767 ? 17.625 31.764 -18.581 1.00 57.44 767 SER A C 1
ATOM 6278 O O . SER A 1 767 ? 18.786 31.902 -18.205 1.00 57.44 767 SER A O 1
ATOM 6280 N N . SER A 1 768 ? 16.750 31.060 -17.847 1.00 63.25 768 SER A N 1
ATOM 6281 C CA . SER A 1 768 ? 17.091 30.383 -16.590 1.00 63.25 768 SER A CA 1
ATOM 6282 C C . SER A 1 768 ? 18.177 29.304 -16.732 1.00 63.25 768 SER A C 1
ATOM 6284 O O . SER A 1 768 ? 18.732 28.895 -15.711 1.00 63.25 768 SER A O 1
ATOM 6286 N N . ARG A 1 769 ? 18.533 28.872 -17.953 1.00 67.25 769 ARG A N 1
ATOM 6287 C CA . ARG A 1 769 ? 19.730 28.053 -18.221 1.00 67.25 769 ARG A CA 1
ATOM 6288 C C . ARG A 1 769 ? 21.011 28.725 -17.743 1.00 67.25 769 ARG A C 1
ATOM 6290 O O . ARG A 1 769 ? 21.853 28.043 -17.159 1.00 67.25 769 ARG A O 1
ATOM 6297 N N . LYS A 1 770 ? 21.139 30.046 -17.917 1.00 67.25 770 LYS A N 1
ATOM 6298 C CA . LYS A 1 770 ? 22.348 30.805 -17.562 1.00 67.25 770 LYS A CA 1
ATOM 6299 C C . LYS A 1 770 ? 22.754 30.630 -16.094 1.00 67.25 770 LYS A C 1
ATOM 6301 O O . LYS A 1 770 ? 23.944 30.621 -15.809 1.00 67.25 770 LYS A O 1
ATOM 6306 N N . ASN A 1 771 ? 21.812 30.330 -15.190 1.00 69.25 771 ASN A N 1
ATOM 6307 C CA . ASN A 1 771 ? 22.096 29.971 -13.792 1.00 69.25 771 ASN A CA 1
ATOM 6308 C C . ASN A 1 771 ? 23.137 28.848 -13.633 1.00 69.25 771 ASN A C 1
ATOM 6310 O O . ASN A 1 771 ? 23.956 28.899 -12.717 1.00 69.25 771 ASN A O 1
ATOM 6314 N N . VAL A 1 772 ? 23.144 27.849 -14.523 1.00 70.62 772 VAL A N 1
ATOM 6315 C CA . VAL A 1 772 ? 24.146 26.769 -14.499 1.00 70.62 772 VAL A CA 1
ATOM 6316 C C . VAL A 1 772 ? 25.522 27.297 -14.919 1.00 70.62 772 VAL A C 1
ATOM 6318 O O . VAL A 1 772 ? 26.530 26.931 -14.318 1.00 70.62 772 VAL A O 1
ATOM 6321 N N . GLY A 1 773 ? 25.565 28.216 -15.888 1.00 71.50 773 GLY A N 1
ATOM 6322 C CA . GLY A 1 773 ? 26.785 28.915 -16.288 1.00 71.50 773 GLY A CA 1
ATOM 6323 C C . GLY A 1 773 ? 27.309 29.878 -15.218 1.00 71.50 773 GLY A C 1
ATOM 6324 O O . GLY A 1 773 ? 28.513 29.895 -14.978 1.00 71.50 773 GLY A O 1
ATOM 6325 N N . TYR A 1 774 ? 26.436 30.602 -14.503 1.00 73.38 774 TYR A N 1
ATOM 6326 C CA . TYR A 1 774 ? 26.841 31.432 -13.362 1.00 73.38 774 TYR A CA 1
ATOM 6327 C C . TYR A 1 774 ? 27.463 30.564 -12.257 1.00 73.38 774 TYR A C 1
ATOM 6329 O O . TYR A 1 774 ? 28.538 30.880 -11.755 1.00 73.38 774 TYR A O 1
ATOM 6337 N N . LEU A 1 775 ? 26.829 29.436 -11.904 1.00 68.50 775 LEU A N 1
ATOM 6338 C CA . LEU A 1 775 ? 27.366 28.489 -10.918 1.00 68.50 775 LEU A CA 1
ATOM 6339 C C . LEU A 1 775 ? 28.707 27.888 -11.365 1.00 68.50 775 LEU A C 1
ATOM 6341 O O . LEU A 1 775 ? 29.606 27.731 -10.538 1.00 68.50 775 LEU A O 1
ATOM 6345 N N . TYR A 1 776 ? 28.869 27.597 -12.659 1.00 73.31 776 TYR A N 1
ATOM 6346 C CA . TYR A 1 776 ? 30.146 27.155 -13.213 1.00 73.31 776 TYR A CA 1
ATOM 6347 C C . TYR A 1 776 ? 31.221 28.245 -13.089 1.00 73.31 776 TYR A C 1
ATOM 6349 O O . TYR A 1 776 ? 32.270 27.974 -12.510 1.00 73.31 776 TYR A O 1
ATOM 6357 N N . ALA A 1 777 ? 30.947 29.476 -13.526 1.00 73.12 777 ALA A N 1
ATOM 6358 C CA . ALA A 1 777 ? 31.861 30.616 -13.411 1.00 73.12 777 ALA A CA 1
ATOM 6359 C C . ALA A 1 777 ? 32.277 30.881 -11.947 1.00 73.12 777 ALA A C 1
ATOM 6361 O O . ALA A 1 777 ? 33.467 30.965 -11.639 1.00 73.12 777 ALA A O 1
ATOM 6362 N N . ILE A 1 778 ? 31.320 30.891 -11.009 1.00 72.75 778 ILE A N 1
ATOM 6363 C CA . ILE A 1 778 ? 31.588 30.997 -9.561 1.00 72.75 778 ILE A CA 1
ATOM 6364 C C . ILE A 1 778 ? 32.504 29.854 -9.092 1.00 72.75 778 ILE A C 1
ATOM 6366 O O . ILE A 1 778 ? 33.471 30.099 -8.372 1.00 72.75 778 ILE A O 1
ATOM 6370 N N . SER A 1 779 ? 32.273 28.612 -9.542 1.00 66.94 779 SER A N 1
ATOM 6371 C CA . SER A 1 779 ? 33.126 27.458 -9.200 1.00 66.94 779 SER A CA 1
ATOM 6372 C C . SER A 1 779 ? 34.561 27.539 -9.748 1.00 66.94 779 SER A C 1
ATOM 6374 O O . SER A 1 779 ? 35.422 26.766 -9.323 1.00 66.94 779 SER A O 1
ATOM 6376 N N . LYS A 1 780 ? 34.826 28.465 -10.681 1.00 75.56 780 LYS A N 1
ATOM 6377 C CA . LYS A 1 780 ? 36.146 28.747 -11.263 1.00 75.56 780 LYS A CA 1
ATOM 6378 C C . LYS A 1 780 ? 36.800 30.024 -10.730 1.00 75.56 780 LYS A C 1
ATOM 6380 O O . LYS A 1 780 ? 37.941 30.287 -11.091 1.00 75.56 780 LYS A O 1
ATOM 6385 N N . GLY A 1 781 ? 36.132 30.763 -9.841 1.00 74.19 781 GLY A N 1
ATOM 6386 C CA . GLY A 1 781 ? 36.674 31.979 -9.226 1.00 74.19 781 GLY A CA 1
ATOM 6387 C C . GLY A 1 781 ? 36.208 33.293 -9.858 1.00 74.19 781 GLY A C 1
ATOM 6388 O O . GLY A 1 781 ? 36.888 34.303 -9.697 1.00 74.19 781 GLY A O 1
ATOM 6389 N N . ALA A 1 782 ? 35.066 33.308 -10.553 1.00 79.25 782 ALA A N 1
ATOM 6390 C CA . ALA A 1 782 ? 34.461 34.548 -11.035 1.00 79.25 782 ALA A CA 1
ATOM 6391 C C . ALA A 1 782 ? 34.160 35.528 -9.883 1.00 79.25 782 ALA A C 1
ATOM 6393 O O . ALA A 1 782 ? 33.344 35.238 -9.007 1.00 79.25 782 ALA A O 1
ATOM 6394 N N . GLU A 1 783 ? 34.783 36.706 -9.920 1.00 80.19 783 GLU A N 1
ATOM 6395 C CA . GLU A 1 783 ? 34.435 37.862 -9.084 1.00 80.19 783 GLU A CA 1
ATOM 6396 C C . GLU A 1 783 ? 33.347 38.715 -9.750 1.00 80.19 783 GLU A C 1
ATOM 6398 O O . GLU A 1 783 ? 32.499 39.282 -9.063 1.00 80.19 783 GLU A O 1
ATOM 6403 N N . TRP A 1 784 ? 33.351 38.776 -11.087 1.00 81.06 784 TRP A N 1
ATOM 6404 C CA . TRP A 1 784 ? 32.373 39.503 -11.892 1.00 81.06 784 TRP A CA 1
ATOM 6405 C C . TRP A 1 784 ? 31.818 38.616 -13.007 1.00 81.06 784 TRP A C 1
ATOM 6407 O O . TRP A 1 784 ? 32.569 37.985 -13.752 1.00 81.06 784 TRP A O 1
ATOM 6417 N N . ILE A 1 785 ? 30.492 38.605 -13.140 1.00 83.75 785 ILE A N 1
ATOM 6418 C CA . ILE A 1 785 ? 29.762 37.883 -14.185 1.00 83.75 785 ILE A CA 1
ATOM 6419 C C . ILE A 1 785 ? 28.946 38.896 -14.981 1.00 83.75 785 ILE A C 1
ATOM 6421 O O . ILE A 1 785 ? 28.201 39.684 -14.398 1.00 83.75 785 ILE A O 1
ATOM 6425 N N . TYR A 1 786 ? 29.084 38.862 -16.303 1.00 80.19 786 TYR A N 1
ATOM 6426 C CA . TYR A 1 786 ? 28.250 39.608 -17.229 1.00 80.19 786 TYR A CA 1
ATOM 6427 C C . TYR A 1 786 ? 27.159 38.698 -17.799 1.00 80.19 786 TYR A C 1
ATOM 6429 O O . TYR A 1 786 ? 27.440 37.644 -18.378 1.00 80.19 786 TYR A O 1
ATOM 6437 N N . ASP A 1 787 ? 25.913 39.116 -17.594 1.00 83.19 787 ASP A N 1
ATOM 6438 C CA . ASP A 1 787 ? 24.712 38.467 -18.104 1.00 83.19 787 ASP A CA 1
ATOM 6439 C C . ASP A 1 787 ? 24.216 39.236 -19.332 1.00 83.19 787 ASP A C 1
ATOM 6441 O O . ASP A 1 787 ? 23.864 40.412 -19.236 1.00 83.19 787 ASP A O 1
ATOM 6445 N N . MET A 1 788 ? 24.224 38.574 -20.486 1.00 71.50 788 MET A N 1
ATOM 6446 C CA . MET A 1 788 ? 23.730 39.105 -21.757 1.00 71.50 788 MET A CA 1
ATOM 6447 C C . MET A 1 788 ? 23.107 37.977 -22.575 1.00 71.50 788 MET A C 1
ATOM 6449 O O . MET A 1 788 ? 23.443 36.806 -22.379 1.00 71.50 788 MET A O 1
ATOM 6453 N N . ASP A 1 789 ? 22.168 38.307 -23.450 1.00 71.81 789 ASP A N 1
ATOM 6454 C CA . ASP A 1 789 ? 21.640 37.380 -24.451 1.00 71.81 789 ASP A CA 1
ATOM 6455 C C . ASP A 1 789 ? 22.405 37.546 -25.776 1.00 71.81 789 ASP A C 1
ATOM 6457 O O . ASP A 1 789 ? 23.141 38.517 -25.975 1.00 71.81 789 ASP A O 1
ATOM 6461 N N . ILE A 1 790 ? 22.344 36.524 -26.633 1.00 68.94 790 ILE A N 1
ATOM 6462 C CA . ILE A 1 790 ? 23.250 36.357 -27.787 1.00 68.94 790 ILE A CA 1
ATOM 6463 C C . ILE A 1 790 ? 22.968 37.329 -28.950 1.00 68.94 790 ILE A C 1
ATOM 6465 O O . ILE A 1 790 ? 23.773 37.455 -29.870 1.00 68.94 790 ILE A O 1
ATOM 6469 N N . ASP A 1 791 ? 21.837 38.025 -28.890 1.00 65.50 791 ASP A N 1
ATOM 6470 C CA . ASP A 1 791 ? 21.351 39.052 -29.811 1.00 65.50 791 ASP A CA 1
ATOM 6471 C C . ASP A 1 791 ? 21.762 40.488 -29.417 1.00 65.50 791 ASP A C 1
ATOM 6473 O O . ASP A 1 791 ? 21.533 41.427 -30.180 1.00 65.50 791 ASP A O 1
ATOM 6477 N N . ILE A 1 792 ? 22.415 40.679 -28.263 1.00 64.81 792 ILE A N 1
ATOM 6478 C CA . ILE A 1 792 ? 22.857 41.996 -27.782 1.00 64.81 792 ILE A CA 1
ATOM 6479 C C . ILE A 1 792 ? 24.253 42.343 -28.331 1.00 64.81 792 ILE A C 1
ATOM 6481 O O . ILE A 1 792 ? 25.270 41.849 -27.839 1.00 64.81 7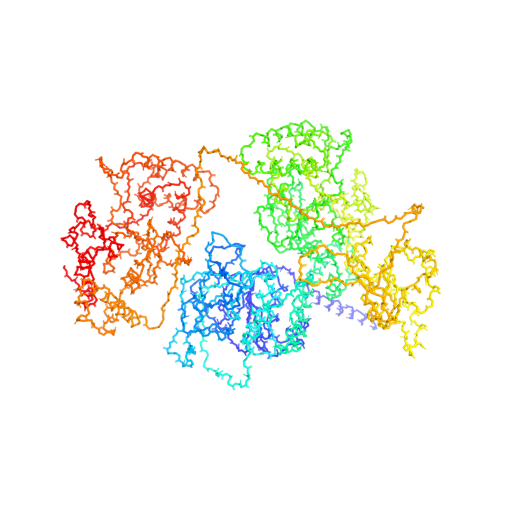92 ILE A O 1
ATOM 6485 N N . GLU A 1 793 ? 24.330 43.256 -29.306 1.00 65.31 793 GLU A N 1
ATOM 6486 C CA . GLU A 1 793 ? 25.608 43.815 -29.780 1.00 65.31 793 GLU A CA 1
ATOM 6487 C C . GLU A 1 793 ? 26.115 44.992 -28.919 1.00 65.31 793 GLU A C 1
ATOM 6489 O O . GLU A 1 793 ? 25.354 45.842 -28.450 1.00 65.31 793 GLU A O 1
ATOM 6494 N N . PHE A 1 794 ? 27.439 45.090 -28.745 1.00 64.50 794 PHE A N 1
ATOM 6495 C CA . PHE A 1 794 ? 28.073 46.204 -28.034 1.00 64.50 794 PHE A CA 1
ATOM 6496 C C . PHE A 1 794 ? 28.266 47.436 -28.928 1.00 64.50 794 PHE A C 1
ATOM 6498 O O . PHE A 1 794 ? 28.903 47.364 -29.976 1.00 64.50 794 PHE A O 1
ATOM 6505 N N . HIS A 1 795 ? 27.829 48.601 -28.444 1.00 57.59 795 HIS A N 1
ATOM 6506 C CA . HIS A 1 795 ? 28.080 49.898 -29.077 1.00 57.59 795 HIS A CA 1
ATOM 6507 C C . HIS A 1 795 ? 28.901 50.828 -28.164 1.00 57.59 795 HIS A C 1
ATOM 6509 O O . HIS A 1 795 ? 28.831 50.758 -26.934 1.00 57.59 795 HIS A O 1
ATOM 6515 N N . GLY A 1 796 ? 29.688 51.735 -28.751 1.00 59.84 796 GLY A N 1
ATOM 6516 C CA . GLY A 1 796 ? 30.488 52.710 -28.003 1.00 59.84 796 GLY A CA 1
ATOM 6517 C C . GLY A 1 796 ? 31.621 52.072 -27.189 1.00 59.84 796 GLY A C 1
ATOM 6518 O O . GLY A 1 796 ? 32.572 51.553 -27.762 1.00 59.84 796 GLY A O 1
ATOM 6519 N N . LYS A 1 797 ? 31.551 52.156 -25.851 1.00 56.44 797 LYS A N 1
ATOM 6520 C CA . LYS A 1 797 ? 32.593 51.641 -24.937 1.00 56.44 797 LYS A CA 1
ATOM 6521 C C . LYS A 1 797 ? 32.444 50.160 -24.559 1.00 56.44 797 LYS A C 1
ATOM 6523 O O . LYS A 1 797 ? 33.322 49.634 -23.882 1.00 56.44 797 LYS A O 1
ATOM 6528 N N . GLY A 1 798 ? 31.360 49.490 -24.960 1.00 70.62 798 GLY A N 1
ATOM 6529 C CA . GLY A 1 798 ? 31.125 48.085 -24.607 1.00 70.62 798 GLY A CA 1
ATOM 6530 C C . GLY A 1 798 ? 31.198 47.839 -23.094 1.00 70.62 798 GLY A C 1
ATOM 6531 O O . GLY A 1 798 ? 30.625 48.596 -22.310 1.00 70.62 798 GLY A O 1
ATOM 6532 N N . LEU A 1 799 ? 31.925 46.799 -22.677 1.00 70.19 799 LEU A N 1
ATOM 6533 C CA . LEU A 1 799 ? 32.061 46.412 -21.266 1.00 70.19 799 LEU A CA 1
ATOM 6534 C C . LEU A 1 799 ? 32.833 47.429 -20.401 1.00 70.19 799 LEU A C 1
ATOM 6536 O O . LEU A 1 799 ? 32.614 47.469 -19.192 1.00 70.19 799 LEU A O 1
ATOM 6540 N N . ASP A 1 800 ? 33.645 48.311 -20.995 1.00 70.94 800 ASP A N 1
ATOM 6541 C CA . ASP A 1 800 ? 34.411 49.344 -20.271 1.00 70.94 800 ASP A CA 1
ATOM 6542 C C . ASP A 1 800 ? 33.539 50.520 -19.776 1.00 70.94 800 ASP A C 1
ATOM 6544 O O . ASP A 1 800 ? 34.043 51.503 -19.227 1.00 70.94 800 ASP A O 1
ATOM 6548 N N . GLN A 1 801 ? 32.216 50.448 -19.969 1.00 67.81 801 GLN A N 1
ATOM 6549 C CA . GLN A 1 801 ? 31.259 51.327 -19.289 1.00 67.81 801 GLN A CA 1
ATOM 6550 C C . GLN A 1 801 ? 31.004 50.919 -17.827 1.00 67.81 801 GLN A C 1
ATOM 6552 O O . GLN A 1 801 ? 30.545 51.745 -17.038 1.00 67.81 801 GLN A O 1
ATOM 6557 N N . PHE A 1 802 ? 31.292 49.665 -17.463 1.00 74.62 802 PHE A N 1
ATOM 6558 C CA . PHE A 1 802 ? 31.132 49.150 -16.106 1.00 74.62 802 PHE A CA 1
ATOM 6559 C C . PHE A 1 802 ? 32.413 49.367 -15.298 1.00 74.62 802 PHE A C 1
ATOM 6561 O O . PHE A 1 802 ? 33.521 49.131 -15.778 1.00 74.62 802 PHE A O 1
ATOM 6568 N N . SER A 1 803 ? 32.275 49.812 -14.048 1.00 72.44 803 SER A N 1
ATOM 6569 C CA . SER A 1 803 ? 33.418 49.945 -13.145 1.00 72.44 803 SER A CA 1
ATOM 6570 C C . SER A 1 803 ? 33.660 48.612 -12.449 1.00 72.44 803 SER A C 1
ATOM 6572 O O . SER A 1 803 ? 32.761 48.077 -11.805 1.00 72.44 803 SER A O 1
ATOM 6574 N N . PHE A 1 804 ? 34.878 48.083 -12.535 1.00 74.31 804 PHE A N 1
ATOM 6575 C CA . PHE A 1 804 ? 35.281 46.859 -11.825 1.00 74.31 804 PHE A CA 1
ATOM 6576 C C . PHE A 1 804 ? 36.052 47.164 -10.526 1.00 74.31 804 PHE A C 1
ATOM 6578 O O . PHE A 1 804 ? 36.471 46.254 -9.811 1.00 74.31 804 PHE A O 1
ATOM 6585 N N . ASP A 1 805 ? 36.217 48.451 -10.207 1.00 74.75 805 ASP A N 1
ATOM 6586 C CA . ASP A 1 805 ? 36.926 48.952 -9.034 1.00 74.75 805 ASP A CA 1
ATOM 6587 C C . ASP A 1 805 ? 36.067 48.900 -7.762 1.00 74.75 805 ASP A C 1
ATOM 6589 O O . ASP A 1 805 ? 34.843 48.769 -7.795 1.00 74.75 805 ASP A O 1
ATOM 6593 N N . LYS A 1 806 ? 36.708 49.042 -6.596 1.00 68.81 806 LYS A N 1
ATOM 6594 C CA . LYS A 1 806 ? 36.015 49.036 -5.291 1.00 68.81 806 LYS A CA 1
ATOM 6595 C C . LYS A 1 806 ? 35.279 50.350 -4.993 1.00 68.81 806 LYS A C 1
ATOM 6597 O O . LYS A 1 806 ? 34.372 50.364 -4.154 1.00 68.81 806 LYS A O 1
ATOM 6602 N N . SER A 1 807 ? 35.626 51.428 -5.693 1.00 63.31 807 SER A N 1
ATOM 6603 C CA . SER A 1 807 ? 34.944 52.719 -5.645 1.00 63.31 807 SER A CA 1
ATOM 6604 C C . SER A 1 807 ? 34.698 53.281 -7.048 1.00 63.31 807 SER A C 1
ATOM 6606 O O . SER A 1 807 ? 35.433 53.002 -7.987 1.00 63.31 807 SER A O 1
ATOM 6608 N N . THR A 1 808 ? 33.626 54.059 -7.185 1.00 69.00 808 THR A N 1
ATOM 6609 C CA . THR A 1 808 ? 33.186 54.709 -8.428 1.00 69.00 808 THR A CA 1
ATOM 6610 C C . THR A 1 808 ? 32.774 56.162 -8.151 1.00 69.00 808 THR A C 1
ATOM 6612 O O . THR A 1 808 ? 32.771 56.604 -6.999 1.00 69.00 808 THR A O 1
ATOM 6615 N N . ARG A 1 809 ? 32.451 56.941 -9.189 1.00 58.66 809 ARG A N 1
ATOM 6616 C CA . ARG A 1 809 ? 32.094 58.370 -9.089 1.00 58.66 809 ARG A CA 1
ATOM 6617 C C . ARG A 1 809 ? 30.778 58.638 -9.808 1.00 58.66 809 ARG A C 1
ATOM 6619 O O . ARG A 1 809 ? 30.587 58.152 -10.916 1.00 58.66 809 ARG A O 1
ATOM 6626 N N . GLY A 1 810 ? 29.887 59.426 -9.208 1.00 61.94 810 GLY A N 1
ATOM 6627 C CA . GLY A 1 810 ? 28.571 59.684 -9.795 1.00 61.94 810 GLY A CA 1
ATOM 6628 C C . GLY A 1 810 ? 27.596 60.386 -8.854 1.00 61.94 810 GLY A C 1
ATOM 6629 O O . GLY A 1 810 ? 27.970 60.849 -7.777 1.00 61.94 810 GLY A O 1
ATOM 6630 N N . LEU A 1 811 ? 26.336 60.452 -9.281 1.00 49.28 811 LEU A N 1
ATOM 6631 C CA . LEU A 1 811 ? 25.238 61.023 -8.506 1.00 49.28 811 LEU A CA 1
ATOM 6632 C C . LEU A 1 811 ? 24.612 59.961 -7.596 1.00 49.28 811 LEU A C 1
ATOM 6634 O O . LEU A 1 811 ? 24.251 58.878 -8.054 1.00 49.28 811 LEU A O 1
ATOM 6638 N N . LYS A 1 812 ? 24.436 60.295 -6.319 1.00 55.22 812 LYS A N 1
ATOM 6639 C CA . LYS A 1 812 ? 23.734 59.481 -5.329 1.00 55.22 812 LYS A CA 1
ATOM 6640 C C . LYS A 1 812 ? 22.318 60.013 -5.137 1.00 55.22 812 LYS A C 1
ATOM 6642 O O . LYS A 1 812 ? 22.133 61.177 -4.795 1.00 55.22 812 LYS A O 1
ATOM 6647 N N . PHE A 1 813 ? 21.322 59.154 -5.315 1.00 48.59 813 PHE A N 1
ATOM 6648 C CA . PHE A 1 813 ? 19.934 59.442 -4.953 1.00 48.59 813 PHE A CA 1
ATOM 6649 C C . PHE A 1 813 ? 19.705 59.064 -3.483 1.00 48.59 813 PHE A C 1
ATOM 6651 O O . PHE A 1 813 ? 20.123 57.983 -3.061 1.00 48.59 813 PHE A O 1
ATOM 6658 N N . SER A 1 814 ? 19.051 59.927 -2.701 1.00 51.66 814 SER A N 1
ATOM 6659 C CA . SER A 1 814 ? 18.722 59.643 -1.298 1.00 51.66 814 SER A CA 1
ATOM 6660 C C . SER A 1 814 ? 17.315 60.152 -0.960 1.00 51.66 814 SER A C 1
ATOM 6662 O O . SER A 1 814 ? 17.089 61.358 -1.048 1.00 51.66 814 SER A O 1
ATOM 6664 N N . PRO A 1 815 ? 16.363 59.280 -0.575 1.00 43.62 815 PRO A N 1
ATOM 6665 C CA . PRO A 1 815 ? 15.086 59.721 -0.021 1.00 43.62 815 PRO A CA 1
ATOM 6666 C C . PRO A 1 815 ? 15.275 60.219 1.422 1.00 43.62 815 PRO A C 1
ATOM 6668 O O . PRO A 1 815 ? 16.060 59.642 2.178 1.00 43.62 815 PRO A O 1
ATOM 6671 N N . GLU A 1 816 ? 14.563 61.281 1.803 1.00 43.03 816 GLU A N 1
ATOM 6672 C CA . GLU A 1 816 ? 14.538 61.783 3.185 1.00 43.03 816 GLU A CA 1
ATOM 6673 C C . GLU A 1 816 ? 13.553 61.012 4.081 1.00 43.03 816 GLU A C 1
ATOM 6675 O O . GLU A 1 816 ? 12.677 60.281 3.616 1.00 43.03 816 GLU A O 1
ATOM 6680 N N . SER A 1 817 ? 13.743 61.162 5.392 1.00 45.97 817 SER A N 1
ATOM 6681 C CA . SER A 1 817 ? 13.048 60.435 6.454 1.00 45.97 817 SER A CA 1
ATOM 6682 C C . SER A 1 817 ? 11.726 61.071 6.883 1.00 45.97 817 SER A C 1
ATOM 6684 O O . SER A 1 817 ? 11.682 62.274 7.133 1.00 45.97 817 SER A O 1
ATOM 6686 N N . ASP A 1 818 ? 10.715 60.232 7.115 1.00 44.22 818 ASP A N 1
ATOM 6687 C CA . ASP A 1 818 ? 9.655 60.387 8.123 1.00 44.22 818 ASP A CA 1
ATOM 6688 C C . ASP A 1 818 ? 9.149 61.813 8.424 1.00 44.22 818 ASP A C 1
ATOM 6690 O O . ASP A 1 818 ? 9.146 62.257 9.573 1.00 44.22 818 ASP A O 1
ATOM 6694 N N . ASN A 1 819 ? 8.630 62.515 7.410 1.00 39.44 819 ASN A N 1
ATOM 6695 C CA . ASN A 1 819 ? 7.479 63.409 7.586 1.00 39.44 819 ASN A CA 1
ATOM 6696 C C . ASN A 1 819 ? 6.767 63.718 6.259 1.00 39.44 819 ASN A C 1
ATOM 6698 O O . ASN A 1 819 ? 7.362 63.698 5.183 1.00 39.44 819 ASN A O 1
ATOM 6702 N N . HIS A 1 820 ? 5.468 64.012 6.329 1.00 46.22 820 HIS A N 1
ATOM 6703 C CA . HIS A 1 820 ? 4.666 64.326 5.146 1.00 46.22 820 HIS A CA 1
ATOM 6704 C C . HIS A 1 820 ? 4.854 65.784 4.697 1.00 46.22 820 HIS A C 1
ATOM 6706 O O . HIS A 1 820 ? 4.491 66.692 5.439 1.00 46.22 820 HIS A O 1
ATOM 6712 N N . THR A 1 821 ? 5.322 66.007 3.461 1.00 43.12 821 THR A N 1
ATOM 6713 C CA . THR A 1 821 ? 4.697 66.832 2.388 1.00 43.12 821 THR A CA 1
ATOM 6714 C C . THR A 1 821 ? 5.727 67.265 1.328 1.00 43.12 821 THR A C 1
ATOM 6716 O O . THR A 1 821 ? 6.844 67.634 1.655 1.00 43.12 821 THR A O 1
ATOM 6719 N N . ASN A 1 822 ? 5.321 67.218 0.052 1.00 50.34 822 ASN A N 1
ATOM 6720 C CA . ASN A 1 822 ? 5.921 67.845 -1.141 1.00 50.34 822 ASN A CA 1
ATOM 6721 C C . ASN A 1 822 ? 7.430 68.204 -1.113 1.00 50.34 822 ASN A C 1
ATOM 6723 O O . ASN A 1 822 ? 7.791 69.340 -0.811 1.00 50.34 822 ASN A O 1
ATOM 6727 N N . GLY A 1 823 ? 8.291 67.300 -1.597 1.00 37.44 823 GLY A N 1
ATOM 6728 C CA . GLY A 1 823 ? 9.703 67.594 -1.881 1.00 37.44 823 GLY A CA 1
ATOM 6729 C C . GLY A 1 823 ? 10.226 66.853 -3.116 1.00 37.44 823 GLY A C 1
ATOM 6730 O O . GLY A 1 823 ? 9.917 65.679 -3.314 1.00 37.44 823 GLY A O 1
ATOM 6731 N N . PHE A 1 824 ? 11.021 67.529 -3.953 1.00 43.06 824 PHE A N 1
ATOM 6732 C CA . PHE A 1 824 ? 11.806 66.872 -5.007 1.00 43.06 824 PHE A CA 1
ATOM 6733 C C . PHE A 1 824 ? 12.997 66.143 -4.370 1.00 43.06 824 PHE A C 1
ATOM 6735 O O . PHE A 1 824 ? 13.706 66.721 -3.547 1.00 43.06 824 PHE A O 1
ATOM 6742 N N . ALA A 1 825 ? 13.246 64.894 -4.769 1.00 43.56 825 ALA A N 1
ATOM 6743 C CA . ALA A 1 825 ? 14.384 64.129 -4.265 1.00 43.56 825 ALA A CA 1
ATOM 6744 C C . ALA A 1 825 ? 15.721 64.746 -4.714 1.00 43.56 825 ALA A C 1
ATOM 6746 O O . ALA A 1 825 ? 15.902 65.076 -5.888 1.00 43.56 825 ALA A O 1
ATOM 6747 N N . GLN A 1 826 ? 16.667 64.878 -3.783 1.00 46.12 826 GLN A N 1
ATOM 6748 C CA . GLN A 1 826 ? 17.984 65.448 -4.068 1.00 46.12 826 GLN A CA 1
ATOM 6749 C C . GLN A 1 826 ? 18.930 64.387 -4.655 1.00 46.12 826 GLN A C 1
ATOM 6751 O O . GLN A 1 826 ? 18.985 63.247 -4.188 1.00 46.12 826 GLN A O 1
ATOM 6756 N N . MET A 1 827 ? 19.700 64.781 -5.675 1.00 46.78 827 MET A N 1
ATOM 6757 C CA . MET A 1 827 ? 20.794 63.983 -6.237 1.00 46.78 827 MET A CA 1
ATOM 6758 C C . MET A 1 827 ? 22.131 64.615 -5.843 1.00 46.78 827 MET A C 1
ATOM 6760 O O . MET A 1 827 ? 22.457 65.716 -6.284 1.00 46.78 827 MET A O 1
ATOM 6764 N N . GLU A 1 828 ? 22.910 63.925 -5.015 1.00 45.47 828 GLU A N 1
ATOM 6765 C CA . GLU A 1 828 ? 24.175 64.429 -4.476 1.00 45.47 828 GLU A CA 1
ATOM 6766 C C . GLU A 1 828 ? 25.366 63.977 -5.339 1.00 45.47 828 GLU A C 1
ATOM 6768 O O . GLU A 1 828 ? 25.520 62.796 -5.643 1.00 45.47 828 GLU A O 1
ATOM 6773 N N . SER A 1 829 ? 26.236 64.907 -5.749 1.00 41.66 829 SER A N 1
ATOM 6774 C CA . SER A 1 829 ? 27.399 64.613 -6.605 1.00 41.66 829 SER A CA 1
ATOM 6775 C C . SER A 1 829 ? 28.602 64.111 -5.796 1.00 41.66 829 SER A C 1
ATOM 6777 O O . SER A 1 829 ? 29.538 64.861 -5.501 1.00 41.66 829 SER A O 1
ATOM 6779 N N . CYS A 1 830 ? 28.614 62.821 -5.471 1.00 44.78 830 CYS A N 1
ATOM 6780 C CA . CYS A 1 830 ? 29.682 62.198 -4.696 1.00 44.78 830 CYS A CA 1
ATOM 6781 C C . CYS A 1 830 ? 30.968 61.999 -5.527 1.00 44.78 830 CYS A C 1
ATOM 6783 O O . CYS A 1 830 ? 31.003 61.239 -6.499 1.00 44.78 830 CYS A O 1
ATOM 6785 N N . ARG A 1 831 ? 32.072 62.634 -5.097 1.00 47.50 831 ARG A N 1
ATOM 6786 C CA . ARG A 1 831 ? 33.411 62.480 -5.713 1.00 47.50 831 ARG A CA 1
ATOM 6787 C C . ARG A 1 831 ? 33.980 61.065 -5.627 1.00 47.50 831 ARG A C 1
ATOM 6789 O O . ARG A 1 831 ? 34.865 60.737 -6.413 1.00 47.50 831 ARG A O 1
ATOM 6796 N N . GLU A 1 832 ? 33.518 60.268 -4.673 1.00 55.34 832 GLU A N 1
ATOM 6797 C CA . GLU A 1 832 ? 33.853 58.856 -4.539 1.00 55.34 832 GLU A CA 1
ATOM 6798 C C . GLU A 1 832 ? 32.743 58.151 -3.748 1.00 55.34 832 GLU A C 1
ATOM 6800 O O . GLU A 1 832 ? 32.274 58.660 -2.730 1.00 55.34 832 GLU A O 1
ATOM 6805 N N . MET A 1 833 ? 32.299 56.999 -4.240 1.00 63.19 833 MET A N 1
ATOM 6806 C CA . MET A 1 833 ? 31.302 56.126 -3.622 1.00 63.19 833 MET A CA 1
ATOM 6807 C C . MET A 1 833 ? 31.807 54.691 -3.661 1.00 63.19 833 MET A C 1
ATOM 6809 O O . MET A 1 833 ? 32.535 54.323 -4.579 1.00 63.19 833 MET A O 1
ATOM 6813 N N . LYS A 1 834 ? 31.378 53.844 -2.721 1.00 61.81 834 LYS A N 1
ATOM 6814 C CA . LYS A 1 834 ? 31.583 52.395 -2.853 1.00 61.81 834 LYS A CA 1
ATOM 6815 C C . LYS A 1 834 ? 30.841 51.902 -4.100 1.00 61.81 834 LYS A C 1
ATOM 6817 O O . LYS A 1 834 ? 29.665 52.220 -4.265 1.00 61.81 834 LYS A O 1
ATOM 6822 N N . ASN A 1 835 ? 31.524 51.151 -4.960 1.00 67.25 835 ASN A N 1
ATOM 6823 C CA . ASN A 1 835 ? 30.938 50.656 -6.204 1.00 67.25 835 ASN A CA 1
ATOM 6824 C C . ASN A 1 835 ? 29.820 49.628 -5.936 1.00 67.25 835 ASN A C 1
ATOM 6826 O O . ASN A 1 835 ? 29.828 48.949 -4.901 1.00 67.25 835 ASN A O 1
ATOM 6830 N N . SER A 1 836 ? 28.842 49.526 -6.839 1.00 65.00 836 SER A N 1
ATOM 6831 C CA . SER A 1 836 ? 27.694 48.638 -6.662 1.00 65.00 836 SER A CA 1
ATOM 6832 C C . SER A 1 836 ? 28.023 47.201 -7.075 1.00 65.00 836 SER A C 1
ATOM 6834 O O . SER A 1 836 ? 28.594 46.941 -8.132 1.00 65.00 836 SER A O 1
ATOM 6836 N N . VAL A 1 837 ? 27.630 46.246 -6.226 1.00 71.44 837 VAL A N 1
ATOM 6837 C CA . VAL A 1 837 ? 27.841 44.797 -6.441 1.00 71.44 837 VAL A CA 1
ATOM 6838 C C . VAL A 1 837 ? 27.025 44.225 -7.605 1.00 71.44 837 VAL A C 1
ATOM 6840 O O . VAL A 1 837 ? 27.286 43.119 -8.056 1.00 71.44 837 VAL A O 1
ATOM 6843 N N . ILE A 1 838 ? 26.045 44.987 -8.091 1.00 73.44 838 ILE A N 1
ATOM 6844 C CA . ILE A 1 838 ? 25.335 44.769 -9.349 1.00 73.44 838 ILE A CA 1
ATOM 6845 C C . ILE A 1 838 ? 25.379 46.103 -10.098 1.00 73.44 838 ILE A C 1
ATOM 6847 O O . ILE A 1 838 ? 25.173 47.162 -9.498 1.00 73.44 838 ILE A O 1
ATOM 6851 N N . GLN A 1 839 ? 25.652 46.056 -11.396 1.00 76.31 839 GLN A N 1
ATOM 6852 C CA . GLN A 1 839 ? 25.575 47.191 -12.314 1.00 76.31 839 GLN A CA 1
ATOM 6853 C C . GLN A 1 839 ? 24.716 46.768 -13.506 1.00 76.31 839 GLN A C 1
ATOM 6855 O O . GLN A 1 839 ? 24.777 45.617 -13.932 1.00 76.31 839 GLN A O 1
ATOM 6860 N N . HIS A 1 840 ? 23.909 47.686 -14.031 1.00 73.31 840 HIS A N 1
ATOM 6861 C CA . HIS A 1 840 ? 23.014 47.428 -15.154 1.00 73.31 840 HIS A CA 1
ATOM 6862 C C . HIS A 1 840 ? 23.230 48.506 -16.216 1.00 73.31 840 HIS A C 1
ATOM 6864 O O . HIS A 1 840 ? 23.152 49.697 -15.915 1.00 73.31 840 HIS A O 1
ATOM 6870 N N . GLY A 1 841 ? 23.555 48.082 -17.436 1.00 69.25 841 GLY A N 1
ATOM 6871 C CA . GLY A 1 841 ? 23.671 48.963 -18.594 1.00 69.25 841 GLY A CA 1
ATOM 6872 C C . GLY A 1 841 ? 22.339 49.007 -19.327 1.00 69.25 841 GLY A C 1
ATOM 6873 O O . GLY A 1 841 ? 21.717 47.966 -19.519 1.00 69.25 841 GLY A O 1
ATOM 6874 N N . LEU A 1 842 ? 21.907 50.200 -19.732 1.00 64.00 842 LEU A N 1
ATOM 6875 C CA . LEU A 1 842 ? 20.677 50.357 -20.501 1.00 64.00 842 LEU A CA 1
ATOM 6876 C C . LEU A 1 842 ? 20.882 49.803 -21.915 1.00 64.00 842 LEU A C 1
ATOM 6878 O O . LEU A 1 842 ? 21.710 50.313 -22.671 1.00 64.00 842 LEU A O 1
ATOM 6882 N N . VAL A 1 843 ? 20.119 48.768 -22.261 1.00 63.94 843 VAL A N 1
ATOM 6883 C CA . VAL A 1 843 ? 20.002 48.265 -23.635 1.00 63.94 843 VAL A CA 1
ATOM 6884 C C . VAL A 1 843 ? 19.101 49.222 -24.422 1.00 63.94 843 VAL A C 1
ATOM 6886 O O . VAL A 1 843 ? 18.152 49.779 -23.869 1.00 63.94 843 VAL A O 1
ATOM 6889 N N . ARG A 1 844 ? 19.409 49.441 -25.703 1.00 55.91 844 ARG A N 1
ATOM 6890 C CA . ARG A 1 844 ? 18.587 50.235 -26.624 1.00 55.91 844 ARG A CA 1
ATOM 6891 C C . ARG A 1 844 ? 18.103 49.335 -27.754 1.00 55.91 844 ARG A C 1
ATOM 6893 O O . ARG A 1 844 ? 18.933 48.718 -28.417 1.00 55.91 844 ARG A O 1
ATOM 6900 N N . ASP A 1 845 ? 16.798 49.328 -28.001 1.00 52.28 845 ASP A N 1
ATOM 6901 C CA . ASP A 1 845 ? 16.218 48.642 -29.154 1.00 52.28 845 ASP A CA 1
ATOM 6902 C C . ASP A 1 845 ? 16.733 49.211 -30.482 1.00 52.28 845 ASP A C 1
ATOM 6904 O O . ASP A 1 845 ? 16.935 50.419 -30.644 1.00 52.28 845 ASP A O 1
ATOM 6908 N N . PHE A 1 846 ? 16.926 48.322 -31.457 1.00 46.03 846 PHE A N 1
ATOM 6909 C CA . PHE A 1 846 ? 17.368 48.692 -32.805 1.00 46.03 846 PHE A CA 1
ATOM 6910 C C . PHE A 1 846 ? 16.256 49.346 -33.646 1.00 46.03 846 PHE A C 1
ATOM 6912 O O . PHE A 1 846 ? 16.531 49.933 -34.694 1.00 46.03 846 PHE A O 1
ATOM 6919 N N . SER A 1 847 ? 15.005 49.270 -33.185 1.00 41.28 847 SER A N 1
ATOM 6920 C CA . SER A 1 847 ? 13.883 50.051 -33.699 1.00 41.28 847 SER A CA 1
ATOM 6921 C C . SER A 1 847 ? 13.747 51.380 -32.950 1.00 41.28 847 SER A C 1
ATOM 6923 O O . SER A 1 847 ? 13.638 51.400 -31.730 1.00 41.28 847 SER A O 1
ATOM 6925 N N . GLU A 1 848 ? 13.643 52.456 -33.733 1.00 32.62 848 GLU A N 1
ATOM 6926 C CA . GLU A 1 848 ? 13.379 53.857 -33.361 1.00 32.62 848 GLU A CA 1
ATOM 6927 C C . GLU A 1 848 ? 14.583 54.781 -33.076 1.00 32.62 848 GLU A C 1
ATOM 6929 O O . GLU A 1 848 ? 15.599 54.458 -32.448 1.00 32.62 848 GLU A O 1
ATOM 6934 N N . VAL A 1 849 ? 14.450 55.993 -33.624 1.00 32.50 849 VAL A N 1
ATOM 6935 C CA . VAL A 1 849 ? 15.464 57.044 -33.691 1.00 32.50 849 VAL A CA 1
ATOM 6936 C C . VAL A 1 849 ? 14.997 58.250 -32.876 1.00 32.50 849 VAL A C 1
ATOM 6938 O O . VAL A 1 849 ? 14.112 58.978 -33.306 1.00 32.50 849 VAL A O 1
ATOM 6941 N N . GLU A 1 850 ? 15.707 58.481 -31.768 1.00 30.16 850 GLU A N 1
ATOM 6942 C CA . GLU A 1 850 ? 15.808 59.747 -31.022 1.00 30.16 850 GLU A CA 1
ATOM 6943 C C . GLU A 1 850 ? 14.607 60.289 -30.214 1.00 30.16 850 GLU A C 1
ATOM 6945 O O . GLU A 1 850 ? 13.445 59.983 -30.442 1.00 30.16 850 GLU A O 1
ATOM 6950 N N . ILE A 1 851 ? 14.982 61.200 -29.297 1.00 24.39 851 ILE A N 1
ATOM 6951 C CA . ILE A 1 851 ? 14.176 62.197 -28.561 1.00 24.39 851 ILE A CA 1
ATOM 6952 C C . ILE A 1 851 ? 13.421 61.688 -27.296 1.00 24.39 851 ILE A C 1
ATOM 6954 O O . ILE A 1 851 ? 13.015 60.531 -27.245 1.00 24.39 851 ILE A O 1
ATOM 6958 N N . PRO A 1 852 ? 13.372 62.478 -26.186 1.00 31.61 852 PRO A N 1
ATOM 6959 C CA . PRO A 1 852 ? 13.593 61.881 -24.856 1.00 31.61 852 PRO A CA 1
ATOM 6960 C C . PRO A 1 852 ? 12.617 62.283 -23.718 1.00 31.61 852 PRO A C 1
ATOM 6962 O O . PRO A 1 852 ? 11.893 63.266 -23.822 1.00 31.61 852 PRO A O 1
ATOM 6965 N N . LEU A 1 853 ? 12.778 61.603 -22.565 1.00 30.83 853 LEU A N 1
ATOM 6966 C CA . LEU A 1 853 ? 12.381 61.995 -21.188 1.00 30.83 853 LEU A CA 1
ATOM 6967 C C . LEU A 1 853 ? 10.878 62.201 -20.881 1.00 30.83 853 LEU A C 1
ATOM 6969 O O . LEU A 1 853 ? 10.263 63.119 -21.402 1.00 30.83 853 LEU A O 1
ATOM 6973 N N . PHE A 1 854 ? 10.344 61.481 -19.877 1.00 22.94 854 PHE A N 1
ATOM 6974 C CA . PHE A 1 854 ? 9.930 62.044 -18.566 1.00 22.94 854 PHE A CA 1
ATOM 6975 C C . PHE A 1 854 ? 9.474 60.945 -17.561 1.00 22.94 854 PHE A C 1
ATOM 6977 O O . PHE A 1 854 ? 9.309 59.784 -17.923 1.00 22.94 854 PHE A O 1
ATOM 6984 N N . PHE A 1 855 ? 9.334 61.308 -16.277 1.00 25.56 855 PHE A N 1
ATOM 6985 C CA . PHE A 1 855 ? 8.903 60.460 -15.139 1.00 25.56 855 PHE A CA 1
ATOM 6986 C C . PHE A 1 855 ? 7.387 60.157 -15.119 1.00 25.56 855 PHE A C 1
ATOM 6988 O O . PHE A 1 855 ? 6.629 60.958 -15.651 1.00 25.56 855 PHE A O 1
ATOM 6995 N N . PHE A 1 856 ? 6.939 59.142 -14.346 1.00 23.34 856 PHE A N 1
ATOM 6996 C CA . PHE A 1 856 ? 5.908 59.319 -13.287 1.00 23.34 856 PHE A CA 1
ATOM 6997 C C . PHE A 1 856 ? 5.868 58.162 -12.246 1.00 23.34 856 PHE A C 1
ATOM 6999 O O . PHE A 1 856 ? 6.695 57.254 -12.294 1.00 23.34 856 PHE A O 1
ATOM 7006 N N . TRP A 1 857 ? 4.970 58.247 -11.249 1.00 23.22 857 TRP A N 1
ATOM 7007 C CA . TRP A 1 857 ? 4.962 57.482 -9.984 1.00 23.22 857 TRP A CA 1
ATOM 7008 C C . TRP A 1 857 ? 3.530 57.217 -9.443 1.00 23.22 857 TRP A C 1
ATOM 7010 O O . TRP A 1 857 ? 2.642 58.043 -9.639 1.00 23.22 857 TRP A O 1
ATOM 7020 N N . CYS A 1 858 ? 3.374 56.148 -8.644 1.00 22.16 858 CYS A N 1
ATOM 7021 C CA . CYS A 1 858 ? 2.295 55.877 -7.660 1.00 22.16 858 CYS A CA 1
ATOM 7022 C C . CYS A 1 858 ? 0.877 55.392 -8.082 1.00 22.16 858 CYS A C 1
ATOM 7024 O O . CYS A 1 858 ? 0.578 55.165 -9.248 1.00 22.16 858 CYS A O 1
ATOM 7026 N N . ILE A 1 859 ? 0.061 55.090 -7.051 1.00 27.50 859 ILE A N 1
ATOM 7027 C CA . ILE A 1 859 ? -1.111 54.177 -7.003 1.00 27.50 859 ILE A CA 1
ATOM 7028 C C . ILE A 1 859 ? -2.170 54.688 -5.973 1.00 27.50 859 ILE A C 1
ATOM 7030 O O . ILE A 1 859 ? -1.800 55.492 -5.120 1.00 27.50 859 ILE A O 1
ATOM 7034 N N . LYS A 1 860 ? -3.414 54.134 -5.979 1.00 25.98 860 LYS A N 1
ATOM 7035 C CA . LYS A 1 860 ? -4.558 54.310 -5.011 1.00 25.98 860 LYS A CA 1
ATOM 7036 C C . LYS A 1 860 ? -5.360 55.640 -5.124 1.00 25.98 860 LYS A C 1
ATOM 7038 O O . LYS A 1 860 ? -4.832 56.593 -5.674 1.00 25.98 860 LYS A O 1
ATOM 7043 N N . GLU A 1 861 ? -6.625 55.809 -4.675 1.00 25.72 861 GLU A N 1
ATOM 7044 C CA . GLU A 1 861 ? -7.679 55.008 -3.962 1.00 25.72 861 GLU A CA 1
ATOM 7045 C C . GLU A 1 861 ? -9.107 55.605 -4.287 1.00 25.72 861 GLU A C 1
ATOM 7047 O O . GLU A 1 861 ? -9.138 56.566 -5.048 1.00 25.72 861 GLU A O 1
ATOM 7052 N N . CYS A 1 862 ? -10.325 55.208 -3.832 1.00 21.75 862 CYS A N 1
ATOM 7053 C CA . CYS A 1 862 ? -10.881 54.180 -2.911 1.00 21.75 862 CYS A CA 1
ATOM 7054 C C . CYS A 1 862 ? -12.407 53.899 -3.158 1.00 21.75 862 CYS A C 1
ATOM 7056 O O . CYS A 1 862 ? -13.037 54.587 -3.951 1.00 21.75 862 CYS A O 1
ATOM 7058 N N . SER A 1 863 ? -12.958 52.930 -2.398 1.00 25.25 863 SER A N 1
ATOM 7059 C CA . SER A 1 863 ? -14.317 52.799 -1.786 1.00 25.25 863 SER A CA 1
ATOM 7060 C C . SER A 1 863 ? -15.661 52.837 -2.573 1.00 25.25 863 SER A C 1
ATOM 7062 O O . SER A 1 863 ? -15.922 53.675 -3.425 1.00 25.25 863 SER A O 1
ATOM 7064 N N . GLY A 1 864 ? -16.596 51.956 -2.151 1.00 23.59 864 GLY A N 1
ATOM 7065 C CA . GLY A 1 864 ? -18.036 51.917 -2.504 1.00 23.59 864 GLY A CA 1
ATOM 7066 C C . GLY A 1 864 ? -18.780 50.733 -1.827 1.00 23.59 864 GLY A C 1
ATOM 7067 O O . GLY A 1 864 ? -18.136 49.737 -1.507 1.00 23.59 864 GLY A O 1
ATOM 7068 N N . GLN A 1 865 ? -20.097 50.820 -1.554 1.00 24.86 865 GLN A N 1
ATOM 7069 C CA . GLN A 1 865 ? -20.880 49.818 -0.775 1.00 24.86 865 GLN A CA 1
ATOM 7070 C C . GLN A 1 865 ? -22.334 49.596 -1.281 1.00 24.86 865 GLN A C 1
ATOM 7072 O O . GLN A 1 865 ? -22.840 50.416 -2.039 1.00 24.86 865 GLN A O 1
ATOM 7077 N N . PHE A 1 866 ? -23.010 48.566 -0.720 1.00 25.00 866 PHE A N 1
ATOM 7078 C CA . PHE A 1 866 ? -24.462 48.232 -0.777 1.00 25.00 866 PHE A CA 1
ATOM 7079 C C . PHE A 1 866 ? -24.988 47.646 -2.115 1.00 25.00 866 PHE A C 1
ATOM 7081 O O . PHE A 1 866 ? -24.468 47.969 -3.172 1.00 25.00 866 PHE A O 1
ATOM 7088 N N . SER A 1 867 ? -26.022 46.783 -2.174 1.00 25.58 867 SER A N 1
ATOM 7089 C CA . SER A 1 867 ? -26.714 45.933 -1.166 1.00 25.58 867 SER A CA 1
ATOM 7090 C C . SER A 1 867 ? -27.702 44.962 -1.847 1.00 25.58 867 SER A C 1
ATOM 7092 O O . SER A 1 867 ? -28.278 45.337 -2.864 1.00 25.58 867 SER A O 1
ATOM 7094 N N . GLY A 1 868 ? -28.028 43.806 -1.247 1.00 24.56 868 GLY A N 1
ATOM 7095 C CA . GLY A 1 868 ? -29.215 43.029 -1.655 1.00 24.56 868 GLY A CA 1
ATOM 7096 C C . GLY A 1 868 ? -29.352 41.627 -1.041 1.00 24.56 868 GLY A C 1
ATOM 7097 O O . GLY A 1 868 ? -28.377 40.894 -0.931 1.00 24.56 868 GLY A O 1
ATOM 7098 N N . SER A 1 869 ? -30.581 41.252 -0.672 1.00 25.00 869 SER A N 1
ATOM 7099 C CA . SER A 1 869 ? -31.030 39.874 -0.383 1.00 25.00 869 SER A CA 1
ATOM 7100 C C . SER A 1 869 ? -32.499 39.748 -0.821 1.00 25.00 869 SER A C 1
ATOM 7102 O O . SER A 1 869 ? -33.178 40.780 -0.860 1.00 25.00 869 SER A O 1
ATOM 7104 N N . PRO A 1 870 ? -32.994 38.547 -1.177 1.00 31.36 870 PRO A N 1
ATOM 7105 C CA . PRO A 1 870 ? -33.676 37.747 -0.150 1.00 31.36 870 PRO A CA 1
ATOM 7106 C C . PRO A 1 870 ? -33.505 36.212 -0.285 1.00 31.36 870 PRO A C 1
ATOM 7108 O O . PRO A 1 870 ? -32.907 35.700 -1.227 1.00 31.36 870 PRO A O 1
ATOM 7111 N N . GLN A 1 871 ? -34.070 35.487 0.683 1.00 28.58 871 GLN A N 1
ATOM 7112 C CA . GLN A 1 871 ? -34.345 34.034 0.688 1.00 28.58 871 GLN A CA 1
ATOM 7113 C C . GLN A 1 871 ? -35.882 33.814 0.520 1.00 28.58 871 GLN A C 1
ATOM 7115 O O . GLN A 1 871 ? -36.577 34.835 0.580 1.00 28.58 871 GLN A O 1
ATOM 7120 N N . PRO A 1 872 ? -36.466 32.592 0.335 1.00 36.84 872 PRO A N 1
ATOM 7121 C CA . PRO A 1 872 ? -36.193 31.385 1.151 1.00 36.84 872 PRO A CA 1
ATOM 7122 C C . PRO A 1 872 ? -36.344 29.980 0.490 1.00 36.84 872 PRO A C 1
ATOM 7124 O O . PRO A 1 872 ? -36.909 29.850 -0.585 1.00 36.84 872 PRO A O 1
ATOM 7127 N N . GLN A 1 873 ? -35.947 28.936 1.250 1.00 25.94 873 GLN A N 1
ATOM 7128 C CA . GLN A 1 873 ? -36.424 27.522 1.208 1.00 25.94 873 GLN A CA 1
ATOM 7129 C C . GLN A 1 873 ? -36.215 26.677 -0.086 1.00 25.94 873 GLN A C 1
ATOM 7131 O O . GLN A 1 873 ? -36.200 27.190 -1.191 1.00 25.94 873 GLN A O 1
ATOM 7136 N N . SER A 1 874 ? -36.076 25.339 -0.046 1.00 26.66 874 SER A N 1
ATOM 7137 C CA . SER A 1 874 ? -35.630 24.416 1.025 1.00 26.66 874 SER A CA 1
ATOM 7138 C C . SER A 1 874 ? -35.405 22.988 0.490 1.00 26.66 874 SER A C 1
ATOM 7140 O O . SER A 1 874 ? -36.291 22.451 -0.170 1.00 26.66 874 SER A O 1
ATOM 7142 N N . LYS A 1 875 ? -34.316 22.316 0.893 1.00 25.73 875 LYS A N 1
ATOM 7143 C CA . LYS A 1 875 ? -34.245 20.848 1.081 1.00 25.73 875 LYS A CA 1
ATOM 7144 C C . LYS A 1 875 ? -33.083 20.520 2.030 1.00 25.73 875 LYS A C 1
ATOM 7146 O O . LYS A 1 875 ? -32.076 21.225 2.028 1.00 25.73 875 LYS A O 1
ATOM 7151 N N . MET A 1 876 ? -33.240 19.506 2.883 1.00 28.22 876 MET A N 1
ATOM 7152 C CA . MET A 1 876 ? -32.252 19.131 3.905 1.00 28.22 876 MET A CA 1
ATOM 7153 C C . MET A 1 876 ? -31.543 17.826 3.544 1.00 28.22 876 MET A C 1
ATOM 7155 O O . MET A 1 876 ? -32.181 16.784 3.479 1.00 28.22 876 MET A O 1
ATOM 7159 N N . THR A 1 877 ? -30.216 17.871 3.438 1.00 26.06 877 THR A N 1
ATOM 7160 C CA . THR A 1 877 ? -29.334 16.694 3.512 1.00 26.06 877 THR A CA 1
ATOM 7161 C C . THR A 1 877 ? -28.124 17.063 4.369 1.00 26.06 877 THR A C 1
ATOM 7163 O O . THR A 1 877 ? -27.250 17.813 3.932 1.00 26.06 877 THR A O 1
ATOM 7166 N N . SER A 1 878 ? -28.090 16.609 5.626 1.00 26.36 878 SER A N 1
ATOM 7167 C CA . SER A 1 878 ? -26.988 16.915 6.549 1.00 26.36 878 SER A CA 1
ATOM 7168 C C . SER A 1 878 ? -25.953 15.786 6.538 1.00 26.36 878 SER A C 1
ATOM 7170 O O . SER A 1 878 ? -26.328 14.645 6.798 1.00 26.36 878 SER A O 1
ATOM 7172 N N . PRO A 1 879 ? -24.659 16.051 6.275 1.00 31.23 879 PRO A N 1
ATOM 7173 C CA . PRO A 1 879 ? -23.643 15.006 6.308 1.00 31.23 879 PRO A CA 1
ATOM 7174 C C . PRO A 1 879 ? -23.380 14.537 7.747 1.00 31.23 879 PRO A C 1
ATOM 7176 O O . PRO A 1 879 ? -23.132 15.346 8.649 1.00 31.23 879 PRO A O 1
ATOM 7179 N N . VAL A 1 880 ? -23.392 13.216 7.946 1.00 28.55 880 VAL A N 1
ATOM 7180 C CA . VAL A 1 880 ? -23.224 12.557 9.252 1.00 28.55 880 VAL A CA 1
ATOM 7181 C C . VAL A 1 880 ? -21.922 13.000 9.935 1.00 28.55 880 VAL A C 1
ATOM 7183 O O . VAL A 1 880 ? -20.826 12.940 9.367 1.00 28.55 880 VAL A O 1
ATOM 7186 N N . ARG A 1 881 ? -22.024 13.456 11.191 1.00 28.69 881 ARG A N 1
ATOM 7187 C CA . ARG A 1 881 ? -20.866 13.910 11.978 1.00 28.69 881 ARG A CA 1
ATOM 7188 C C . ARG A 1 881 ? -20.125 12.713 12.576 1.00 28.69 881 ARG A C 1
ATOM 7190 O O . ARG A 1 881 ? -20.711 11.883 13.258 1.00 28.69 881 ARG A O 1
ATOM 7197 N N . ARG A 1 882 ? -18.811 12.652 12.339 1.00 28.67 882 ARG A N 1
ATOM 7198 C CA . ARG A 1 882 ? -17.934 11.521 12.707 1.00 28.67 882 ARG A CA 1
ATOM 7199 C C . ARG A 1 882 ? -17.912 11.323 14.236 1.00 28.67 882 ARG A C 1
ATOM 7201 O O . ARG A 1 882 ? -17.635 12.292 14.942 1.00 28.67 882 ARG A O 1
ATOM 7208 N N . ALA A 1 883 ? -18.218 10.097 14.689 1.00 28.58 883 ALA A N 1
ATOM 7209 C CA . ALA A 1 883 ? -18.581 9.702 16.067 1.00 28.58 883 ALA A CA 1
ATOM 7210 C C . ALA A 1 883 ? -17.401 9.277 16.978 1.00 28.58 883 ALA A C 1
ATOM 7212 O O . ALA A 1 883 ? -16.272 9.170 16.498 1.00 28.58 883 ALA A O 1
ATOM 7213 N N . ASN A 1 884 ? -17.650 9.122 18.297 1.00 28.34 884 ASN A N 1
ATOM 7214 C CA . ASN A 1 884 ? -16.700 9.583 19.327 1.00 28.34 884 ASN A CA 1
ATOM 7215 C C . ASN A 1 884 ? -16.713 8.880 20.722 1.00 28.34 884 ASN A C 1
ATOM 7217 O O . ASN A 1 884 ? -17.758 8.376 21.104 1.00 28.34 884 ASN A O 1
ATOM 7221 N N . ILE A 1 885 ? -15.587 8.921 21.487 1.00 29.47 885 ILE A N 1
ATOM 7222 C CA . ILE A 1 885 ? -15.373 8.507 22.923 1.00 29.47 885 ILE A CA 1
ATOM 7223 C C . ILE A 1 885 ? -14.034 9.074 23.531 1.00 29.47 885 ILE A C 1
ATOM 7225 O O . ILE A 1 885 ? -13.344 9.832 22.859 1.00 29.47 885 ILE A O 1
ATOM 7229 N N . ASP A 1 886 ? -13.527 8.581 24.687 1.00 28.05 886 ASP A N 1
ATOM 7230 C CA . ASP A 1 886 ? -12.063 8.365 24.893 1.00 28.05 886 ASP A CA 1
ATOM 7231 C C . ASP A 1 886 ? -11.738 7.062 25.685 1.00 28.05 886 ASP A C 1
ATOM 7233 O O . ASP A 1 886 ? -12.662 6.383 26.119 1.00 28.05 886 ASP A O 1
ATOM 7237 N N . LEU A 1 887 ? -10.461 6.669 25.865 1.00 31.06 887 LEU A N 1
ATOM 7238 C CA . LEU A 1 887 ? -10.064 5.459 26.626 1.00 31.06 887 LEU A CA 1
ATOM 7239 C C . LEU A 1 887 ? -8.969 5.647 27.678 1.00 31.06 887 LEU A C 1
ATOM 7241 O O . LEU A 1 887 ? -7.939 6.271 27.422 1.00 31.06 887 LEU A O 1
ATOM 7245 N N . VAL A 1 888 ? -9.185 4.967 28.809 1.00 27.56 888 VAL A N 1
ATOM 7246 C CA . VAL A 1 888 ? -8.328 4.851 30.001 1.00 27.56 888 VAL A CA 1
ATOM 7247 C C . VAL A 1 888 ? -8.250 3.363 30.404 1.00 27.56 888 VAL A C 1
ATOM 7249 O O . VAL A 1 888 ? -9.084 2.569 29.977 1.00 27.56 888 VAL A O 1
ATOM 7252 N N . GLN A 1 889 ? -7.224 2.964 31.161 1.00 26.94 889 GLN A N 1
ATOM 7253 C CA . GLN A 1 889 ? -6.736 1.576 31.250 1.00 26.94 889 GLN A CA 1
ATOM 7254 C C . GLN A 1 889 ? -6.567 1.043 32.690 1.00 26.94 889 GLN A C 1
ATOM 7256 O O . GLN A 1 889 ? -6.622 1.817 33.649 1.00 26.94 889 GLN A O 1
ATOM 7261 N N . VAL A 1 890 ? -6.318 -0.272 32.824 1.00 27.47 890 VAL A N 1
ATOM 7262 C CA . VAL A 1 890 ? -6.095 -0.993 34.095 1.00 27.47 890 VAL A CA 1
ATOM 7263 C C . VAL A 1 890 ? -4.977 -2.043 33.996 1.00 27.47 890 VAL A C 1
ATOM 7265 O O . VAL A 1 890 ? -5.027 -2.913 33.133 1.00 27.47 890 VAL A O 1
ATOM 7268 N N . VAL A 1 891 ? -4.032 -1.981 34.946 1.00 30.09 891 VAL A N 1
ATOM 7269 C CA . VAL A 1 891 ? -3.019 -2.994 35.334 1.00 30.09 891 VAL A CA 1
ATOM 7270 C C . VAL A 1 891 ? -2.427 -2.565 36.699 1.00 30.09 891 VAL A C 1
ATOM 7272 O O . VAL A 1 891 ? -2.310 -1.364 36.938 1.00 30.09 891 VAL A O 1
ATOM 7275 N N . GLU A 1 892 ? -2.051 -3.420 37.662 1.00 31.97 892 GLU A N 1
ATOM 7276 C CA . GLU A 1 892 ? -1.921 -4.894 37.722 1.00 31.97 892 GLU A CA 1
ATOM 7277 C C . GLU A 1 892 ? -2.540 -5.496 39.014 1.00 31.97 892 GLU A C 1
ATOM 7279 O O . GLU A 1 892 ? -2.877 -4.759 39.934 1.00 31.97 892 GLU A O 1
ATOM 7284 N N . ASN A 1 893 ? -2.612 -6.837 39.108 1.00 47.47 893 ASN A N 1
ATOM 7285 C CA . ASN A 1 893 ? -3.311 -7.640 40.136 1.00 47.47 893 ASN A CA 1
ATOM 7286 C C . ASN A 1 893 ? -4.819 -7.332 40.209 1.00 47.47 893 ASN A C 1
ATOM 7288 O O . ASN A 1 893 ? -5.286 -6.549 41.036 1.00 47.47 893 ASN A O 1
ATOM 7292 N N . GLU A 1 894 ? -5.557 -7.941 39.280 1.00 51.03 894 GLU A N 1
ATOM 7293 C CA . GLU A 1 894 ? -6.846 -7.463 38.770 1.00 51.03 894 GLU A CA 1
ATOM 7294 C C . GLU A 1 894 ? -7.910 -7.220 39.854 1.00 51.03 894 GLU A C 1
ATOM 7296 O O . GLU A 1 894 ? -8.479 -6.128 39.901 1.00 51.03 894 GLU A O 1
ATOM 7301 N N . ASP A 1 895 ? -8.122 -8.172 40.767 1.00 55.56 895 ASP A N 1
ATOM 7302 C CA . ASP A 1 895 ? -9.154 -8.072 41.810 1.00 55.56 895 ASP A CA 1
ATOM 7303 C C . ASP A 1 895 ? -8.828 -6.992 42.849 1.00 55.56 895 ASP A C 1
ATOM 7305 O O . ASP A 1 895 ? -9.666 -6.145 43.162 1.00 55.56 895 ASP A O 1
ATOM 7309 N N . LEU A 1 896 ? -7.589 -6.974 43.356 1.00 57.31 896 LEU A N 1
ATOM 7310 C CA . LEU A 1 896 ? -7.149 -6.013 44.372 1.00 57.31 896 LEU A CA 1
ATOM 7311 C C . LEU A 1 896 ? -7.046 -4.595 43.791 1.00 57.31 896 LEU A C 1
ATOM 7313 O O . LEU A 1 896 ? -7.368 -3.615 44.465 1.00 57.31 896 LEU A O 1
ATOM 7317 N N . PHE A 1 897 ? -6.646 -4.464 42.527 1.00 56.25 897 PHE A N 1
ATOM 7318 C CA . PHE A 1 897 ? -6.652 -3.185 41.826 1.00 56.25 897 PHE A CA 1
ATOM 7319 C C . PHE A 1 897 ? -8.081 -2.685 41.576 1.00 56.25 897 PHE A C 1
ATOM 7321 O O . PHE A 1 897 ? -8.375 -1.523 41.864 1.00 56.25 897 PHE A O 1
ATOM 7328 N N . ARG A 1 898 ? -8.998 -3.544 41.102 1.00 60.50 898 ARG A N 1
ATOM 7329 C CA . ARG A 1 898 ? -10.413 -3.176 40.917 1.00 60.50 898 ARG A CA 1
ATOM 7330 C C . ARG A 1 898 ? -11.093 -2.845 42.243 1.00 60.50 898 ARG A C 1
ATOM 7332 O O . ARG A 1 898 ? -11.852 -1.885 42.294 1.00 60.50 898 ARG A O 1
ATOM 7339 N N . ALA A 1 899 ? -10.771 -3.544 43.329 1.00 67.06 899 ALA A N 1
ATOM 7340 C CA . ALA A 1 899 ? -11.204 -3.184 44.677 1.00 67.06 899 ALA A CA 1
ATOM 7341 C C . ALA A 1 899 ? -10.752 -1.769 45.082 1.00 67.06 899 ALA A C 1
ATOM 7343 O O . ALA A 1 899 ? -11.558 -0.975 45.567 1.00 67.06 899 ALA A O 1
ATOM 7344 N N . ASN A 1 900 ? -9.493 -1.409 44.811 1.00 63.12 900 ASN A N 1
ATOM 7345 C CA . ASN A 1 900 ? -8.994 -0.051 45.038 1.00 63.12 900 ASN A CA 1
ATOM 7346 C C . ASN A 1 900 ? -9.656 0.992 44.112 1.00 63.12 900 ASN A C 1
ATOM 7348 O O . ASN A 1 900 ? -9.901 2.118 44.547 1.00 63.12 900 ASN A O 1
ATOM 7352 N N . GLN A 1 901 ? -10.012 0.642 42.868 1.00 64.62 901 GLN A N 1
ATOM 7353 C CA . GLN A 1 901 ? -10.813 1.527 42.009 1.00 64.62 901 GLN A CA 1
ATOM 7354 C C . GLN A 1 901 ? -12.251 1.706 42.512 1.00 64.62 901 GLN A C 1
ATOM 7356 O O . GLN A 1 901 ? -12.725 2.839 42.515 1.00 64.62 901 GLN A O 1
ATOM 7361 N N . LYS A 1 902 ? -12.917 0.645 42.987 1.00 72.62 902 LYS A N 1
ATOM 7362 C CA . LYS A 1 902 ? -14.247 0.715 43.622 1.00 72.62 902 LYS A CA 1
ATOM 7363 C C . LYS A 1 902 ? -14.225 1.643 44.838 1.00 72.62 902 LYS A C 1
ATOM 7365 O O . LYS A 1 902 ? -15.026 2.567 44.911 1.00 72.62 902 LYS A O 1
ATOM 7370 N N . LEU A 1 903 ? -13.250 1.480 45.737 1.00 72.38 903 LEU A N 1
ATOM 7371 C CA . LEU A 1 903 ? -13.070 2.368 46.894 1.00 72.38 903 LEU A CA 1
ATOM 7372 C C . LEU A 1 903 ? -12.820 3.826 46.488 1.00 72.38 903 LEU A C 1
ATOM 7374 O O . LEU A 1 903 ? -13.426 4.734 47.053 1.00 72.38 903 LEU A O 1
ATOM 7378 N N . LYS A 1 904 ? -11.973 4.068 45.480 1.00 71.69 904 LYS A N 1
ATOM 7379 C CA . LYS A 1 904 ? -11.713 5.424 44.977 1.00 71.69 904 LYS A CA 1
ATOM 7380 C C . LYS A 1 904 ? -12.949 6.055 44.325 1.00 71.69 904 LYS A C 1
ATOM 7382 O O . LYS A 1 904 ? -13.192 7.244 44.518 1.00 71.69 904 LYS A O 1
ATOM 7387 N N . ALA A 1 905 ? -13.720 5.280 43.564 1.00 69.06 905 ALA A N 1
ATOM 7388 C CA . ALA A 1 905 ? -14.969 5.734 42.966 1.00 69.06 905 ALA A CA 1
ATOM 7389 C C . ALA A 1 905 ? -16.007 6.072 44.045 1.00 69.06 905 ALA A C 1
ATOM 7391 O O . ALA A 1 905 ? -16.602 7.144 43.979 1.00 69.06 905 ALA A O 1
ATOM 7392 N N . ASN A 1 906 ? -16.149 5.229 45.074 1.00 76.12 906 ASN A N 1
ATOM 7393 C CA . ASN A 1 906 ? -17.032 5.484 46.212 1.00 76.12 906 ASN A CA 1
ATOM 7394 C C . ASN A 1 906 ? -16.638 6.754 46.978 1.00 76.12 906 ASN A C 1
ATOM 7396 O O . ASN A 1 906 ? -17.507 7.576 47.234 1.00 76.12 906 ASN A O 1
ATOM 7400 N N . ALA A 1 907 ? -15.350 6.980 47.256 1.00 73.19 907 ALA A N 1
ATOM 7401 C CA . ALA A 1 907 ? -14.893 8.201 47.929 1.00 73.19 907 ALA A CA 1
ATOM 7402 C C . ALA A 1 907 ? -15.181 9.477 47.104 1.00 73.19 907 ALA A C 1
ATOM 7404 O O . ALA A 1 907 ? -15.612 10.499 47.644 1.00 73.19 907 ALA A O 1
ATOM 7405 N N . ASP A 1 908 ? -15.007 9.423 45.777 1.00 73.12 908 ASP A N 1
ATOM 7406 C CA . ASP A 1 908 ? -15.412 10.519 44.888 1.00 73.12 908 ASP A CA 1
ATOM 7407 C C . ASP A 1 908 ? -16.949 10.699 44.845 1.00 73.12 908 ASP A C 1
ATOM 7409 O O . ASP A 1 908 ? -17.427 11.833 44.770 1.00 73.12 908 ASP A O 1
ATOM 7413 N N . LEU A 1 909 ? -17.730 9.611 44.905 1.00 77.44 909 LEU A N 1
ATOM 7414 C CA . LEU A 1 909 ? -19.201 9.633 44.945 1.00 77.44 909 LEU A CA 1
ATOM 7415 C C . LEU A 1 909 ? -19.738 10.142 46.293 1.00 77.44 909 LEU A C 1
ATOM 7417 O O . LEU A 1 909 ? -20.692 10.911 46.312 1.00 77.44 909 LEU A O 1
ATOM 7421 N N . SER A 1 910 ? -19.091 9.816 47.410 1.00 80.50 910 SER A N 1
ATOM 7422 C CA . SER A 1 910 ? -19.388 10.355 48.743 1.00 80.50 910 SER A CA 1
ATOM 7423 C C . SER A 1 910 ? -19.126 11.861 48.791 1.00 80.50 910 SER A C 1
ATOM 7425 O O . SER A 1 910 ? -19.991 12.651 49.180 1.00 80.50 910 SER A O 1
ATOM 7427 N N . LYS A 1 911 ? -17.983 12.301 48.249 1.00 78.75 911 LYS A N 1
ATOM 7428 C CA . LYS A 1 911 ? -17.690 13.725 48.038 1.00 78.75 911 LYS A CA 1
ATOM 7429 C C . LYS A 1 911 ? -18.688 14.408 47.090 1.00 78.75 911 LYS A C 1
ATOM 7431 O O . LYS A 1 911 ? -18.913 15.610 47.204 1.00 78.75 911 LYS A O 1
ATOM 7436 N N . TRP A 1 912 ? -19.305 13.671 46.168 1.00 81.75 912 TRP A N 1
ATOM 7437 C CA . TRP A 1 912 ? -20.393 14.175 45.328 1.00 81.75 912 TRP A CA 1
ATOM 7438 C C . TRP A 1 912 ? -21.739 14.222 46.079 1.00 81.75 912 TRP A C 1
ATOM 7440 O O . TRP A 1 912 ? -22.506 15.163 45.863 1.00 81.75 912 TRP A O 1
ATOM 7450 N N . CYS A 1 913 ? -22.004 13.290 46.996 1.00 82.75 913 CYS A N 1
ATOM 7451 C CA . CYS A 1 913 ? -23.204 13.239 47.837 1.00 82.75 913 CYS A CA 1
ATOM 7452 C C . CYS A 1 913 ? -23.229 14.296 48.951 1.00 82.75 913 CYS A C 1
ATOM 7454 O O . CYS A 1 913 ? -24.279 14.886 49.215 1.00 82.75 913 CYS A O 1
ATOM 7456 N N . SER A 1 914 ? -22.081 14.620 49.552 1.00 83.31 914 SER A N 1
ATOM 7457 C CA . SER A 1 914 ? -22.005 15.616 50.632 1.00 83.31 914 SER A CA 1
ATOM 7458 C C . SER A 1 914 ? -22.367 17.036 50.178 1.00 83.31 914 SER A C 1
ATOM 7460 O O . SER A 1 914 ? -22.889 17.811 50.972 1.00 83.31 914 SER A O 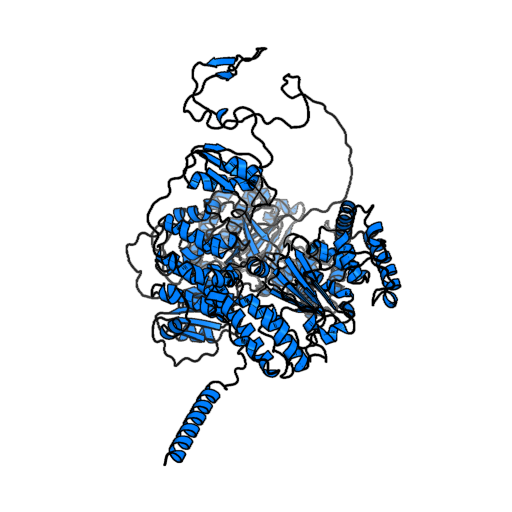1
ATOM 7462 N N . VAL A 1 915 ? -22.221 17.353 48.885 1.00 83.50 915 VAL A N 1
ATOM 7463 C CA . VAL A 1 915 ? -22.707 18.608 48.263 1.00 83.50 915 VAL A CA 1
ATOM 7464 C C . VAL A 1 915 ? -24.239 18.737 48.322 1.00 83.50 915 VAL A C 1
ATOM 7466 O O . VAL A 1 915 ? -24.764 19.845 48.270 1.00 83.50 915 VAL A O 1
ATOM 7469 N N . ALA A 1 916 ? -24.963 17.622 48.450 1.00 86.38 916 ALA A N 1
ATOM 7470 C CA . ALA A 1 916 ? -26.408 17.588 48.679 1.00 86.38 916 ALA A CA 1
ATOM 7471 C C . ALA A 1 916 ? -26.777 17.368 50.163 1.00 86.38 916 ALA A C 1
ATOM 7473 O O . ALA A 1 916 ? -27.939 17.123 50.462 1.00 86.38 916 ALA A O 1
ATOM 7474 N N . ASN A 1 917 ? -25.814 17.458 51.090 1.00 86.88 917 ASN A N 1
ATOM 7475 C CA . ASN A 1 917 ? -25.932 17.125 52.519 1.00 86.88 917 ASN A CA 1
ATOM 7476 C C . ASN A 1 917 ? -26.160 15.629 52.843 1.00 86.88 917 ASN A C 1
ATOM 7478 O O . ASN A 1 917 ? -26.647 15.309 53.927 1.00 86.88 917 ASN A O 1
ATOM 7482 N N . TYR A 1 918 ? -25.777 14.697 51.959 1.00 86.81 918 TYR A N 1
ATOM 7483 C CA . TYR A 1 918 ? -25.765 13.259 52.274 1.00 86.81 918 TYR A CA 1
ATOM 7484 C C . TYR A 1 918 ? -24.342 12.775 52.598 1.00 86.81 918 TYR A C 1
ATOM 7486 O O . TYR A 1 918 ? -23.477 12.772 51.724 1.00 86.81 918 TYR A O 1
ATOM 7494 N N . THR A 1 919 ? -24.089 12.364 53.846 1.00 82.75 919 THR A N 1
ATOM 7495 C CA . THR A 1 919 ? -22.735 12.034 54.350 1.00 82.75 919 THR A CA 1
ATOM 7496 C C . THR A 1 919 ? -22.505 10.562 54.699 1.00 82.75 919 THR A C 1
ATOM 7498 O O . THR A 1 919 ? -21.362 10.176 54.916 1.00 82.75 919 THR A O 1
ATOM 7501 N N . LYS A 1 920 ? -23.555 9.732 54.744 1.00 80.69 920 LYS A N 1
ATOM 7502 C CA . LYS A 1 920 ? -23.493 8.362 55.300 1.00 80.69 920 LYS A CA 1
ATOM 7503 C C . LYS A 1 920 ? -22.711 7.349 54.449 1.00 80.69 920 LYS A C 1
ATOM 7505 O O . LYS A 1 920 ? -22.366 6.275 54.932 1.00 80.69 920 LYS A O 1
ATOM 7510 N N . LEU A 1 921 ? -22.419 7.697 53.193 1.00 76.25 921 LEU A N 1
ATOM 7511 C CA . LEU A 1 921 ? -21.967 6.761 52.158 1.00 76.25 921 LEU A CA 1
ATOM 7512 C C . LEU A 1 921 ? -20.619 6.074 52.466 1.00 76.25 921 LEU A C 1
ATOM 7514 O O . LEU A 1 921 ? -20.411 4.933 52.061 1.00 76.25 921 LEU A O 1
ATOM 7518 N N . ASP A 1 922 ? -19.718 6.743 53.195 1.00 68.38 922 ASP A N 1
ATOM 7519 C CA . ASP A 1 922 ? -18.389 6.205 53.536 1.00 68.38 922 ASP A CA 1
ATOM 7520 C C . ASP A 1 922 ? -18.338 5.460 54.884 1.00 68.38 922 ASP A C 1
ATOM 7522 O O . ASP A 1 922 ? -17.339 4.795 55.164 1.00 68.38 922 ASP A O 1
ATOM 7526 N N . GLU A 1 923 ? -19.373 5.551 55.733 1.00 61.97 923 GLU A N 1
ATOM 7527 C CA . GLU A 1 923 ? -19.284 5.266 57.182 1.00 61.97 923 GLU A CA 1
ATOM 7528 C C . GLU A 1 923 ? -18.890 3.817 57.547 1.00 61.97 923 GLU A C 1
ATOM 7530 O O . GLU A 1 923 ? -18.549 3.550 58.697 1.00 61.97 923 GLU A O 1
ATOM 7535 N N . ASN A 1 924 ? -18.909 2.878 56.590 1.00 62.56 924 ASN A N 1
ATOM 7536 C CA . ASN A 1 924 ? -18.627 1.454 56.819 1.00 62.56 924 ASN A CA 1
ATOM 7537 C C . ASN A 1 924 ? -17.710 0.780 55.768 1.00 62.56 924 ASN A C 1
ATOM 7539 O O . ASN A 1 924 ? -17.590 -0.446 55.784 1.00 62.56 924 ASN A O 1
ATOM 7543 N N . LEU A 1 925 ? -17.071 1.518 54.845 1.00 65.81 925 LEU A N 1
ATOM 7544 C CA . LEU A 1 925 ? -16.347 0.910 53.710 1.00 65.81 925 LEU A CA 1
ATOM 7545 C C . LEU A 1 925 ? -15.229 -0.079 54.142 1.00 65.81 925 LEU A C 1
ATOM 7547 O O . LEU A 1 925 ? -14.404 0.251 54.999 1.00 65.81 925 LEU A O 1
ATOM 7551 N N . PRO A 1 926 ? -15.149 -1.288 53.545 1.00 66.00 926 PRO A N 1
ATOM 7552 C CA . PRO A 1 926 ? -14.197 -2.318 53.952 1.00 66.00 926 PRO A CA 1
ATOM 7553 C C . PRO A 1 926 ? -12.847 -2.165 53.234 1.00 66.00 926 PRO A C 1
ATOM 7555 O O . PRO A 1 926 ? -12.734 -1.499 52.206 1.00 66.00 926 PRO A O 1
ATOM 7558 N N . LYS A 1 927 ? -11.804 -2.834 53.742 1.00 72.00 927 LYS A N 1
ATOM 7559 C CA . LYS A 1 927 ? -10.490 -2.855 53.078 1.00 72.00 927 LYS A CA 1
ATOM 7560 C C . LYS A 1 927 ? -10.547 -3.549 51.709 1.00 72.00 927 LYS A C 1
ATOM 7562 O O . LYS A 1 927 ? -11.352 -4.460 51.499 1.00 72.00 927 LYS A O 1
ATOM 7567 N N . ALA A 1 928 ? -9.653 -3.145 50.806 1.00 63.34 928 ALA A N 1
ATOM 7568 C CA . ALA A 1 928 ? -9.624 -3.596 49.415 1.00 63.34 928 ALA A CA 1
ATOM 7569 C C . ALA A 1 928 ? -9.503 -5.124 49.266 1.00 63.34 928 ALA A C 1
ATOM 7571 O O . ALA A 1 928 ? -10.100 -5.695 48.359 1.00 63.34 928 ALA A O 1
ATOM 7572 N N . GLU A 1 929 ? -8.791 -5.796 50.170 1.00 66.19 929 GLU A N 1
ATOM 7573 C CA . GLU A 1 929 ? -8.610 -7.250 50.159 1.00 66.19 929 GLU A CA 1
ATOM 7574 C C . GLU A 1 929 ? -9.954 -7.987 50.287 1.00 66.19 929 GLU A C 1
ATOM 7576 O O . GLU A 1 929 ? -10.235 -8.898 49.514 1.00 66.19 929 GLU A O 1
ATOM 7581 N N . LYS A 1 930 ? -10.844 -7.520 51.173 1.00 68.19 930 LYS A N 1
ATOM 7582 C CA . LYS A 1 930 ? -12.177 -8.115 51.370 1.00 68.19 930 LYS A CA 1
ATOM 7583 C C . LYS A 1 930 ? -13.113 -7.865 50.178 1.00 68.19 930 LYS A C 1
ATOM 7585 O O . LYS A 1 930 ? -13.987 -8.676 49.887 1.00 68.19 930 LYS A O 1
ATOM 7590 N N . ILE A 1 931 ? -12.928 -6.750 49.466 1.00 67.19 931 ILE A N 1
ATOM 7591 C CA . ILE A 1 931 ? -13.657 -6.466 48.218 1.00 67.19 931 ILE A CA 1
ATOM 7592 C C . ILE A 1 931 ? -13.133 -7.357 47.083 1.00 67.19 931 ILE A C 1
ATOM 7594 O O . ILE A 1 931 ? -13.925 -7.798 46.257 1.00 67.19 931 ILE A O 1
ATOM 7598 N N . ALA A 1 932 ? -11.831 -7.655 47.043 1.00 61.47 932 ALA A N 1
ATOM 7599 C CA . ALA A 1 932 ? -11.273 -8.606 46.084 1.00 61.47 932 ALA A CA 1
ATOM 7600 C C . ALA A 1 932 ? -11.863 -10.013 46.300 1.00 61.47 932 ALA A C 1
ATOM 7602 O O . ALA A 1 932 ? -12.434 -10.575 45.368 1.00 61.47 932 ALA A O 1
ATOM 7603 N N . GLU A 1 933 ? -11.832 -10.524 47.538 1.00 64.56 933 GLU A N 1
ATOM 7604 C CA . GLU A 1 933 ? -12.430 -11.816 47.924 1.00 64.56 933 GLU A CA 1
ATOM 7605 C C . GLU A 1 933 ? -13.922 -11.914 47.549 1.00 64.56 933 GLU A C 1
ATOM 7607 O O . GLU A 1 933 ? -14.343 -12.885 46.922 1.00 64.56 933 GLU A O 1
ATOM 7612 N N . ASN A 1 934 ? -14.720 -10.882 47.855 1.00 61.41 934 ASN A N 1
ATOM 7613 C CA . ASN A 1 934 ? -16.159 -10.852 47.562 1.00 61.41 934 ASN A CA 1
ATOM 7614 C C . ASN A 1 934 ? -16.516 -10.849 46.057 1.00 61.41 934 ASN A C 1
ATOM 7616 O O . ASN A 1 934 ? -17.685 -11.055 45.727 1.00 61.41 934 ASN A O 1
ATOM 7620 N N . HIS A 1 935 ? -15.570 -10.579 45.146 1.00 58.88 935 HIS A N 1
ATOM 7621 C CA . HIS A 1 935 ? -15.858 -10.319 43.725 1.00 58.88 935 HIS A CA 1
ATOM 7622 C C . HIS A 1 935 ? -15.174 -11.255 42.712 1.00 58.88 935 HIS A C 1
ATOM 7624 O O . HIS A 1 935 ? -15.390 -11.067 41.513 1.00 58.88 935 HIS A O 1
ATOM 7630 N N . GLN A 1 936 ? -14.430 -12.284 43.139 1.00 53.19 936 GLN A N 1
ATOM 7631 C CA . GLN A 1 936 ? -13.674 -13.175 42.231 1.00 53.19 936 GLN A CA 1
ATOM 7632 C C . GLN A 1 936 ? -14.520 -13.923 41.174 1.00 53.19 936 GLN A C 1
ATOM 7634 O O . GLN A 1 936 ? -13.972 -14.410 40.192 1.00 53.19 936 GLN A O 1
ATOM 7639 N N . ASN A 1 937 ? -15.850 -13.978 41.333 1.00 49.00 937 ASN A N 1
ATOM 7640 C CA . ASN A 1 937 ? -16.782 -14.652 40.414 1.00 49.00 937 ASN A CA 1
ATOM 7641 C C . ASN A 1 937 ? -17.629 -13.680 39.550 1.00 49.00 937 ASN A C 1
ATOM 7643 O O . ASN A 1 937 ? -18.644 -14.078 38.983 1.00 49.00 937 ASN A O 1
ATOM 7647 N N . SER A 1 938 ? -17.265 -12.394 39.469 1.00 53.69 938 SER A N 1
ATOM 7648 C CA . SER A 1 938 ? -18.070 -11.342 38.817 1.00 53.69 938 SER A CA 1
ATOM 7649 C C . SER A 1 938 ? -17.934 -11.316 37.280 1.00 53.69 938 SER A C 1
ATOM 7651 O O . SER A 1 938 ? -17.089 -10.598 36.741 1.00 53.69 938 SER A O 1
ATOM 7653 N N . SER A 1 939 ? -18.817 -12.021 36.564 1.00 50.75 939 SER A N 1
ATOM 7654 C CA . SER A 1 939 ? -18.801 -12.185 35.092 1.00 50.75 939 SER A CA 1
ATOM 7655 C C . SER A 1 939 ? -18.810 -10.889 34.259 1.00 50.75 939 SER A C 1
ATOM 7657 O O . SER A 1 939 ? -18.246 -10.866 33.165 1.00 50.75 939 SER A O 1
ATOM 7659 N N . ASN A 1 940 ? -19.403 -9.795 34.753 1.00 54.22 940 ASN A N 1
ATOM 7660 C CA . ASN A 1 940 ? -19.516 -8.524 34.012 1.00 54.22 940 ASN A CA 1
ATOM 7661 C C . ASN A 1 940 ? -18.159 -7.874 33.658 1.00 54.22 940 ASN A C 1
ATOM 7663 O O . ASN A 1 940 ? -18.085 -7.038 32.756 1.00 54.22 940 ASN A O 1
ATOM 7667 N N . LEU A 1 941 ? -17.066 -8.294 34.300 1.00 53.78 941 LEU A N 1
ATOM 7668 C CA . LEU A 1 941 ? -15.724 -7.739 34.097 1.00 53.78 941 LEU A CA 1
ATOM 7669 C C . LEU A 1 941 ? -15.107 -8.052 32.719 1.00 53.78 941 LEU A C 1
ATOM 7671 O O . LEU A 1 941 ? -14.149 -7.386 32.328 1.00 53.78 941 LEU A O 1
ATOM 7675 N N . GLU A 1 942 ? -15.667 -9.003 31.962 1.00 54.50 942 GLU A N 1
ATOM 7676 C CA . GLU A 1 942 ? -15.273 -9.280 30.570 1.00 54.50 942 GLU A CA 1
ATOM 7677 C C . GLU A 1 942 ? -16.125 -8.536 29.517 1.00 54.50 942 GLU A C 1
ATOM 7679 O O . GLU A 1 942 ? -15.875 -8.679 28.322 1.00 54.50 942 GLU A O 1
ATOM 7684 N N . THR A 1 943 ? -17.108 -7.730 29.943 1.00 53.81 943 THR A N 1
ATOM 7685 C CA . THR A 1 943 ? -18.144 -7.124 29.077 1.00 53.81 943 THR A CA 1
ATOM 7686 C C . THR A 1 943 ? -18.025 -5.597 28.936 1.00 53.81 943 THR A C 1
ATOM 7688 O O . THR A 1 943 ? -17.240 -4.948 29.638 1.00 53.81 943 THR A O 1
ATOM 7691 N N . VAL A 1 944 ? -18.812 -5.008 28.025 1.00 54.16 944 VAL A N 1
ATOM 7692 C CA . VAL A 1 944 ? -18.771 -3.581 27.653 1.00 54.16 944 VAL A CA 1
ATOM 7693 C C . VAL A 1 944 ? -20.100 -2.896 27.923 1.00 54.16 944 VAL A C 1
ATOM 7695 O O . VAL A 1 944 ? -21.141 -3.436 27.567 1.00 54.16 944 VAL A O 1
ATOM 7698 N N . LEU A 1 945 ? -20.068 -1.668 28.441 1.00 63.09 945 LEU A N 1
ATOM 7699 C CA . LEU A 1 945 ? -21.247 -0.804 28.531 1.00 63.09 945 LEU A CA 1
ATOM 7700 C C . LEU A 1 945 ? -21.153 0.372 27.545 1.00 63.09 945 LEU A C 1
ATOM 7702 O O . LEU A 1 945 ? -20.335 1.272 27.722 1.00 63.09 945 LEU A O 1
ATOM 7706 N N . ILE A 1 946 ? -22.002 0.382 26.518 1.00 64.00 946 ILE A N 1
ATOM 7707 C CA . ILE A 1 946 ? -22.326 1.565 25.713 1.00 64.00 946 ILE A CA 1
ATOM 7708 C C . ILE A 1 946 ? -23.427 2.348 26.433 1.00 64.00 946 ILE A C 1
ATOM 7710 O O . ILE A 1 946 ? -24.467 1.800 26.789 1.00 64.00 946 ILE A O 1
ATOM 7714 N N . ILE A 1 947 ? -23.226 3.652 26.594 1.00 65.50 947 ILE A N 1
ATOM 7715 C CA . ILE A 1 947 ? -24.224 4.581 27.127 1.00 65.50 947 ILE A CA 1
ATOM 7716 C C . ILE A 1 947 ? -24.534 5.609 26.046 1.00 65.50 947 ILE A C 1
ATOM 7718 O O . ILE A 1 947 ? -23.652 6.350 25.607 1.00 65.50 947 ILE A O 1
ATOM 7722 N N . THR A 1 948 ? -25.780 5.628 25.593 1.00 65.69 948 THR A N 1
ATOM 7723 C CA . THR A 1 948 ? -26.283 6.507 24.534 1.00 65.69 948 THR A CA 1
ATOM 7724 C C . THR A 1 948 ? -26.879 7.783 25.132 1.00 65.69 948 THR A C 1
ATOM 7726 O O . THR A 1 948 ? -27.392 7.772 26.250 1.00 65.69 948 THR A O 1
ATOM 7729 N N . LYS A 1 949 ? -26.782 8.911 24.417 1.00 59.59 949 LYS A N 1
ATOM 7730 C CA . LYS A 1 949 ? -27.412 10.178 24.812 1.00 59.59 949 LYS A CA 1
ATOM 7731 C C . LYS A 1 949 ? -27.806 11.013 23.594 1.00 59.59 949 LYS A C 1
ATOM 7733 O O . LYS A 1 949 ? -26.963 11.395 22.784 1.00 59.59 949 LYS A O 1
ATOM 7738 N N . ASN A 1 950 ? -29.083 11.390 23.543 1.00 54.28 950 ASN A N 1
ATOM 7739 C CA . ASN A 1 950 ? -29.686 12.175 22.453 1.00 54.28 950 ASN A CA 1
ATOM 7740 C C . ASN A 1 950 ? -29.379 13.689 22.519 1.00 54.28 950 ASN A C 1
ATOM 7742 O O . ASN A 1 950 ? -29.838 14.466 21.686 1.00 54.28 950 ASN A O 1
ATOM 7746 N N . TYR A 1 951 ? -28.575 14.112 23.496 1.00 53.69 951 TYR A N 1
ATOM 7747 C CA . TYR A 1 951 ? -28.107 15.482 23.708 1.00 53.69 951 TYR A CA 1
ATOM 7748 C C . TYR A 1 951 ? -26.591 15.477 23.978 1.00 53.69 951 TYR A C 1
ATOM 7750 O O . TYR A 1 951 ? -26.048 14.442 24.369 1.00 53.69 951 TYR A O 1
ATOM 7758 N N . PRO A 1 952 ? -25.883 16.616 23.847 1.00 45.59 952 PRO A N 1
ATOM 7759 C CA . PRO A 1 952 ? -24.487 16.710 24.260 1.00 45.59 952 PRO A CA 1
ATOM 7760 C C . PRO A 1 952 ? -24.272 16.228 25.704 1.00 45.59 952 PRO A C 1
ATOM 7762 O O . PRO A 1 952 ? -25.045 16.547 26.617 1.00 45.59 952 PRO A O 1
ATOM 7765 N N . PHE A 1 953 ? -23.207 15.459 25.919 1.00 46.62 953 PHE A N 1
ATOM 7766 C CA . PHE A 1 953 ? -22.757 15.102 27.262 1.00 46.62 953 PHE A CA 1
ATOM 7767 C C . PHE A 1 953 ? -22.158 16.320 27.972 1.00 46.62 953 PHE A C 1
ATOM 7769 O O . PHE A 1 953 ? -21.465 17.130 27.355 1.00 46.62 953 PHE A O 1
ATOM 7776 N N . ALA A 1 954 ? -22.407 16.426 29.276 1.00 52.19 954 ALA A N 1
ATOM 7777 C CA . ALA A 1 954 ? -21.853 17.472 30.128 1.00 52.19 954 ALA A CA 1
ATOM 7778 C C . ALA A 1 954 ? -21.090 16.848 31.316 1.00 52.19 954 ALA A C 1
ATOM 7780 O O . ALA A 1 954 ? -20.454 15.801 31.192 1.00 52.19 954 ALA A O 1
ATOM 7781 N N . GLU A 1 955 ? -21.168 17.479 32.489 1.00 52.06 955 GLU A N 1
ATOM 7782 C CA . GLU A 1 955 ? -20.547 17.024 33.745 1.00 52.06 955 GLU A CA 1
ATOM 7783 C C . GLU A 1 955 ? -20.990 15.605 34.177 1.00 52.06 955 GLU A C 1
ATOM 7785 O O . GLU A 1 955 ? -20.323 14.978 35.003 1.00 52.06 955 GLU A O 1
ATOM 7790 N N . GLU A 1 956 ? -22.070 15.068 33.591 1.00 59.44 956 GLU A N 1
ATOM 7791 C CA . GLU A 1 956 ? -22.635 13.748 33.905 1.00 59.44 956 GLU A CA 1
ATOM 7792 C C . GLU A 1 956 ? -21.672 12.581 33.642 1.00 59.44 956 GLU A C 1
ATOM 7794 O O . GLU A 1 956 ? -21.695 11.610 34.398 1.00 59.44 956 GLU A O 1
ATOM 7799 N N . ILE A 1 957 ? -20.795 12.661 32.626 1.00 55.88 957 ILE A N 1
ATOM 7800 C CA . ILE A 1 957 ? -19.833 11.578 32.321 1.00 55.88 957 ILE A CA 1
ATOM 7801 C C . ILE A 1 957 ? -19.010 11.236 33.567 1.00 55.88 957 ILE A C 1
ATOM 7803 O O . ILE A 1 957 ? -18.804 10.064 33.874 1.00 55.88 957 ILE A O 1
ATOM 7807 N N . GLY A 1 958 ? -18.591 12.248 34.334 1.00 56.19 958 GLY A N 1
ATOM 7808 C CA . GLY A 1 958 ? -17.809 12.052 35.552 1.00 56.19 958 GLY A CA 1
ATOM 7809 C C . GLY A 1 958 ? -18.575 11.363 36.688 1.00 56.19 958 GLY A C 1
ATOM 7810 O O . GLY A 1 958 ? -17.938 10.792 37.571 1.00 56.19 958 GLY A O 1
ATOM 7811 N N . LEU A 1 959 ? -19.908 11.398 36.688 1.00 67.69 959 LEU A N 1
ATOM 7812 C CA . LEU A 1 959 ? -20.748 10.648 37.625 1.00 67.69 959 LEU A CA 1
ATOM 7813 C C . LEU A 1 959 ? -20.895 9.197 37.151 1.00 67.69 959 LEU A C 1
ATOM 7815 O O . LEU A 1 959 ? -20.545 8.263 37.869 1.00 67.69 959 LEU A O 1
ATOM 7819 N N . VAL A 1 960 ? -21.340 9.021 35.908 1.00 65.88 960 VAL A N 1
ATOM 7820 C CA . VAL A 1 960 ? -21.658 7.716 35.310 1.00 65.88 960 VAL A CA 1
ATOM 7821 C C . VAL A 1 960 ? -20.407 6.830 35.176 1.00 65.88 960 VAL A C 1
ATOM 7823 O O . VAL A 1 960 ? -20.451 5.633 35.457 1.00 65.88 960 VAL A O 1
ATOM 7826 N N . GLN A 1 961 ? -19.248 7.417 34.858 1.00 61.25 961 GLN A N 1
ATOM 7827 C CA . GLN A 1 961 ? -17.960 6.713 34.828 1.00 61.25 961 GLN A CA 1
ATOM 7828 C C . GLN A 1 961 ? -17.531 6.189 36.210 1.00 61.25 961 GLN A C 1
ATOM 7830 O O . GLN A 1 961 ? -16.883 5.148 36.285 1.00 61.25 961 GLN A O 1
ATOM 7835 N N . ARG A 1 962 ? -17.888 6.871 37.307 1.00 69.38 962 ARG A N 1
ATOM 7836 C CA . ARG A 1 962 ? -17.613 6.396 38.677 1.00 69.38 962 ARG A CA 1
ATOM 7837 C C . ARG A 1 962 ? -18.607 5.326 39.114 1.00 69.38 962 ARG A C 1
ATOM 7839 O O . ARG A 1 962 ? -18.210 4.376 39.779 1.00 69.38 962 ARG A O 1
ATOM 7846 N N . LEU A 1 963 ? -19.865 5.471 38.701 1.00 71.31 963 LEU A N 1
ATOM 7847 C CA . LEU A 1 963 ? -20.951 4.538 38.990 1.00 71.31 963 LEU A CA 1
ATOM 7848 C C . LEU A 1 963 ? -20.709 3.150 38.374 1.00 71.31 963 LEU A C 1
ATOM 7850 O O . LEU A 1 963 ? -20.892 2.145 39.052 1.00 71.31 963 LEU A O 1
ATOM 7854 N N . TYR A 1 964 ? -20.265 3.097 37.112 1.00 71.19 964 TYR A N 1
ATOM 7855 C CA . TYR A 1 964 ? -20.140 1.843 36.357 1.00 71.19 964 TYR A CA 1
ATOM 7856 C C . TYR A 1 964 ? -18.701 1.429 36.021 1.00 71.19 964 TYR A C 1
ATOM 7858 O O . TYR A 1 964 ? -18.425 0.237 35.904 1.00 71.19 964 TYR A O 1
ATOM 7866 N N . GLY A 1 965 ? -17.760 2.370 35.887 1.00 63.28 965 GLY A N 1
ATOM 7867 C CA . GLY A 1 965 ? -16.391 2.087 35.427 1.00 63.28 965 GLY A CA 1
ATOM 7868 C C . GLY A 1 965 ? -15.645 0.981 36.194 1.00 63.28 965 GLY A C 1
ATOM 7869 O O . GLY A 1 965 ? -14.965 0.188 35.549 1.00 63.28 965 GLY A O 1
ATOM 7870 N N . PRO A 1 966 ? -15.789 0.852 37.530 1.00 67.88 966 PRO A N 1
ATOM 7871 C CA . PRO A 1 966 ? -15.152 -0.224 38.299 1.00 67.88 966 PRO A CA 1
ATOM 7872 C C . PRO A 1 966 ? -15.764 -1.635 38.139 1.00 67.88 966 PRO A C 1
ATOM 7874 O O . PRO A 1 966 ? -15.302 -2.561 38.815 1.00 67.88 966 PRO A O 1
ATOM 7877 N N . TYR A 1 967 ? -16.806 -1.805 37.313 1.00 69.81 967 TYR A N 1
ATOM 7878 C CA . TYR A 1 967 ? -17.627 -3.029 37.227 1.00 69.81 967 TYR A CA 1
ATOM 7879 C C . TYR A 1 967 ? -17.713 -3.659 35.826 1.00 69.81 967 TYR A C 1
ATOM 7881 O O . TYR A 1 967 ? -18.181 -4.790 35.707 1.00 69.81 967 TYR A O 1
ATOM 7889 N N . PHE A 1 968 ? -17.229 -2.968 34.792 1.00 61.50 968 PHE A N 1
ATOM 7890 C CA . PHE A 1 968 ? -17.179 -3.446 33.405 1.00 61.50 968 PHE A CA 1
ATOM 7891 C C . PHE A 1 968 ? -15.734 -3.508 32.897 1.00 61.50 968 PHE A C 1
ATOM 7893 O O . PHE A 1 968 ? -14.845 -2.851 33.440 1.00 61.50 968 PHE A O 1
ATOM 7900 N N . GLY A 1 969 ? -15.495 -4.259 31.820 1.00 51.94 969 GLY A N 1
ATOM 7901 C CA . GLY A 1 969 ? -14.201 -4.268 31.133 1.00 51.94 969 GLY A CA 1
ATOM 7902 C C . GLY A 1 969 ? -13.905 -2.952 30.402 1.00 51.94 969 GLY A C 1
ATOM 7903 O O . GLY A 1 969 ? -12.746 -2.551 30.292 1.00 51.94 969 GLY A O 1
ATOM 7904 N N . MET A 1 970 ? -14.948 -2.261 29.922 1.00 53.94 970 MET A N 1
ATOM 7905 C CA . MET A 1 970 ? -14.864 -0.963 29.242 1.00 53.94 970 MET A CA 1
ATOM 7906 C C . MET A 1 970 ? -16.220 -0.237 29.243 1.00 53.94 970 MET A C 1
ATOM 7908 O O . MET A 1 970 ? -17.270 -0.877 29.238 1.00 53.94 970 MET A O 1
ATOM 7912 N N . ILE A 1 971 ? -16.190 1.101 29.185 1.00 55.53 971 ILE A N 1
ATOM 7913 C CA . ILE A 1 971 ? -17.368 1.945 28.926 1.00 55.53 971 ILE A CA 1
ATOM 7914 C C . ILE A 1 971 ? -17.141 2.788 27.666 1.00 55.53 971 ILE A C 1
ATOM 7916 O O . ILE A 1 971 ? -16.054 3.327 27.457 1.00 55.53 971 ILE A O 1
ATOM 7920 N N . ILE A 1 972 ? -18.184 2.904 26.847 1.00 52.97 972 ILE A N 1
ATOM 7921 C CA . ILE A 1 972 ? -18.293 3.720 25.635 1.00 52.97 972 ILE A CA 1
ATOM 7922 C C . ILE A 1 972 ? -19.428 4.726 25.869 1.00 52.97 972 ILE A C 1
ATOM 7924 O O . ILE A 1 972 ? -20.492 4.347 26.347 1.00 52.97 972 ILE A O 1
ATOM 7928 N N . PHE A 1 973 ? -19.237 5.994 25.507 1.00 54.62 973 PHE A N 1
ATOM 7929 C CA . PHE A 1 973 ? -20.301 7.006 25.519 1.00 54.62 973 PHE A CA 1
ATOM 7930 C C . PHE A 1 973 ? -20.619 7.412 24.077 1.00 54.62 973 PHE A C 1
ATOM 7932 O O . PHE A 1 973 ? -19.703 7.738 23.331 1.00 54.62 973 PHE A O 1
ATOM 7939 N N . CYS A 1 974 ? -21.891 7.391 23.678 1.00 49.84 974 CYS A N 1
ATOM 7940 C CA . CYS A 1 974 ? -22.336 7.619 22.303 1.00 49.84 974 CYS A CA 1
ATOM 7941 C C . CYS A 1 974 ? -23.341 8.782 22.245 1.00 49.84 974 CYS A C 1
ATOM 7943 O O . CYS A 1 974 ? -24.391 8.733 22.880 1.00 49.84 974 CYS A O 1
ATOM 7945 N N . GLY A 1 975 ? -22.999 9.856 21.531 1.00 49.28 975 GLY A N 1
ATOM 7946 C CA . GLY A 1 975 ? -23.777 11.098 21.470 1.00 49.28 975 GLY A CA 1
ATOM 7947 C C . GLY A 1 975 ? -22.963 12.244 20.856 1.00 49.28 975 GLY A C 1
ATOM 7948 O O . GLY A 1 975 ? -21.830 12.049 20.407 1.00 49.28 975 GLY A O 1
ATOM 7949 N N . THR A 1 976 ? -23.505 13.463 20.820 1.00 37.53 976 THR A N 1
ATOM 7950 C CA . THR A 1 976 ? -22.883 14.590 20.093 1.00 37.53 976 THR A CA 1
ATOM 7951 C C . THR A 1 976 ? -21.766 15.315 20.880 1.00 37.53 976 THR A C 1
ATOM 7953 O O . THR A 1 976 ? -21.987 16.420 21.379 1.00 37.53 976 THR A O 1
ATOM 7956 N N . PHE A 1 977 ? -20.563 14.718 20.969 1.00 34.62 977 PHE A N 1
ATOM 7957 C CA . PHE A 1 977 ? -19.276 15.324 21.424 1.00 34.62 977 PHE A CA 1
ATOM 7958 C C . PHE A 1 977 ? -18.038 14.539 20.864 1.00 34.62 977 PHE A C 1
ATOM 7960 O O . PHE A 1 977 ? -18.297 13.646 20.082 1.00 34.62 977 PHE A O 1
ATOM 7967 N N . ASP A 1 978 ? -16.750 14.827 21.184 1.00 42.44 978 ASP A N 1
ATOM 7968 C CA . ASP A 1 978 ? -15.453 14.307 20.580 1.00 42.44 978 ASP A CA 1
ATOM 7969 C C . ASP A 1 978 ? -14.477 13.852 21.737 1.00 42.44 978 ASP A C 1
ATOM 7971 O O . ASP A 1 978 ? -14.642 14.389 22.830 1.00 42.44 978 ASP A O 1
ATOM 7975 N N . GLU A 1 979 ? -13.486 12.919 21.722 1.00 30.78 979 GLU A N 1
ATOM 7976 C CA . GLU A 1 979 ? -12.609 12.292 20.692 1.00 30.78 979 GLU A CA 1
ATOM 7977 C C . GLU A 1 979 ? -13.016 10.853 20.221 1.00 30.78 979 GLU A C 1
ATOM 7979 O O . GLU A 1 979 ? -14.090 10.817 19.667 1.00 30.78 979 GLU A O 1
ATOM 7984 N N . LYS A 1 980 ? -12.266 9.702 20.217 1.00 32.97 980 LYS A N 1
ATOM 7985 C CA . LYS A 1 980 ? -12.480 8.643 19.144 1.00 32.97 980 LYS A CA 1
ATOM 7986 C C . LYS A 1 980 ? -12.554 7.075 19.261 1.00 32.97 980 LYS A C 1
ATOM 7988 O O . LYS A 1 980 ? -13.087 6.521 18.310 1.00 32.97 980 LYS A O 1
ATOM 7993 N N . LYS A 1 981 ? -11.974 6.305 20.204 1.00 33.00 981 LYS A N 1
ATOM 7994 C CA . LYS A 1 981 ? -11.743 4.819 20.024 1.00 33.00 981 LYS A CA 1
ATOM 7995 C C . LYS A 1 981 ? -13.007 3.872 20.000 1.00 33.00 981 LYS A C 1
ATOM 7997 O O . LYS A 1 981 ? -14.105 4.319 19.714 1.00 33.00 981 LYS A O 1
ATOM 8002 N N . ILE A 1 982 ? -12.849 2.542 20.157 1.00 34.22 982 ILE A N 1
ATOM 8003 C CA . ILE A 1 982 ? -13.665 1.477 19.494 1.00 34.22 982 ILE A CA 1
ATOM 8004 C C . ILE A 1 982 ? -13.972 0.232 20.384 1.00 34.22 982 ILE A C 1
ATOM 8006 O O . ILE A 1 982 ? -13.248 -0.034 21.338 1.00 34.22 982 ILE A O 1
ATOM 8010 N N . ASN A 1 983 ? -15.014 -0.527 20.001 1.00 28.31 983 ASN A N 1
ATOM 8011 C CA . ASN A 1 983 ? -15.373 -1.960 20.186 1.00 28.31 983 ASN A CA 1
ATOM 8012 C C . ASN A 1 983 ? -14.439 -2.973 20.918 1.00 28.31 983 ASN A C 1
ATOM 8014 O O . ASN A 1 983 ? -13.422 -3.397 20.368 1.00 28.31 983 ASN A O 1
ATOM 8018 N N . PRO A 1 984 ? -14.902 -3.488 22.078 1.00 29.80 984 PRO A N 1
ATOM 8019 C CA . PRO A 1 984 ? -14.522 -4.770 22.730 1.00 29.80 984 PRO A CA 1
ATOM 8020 C C . PRO A 1 984 ? -15.562 -5.923 22.506 1.00 29.80 984 PRO A C 1
ATOM 8022 O O . PRO A 1 984 ? -16.238 -5.894 21.479 1.00 29.80 984 PRO A O 1
ATOM 8025 N N . PRO A 1 985 ? -15.700 -6.985 23.349 1.00 31.36 985 PRO A N 1
ATOM 8026 C CA . PRO A 1 985 ? -16.547 -8.143 23.035 1.00 31.36 985 PRO A CA 1
ATOM 8027 C C . PRO A 1 985 ? -17.890 -8.151 23.791 1.00 31.36 985 PRO A C 1
ATOM 8029 O O . PRO A 1 985 ? -17.947 -8.447 24.983 1.00 31.36 985 PRO A O 1
ATOM 8032 N N . GLY A 1 986 ? -18.986 -7.904 23.076 1.00 39.22 986 GLY A N 1
ATOM 8033 C CA . GLY A 1 986 ? -20.339 -7.988 23.633 1.00 39.22 986 GLY A CA 1
ATOM 8034 C C . GLY A 1 986 ? -20.724 -6.747 24.444 1.00 39.22 986 GLY A C 1
ATOM 8035 O O . GLY A 1 986 ? -19.920 -6.189 25.190 1.00 39.22 986 GLY A O 1
ATOM 8036 N N . TYR A 1 987 ? -21.952 -6.275 24.251 1.00 39.72 987 TYR A N 1
ATOM 8037 C CA . TYR A 1 987 ? -22.310 -4.883 24.512 1.00 39.72 987 TYR A CA 1
ATOM 8038 C C . TYR A 1 987 ? -23.639 -4.795 25.234 1.00 39.72 987 TYR A C 1
ATOM 8040 O O . TYR A 1 987 ? -24.673 -5.185 24.699 1.00 39.72 987 TYR A O 1
ATOM 8048 N N . TYR A 1 988 ? -23.612 -4.205 26.419 1.00 43.56 988 TYR A N 1
ATOM 8049 C CA . TYR A 1 988 ? -24.777 -3.543 26.973 1.00 43.56 988 TYR A CA 1
ATOM 8050 C C . TYR A 1 988 ? -24.964 -2.199 26.254 1.00 43.56 988 TYR A C 1
ATOM 8052 O O . TYR A 1 988 ? -23.984 -1.483 26.048 1.00 43.56 988 TYR A O 1
ATOM 8060 N N . MET A 1 989 ? -26.192 -1.835 25.897 1.00 43.50 989 MET A N 1
ATOM 8061 C CA . MET A 1 989 ? -26.580 -0.473 25.507 1.00 43.50 989 MET A CA 1
ATOM 8062 C C . MET A 1 989 ? -27.571 0.080 26.533 1.00 43.50 989 MET A C 1
ATOM 8064 O O . MET A 1 989 ? -28.364 -0.684 27.079 1.00 43.50 989 MET A O 1
ATOM 8068 N N . MET A 1 990 ? -27.526 1.389 26.804 1.00 51.09 990 MET A N 1
ATOM 8069 C CA . MET A 1 990 ? -28.415 2.060 27.764 1.00 51.09 990 MET A CA 1
ATOM 8070 C C . MET A 1 990 ? -28.723 3.517 27.362 1.00 51.09 990 MET A C 1
ATOM 8072 O O . MET A 1 990 ? -27.847 4.184 26.804 1.00 51.09 990 MET A O 1
ATOM 8076 N N . SER A 1 991 ? -29.926 4.019 27.667 1.00 50.81 991 SER A N 1
ATOM 8077 C CA . SER A 1 991 ? -30.323 5.442 27.556 1.00 50.81 991 SER A CA 1
ATOM 8078 C C . SER A 1 991 ? -29.767 6.319 28.703 1.00 50.81 991 SER A C 1
ATOM 8080 O O . SER A 1 991 ? -29.275 5.815 29.716 1.00 50.81 991 SER A O 1
ATOM 8082 N N . ASP A 1 992 ? -29.874 7.648 28.574 1.00 51.81 992 ASP A N 1
ATOM 8083 C CA . ASP A 1 992 ? -29.425 8.643 29.564 1.00 51.81 992 ASP A CA 1
ATOM 8084 C C . ASP A 1 992 ? -30.373 8.842 30.766 1.00 51.81 992 ASP A C 1
ATOM 8086 O O . ASP A 1 992 ? -30.036 9.571 31.706 1.00 51.81 992 ASP A O 1
ATOM 8090 N N . ASP A 1 993 ? -31.536 8.183 30.751 1.00 56.69 993 ASP A N 1
ATOM 8091 C CA . ASP A 1 993 ? -32.536 8.160 31.827 1.00 56.69 993 ASP A CA 1
ATOM 8092 C C . ASP A 1 993 ? -32.909 6.777 32.371 1.00 56.69 993 ASP A C 1
ATOM 8094 O O . ASP A 1 993 ? -33.914 6.634 33.078 1.00 56.69 993 ASP A O 1
ATOM 8098 N N . VAL A 1 994 ? -32.057 5.782 32.117 1.00 57.62 994 VAL A N 1
ATOM 8099 C CA . VAL A 1 994 ? -32.112 4.471 32.770 1.00 57.62 994 VAL A CA 1
ATOM 8100 C C . VAL A 1 994 ? -31.019 4.342 33.835 1.00 57.62 994 VAL A C 1
ATOM 8102 O O . VAL A 1 994 ? -29.841 4.628 33.617 1.00 57.62 994 VAL A O 1
ATOM 8105 N N . GLN A 1 995 ? -31.422 3.847 35.002 1.00 69.88 995 GLN A N 1
ATOM 8106 C CA . GLN A 1 995 ? -30.543 3.311 36.035 1.00 69.88 995 GLN A CA 1
ATOM 8107 C C . GLN A 1 995 ? -30.416 1.795 35.828 1.00 69.88 995 GLN A C 1
ATOM 8109 O O . GLN A 1 995 ? -31.403 1.072 35.964 1.00 69.88 995 GLN A O 1
ATOM 8114 N N . PHE A 1 996 ? -29.213 1.307 35.514 1.00 68.19 996 PHE A N 1
ATOM 8115 C CA . PHE A 1 996 ? -28.891 -0.125 35.461 1.00 68.19 996 PHE A CA 1
ATOM 8116 C C . PHE A 1 996 ? -28.273 -0.615 36.776 1.00 68.19 996 PHE A C 1
ATOM 8118 O O . PHE A 1 996 ? -27.373 0.022 37.332 1.00 68.19 996 PHE A O 1
ATOM 8125 N N . ASN A 1 997 ? -28.708 -1.782 37.241 1.00 66.25 997 ASN A N 1
ATOM 8126 C CA . ASN A 1 997 ? -28.296 -2.391 38.501 1.00 66.25 997 ASN A CA 1
ATOM 8127 C C . ASN A 1 997 ? -27.341 -3.566 38.243 1.00 66.25 997 ASN A C 1
ATOM 8129 O O . ASN A 1 997 ? -27.722 -4.735 38.228 1.00 66.25 997 ASN A O 1
ATOM 8133 N N . HIS A 1 998 ? -26.062 -3.230 38.060 1.00 53.03 998 HIS A N 1
ATOM 8134 C CA . HIS A 1 998 ? -24.979 -4.115 37.596 1.00 53.03 998 HIS A CA 1
ATOM 8135 C C . HIS A 1 998 ? -24.645 -5.335 38.481 1.00 53.03 998 HIS A C 1
ATOM 8137 O O . HIS A 1 998 ? -23.736 -6.101 38.152 1.00 53.03 998 HIS A O 1
ATOM 8143 N N . TRP A 1 999 ? -25.330 -5.495 39.614 1.00 60.41 999 TRP A N 1
ATOM 8144 C CA . TRP A 1 999 ? -25.237 -6.645 40.514 1.00 60.41 999 TRP A CA 1
ATOM 8145 C C . TRP A 1 999 ? -26.224 -7.769 40.173 1.00 60.41 999 TRP A C 1
ATOM 8147 O O . TRP A 1 999 ? -26.053 -8.876 40.689 1.00 60.41 999 TRP A O 1
ATOM 8157 N N . GLN A 1 1000 ? -27.228 -7.514 39.328 1.00 62.66 1000 GLN A N 1
ATOM 8158 C CA . GLN A 1 1000 ? -28.168 -8.541 38.878 1.00 62.66 1000 GLN A CA 1
ATOM 8159 C C . GLN A 1 1000 ? -27.523 -9.490 37.848 1.00 62.66 1000 GLN A C 1
ATOM 8161 O O . GLN A 1 1000 ? -26.769 -9.030 36.985 1.00 62.66 1000 GLN A O 1
ATOM 8166 N N . PRO A 1 1001 ? -27.791 -10.808 37.918 1.00 49.56 1001 PRO A N 1
ATOM 8167 C CA . PRO A 1 1001 ? -27.282 -11.772 36.949 1.00 49.56 1001 PRO A CA 1
ATOM 8168 C C . PRO A 1 1001 ? -28.076 -11.715 35.636 1.00 49.56 1001 PRO A C 1
ATOM 8170 O O . PRO A 1 1001 ? -29.298 -11.587 35.648 1.00 49.56 1001 PRO A O 1
ATOM 8173 N N . ILE A 1 1002 ? -27.390 -11.888 34.504 1.00 54.31 1002 ILE A N 1
ATOM 8174 C CA . ILE A 1 1002 ? -28.017 -12.100 33.191 1.00 54.31 1002 ILE A CA 1
ATOM 8175 C C . ILE A 1 1002 ? -27.378 -13.282 32.452 1.00 54.31 1002 ILE A C 1
ATOM 8177 O O . ILE A 1 1002 ? -26.264 -13.708 32.766 1.00 54.31 1002 ILE A O 1
ATOM 8181 N N . ASN A 1 1003 ? -28.079 -13.804 31.447 1.00 60.44 1003 ASN A N 1
ATOM 8182 C CA . ASN A 1 1003 ? -27.574 -14.852 30.571 1.00 60.44 1003 ASN A CA 1
ATOM 8183 C C . ASN A 1 1003 ? -26.652 -14.264 29.488 1.00 60.44 1003 ASN A C 1
ATOM 8185 O O . ASN A 1 1003 ? -27.111 -13.580 28.580 1.00 60.44 1003 ASN A O 1
ATOM 8189 N N . HIS A 1 1004 ? -25.351 -14.558 29.552 1.00 53.56 1004 HIS A N 1
ATOM 8190 C CA . HIS A 1 1004 ? -24.372 -14.090 28.557 1.00 53.56 1004 HIS A CA 1
ATOM 8191 C C . HIS A 1 1004 ? -24.413 -14.857 27.216 1.00 53.56 1004 HIS A C 1
ATOM 8193 O O . HIS A 1 1004 ? -23.638 -14.536 26.315 1.00 53.56 1004 HIS A O 1
ATOM 8199 N N . GLN A 1 1005 ? -25.264 -15.881 27.069 1.00 52.25 1005 GLN A N 1
ATOM 8200 C CA . GLN A 1 1005 ? -25.370 -16.665 25.830 1.00 52.25 1005 GLN A CA 1
ATOM 8201 C C . GLN A 1 1005 ? -26.447 -16.133 24.870 1.00 52.25 1005 GLN A C 1
ATOM 8203 O O . GLN A 1 1005 ? -26.316 -16.330 23.663 1.00 52.25 1005 GLN A O 1
ATOM 8208 N N . HIS A 1 1006 ? -27.473 -15.440 25.375 1.00 65.25 1006 HIS A N 1
ATOM 8209 C CA . HIS A 1 1006 ? -28.579 -14.884 24.583 1.00 65.25 1006 HIS A CA 1
ATOM 8210 C C . HIS A 1 1006 ? -28.496 -13.349 24.503 1.00 65.25 1006 HIS A C 1
ATOM 8212 O O . HIS A 1 1006 ? -27.780 -12.704 25.271 1.00 65.25 1006 HIS A O 1
ATOM 8218 N N . VAL A 1 1007 ? -29.258 -12.743 23.588 1.00 58.53 1007 VAL A N 1
ATOM 8219 C CA . VAL A 1 1007 ? -29.572 -11.304 23.668 1.00 58.53 1007 VAL A CA 1
ATOM 8220 C C . VAL A 1 1007 ? -30.511 -11.074 24.855 1.00 58.53 1007 VAL A C 1
ATOM 8222 O O . VAL A 1 1007 ? -31.392 -11.890 25.098 1.00 58.53 1007 VAL A O 1
ATOM 8225 N N . VAL A 1 1008 ? -30.369 -9.975 25.598 1.00 62.22 1008 VAL A N 1
ATOM 8226 C CA . VAL A 1 1008 ? -31.299 -9.637 26.696 1.00 62.22 1008 VAL A CA 1
ATOM 8227 C C . VAL A 1 1008 ? -31.954 -8.292 26.409 1.00 62.22 1008 VAL A C 1
ATOM 8229 O O . VAL A 1 1008 ? -31.252 -7.320 26.139 1.00 62.22 1008 VAL A O 1
ATOM 8232 N N . HIS A 1 1009 ? -33.285 -8.227 26.474 1.00 69.12 1009 HIS A N 1
ATOM 8233 C CA . HIS A 1 1009 ? -34.068 -7.005 26.241 1.00 69.12 1009 HIS A CA 1
ATOM 8234 C C . HIS A 1 1009 ? -35.087 -6.817 27.370 1.00 69.12 1009 HIS A C 1
ATOM 8236 O O . HIS A 1 1009 ? -35.755 -7.777 27.747 1.00 69.12 1009 HIS A O 1
ATOM 8242 N N . THR A 1 1010 ? -35.234 -5.605 27.918 1.00 56.72 1010 THR A N 1
ATOM 8243 C CA . THR A 1 1010 ? -36.039 -5.368 29.143 1.00 56.72 1010 THR A CA 1
ATOM 8244 C C . THR A 1 1010 ? -37.502 -5.782 29.018 1.00 56.72 1010 THR A C 1
ATOM 8246 O O . THR A 1 1010 ? -38.095 -6.236 29.993 1.00 56.72 1010 THR A O 1
ATOM 8249 N N . ILE A 1 1011 ? -38.086 -5.581 27.835 1.00 56.09 1011 ILE A N 1
ATOM 8250 C CA . ILE A 1 1011 ? -39.529 -5.708 27.580 1.00 56.09 1011 ILE A CA 1
ATOM 8251 C C . ILE A 1 1011 ? -39.831 -6.621 26.371 1.00 56.09 1011 ILE A C 1
ATOM 8253 O O . ILE A 1 1011 ? -40.976 -7.007 26.154 1.00 56.09 1011 ILE A O 1
ATOM 8257 N N . GLY A 1 1012 ? -38.812 -7.024 25.601 1.00 61.41 1012 GLY A N 1
ATOM 8258 C CA . GLY A 1 1012 ? -39.003 -7.766 24.345 1.00 61.41 1012 GLY A CA 1
ATOM 8259 C C . GLY A 1 1012 ? -39.805 -6.977 23.299 1.00 61.41 1012 GLY A C 1
ATOM 8260 O O . GLY A 1 1012 ? -39.571 -5.780 23.124 1.00 61.41 1012 GLY A O 1
ATOM 8261 N N . THR A 1 1013 ? -40.724 -7.654 22.606 1.00 52.03 1013 THR A N 1
ATOM 8262 C CA . THR A 1 1013 ? -41.597 -7.098 21.558 1.00 52.03 1013 THR A CA 1
ATOM 8263 C C . THR A 1 1013 ? -42.991 -6.757 22.110 1.00 52.03 1013 THR A C 1
ATOM 8265 O O . THR A 1 1013 ? -43.599 -7.537 22.844 1.00 52.03 1013 THR A O 1
ATOM 8268 N N . VAL A 1 1014 ? -43.517 -5.574 21.772 1.00 59.62 1014 VAL A N 1
ATOM 8269 C CA . VAL A 1 1014 ? -44.748 -5.009 22.355 1.00 59.62 1014 VAL A CA 1
ATOM 8270 C C . VAL A 1 1014 ? -45.849 -4.841 21.308 1.00 59.62 1014 VAL A C 1
ATOM 8272 O O . VAL A 1 1014 ? -45.675 -4.149 20.304 1.00 59.62 1014 VAL A O 1
ATOM 8275 N N . ASN A 1 1015 ? -47.027 -5.402 21.597 1.00 55.22 1015 ASN A N 1
ATOM 8276 C CA . ASN A 1 1015 ? -48.243 -5.176 20.813 1.00 55.22 1015 ASN A CA 1
ATOM 8277 C C . ASN A 1 1015 ? -48.779 -3.740 21.021 1.00 55.22 1015 ASN A C 1
ATOM 8279 O O . ASN A 1 1015 ? -48.961 -3.325 22.171 1.00 55.22 1015 ASN A O 1
ATOM 8283 N N . PRO A 1 1016 ? -49.086 -2.986 19.950 1.00 50.59 1016 PRO A N 1
ATOM 8284 C CA . PRO A 1 1016 ? -49.476 -1.579 20.032 1.00 50.59 1016 PRO A CA 1
ATOM 8285 C C . PRO A 1 1016 ? -50.837 -1.355 20.708 1.00 50.59 1016 PRO A C 1
ATOM 8287 O O . PRO A 1 1016 ? -51.802 -2.076 20.446 1.00 50.59 1016 PRO A O 1
ATOM 8290 N N . ARG A 1 1017 ? -50.945 -0.288 21.513 1.00 49.31 1017 ARG A N 1
ATOM 8291 C CA . ARG A 1 1017 ? -52.205 0.161 22.131 1.00 49.31 1017 ARG A CA 1
ATOM 8292 C C . ARG A 1 1017 ? -52.646 1.523 21.572 1.00 49.31 1017 ARG A C 1
ATOM 8294 O O . ARG A 1 1017 ? -51.811 2.414 21.424 1.00 49.31 1017 ARG A O 1
ATOM 8301 N N . PRO A 1 1018 ? -53.944 1.739 21.283 1.00 40.50 1018 PRO A N 1
ATOM 8302 C CA . PRO A 1 1018 ? -54.429 3.051 20.856 1.00 40.50 1018 PRO A CA 1
ATOM 8303 C C . PRO A 1 1018 ? -54.264 4.111 21.957 1.00 40.50 1018 PRO A C 1
ATOM 8305 O O . PRO A 1 1018 ? -54.774 3.934 23.061 1.00 40.50 1018 PRO A O 1
ATOM 8308 N N . GLY A 1 1019 ? -53.612 5.233 21.635 1.00 46.84 1019 GLY A N 1
ATOM 8309 C CA . GLY A 1 1019 ? -53.532 6.422 22.500 1.00 46.84 1019 GLY A CA 1
ATOM 8310 C C . GLY A 1 1019 ? -52.189 6.678 23.196 1.00 46.84 1019 GLY A C 1
ATOM 8311 O O . GLY A 1 1019 ? -52.071 7.667 23.915 1.00 46.84 1019 GLY A O 1
ATOM 8312 N N . GLU A 1 1020 ? -51.172 5.839 22.990 1.00 53.22 1020 GLU A N 1
ATOM 8313 C CA . GLU A 1 1020 ? -49.820 6.079 23.520 1.00 53.22 1020 GLU A CA 1
ATOM 8314 C C . GLU A 1 1020 ? -49.101 7.199 22.735 1.00 53.22 1020 GLU A C 1
ATOM 8316 O O . GLU A 1 1020 ? -49.256 7.318 21.521 1.00 53.22 1020 GLU A O 1
ATOM 8321 N N . PHE A 1 1021 ? -48.313 8.046 23.414 1.00 46.78 1021 PHE A N 1
ATOM 8322 C CA . PHE A 1 1021 ? -47.744 9.281 22.831 1.00 46.78 1021 PHE A CA 1
ATOM 8323 C C . PHE A 1 1021 ? -46.844 9.038 21.604 1.00 46.78 1021 PHE A C 1
ATOM 8325 O O . PHE A 1 1021 ? -46.846 9.829 20.661 1.00 46.78 1021 PHE A O 1
ATOM 8332 N N . TRP A 1 1022 ? -46.132 7.909 21.578 1.00 47.72 1022 TRP A N 1
ATOM 8333 C CA . TRP A 1 1022 ? -45.283 7.483 20.461 1.00 47.72 1022 TRP A CA 1
ATOM 8334 C C . TRP A 1 1022 ? -46.068 7.187 19.169 1.00 47.72 1022 TRP A C 1
ATOM 8336 O O . TRP A 1 1022 ? -45.497 7.203 18.083 1.00 47.72 1022 TRP A O 1
ATOM 8346 N N . PHE A 1 1023 ? -47.392 7.006 19.247 1.00 49.78 1023 PHE A N 1
ATOM 8347 C CA . PHE A 1 1023 ? -48.272 6.716 18.107 1.00 49.78 1023 PHE A CA 1
ATOM 8348 C C . PHE A 1 1023 ? -48.588 7.942 17.219 1.00 49.78 1023 PHE A C 1
ATOM 8350 O O . PHE A 1 1023 ? -49.554 7.927 16.453 1.00 49.78 1023 PHE A O 1
ATOM 8357 N N . SER A 1 1024 ? -47.788 9.012 17.318 1.00 48.12 1024 SER A N 1
ATOM 8358 C CA . SER A 1 1024 ? -47.845 10.176 16.425 1.00 48.12 1024 SER A CA 1
ATOM 8359 C C . SER A 1 1024 ? -47.680 9.763 14.951 1.00 48.12 1024 SER A C 1
ATOM 8361 O O . SER A 1 1024 ? -46.849 8.919 14.615 1.00 48.12 1024 SER A O 1
ATOM 8363 N N . PHE A 1 1025 ? -48.493 10.345 14.066 1.00 51.34 1025 PHE A N 1
ATOM 8364 C CA . PHE A 1 1025 ? -48.721 9.816 12.712 1.00 51.34 1025 PHE A CA 1
ATOM 8365 C C . PHE A 1 1025 ? -47.502 9.886 11.768 1.00 51.34 1025 PHE A C 1
ATOM 8367 O O . PHE A 1 1025 ? -47.423 9.103 10.825 1.00 51.34 1025 PHE A O 1
ATOM 8374 N N . GLU A 1 1026 ? -46.561 10.806 11.999 1.00 54.72 1026 GLU A N 1
ATOM 8375 C CA . GLU A 1 1026 ? -45.470 11.108 11.058 1.00 54.72 1026 GLU A CA 1
ATOM 8376 C C . GLU A 1 1026 ? -44.349 10.057 11.095 1.00 54.72 1026 GLU A C 1
ATOM 8378 O O . GLU A 1 1026 ? -44.128 9.356 10.106 1.00 54.72 1026 GLU A O 1
ATOM 8383 N N . HIS A 1 1027 ? -43.689 9.880 12.247 1.00 54.41 1027 HIS A N 1
ATOM 8384 C CA . HIS A 1 1027 ? -42.559 8.950 12.409 1.00 54.41 1027 HIS A CA 1
ATOM 8385 C C . HIS A 1 1027 ? -42.906 7.508 12.013 1.00 54.41 1027 HIS A C 1
ATOM 8387 O O . HIS A 1 1027 ? -42.072 6.787 11.461 1.00 54.41 1027 HIS A O 1
ATOM 8393 N N . LYS A 1 1028 ? -44.153 7.095 12.269 1.00 59.47 1028 LYS A N 1
ATOM 8394 C CA . LYS A 1 1028 ? -44.650 5.752 11.971 1.00 59.47 1028 LYS A CA 1
ATOM 8395 C C . LYS A 1 1028 ? -44.763 5.486 10.468 1.00 59.47 1028 LYS A C 1
ATOM 8397 O O . LYS A 1 1028 ? -44.383 4.410 10.022 1.00 59.47 1028 LYS A O 1
ATOM 8402 N N . ASN A 1 1029 ? -45.259 6.455 9.696 1.00 62.28 1029 ASN A N 1
ATOM 8403 C CA . ASN A 1 1029 ? -45.404 6.304 8.248 1.00 62.28 1029 ASN A CA 1
ATOM 8404 C C . ASN A 1 1029 ? -44.037 6.296 7.554 1.00 62.28 1029 ASN A C 1
ATOM 8406 O O . ASN A 1 1029 ? -43.776 5.385 6.773 1.00 62.28 1029 ASN A O 1
ATOM 8410 N N . ILE A 1 1030 ? -43.149 7.226 7.929 1.00 61.22 1030 ILE A N 1
ATOM 8411 C CA . ILE A 1 1030 ? -41.764 7.290 7.425 1.00 61.22 1030 ILE A CA 1
ATOM 8412 C C . ILE A 1 1030 ? -41.047 5.954 7.674 1.00 61.22 1030 ILE A C 1
ATOM 8414 O O . ILE A 1 1030 ? -40.473 5.376 6.761 1.00 61.22 1030 ILE A O 1
ATOM 8418 N N . SER A 1 1031 ? -41.161 5.402 8.887 1.00 64.00 1031 SER A N 1
ATOM 8419 C CA . SER A 1 1031 ? -40.522 4.125 9.237 1.00 64.00 1031 SER A CA 1
ATOM 8420 C C . SER A 1 1031 ? -41.056 2.920 8.459 1.00 64.00 1031 SER A C 1
ATOM 8422 O O . SER A 1 1031 ? -40.370 1.908 8.378 1.00 64.00 1031 SER A O 1
ATOM 8424 N N . TYR A 1 1032 ? -42.273 2.979 7.916 1.00 71.50 1032 TYR A N 1
ATOM 8425 C CA . TYR A 1 1032 ? -42.823 1.893 7.100 1.00 71.50 1032 TYR A CA 1
ATOM 8426 C C . TYR A 1 1032 ? -42.451 2.019 5.621 1.00 71.50 1032 TYR A C 1
ATOM 8428 O O . TYR A 1 1032 ? -42.218 0.999 4.983 1.00 71.50 1032 TYR A O 1
ATOM 8436 N N . GLU A 1 1033 ? -42.313 3.244 5.114 1.00 77.31 1033 GLU A N 1
ATOM 8437 C CA . GLU A 1 1033 ? -41.671 3.524 3.824 1.00 77.31 1033 GLU A CA 1
ATOM 8438 C C . GLU A 1 1033 ? -40.203 3.051 3.849 1.00 77.31 1033 GLU A C 1
ATOM 8440 O O . GLU A 1 1033 ? -39.761 2.345 2.947 1.00 77.31 1033 GLU A O 1
ATOM 8445 N N . SER A 1 1034 ? -39.479 3.298 4.952 1.00 80.62 1034 SER A N 1
ATOM 8446 C CA . SER A 1 1034 ? -38.144 2.728 5.193 1.00 80.62 1034 SER A CA 1
ATOM 8447 C C . SER A 1 1034 ? -38.105 1.199 5.104 1.00 80.62 1034 SER A C 1
ATOM 8449 O O . SER A 1 1034 ? -37.165 0.671 4.524 1.00 80.62 1034 SER A O 1
ATOM 8451 N N . LEU A 1 1035 ? -39.085 0.470 5.657 1.00 81.94 1035 LEU A N 1
ATOM 8452 C CA . LEU A 1 1035 ? -39.096 -1.004 5.603 1.00 81.94 1035 LEU A CA 1
ATOM 8453 C C . LEU A 1 1035 ? -39.277 -1.547 4.182 1.00 81.94 1035 LEU A C 1
ATOM 8455 O O . LEU A 1 1035 ? -38.702 -2.584 3.860 1.00 81.94 1035 LEU A O 1
ATOM 8459 N N . GLU A 1 1036 ? -40.059 -0.864 3.347 1.00 83.12 1036 GLU A N 1
ATOM 8460 C CA . GLU A 1 1036 ? -40.246 -1.233 1.940 1.00 83.12 1036 GLU A CA 1
ATOM 8461 C C . GLU A 1 1036 ? -38.960 -0.947 1.149 1.00 83.12 1036 GLU A C 1
ATOM 8463 O O . GLU A 1 1036 ? -38.415 -1.865 0.538 1.00 83.12 1036 GLU A O 1
ATOM 8468 N N . ASN A 1 1037 ? -38.359 0.235 1.328 1.00 83.94 1037 ASN A N 1
ATOM 8469 C CA . ASN A 1 1037 ? -37.054 0.573 0.745 1.00 83.94 1037 ASN A CA 1
ATOM 8470 C C . ASN A 1 1037 ? -35.927 -0.400 1.165 1.00 83.94 1037 ASN A C 1
ATOM 8472 O O . ASN A 1 1037 ? -35.100 -0.765 0.335 1.00 83.94 1037 ASN A O 1
ATOM 8476 N N . ILE A 1 1038 ? -35.888 -0.850 2.430 1.00 84.69 1038 ILE A N 1
ATOM 8477 C CA . ILE A 1 1038 ? -34.908 -1.848 2.909 1.00 84.69 1038 ILE A CA 1
ATOM 8478 C C . ILE A 1 1038 ? -35.112 -3.193 2.211 1.00 84.69 1038 ILE A C 1
ATOM 8480 O O . ILE A 1 1038 ? -34.136 -3.835 1.834 1.00 84.69 1038 ILE A O 1
ATOM 8484 N N . VAL A 1 1039 ? -36.363 -3.639 2.065 1.00 83.94 1039 VAL A N 1
ATOM 8485 C CA . VAL A 1 1039 ? -36.683 -4.907 1.398 1.00 83.94 1039 VAL A CA 1
ATOM 8486 C C . VAL A 1 1039 ? -36.242 -4.874 -0.057 1.00 83.94 1039 VAL A C 1
ATOM 8488 O O . VAL A 1 1039 ? -35.636 -5.838 -0.514 1.00 83.94 1039 VAL A O 1
ATOM 8491 N N . ASP A 1 1040 ? -36.511 -3.784 -0.768 1.00 84.06 1040 ASP A N 1
ATOM 8492 C CA . ASP A 1 1040 ? -36.169 -3.678 -2.184 1.00 84.06 1040 ASP A CA 1
ATOM 8493 C C . ASP A 1 1040 ? -34.643 -3.551 -2.364 1.00 84.06 1040 ASP A C 1
ATOM 8495 O O . ASP A 1 1040 ? -34.059 -4.345 -3.102 1.00 84.06 1040 ASP A O 1
ATOM 8499 N N . PHE A 1 1041 ? -33.956 -2.739 -1.546 1.00 85.62 1041 PHE A N 1
ATOM 8500 C CA . PHE A 1 1041 ? -32.485 -2.718 -1.466 1.00 85.62 1041 PHE A CA 1
ATOM 8501 C C . PHE A 1 1041 ? -31.875 -4.105 -1.188 1.00 85.62 1041 PHE A C 1
ATOM 8503 O O . PHE A 1 1041 ? -30.902 -4.489 -1.831 1.00 85.62 1041 PHE A O 1
ATOM 8510 N N . MET A 1 1042 ? -32.445 -4.886 -0.263 1.00 80.88 1042 MET A N 1
ATOM 8511 C CA . MET A 1 1042 ? -31.977 -6.244 0.056 1.00 80.88 1042 MET A CA 1
ATOM 8512 C C . MET A 1 1042 ? -32.239 -7.271 -1.061 1.00 80.88 1042 MET A C 1
ATOM 8514 O O . MET A 1 1042 ? -31.582 -8.312 -1.070 1.00 80.88 1042 MET A O 1
ATOM 8518 N N . ASN A 1 1043 ? -33.167 -7.002 -1.989 1.00 77.62 1043 ASN A N 1
ATOM 8519 C CA . ASN A 1 1043 ? -33.404 -7.835 -3.175 1.00 77.62 1043 ASN A CA 1
ATOM 8520 C C . ASN A 1 1043 ? -32.509 -7.441 -4.363 1.00 77.62 1043 ASN A C 1
ATOM 8522 O O . ASN A 1 1043 ? -32.189 -8.298 -5.183 1.00 77.62 1043 ASN A O 1
ATOM 8526 N N . GLU A 1 1044 ? -32.140 -6.161 -4.471 1.00 79.94 1044 GLU A N 1
ATOM 8527 C CA . GLU A 1 1044 ? -31.404 -5.591 -5.611 1.00 79.94 1044 GLU A CA 1
ATOM 8528 C C . GLU A 1 1044 ? -29.880 -5.515 -5.397 1.00 79.94 1044 GLU A C 1
ATOM 8530 O O . GLU A 1 1044 ? -29.132 -5.323 -6.353 1.00 79.94 1044 GLU A O 1
ATOM 8535 N N . THR A 1 1045 ? -29.394 -5.660 -4.159 1.00 76.50 1045 THR A N 1
ATOM 8536 C CA . THR A 1 1045 ? -27.967 -5.522 -3.829 1.00 76.50 1045 THR A CA 1
ATOM 8537 C C . THR A 1 1045 ? -27.151 -6.806 -4.022 1.00 76.50 1045 THR A C 1
ATOM 8539 O O . THR A 1 1045 ? -27.429 -7.845 -3.422 1.00 76.50 1045 THR A O 1
ATOM 8542 N N . ASP A 1 1046 ? -26.064 -6.701 -4.789 1.00 75.38 1046 ASP A N 1
ATOM 8543 C CA . ASP A 1 1046 ? -25.035 -7.742 -4.937 1.00 75.38 1046 ASP A CA 1
ATOM 8544 C C . ASP A 1 1046 ? -23.934 -7.683 -3.849 1.00 75.38 1046 ASP A C 1
ATOM 8546 O O . ASP A 1 1046 ? -23.007 -8.499 -3.865 1.00 75.38 1046 ASP A O 1
ATOM 8550 N N . ASP A 1 1047 ? -23.989 -6.738 -2.894 1.00 70.00 1047 ASP A N 1
ATOM 8551 C CA . ASP A 1 1047 ? -22.935 -6.580 -1.876 1.00 70.00 1047 ASP A CA 1
ATOM 8552 C C . ASP A 1 1047 ? -22.812 -7.843 -0.989 1.00 70.00 1047 ASP A C 1
ATOM 8554 O O . ASP A 1 1047 ? -23.760 -8.197 -0.278 1.00 70.00 1047 ASP A O 1
ATOM 8558 N N . PRO A 1 1048 ? -21.648 -8.530 -0.953 1.00 70.38 1048 PRO A N 1
ATOM 8559 C CA . PRO A 1 1048 ? -21.504 -9.775 -0.201 1.00 70.38 1048 PRO A CA 1
ATOM 8560 C C . PRO A 1 1048 ? -21.649 -9.645 1.323 1.00 70.38 1048 PRO A C 1
ATOM 8562 O O . PRO A 1 1048 ? -22.014 -10.631 1.966 1.00 70.38 1048 PRO A O 1
ATOM 8565 N N . GLU A 1 1049 ? -21.362 -8.482 1.922 1.00 70.44 1049 GLU A N 1
ATOM 8566 C CA . GLU A 1 1049 ? -21.578 -8.234 3.356 1.00 70.44 1049 GLU A CA 1
ATOM 8567 C C . GLU A 1 1049 ? -23.082 -8.033 3.633 1.00 70.44 1049 GLU A C 1
ATOM 8569 O O . GLU A 1 1049 ? -23.616 -8.640 4.569 1.00 70.44 1049 GLU A O 1
ATOM 8574 N N . VAL A 1 1050 ? -23.805 -7.311 2.768 1.00 76.69 1050 VAL A N 1
ATOM 8575 C CA . VAL A 1 1050 ? -25.268 -7.124 2.881 1.00 76.69 1050 VAL A CA 1
ATOM 8576 C C . VAL A 1 1050 ? -26.030 -8.427 2.613 1.00 76.69 1050 VAL A C 1
ATOM 8578 O O . VAL A 1 1050 ? -26.845 -8.846 3.435 1.00 76.69 1050 VAL A O 1
ATOM 8581 N N . VAL A 1 1051 ? -25.716 -9.134 1.525 1.00 82.31 1051 VAL A N 1
ATOM 8582 C CA . VAL A 1 1051 ? -26.338 -10.418 1.154 1.00 82.31 1051 VAL A CA 1
ATOM 8583 C C . VAL A 1 1051 ? -26.089 -11.495 2.217 1.00 82.31 1051 VAL A C 1
ATOM 8585 O O . VAL A 1 1051 ? -26.962 -12.327 2.482 1.00 82.31 1051 VAL A O 1
ATOM 8588 N N . ASN A 1 1052 ? -24.916 -11.503 2.860 1.00 84.75 1052 ASN A N 1
ATOM 8589 C CA . ASN A 1 1052 ? -24.653 -12.387 3.996 1.00 84.75 1052 ASN A CA 1
ATOM 8590 C C . ASN A 1 1052 ? -25.470 -11.985 5.238 1.00 84.75 1052 ASN A C 1
ATOM 8592 O O . ASN A 1 1052 ? -26.023 -12.854 5.911 1.00 84.75 1052 ASN A O 1
ATOM 8596 N N . THR A 1 1053 ? -25.595 -10.685 5.514 1.00 85.25 1053 THR A N 1
ATOM 8597 C CA . THR A 1 1053 ? -26.409 -10.158 6.622 1.00 85.25 1053 THR A CA 1
ATOM 8598 C C . THR A 1 1053 ? -27.888 -10.513 6.452 1.00 85.25 1053 THR A C 1
ATOM 8600 O O . THR A 1 1053 ? -28.509 -10.999 7.399 1.00 85.25 1053 THR A O 1
ATOM 8603 N N . TRP A 1 1054 ? -28.438 -10.394 5.238 1.00 88.88 1054 TRP A N 1
ATOM 8604 C CA . TRP A 1 1054 ? -29.806 -10.832 4.945 1.00 88.88 1054 TRP A CA 1
ATOM 8605 C C . TRP A 1 1054 ? -29.986 -12.340 5.156 1.00 88.88 1054 TRP A C 1
ATOM 8607 O O . TRP A 1 1054 ? -30.907 -12.751 5.856 1.00 88.88 1054 TRP A O 1
ATOM 8617 N N . LYS A 1 1055 ? -29.060 -13.182 4.676 1.00 88.31 1055 LYS A N 1
ATOM 8618 C CA . LYS A 1 1055 ? -29.103 -14.641 4.914 1.00 88.31 1055 LYS A CA 1
ATOM 8619 C C . LYS A 1 1055 ? -29.059 -15.008 6.402 1.00 88.31 1055 LYS A C 1
ATOM 8621 O O . LYS A 1 1055 ? -29.705 -15.973 6.813 1.00 88.31 1055 LYS A O 1
ATOM 8626 N N . MET A 1 1056 ? -28.339 -14.241 7.226 1.00 88.88 1056 MET A N 1
ATOM 8627 C CA . MET A 1 1056 ? -28.365 -14.407 8.685 1.00 88.88 1056 MET A CA 1
ATOM 8628 C C . MET A 1 1056 ? -29.723 -14.013 9.288 1.00 88.88 1056 MET A C 1
ATOM 8630 O O . MET A 1 1056 ? -30.218 -14.733 10.156 1.00 88.88 1056 MET A O 1
ATOM 8634 N N . PHE A 1 1057 ? -30.360 -12.948 8.789 1.00 90.44 1057 PHE A N 1
ATOM 8635 C CA . PHE A 1 1057 ? -31.720 -12.562 9.178 1.00 90.44 1057 PHE A CA 1
ATOM 8636 C C . PHE A 1 1057 ? -32.749 -13.632 8.784 1.00 90.44 1057 PHE A C 1
ATOM 8638 O O . PHE A 1 1057 ? -33.508 -14.088 9.639 1.00 90.44 1057 PHE A O 1
ATOM 8645 N N . GLU A 1 1058 ? -32.728 -14.114 7.537 1.00 89.62 1058 GLU A N 1
ATOM 8646 C CA . GLU A 1 1058 ? -33.599 -15.199 7.067 1.00 89.62 1058 GLU A CA 1
ATOM 8647 C C . GLU A 1 1058 ? -33.458 -16.468 7.913 1.00 89.62 1058 GLU A C 1
ATOM 8649 O O . GLU A 1 1058 ? -34.459 -17.037 8.351 1.00 89.62 1058 GLU A O 1
ATOM 8654 N N . GLN A 1 1059 ? -32.225 -16.915 8.172 1.00 89.19 1059 GLN A N 1
ATOM 8655 C CA . GLN A 1 1059 ? -31.980 -18.105 8.986 1.00 89.19 1059 GLN A CA 1
ATOM 8656 C C . GLN A 1 1059 ? -32.438 -17.900 10.436 1.00 89.19 1059 GLN A C 1
ATOM 8658 O O . GLN A 1 1059 ? -33.022 -18.808 11.026 1.00 89.19 1059 GLN A O 1
ATOM 8663 N N . GLY A 1 1060 ? -32.221 -16.710 10.999 1.00 87.75 1060 GLY A N 1
ATOM 8664 C CA . GLY A 1 1060 ? -32.677 -16.341 12.336 1.00 87.75 1060 GLY A CA 1
ATOM 8665 C C . GLY A 1 1060 ? -34.201 -16.365 12.484 1.00 87.75 1060 GLY A C 1
ATOM 8666 O O . GLY A 1 1060 ? -34.730 -16.955 13.427 1.00 87.75 1060 GLY A O 1
ATOM 8667 N N . VAL A 1 1061 ? -34.919 -15.806 11.506 1.00 89.94 1061 VAL A N 1
ATOM 8668 C CA . VAL A 1 1061 ? -36.388 -15.842 11.435 1.00 89.94 1061 VAL A CA 1
ATOM 8669 C C . VAL A 1 1061 ? -36.898 -17.285 11.305 1.00 89.94 1061 VAL A C 1
ATOM 8671 O O . VAL A 1 1061 ? -37.764 -17.702 12.080 1.00 89.94 1061 VAL A O 1
ATOM 8674 N N . ARG A 1 1062 ? -36.301 -18.092 10.413 1.00 86.56 1062 ARG A N 1
ATOM 8675 C CA . ARG A 1 1062 ? -36.635 -19.523 10.254 1.00 86.56 1062 ARG A CA 1
ATOM 8676 C C . ARG A 1 1062 ? -36.414 -20.323 11.539 1.00 86.56 1062 ARG A C 1
ATOM 8678 O O . ARG A 1 1062 ? -37.247 -21.161 11.879 1.00 86.56 1062 ARG A O 1
ATOM 8685 N N . ASN A 1 1063 ? -35.342 -20.045 12.285 1.00 87.31 1063 ASN A N 1
ATOM 8686 C CA . ASN A 1 1063 ? -35.053 -20.706 13.563 1.00 87.31 1063 ASN A CA 1
ATOM 8687 C C . ASN A 1 1063 ? -36.144 -20.455 14.623 1.00 87.31 1063 ASN A C 1
ATOM 8689 O O . ASN A 1 1063 ? -36.339 -21.297 15.496 1.00 87.31 1063 ASN A O 1
ATOM 8693 N N . LYS A 1 1064 ? -36.898 -19.348 14.531 1.00 84.38 1064 LYS A N 1
ATOM 8694 C CA . LYS A 1 1064 ? -38.056 -19.066 15.399 1.00 84.38 1064 LYS A CA 1
ATOM 8695 C C . LYS A 1 1064 ? -39.375 -19.698 14.937 1.00 84.38 1064 LYS A C 1
ATOM 8697 O O . LYS A 1 1064 ? -40.407 -19.449 15.555 1.00 84.38 1064 LYS A O 1
ATOM 8702 N N . GLY A 1 1065 ? -39.369 -20.496 13.867 1.00 83.00 1065 GLY A N 1
ATOM 8703 C CA . GLY A 1 1065 ? -40.589 -21.074 13.295 1.00 83.00 1065 GLY A CA 1
ATOM 8704 C C . GLY A 1 1065 ? -41.453 -20.064 12.531 1.00 83.00 1065 GLY A C 1
ATOM 8705 O O . GLY A 1 1065 ? -42.647 -20.291 12.359 1.00 83.00 1065 GLY A O 1
ATOM 8706 N N . LEU A 1 1066 ? -40.864 -18.950 12.086 1.00 81.50 1066 LEU A N 1
ATOM 8707 C CA . LEU A 1 1066 ? -41.501 -17.971 11.207 1.00 81.50 1066 LEU A CA 1
ATOM 8708 C C . LEU A 1 1066 ? -41.063 -18.255 9.759 1.00 81.50 1066 LEU A C 1
ATOM 8710 O O . LEU A 1 1066 ? -39.874 -18.412 9.487 1.00 81.50 1066 LEU A O 1
ATOM 8714 N N . GLU A 1 1067 ? -42.014 -18.363 8.829 1.00 72.19 1067 GLU A N 1
ATOM 8715 C CA . GLU A 1 1067 ? -41.739 -18.938 7.498 1.00 72.19 1067 GLU A CA 1
ATOM 8716 C C . GLU A 1 1067 ? -41.145 -17.948 6.479 1.00 72.19 1067 GLU A C 1
ATOM 8718 O O . GLU A 1 1067 ? -40.385 -18.362 5.599 1.00 72.19 1067 GLU A O 1
ATOM 8723 N N . ASP A 1 1068 ? -41.462 -16.654 6.604 1.00 83.50 1068 ASP A N 1
ATOM 8724 C CA . ASP A 1 1068 ? -41.132 -15.611 5.624 1.00 83.50 1068 ASP A CA 1
ATOM 8725 C C . ASP A 1 1068 ? -40.486 -14.386 6.301 1.00 83.50 1068 ASP A C 1
ATOM 8727 O O . ASP A 1 1068 ? -41.117 -13.646 7.060 1.00 83.50 1068 ASP A O 1
ATOM 8731 N N . ALA A 1 1069 ? -39.206 -14.164 5.995 1.00 84.56 1069 ALA A N 1
ATOM 8732 C CA . ALA A 1 1069 ? -38.410 -13.056 6.511 1.00 84.56 1069 ALA A CA 1
ATOM 8733 C C . ALA A 1 1069 ? -38.837 -11.683 5.967 1.00 84.56 1069 ALA A C 1
ATOM 8735 O O . ALA A 1 1069 ? -38.769 -10.696 6.698 1.00 84.56 1069 ALA A O 1
ATOM 8736 N N . ARG A 1 1070 ? -39.329 -11.614 4.724 1.00 85.56 1070 ARG A N 1
ATOM 8737 C CA . ARG A 1 1070 ? -39.834 -10.384 4.099 1.00 85.56 1070 ARG A CA 1
ATOM 8738 C C . ARG A 1 1070 ? -41.148 -9.960 4.751 1.00 85.56 1070 ARG A C 1
ATOM 8740 O O . ARG A 1 1070 ? -41.301 -8.793 5.096 1.00 85.56 1070 ARG A O 1
ATOM 8747 N N . GLN A 1 1071 ? -42.060 -10.900 5.013 1.00 84.88 1071 GLN A N 1
ATOM 8748 C CA . GLN A 1 1071 ? -43.269 -10.628 5.804 1.00 84.88 1071 GLN A CA 1
ATOM 8749 C C . GLN A 1 1071 ? -42.930 -10.189 7.233 1.00 84.88 1071 GLN A C 1
ATOM 8751 O O . GLN A 1 1071 ? -43.516 -9.231 7.729 1.00 84.88 1071 GLN A O 1
ATOM 8756 N N . VAL A 1 1072 ? -41.968 -10.845 7.889 1.00 85.12 1072 VAL A N 1
ATOM 8757 C CA . VAL A 1 1072 ? -41.528 -10.496 9.252 1.00 85.12 1072 VAL A CA 1
ATOM 8758 C C . VAL A 1 1072 ? -40.890 -9.104 9.326 1.00 85.12 1072 VAL A C 1
ATOM 8760 O O . VAL A 1 1072 ? -41.161 -8.363 10.279 1.00 85.12 1072 VAL A O 1
ATOM 8763 N N . LEU A 1 1073 ? -40.097 -8.728 8.317 1.00 86.00 1073 LEU A N 1
ATOM 8764 C CA . LEU A 1 1073 ? -39.508 -7.398 8.191 1.00 86.00 1073 LEU A CA 1
ATOM 8765 C C . LEU A 1 1073 ? -40.585 -6.330 7.939 1.00 86.00 1073 LEU A C 1
ATOM 8767 O O . LEU A 1 1073 ? -40.633 -5.348 8.672 1.00 86.00 1073 LEU A O 1
ATOM 8771 N N . LEU A 1 1074 ? -41.505 -6.559 6.997 1.00 83.88 1074 LEU A N 1
ATOM 8772 C CA . LEU A 1 1074 ? -42.609 -5.642 6.667 1.00 83.88 1074 LEU A CA 1
ATOM 8773 C C . LEU A 1 1074 ? -43.730 -5.586 7.727 1.00 83.88 1074 LEU A C 1
ATOM 8775 O O . LEU A 1 1074 ? -44.635 -4.757 7.616 1.00 83.88 1074 LEU A O 1
ATOM 8779 N N . ALA A 1 1075 ? -43.716 -6.455 8.744 1.00 80.00 1075 ALA A N 1
ATOM 8780 C CA . ALA A 1 1075 ? -44.801 -6.561 9.717 1.00 80.00 1075 ALA A CA 1
ATOM 8781 C C . ALA A 1 1075 ? -44.980 -5.265 10.538 1.00 80.00 1075 ALA A C 1
ATOM 8783 O O . ALA A 1 1075 ? -44.089 -4.829 11.272 1.00 80.00 1075 ALA A O 1
ATOM 8784 N N . ARG A 1 1076 ? -46.165 -4.650 10.425 1.00 73.75 1076 ARG A N 1
ATOM 8785 C CA . ARG A 1 1076 ? -46.530 -3.353 11.036 1.00 73.75 1076 ARG A CA 1
ATOM 8786 C C . ARG A 1 1076 ? -47.203 -3.511 12.417 1.00 73.75 1076 ARG A C 1
ATOM 8788 O O . ARG A 1 1076 ? -48.056 -2.712 12.803 1.00 73.75 1076 ARG A O 1
ATOM 8795 N N . ASP A 1 1077 ? -46.855 -4.578 13.131 1.00 67.75 1077 ASP A N 1
ATOM 8796 C CA . ASP A 1 1077 ? -47.600 -5.199 14.237 1.00 67.75 1077 ASP A CA 1
ATOM 8797 C C . ASP A 1 1077 ? -46.965 -5.030 15.631 1.00 67.75 1077 ASP A C 1
ATOM 8799 O O . ASP A 1 1077 ? -47.607 -5.351 16.630 1.00 67.75 1077 ASP A O 1
ATOM 8803 N N . SER A 1 1078 ? -45.723 -4.553 15.738 1.00 72.25 1078 SER A N 1
ATOM 8804 C CA . SER A 1 1078 ? -44.990 -4.453 17.012 1.00 72.25 1078 SER A CA 1
ATOM 8805 C C . SER A 1 1078 ? -43.915 -3.360 17.015 1.00 72.25 1078 SER A C 1
ATOM 8807 O O . SER A 1 1078 ? -43.568 -2.804 15.973 1.00 72.25 1078 SER A O 1
ATOM 8809 N N . TRP A 1 1079 ? -43.403 -3.062 18.211 1.00 73.44 1079 TRP A N 1
ATOM 8810 C CA . TRP A 1 1079 ? -42.250 -2.194 18.498 1.00 73.44 1079 TRP A CA 1
ATOM 8811 C C . TRP A 1 1079 ? -41.535 -2.684 19.775 1.00 73.44 1079 TRP A C 1
ATOM 8813 O O . TRP A 1 1079 ? -42.048 -3.576 20.456 1.00 73.44 1079 TRP A O 1
ATOM 8823 N N . SER A 1 1080 ? -40.368 -2.137 20.123 1.00 76.25 1080 SER A N 1
ATOM 8824 C CA . SER A 1 1080 ? -39.603 -2.537 21.316 1.00 76.25 1080 SER A CA 1
ATOM 8825 C C . SER A 1 1080 ? -38.945 -1.351 22.037 1.00 76.25 1080 SER A C 1
ATOM 8827 O O . SER A 1 1080 ? -38.106 -0.665 21.452 1.00 76.25 1080 SER A O 1
ATOM 8829 N N . ILE A 1 1081 ? -39.262 -1.162 23.325 1.00 71.94 1081 ILE A N 1
ATOM 8830 C CA . ILE A 1 1081 ? -38.700 -0.095 24.181 1.00 71.94 1081 ILE A CA 1
ATOM 8831 C C . ILE A 1 1081 ? -37.191 -0.302 24.355 1.00 71.94 1081 ILE A C 1
ATOM 8833 O O . ILE A 1 1081 ? -36.762 -1.166 25.118 1.00 71.94 1081 ILE A O 1
ATOM 8837 N N . SER A 1 1082 ? -36.392 0.480 23.629 1.00 70.00 1082 SER A N 1
ATOM 8838 C CA . SER A 1 1082 ? -34.976 0.169 23.353 1.00 70.00 1082 SER A CA 1
ATOM 8839 C C . SER A 1 1082 ? -33.973 0.769 24.355 1.00 70.00 1082 SER A C 1
ATOM 8841 O O . SER A 1 1082 ? -32.770 0.788 24.099 1.00 70.00 1082 SER A O 1
ATOM 8843 N N . ASP A 1 1083 ? -34.437 1.258 25.511 1.00 71.75 1083 ASP A N 1
ATOM 8844 C CA . ASP A 1 1083 ? -33.604 2.006 26.470 1.00 71.75 1083 ASP A CA 1
ATOM 8845 C C . ASP A 1 1083 ? -32.550 1.168 27.216 1.00 71.75 1083 ASP A C 1
ATOM 8847 O O . ASP A 1 1083 ? -31.683 1.741 27.883 1.00 71.75 1083 ASP A O 1
ATOM 8851 N N . PHE A 1 1084 ? -32.626 -0.168 27.159 1.00 77.25 1084 PHE A N 1
ATOM 8852 C CA . PHE A 1 1084 ? -31.583 -1.065 27.666 1.00 77.25 1084 PHE A CA 1
ATOM 8853 C C . PHE A 1 1084 ? -31.606 -2.444 26.986 1.00 77.25 1084 PHE A C 1
ATOM 8855 O O . PHE A 1 1084 ? -32.643 -3.110 26.949 1.00 77.25 1084 PHE A O 1
ATOM 8862 N N . MET A 1 1085 ? -30.441 -2.918 26.532 1.00 81.00 1085 MET A N 1
ATOM 8863 C CA . MET A 1 1085 ? -30.268 -4.271 25.983 1.00 81.00 1085 MET A CA 1
ATOM 8864 C C . MET A 1 1085 ? -28.843 -4.810 26.172 1.00 81.00 1085 MET A C 1
ATOM 8866 O O . MET A 1 1085 ? -27.915 -4.028 26.360 1.00 81.00 1085 MET A O 1
ATOM 8870 N N . TYR A 1 1086 ? -28.655 -6.130 26.075 1.00 77.31 1086 TYR A N 1
ATOM 8871 C CA . TYR A 1 1086 ? -27.350 -6.806 26.008 1.00 77.31 1086 TYR A CA 1
ATOM 8872 C C . TYR A 1 1086 ? -27.228 -7.646 24.731 1.00 77.31 1086 TYR A C 1
ATOM 8874 O O . TYR A 1 1086 ? -28.151 -8.383 24.387 1.00 77.31 1086 TYR A O 1
ATOM 8882 N N . ILE A 1 1087 ? -26.077 -7.564 24.057 1.00 74.75 1087 ILE A N 1
ATOM 8883 C CA . ILE A 1 1087 ? -25.776 -8.252 22.795 1.00 74.75 1087 ILE A CA 1
ATOM 8884 C C . ILE A 1 1087 ? -24.492 -9.089 22.954 1.00 74.75 1087 ILE A C 1
ATOM 8886 O O . ILE A 1 1087 ? -23.423 -8.508 23.174 1.00 74.75 1087 ILE A O 1
ATOM 8890 N N . PRO A 1 1088 ? -24.542 -10.428 22.801 1.00 69.12 1088 PRO A N 1
ATOM 8891 C CA . PRO A 1 1088 ? -23.356 -11.284 22.807 1.00 69.12 1088 PRO A CA 1
ATOM 8892 C C . PRO A 1 1088 ? -22.361 -10.958 21.685 1.00 69.12 1088 PRO A C 1
ATOM 8894 O O . PRO A 1 1088 ? -22.739 -10.607 20.568 1.00 69.12 1088 PRO A O 1
ATOM 8897 N N . THR A 1 1089 ? -21.068 -11.168 21.943 1.00 60.03 1089 THR A N 1
ATOM 8898 C CA . THR A 1 1089 ? -19.968 -10.940 20.981 1.00 60.03 1089 THR A CA 1
ATOM 8899 C C . THR A 1 1089 ? -20.171 -11.634 19.635 1.00 60.03 1089 THR A C 1
ATOM 8901 O O . THR A 1 1089 ? -19.843 -11.068 18.597 1.00 60.03 1089 THR A O 1
ATOM 8904 N N . SER A 1 1090 ? -20.718 -12.853 19.654 1.00 67.25 1090 SER A N 1
ATOM 8905 C CA . SER A 1 1090 ? -21.036 -13.661 18.471 1.00 67.25 1090 SER A CA 1
ATOM 8906 C C . SER A 1 1090 ? -22.071 -13.012 17.550 1.00 67.25 1090 SER A C 1
ATOM 8908 O O . SER A 1 1090 ? -22.061 -13.288 16.356 1.00 67.25 1090 SER A O 1
ATOM 8910 N N . MET A 1 1091 ? -22.928 -12.143 18.093 1.00 75.25 1091 MET A N 1
ATOM 8911 C CA . MET A 1 1091 ? -24.010 -11.476 17.368 1.00 75.25 1091 MET A CA 1
ATOM 8912 C C . MET A 1 1091 ? -23.699 -10.016 17.025 1.00 75.25 1091 MET A C 1
ATOM 8914 O O . MET A 1 1091 ? -24.473 -9.407 16.295 1.00 75.25 1091 MET A O 1
ATOM 8918 N N . MET A 1 1092 ? -22.588 -9.436 17.506 1.00 72.69 1092 MET A N 1
ATOM 8919 C CA . MET A 1 1092 ? -22.339 -8.001 17.312 1.00 72.69 1092 MET A CA 1
ATOM 8920 C C . MET A 1 1092 ? -22.121 -7.612 15.850 1.00 72.69 1092 MET A C 1
ATOM 8922 O O . MET A 1 1092 ? -22.621 -6.566 15.456 1.00 72.69 1092 MET A O 1
ATOM 8926 N N . ASN A 1 1093 ? -21.385 -8.404 15.060 1.00 66.62 1093 ASN A N 1
ATOM 8927 C CA . ASN A 1 1093 ? -21.195 -8.091 13.638 1.00 66.62 1093 ASN A CA 1
ATOM 8928 C C . ASN A 1 1093 ? -22.563 -8.029 12.954 1.00 66.62 1093 ASN A C 1
ATOM 8930 O O . ASN A 1 1093 ? -22.987 -6.961 12.550 1.00 66.62 1093 ASN A O 1
ATOM 8934 N N . TYR A 1 1094 ? -23.314 -9.131 13.010 1.00 82.06 1094 TYR A N 1
ATOM 8935 C CA . TYR A 1 1094 ? -24.668 -9.226 12.468 1.00 82.06 1094 TYR A CA 1
ATOM 8936 C C . TYR A 1 1094 ? -25.612 -8.107 12.951 1.00 82.06 1094 TYR A C 1
ATOM 8938 O O . TYR A 1 1094 ? -26.329 -7.528 12.142 1.00 82.06 1094 TYR A O 1
ATOM 8946 N N . PHE A 1 1095 ? -25.588 -7.749 14.241 1.00 82.88 1095 PHE A N 1
ATOM 8947 C CA . PHE A 1 1095 ? -26.338 -6.599 14.753 1.00 82.88 1095 PHE A CA 1
ATOM 8948 C C . PHE A 1 1095 ? -25.858 -5.278 14.138 1.00 82.88 1095 PHE A C 1
ATOM 8950 O O . PHE A 1 1095 ? -26.681 -4.483 13.708 1.00 82.88 1095 PHE A O 1
ATOM 8957 N N . GLY A 1 1096 ? -24.549 -5.027 14.092 1.00 72.69 1096 GLY A N 1
ATOM 8958 C CA . GLY A 1 1096 ? -23.975 -3.804 13.532 1.00 72.69 1096 GLY A CA 1
ATOM 8959 C C . GLY A 1 1096 ? -24.264 -3.654 12.041 1.00 72.69 1096 GLY A C 1
ATOM 8960 O O . GLY A 1 1096 ? -24.742 -2.604 11.627 1.00 72.69 1096 GLY A O 1
ATOM 8961 N N . ASP A 1 1097 ? -24.046 -4.720 11.275 1.00 76.00 1097 ASP A N 1
ATOM 8962 C CA . ASP A 1 1097 ? -24.259 -4.785 9.831 1.00 76.00 1097 ASP A CA 1
ATOM 8963 C C . ASP A 1 1097 ? -25.758 -4.579 9.504 1.00 76.00 1097 ASP A C 1
ATOM 8965 O O . ASP A 1 1097 ? -26.112 -3.744 8.671 1.00 76.00 1097 ASP A O 1
ATOM 8969 N N . LEU A 1 1098 ? -26.668 -5.242 10.238 1.00 84.62 1098 LEU A N 1
ATOM 8970 C CA . LEU A 1 1098 ? -28.120 -5.065 10.090 1.00 84.62 1098 LEU A CA 1
ATOM 8971 C C . LEU A 1 1098 ? -28.587 -3.656 10.496 1.00 84.62 1098 LEU A C 1
ATOM 8973 O O . LEU A 1 1098 ? -29.422 -3.058 9.817 1.00 84.62 1098 LEU A O 1
ATOM 8977 N N . MET A 1 1099 ? -28.050 -3.109 11.591 1.00 85.25 1099 MET A N 1
ATOM 8978 C CA . MET A 1 1099 ? -28.390 -1.764 12.065 1.00 85.25 1099 MET A CA 1
ATOM 8979 C C . MET A 1 1099 ? -27.821 -0.664 11.167 1.00 85.25 1099 MET A C 1
ATOM 8981 O O . MET A 1 1099 ? -28.434 0.395 11.089 1.00 85.25 1099 MET A O 1
ATOM 8985 N N . GLU A 1 1100 ? -26.702 -0.886 10.467 1.00 72.25 1100 GLU A N 1
ATOM 8986 C CA . GLU A 1 1100 ? -26.191 0.055 9.463 1.00 72.25 1100 GLU A CA 1
ATOM 8987 C C . GLU A 1 1100 ? -27.135 0.100 8.247 1.00 72.25 1100 GLU A C 1
ATOM 8989 O O . GLU A 1 1100 ? -27.557 1.191 7.867 1.00 72.25 1100 GLU A O 1
ATOM 8994 N N . ILE A 1 1101 ? -27.608 -1.052 7.743 1.00 78.75 1101 ILE A N 1
ATOM 8995 C CA . ILE A 1 1101 ? -28.629 -1.103 6.674 1.00 78.75 1101 ILE A CA 1
ATOM 8996 C C . ILE A 1 1101 ? -29.928 -0.405 7.113 1.00 78.75 1101 ILE A C 1
ATOM 8998 O O . ILE A 1 1101 ? -30.466 0.431 6.385 1.00 78.75 1101 ILE A O 1
ATOM 9002 N N . PHE A 1 1102 ? -30.430 -0.711 8.315 1.00 84.62 1102 PHE A N 1
ATOM 9003 C CA . PHE A 1 1102 ? -31.635 -0.082 8.865 1.00 84.62 1102 PHE A CA 1
ATOM 9004 C C . PHE A 1 1102 ? -31.468 1.437 9.061 1.00 84.62 1102 PHE A C 1
ATOM 9006 O O . PHE A 1 1102 ? -32.389 2.202 8.766 1.00 84.62 1102 PHE A O 1
ATOM 9013 N N . PHE A 1 1103 ? -30.295 1.891 9.513 1.00 74.81 1103 PHE A N 1
ATOM 9014 C CA . PHE A 1 1103 ? -29.984 3.307 9.713 1.00 74.81 1103 PHE A CA 1
ATOM 9015 C C . PHE A 1 1103 ? -29.900 4.085 8.396 1.00 74.81 1103 PHE A C 1
ATOM 9017 O O . PHE A 1 1103 ? -30.467 5.174 8.308 1.00 74.81 1103 PHE A O 1
ATOM 9024 N N . GLU A 1 1104 ? -29.234 3.552 7.367 1.00 73.62 1104 GLU A N 1
ATOM 9025 C CA . GLU A 1 1104 ? -29.072 4.261 6.087 1.00 73.62 1104 GLU A CA 1
ATOM 9026 C C . GLU A 1 1104 ? -30.405 4.434 5.336 1.00 73.62 1104 GLU A C 1
ATOM 9028 O O . GLU A 1 1104 ? -30.592 5.426 4.632 1.00 73.62 1104 GLU A O 1
ATOM 9033 N N . HIS A 1 1105 ? -31.386 3.569 5.609 1.00 79.44 1105 HIS A N 1
ATOM 9034 C CA . HIS A 1 1105 ? -32.770 3.703 5.140 1.00 79.44 1105 HIS A CA 1
ATOM 9035 C C . HIS A 1 1105 ? -33.690 4.491 6.097 1.00 79.44 1105 HIS A C 1
ATOM 9037 O O . HIS A 1 1105 ? -34.885 4.621 5.833 1.00 79.44 1105 HIS A O 1
ATOM 9043 N N . ASN A 1 1106 ? -33.151 5.087 7.168 1.00 71.81 1106 ASN A N 1
ATOM 9044 C CA . ASN A 1 1106 ? -33.853 5.917 8.163 1.00 71.81 1106 ASN A CA 1
ATOM 9045 C C . ASN A 1 1106 ? -34.891 5.181 9.042 1.00 71.81 1106 ASN A C 1
ATOM 9047 O O . ASN A 1 1106 ? -35.806 5.815 9.574 1.00 71.81 1106 ASN A O 1
ATOM 9051 N N . LEU A 1 1107 ? -34.758 3.864 9.242 1.00 77.00 1107 LEU A N 1
ATOM 9052 C CA . LEU A 1 1107 ? -35.674 3.099 10.093 1.00 77.00 1107 LEU A CA 1
ATOM 9053 C C . LEU A 1 1107 ? -35.567 3.525 11.570 1.00 77.00 1107 LEU A C 1
ATOM 9055 O O . LEU A 1 1107 ? -34.479 3.582 12.144 1.00 77.00 1107 LEU A O 1
ATOM 9059 N N . PHE A 1 1108 ? -36.708 3.788 12.212 1.00 78.31 1108 PHE A N 1
ATOM 9060 C CA . PHE A 1 1108 ? -36.757 4.190 13.620 1.00 78.31 1108 PHE A CA 1
ATOM 9061 C C . PHE A 1 1108 ? -36.266 3.082 14.570 1.00 78.31 1108 PHE A C 1
ATOM 9063 O O . PHE A 1 1108 ? -36.632 1.914 14.422 1.00 78.31 1108 PHE A O 1
ATOM 9070 N N . LEU A 1 1109 ? -35.476 3.467 15.582 1.00 77.88 1109 LEU A N 1
ATOM 9071 C CA . LEU A 1 1109 ? -34.752 2.563 16.489 1.00 77.88 1109 LEU A CA 1
ATOM 9072 C C . LEU A 1 1109 ? -35.636 1.469 17.107 1.00 77.88 1109 LEU A C 1
ATOM 9074 O O . LEU A 1 1109 ? -35.274 0.297 17.072 1.00 77.88 1109 LEU A O 1
ATOM 9078 N N . GLU A 1 1110 ? -36.807 1.830 17.631 1.00 79.88 1110 GLU A N 1
ATOM 9079 C CA . GLU A 1 1110 ? -37.695 0.881 18.320 1.00 79.88 1110 GLU A CA 1
ATOM 9080 C C . GLU A 1 1110 ? -38.438 -0.072 17.371 1.00 79.88 1110 GLU A C 1
ATOM 9082 O O . GLU A 1 1110 ? -39.102 -1.000 17.827 1.00 79.88 1110 GLU A O 1
ATOM 9087 N N . ILE A 1 1111 ? -38.330 0.140 16.056 1.00 81.75 1111 ILE A N 1
ATOM 9088 C CA . ILE A 1 1111 ? -38.751 -0.820 15.028 1.00 81.75 1111 ILE A CA 1
ATOM 9089 C C . ILE A 1 1111 ? -37.530 -1.630 14.575 1.00 81.75 1111 ILE A C 1
ATOM 9091 O O . ILE A 1 1111 ? -37.606 -2.851 14.505 1.00 81.75 1111 ILE A O 1
ATOM 9095 N N . ALA A 1 1112 ? -36.380 -0.988 14.353 1.00 84.62 1112 ALA A N 1
ATOM 9096 C CA . ALA A 1 1112 ? -35.121 -1.652 14.010 1.00 84.62 1112 ALA A CA 1
ATOM 9097 C C . ALA A 1 1112 ? -34.738 -2.755 15.022 1.00 84.62 1112 ALA A C 1
ATOM 9099 O O . ALA A 1 1112 ? -34.476 -3.899 14.635 1.00 84.62 1112 ALA A O 1
ATOM 9100 N N . VAL A 1 1113 ? -34.774 -2.447 16.325 1.00 86.06 1113 VAL A N 1
ATOM 9101 C CA . VAL A 1 1113 ? -34.503 -3.412 17.407 1.00 86.06 1113 VAL A CA 1
ATOM 9102 C C . VAL A 1 1113 ? -35.569 -4.515 17.452 1.00 86.06 1113 VAL A C 1
ATOM 9104 O O . VAL A 1 1113 ? -35.217 -5.678 17.631 1.00 86.06 1113 VAL A O 1
ATOM 9107 N N . GLU A 1 1114 ? -36.842 -4.206 17.187 1.00 87.62 1114 GLU A N 1
ATOM 9108 C CA . GLU A 1 1114 ? -37.935 -5.191 17.109 1.00 87.62 1114 GLU A CA 1
ATOM 9109 C C . GLU A 1 1114 ? -37.671 -6.234 16.013 1.00 87.62 1114 GLU A C 1
ATOM 9111 O O . GLU A 1 1114 ? -37.752 -7.440 16.265 1.00 87.62 1114 GLU A O 1
ATOM 9116 N N . LYS A 1 1115 ? -37.252 -5.788 14.821 1.00 88.56 1115 LYS A N 1
ATOM 9117 C CA . LYS A 1 1115 ? -36.904 -6.678 13.701 1.00 88.56 1115 LYS A CA 1
ATOM 9118 C C . LYS A 1 1115 ? -35.670 -7.519 13.998 1.00 88.56 1115 LYS A C 1
ATOM 9120 O O . LYS A 1 1115 ? -35.696 -8.727 13.761 1.00 88.56 1115 LYS A O 1
ATOM 9125 N N . PHE A 1 1116 ? -34.636 -6.940 14.611 1.00 90.81 1116 PHE A N 1
ATOM 9126 C CA . PHE A 1 1116 ? -33.499 -7.717 15.109 1.00 90.81 1116 PHE A CA 1
ATOM 9127 C C . PHE A 1 1116 ? -33.943 -8.791 16.119 1.00 90.81 1116 PHE A C 1
ATOM 9129 O O . PHE A 1 1116 ? -33.599 -9.963 15.952 1.00 90.81 1116 PHE A O 1
ATOM 9136 N N . LEU A 1 1117 ? -34.786 -8.447 17.099 1.00 88.75 1117 LEU A N 1
ATOM 9137 C CA . LEU A 1 1117 ? -35.312 -9.380 18.104 1.00 88.75 1117 LEU A CA 1
ATOM 9138 C C . LEU A 1 1117 ? -36.177 -10.507 17.504 1.00 88.75 1117 LEU A C 1
ATOM 9140 O O . LEU A 1 1117 ? -36.212 -11.602 18.075 1.00 88.75 1117 LEU A O 1
ATOM 9144 N N . ARG A 1 1118 ? -36.820 -10.315 16.343 1.00 87.38 1118 ARG A N 1
ATOM 9145 C CA . ARG A 1 1118 ? -37.473 -11.412 15.593 1.00 87.38 1118 ARG A CA 1
ATOM 9146 C C . ARG A 1 1118 ? -36.484 -12.388 14.943 1.00 87.38 1118 ARG A C 1
ATOM 9148 O O . ARG A 1 1118 ? -36.852 -13.538 14.732 1.00 87.38 1118 ARG A O 1
ATOM 9155 N N . SER A 1 1119 ? -35.239 -11.977 14.702 1.00 90.12 1119 SER A N 1
ATOM 9156 C CA . SER A 1 1119 ? -34.190 -12.820 14.101 1.00 90.12 1119 SER A CA 1
ATOM 9157 C C . SER A 1 1119 ? -33.260 -13.531 15.102 1.00 90.12 1119 SER A C 1
ATOM 9159 O O . SER A 1 1119 ? -32.582 -14.478 14.721 1.00 90.12 1119 SER A O 1
ATOM 9161 N N . VAL A 1 1120 ? -33.214 -13.124 16.379 1.00 88.69 1120 VAL A N 1
ATOM 9162 C CA . VAL A 1 1120 ? -32.273 -13.692 17.375 1.00 88.69 1120 VAL A CA 1
ATOM 9163 C C . VAL A 1 1120 ? -32.963 -14.255 18.611 1.00 88.69 1120 VAL A C 1
ATOM 9165 O O . VAL A 1 1120 ? -33.931 -13.677 19.113 1.00 88.69 1120 VAL A O 1
ATOM 9168 N N . GLU A 1 1121 ? -32.452 -15.368 19.140 1.00 83.88 1121 GLU A N 1
ATOM 9169 C CA . GLU A 1 1121 ? -32.831 -15.862 20.469 1.00 83.88 1121 GLU A CA 1
ATOM 9170 C C . GLU A 1 1121 ? -32.522 -14.799 21.530 1.00 83.88 1121 GLU A C 1
ATOM 9172 O O . GLU A 1 1121 ? -31.426 -14.229 21.570 1.00 83.88 1121 GLU A O 1
ATOM 9177 N N . HIS A 1 1122 ? -33.523 -14.492 22.356 1.00 82.31 1122 HIS A N 1
ATOM 9178 C CA . HIS A 1 1122 ? -33.426 -13.445 23.358 1.00 82.31 1122 HIS A CA 1
ATOM 9179 C C . HIS A 1 1122 ? -34.218 -13.786 24.619 1.00 82.31 1122 HIS A C 1
ATOM 9181 O O . HIS A 1 1122 ? -35.315 -14.341 24.541 1.00 82.31 1122 HIS A O 1
ATOM 9187 N N . ASP A 1 1123 ? -33.680 -13.383 25.765 1.00 77.44 1123 ASP A N 1
ATOM 9188 C CA . ASP A 1 1123 ? -34.331 -13.482 27.063 1.00 77.44 1123 ASP A CA 1
ATOM 9189 C C . ASP A 1 1123 ? -34.971 -12.134 27.424 1.00 77.44 1123 ASP A C 1
ATOM 9191 O O . ASP A 1 1123 ? -34.321 -11.084 27.402 1.00 77.44 1123 ASP A O 1
ATOM 9195 N N . THR A 1 1124 ? -36.245 -12.162 27.813 1.00 68.62 1124 THR A N 1
ATOM 9196 C CA . THR A 1 1124 ? -36.893 -11.047 28.513 1.00 68.62 1124 THR A CA 1
ATOM 9197 C C . THR A 1 1124 ? -36.900 -11.338 30.014 1.00 68.62 1124 THR A C 1
ATOM 9199 O O . THR A 1 1124 ? -37.523 -12.328 30.419 1.00 68.62 1124 THR A O 1
ATOM 9202 N N . PRO A 1 1125 ? -36.270 -10.508 30.867 1.00 58.47 1125 PRO A N 1
ATOM 9203 C CA . PRO A 1 1125 ? -36.472 -10.585 32.309 1.00 58.47 1125 PRO A CA 1
ATOM 9204 C C . PRO A 1 1125 ? -37.969 -10.498 32.627 1.00 58.47 1125 PRO A C 1
ATOM 9206 O O . PRO A 1 1125 ? -38.698 -9.730 31.999 1.00 58.47 1125 PRO A O 1
ATOM 9209 N N . THR A 1 1126 ? -38.456 -11.274 33.596 1.00 54.41 1126 THR A N 1
ATOM 9210 C CA . THR A 1 1126 ? -39.869 -11.178 33.990 1.00 54.41 1126 THR A CA 1
ATOM 9211 C C . THR A 1 1126 ? -40.183 -9.763 34.482 1.00 54.41 1126 THR A C 1
ATOM 9213 O O . THR A 1 1126 ? -39.357 -9.146 35.154 1.00 54.41 1126 THR A O 1
ATOM 9216 N N . LEU A 1 1127 ? -41.393 -9.267 34.192 1.00 49.44 1127 LEU A N 1
ATOM 9217 C CA . LEU A 1 1127 ? -41.858 -7.887 34.451 1.00 49.44 1127 LEU A CA 1
ATOM 9218 C C . LEU A 1 1127 ? -41.754 -7.400 35.916 1.00 49.44 1127 LEU A C 1
ATOM 9220 O O . LEU A 1 1127 ? -42.020 -6.238 36.198 1.00 49.44 1127 LEU A O 1
ATOM 9224 N N . THR A 1 1128 ? -41.353 -8.260 36.851 1.00 50.75 1128 THR A N 1
ATOM 9225 C CA . THR A 1 1128 ? -40.968 -7.902 38.222 1.00 50.75 1128 THR A CA 1
ATOM 9226 C C . THR A 1 1128 ? -39.568 -7.279 38.329 1.00 50.75 1128 THR A C 1
ATOM 9228 O O . THR A 1 1128 ? -39.245 -6.726 39.375 1.00 50.75 1128 THR A O 1
ATOM 9231 N N . HIS A 1 1129 ? -38.735 -7.364 37.284 1.00 59.44 1129 HIS A N 1
ATOM 9232 C CA . HIS A 1 1129 ? -37.315 -6.980 37.304 1.00 59.44 1129 HIS A CA 1
ATOM 9233 C C . HIS A 1 1129 ? -36.977 -5.706 36.507 1.00 59.44 1129 HIS A C 1
ATOM 9235 O O . HIS A 1 1129 ? -35.830 -5.270 36.544 1.00 59.44 1129 HIS A O 1
ATOM 9241 N N . SER A 1 1130 ? -37.929 -5.067 35.825 1.00 62.62 1130 SER A N 1
ATOM 9242 C CA . SER A 1 1130 ? -37.711 -3.766 35.173 1.00 62.62 1130 SER A CA 1
ATOM 9243 C C . SER A 1 1130 ? -38.944 -2.882 35.323 1.00 62.62 1130 SER A C 1
ATOM 9245 O O . SER A 1 1130 ? -40.066 -3.359 35.177 1.00 62.62 1130 SER A O 1
ATOM 9247 N N . SER A 1 1131 ? -38.750 -1.589 35.600 1.00 71.31 1131 SER A N 1
ATOM 9248 C CA . SER A 1 1131 ? -39.855 -0.645 35.832 1.00 71.31 1131 SER A CA 1
ATOM 9249 C C . SER A 1 1131 ? -39.653 0.680 35.098 1.00 71.31 1131 SER A C 1
ATOM 9251 O O . SER A 1 1131 ? -38.575 1.276 35.145 1.00 71.31 1131 SER A O 1
ATOM 9253 N N . TYR A 1 1132 ? -40.727 1.153 34.460 1.00 72.25 1132 TYR A N 1
ATOM 9254 C CA . TYR A 1 1132 ? -40.768 2.357 33.632 1.00 72.25 1132 TYR A CA 1
ATOM 9255 C C . TYR A 1 1132 ? -41.847 3.316 34.142 1.00 72.25 1132 TYR A C 1
ATOM 9257 O O . TYR A 1 1132 ? -43.042 3.063 33.992 1.00 72.25 1132 TYR A O 1
ATOM 9265 N N . LEU A 1 1133 ? -41.420 4.422 34.753 1.00 76.75 1133 LEU A N 1
ATOM 9266 C CA . LEU A 1 1133 ? -42.307 5.443 35.307 1.00 76.75 1133 LEU A CA 1
ATOM 9267 C C . LEU A 1 1133 ? -42.591 6.545 34.284 1.00 76.75 1133 LEU A C 1
ATOM 9269 O O . LEU A 1 1133 ? -41.719 6.943 33.505 1.00 76.75 1133 LEU A O 1
ATOM 9273 N N . TRP A 1 1134 ? -43.796 7.108 34.330 1.00 68.94 1134 TRP A N 1
ATOM 9274 C CA . TRP A 1 1134 ? -44.260 8.141 33.403 1.00 68.94 1134 TRP A CA 1
ATOM 9275 C C . TRP A 1 1134 ? -44.911 9.307 34.151 1.00 68.94 1134 TRP A C 1
ATOM 9277 O O . TRP A 1 1134 ? -45.324 9.174 35.301 1.00 68.94 1134 TRP A O 1
ATOM 9287 N N . CYS A 1 1135 ? -44.963 10.472 33.500 1.00 71.06 1135 CYS A N 1
ATOM 9288 C CA . CYS A 1 1135 ? -45.610 11.685 34.011 1.00 71.06 1135 CYS A CA 1
ATOM 9289 C C . CYS A 1 1135 ? -45.275 11.982 35.493 1.00 71.06 1135 CYS A C 1
ATOM 9291 O O . CYS A 1 1135 ? -44.103 12.143 35.834 1.00 71.06 1135 CYS A O 1
ATOM 9293 N N . ASN A 1 1136 ? -46.289 12.068 36.360 1.00 67.44 1136 ASN A N 1
ATOM 9294 C CA . ASN A 1 1136 ? -46.144 12.486 37.756 1.00 67.44 1136 ASN A CA 1
ATOM 9295 C C . ASN A 1 1136 ? -45.362 11.481 38.616 1.00 67.44 1136 ASN A C 1
ATOM 9297 O O . ASN A 1 1136 ? -44.663 11.898 39.537 1.00 67.44 1136 ASN A O 1
ATOM 9301 N N . ASP A 1 1137 ? -45.413 10.184 38.299 1.00 74.12 1137 ASP A N 1
ATOM 9302 C CA . ASP A 1 1137 ? -44.758 9.140 39.099 1.00 74.12 1137 ASP A CA 1
ATOM 9303 C C . ASP A 1 1137 ? -43.227 9.275 39.069 1.00 74.12 1137 ASP A C 1
ATOM 9305 O O . ASP A 1 1137 ? -42.542 8.895 40.018 1.00 74.12 1137 ASP A O 1
ATOM 9309 N N . ARG A 1 1138 ? -42.681 9.925 38.026 1.00 74.50 1138 ARG A N 1
ATOM 9310 C CA . ARG A 1 1138 ? -41.254 10.280 37.940 1.00 74.50 1138 ARG A CA 1
ATOM 9311 C C . ARG A 1 1138 ? -40.796 11.231 39.048 1.00 74.50 1138 ARG A C 1
ATOM 9313 O O . ARG A 1 1138 ? -39.622 11.208 39.391 1.00 74.50 1138 ARG A O 1
ATOM 9320 N N . ILE A 1 1139 ? -41.689 12.051 39.608 1.00 71.94 1139 ILE A N 1
ATOM 9321 C CA . ILE A 1 1139 ? -41.370 12.997 40.695 1.00 71.94 1139 ILE A CA 1
ATOM 9322 C C . ILE A 1 1139 ? -41.200 12.255 42.029 1.00 71.94 1139 ILE A C 1
ATOM 9324 O O . ILE A 1 1139 ? -40.488 12.716 42.916 1.00 71.94 1139 ILE A O 1
ATOM 9328 N N . GLU A 1 1140 ? -41.812 11.079 42.161 1.00 79.12 1140 GLU A N 1
ATOM 9329 C CA . GLU A 1 1140 ? -41.844 10.274 43.384 1.00 79.12 1140 GLU A CA 1
ATOM 9330 C C . GLU A 1 1140 ? -41.155 8.910 43.199 1.00 79.12 1140 GLU A C 1
ATOM 9332 O O . GLU A 1 1140 ? -41.401 7.969 43.958 1.00 79.12 1140 GLU A O 1
ATOM 9337 N N . TRP A 1 1141 ? -40.235 8.820 42.227 1.00 84.31 1141 TRP A N 1
ATOM 9338 C CA . TRP A 1 1141 ? -39.500 7.600 41.872 1.00 84.31 1141 TRP A CA 1
ATOM 9339 C C . TRP A 1 1141 ? -38.868 6.828 43.053 1.00 84.31 1141 TRP A C 1
ATOM 9341 O O . TRP A 1 1141 ? -38.865 5.596 42.972 1.00 84.31 1141 TRP A O 1
ATOM 9351 N N . PRO A 1 1142 ? -38.402 7.444 44.171 1.00 85.00 1142 PRO A N 1
ATOM 9352 C CA . PRO A 1 1142 ? -37.827 6.685 45.285 1.00 85.00 1142 PRO A CA 1
ATOM 9353 C C . PRO A 1 1142 ? -38.812 5.729 45.973 1.00 85.00 1142 PRO A C 1
ATOM 9355 O O . PRO A 1 1142 ? -38.381 4.773 46.608 1.00 85.00 1142 PRO A O 1
ATOM 9358 N N . LYS A 1 1143 ? -40.129 5.948 45.828 1.00 82.50 1143 LYS A N 1
ATOM 9359 C CA . LYS A 1 1143 ? -41.174 5.037 46.335 1.00 82.50 1143 LYS A CA 1
ATOM 9360 C C . LYS A 1 1143 ? -41.309 3.750 45.520 1.00 82.50 1143 LYS A C 1
ATOM 9362 O O . LYS A 1 1143 ? -41.892 2.788 46.007 1.00 82.50 1143 LYS A O 1
ATOM 9367 N N . PHE A 1 1144 ? -40.818 3.758 44.283 1.00 80.88 1144 PHE A N 1
ATOM 9368 C CA . PHE A 1 1144 ? -40.984 2.674 43.316 1.00 80.88 1144 PHE A CA 1
ATOM 9369 C C . PHE A 1 1144 ? -39.680 1.920 43.032 1.00 80.88 1144 PHE A C 1
ATOM 9371 O O . PHE A 1 1144 ? -39.730 0.832 42.471 1.00 80.88 1144 PHE A O 1
ATOM 9378 N N . TYR A 1 1145 ? -38.521 2.485 43.386 1.00 80.81 1145 TYR A N 1
ATOM 9379 C CA . TYR A 1 1145 ? -37.211 1.873 43.159 1.00 80.81 1145 TYR A CA 1
ATOM 9380 C C . TYR A 1 1145 ? -36.967 0.657 44.070 1.00 80.81 1145 TYR A C 1
ATOM 9382 O O . TYR A 1 1145 ? -37.240 0.700 45.269 1.00 80.81 1145 TYR A O 1
ATOM 9390 N N . ASN A 1 1146 ? -36.413 -0.419 43.505 1.00 77.38 1146 ASN A N 1
ATOM 9391 C CA . ASN A 1 1146 ? -36.140 -1.676 44.200 1.00 77.38 1146 ASN A CA 1
ATOM 9392 C C . ASN A 1 1146 ? -34.755 -2.227 43.798 1.00 77.38 1146 ASN A C 1
ATOM 9394 O O . ASN A 1 1146 ? -34.332 -2.101 42.648 1.00 77.38 1146 ASN A O 1
ATOM 9398 N N . SER A 1 1147 ? -34.053 -2.857 44.743 1.00 70.25 1147 SER A N 1
ATOM 9399 C CA . SER A 1 1147 ? -32.744 -3.496 44.546 1.00 70.25 1147 SER A CA 1
ATOM 9400 C C . SER A 1 1147 ? -32.771 -4.689 43.587 1.00 70.25 1147 SER A C 1
ATOM 9402 O O . SER A 1 1147 ? -31.766 -4.959 42.921 1.00 70.25 1147 SER A O 1
ATOM 9404 N N . SER A 1 1148 ? -33.911 -5.383 43.524 1.00 69.62 1148 SER A N 1
ATOM 9405 C CA . SER A 1 1148 ? -34.168 -6.545 42.663 1.00 69.62 1148 SER A CA 1
ATOM 9406 C C . SER A 1 1148 ? -34.284 -6.197 41.177 1.00 69.62 1148 SER A C 1
ATOM 9408 O O . SER A 1 1148 ? -34.108 -7.073 40.336 1.00 69.62 1148 SER A O 1
ATOM 9410 N N . PHE A 1 1149 ? -34.534 -4.933 40.822 1.00 76.31 1149 PHE A N 1
ATOM 9411 C CA . PHE A 1 1149 ? -34.602 -4.543 39.417 1.00 76.31 1149 PHE A CA 1
ATOM 9412 C C . PHE A 1 1149 ? -33.241 -4.679 38.730 1.00 76.31 1149 PHE A C 1
ATOM 9414 O O . PHE A 1 1149 ? -32.217 -4.335 39.315 1.00 76.31 1149 PHE A O 1
ATOM 9421 N N . LEU A 1 1150 ? -33.262 -5.111 37.470 1.00 72.38 1150 LEU A N 1
ATOM 9422 C CA . LEU A 1 1150 ? -32.178 -5.048 36.494 1.00 72.38 1150 LEU A CA 1
ATOM 9423 C C . LEU A 1 1150 ? -32.036 -3.623 35.936 1.00 72.38 1150 LEU A C 1
ATOM 9425 O O . LEU A 1 1150 ? -30.928 -3.094 35.858 1.00 72.38 1150 LEU A O 1
ATOM 9429 N N . SER A 1 1151 ? -33.158 -2.985 35.583 1.00 76.19 1151 SER A N 1
ATOM 9430 C CA . SER A 1 1151 ? -33.195 -1.621 35.044 1.00 76.19 1151 SER A CA 1
ATOM 9431 C C . SER A 1 1151 ? -34.396 -0.811 35.546 1.00 76.19 1151 SER A C 1
ATOM 9433 O O . SER A 1 1151 ? -35.483 -1.342 35.784 1.00 76.19 1151 SER A O 1
ATOM 9435 N N . PHE A 1 1152 ? -34.200 0.497 35.712 1.00 79.25 1152 PHE A N 1
ATOM 9436 C CA . PHE A 1 1152 ? -35.210 1.407 36.246 1.00 79.25 1152 PHE A CA 1
ATOM 9437 C C . PHE A 1 1152 ? -35.195 2.753 35.514 1.00 79.25 1152 PHE A C 1
ATOM 9439 O O . PHE A 1 1152 ? -34.218 3.498 35.572 1.00 79.25 1152 PHE A O 1
ATOM 9446 N N . HIS A 1 1153 ? -36.296 3.071 34.839 1.00 74.75 1153 HIS A N 1
ATOM 9447 C CA . HIS A 1 1153 ? -36.470 4.284 34.046 1.00 74.75 1153 HIS A CA 1
ATOM 9448 C C . HIS A 1 1153 ? -37.388 5.246 34.819 1.00 74.75 1153 HIS A C 1
ATOM 9450 O O . HIS A 1 1153 ? -38.612 5.076 34.808 1.00 74.75 1153 HIS A O 1
ATOM 9456 N N . PRO A 1 1154 ? -36.829 6.251 35.526 1.00 67.88 1154 PRO A N 1
ATOM 9457 C CA . PRO A 1 1154 ? -36.774 7.567 34.874 1.00 67.88 1154 PRO A CA 1
ATOM 9458 C C . PRO A 1 1154 ? -35.567 8.457 35.246 1.00 67.88 1154 PRO A C 1
ATOM 9460 O O . PRO A 1 1154 ? -35.647 9.679 35.085 1.00 67.88 1154 PRO A O 1
ATOM 9463 N N . ILE A 1 1155 ? -34.503 7.906 35.836 1.00 74.50 1155 ILE A N 1
ATOM 9464 C CA . ILE A 1 1155 ? -33.468 8.691 36.529 1.00 74.50 1155 ILE A CA 1
ATOM 9465 C C . ILE A 1 1155 ? -32.534 9.404 35.529 1.00 74.50 1155 ILE A C 1
ATOM 9467 O O . ILE A 1 1155 ? -31.513 8.871 35.108 1.00 74.50 1155 ILE A O 1
ATOM 9471 N N . LYS A 1 1156 ? -32.866 10.655 35.182 1.00 73.19 1156 LYS A N 1
ATOM 9472 C CA . LYS A 1 1156 ? -32.068 11.548 34.316 1.00 73.19 1156 LYS A CA 1
ATOM 9473 C C . LYS A 1 1156 ? -30.833 12.090 35.056 1.00 73.19 1156 LYS A C 1
ATOM 9475 O O . LYS A 1 1156 ? -30.950 13.062 35.807 1.00 73.19 1156 LYS A O 1
ATOM 9480 N N . TYR A 1 1157 ? -29.633 11.566 34.788 1.00 72.69 1157 TYR A N 1
ATOM 9481 C CA . TYR A 1 1157 ? -28.393 12.005 35.468 1.00 72.69 1157 TYR A CA 1
ATOM 9482 C C . TYR A 1 1157 ? -28.109 13.520 35.363 1.00 72.69 1157 TYR A C 1
ATOM 9484 O O . TYR A 1 1157 ? -27.541 14.111 36.284 1.00 72.69 1157 TYR A O 1
ATOM 9492 N N . GLY A 1 1158 ? -28.539 14.176 34.276 1.00 64.50 1158 GLY A N 1
ATOM 9493 C CA . GLY A 1 1158 ? -28.374 15.624 34.077 1.00 64.50 1158 GLY A CA 1
ATOM 9494 C C . GLY A 1 1158 ? -29.162 16.503 35.062 1.00 64.50 1158 GLY A C 1
ATOM 9495 O O . GLY A 1 1158 ? -28.782 17.650 35.304 1.00 64.50 1158 GLY A O 1
ATOM 9496 N N . ALA A 1 1159 ? -30.220 15.978 35.693 1.00 68.50 1159 ALA A N 1
ATOM 9497 C CA . ALA A 1 1159 ? -31.028 16.731 36.655 1.00 68.50 1159 ALA A CA 1
ATOM 9498 C C . ALA A 1 1159 ? -30.244 17.090 37.934 1.00 68.50 1159 ALA A C 1
ATOM 9500 O O . ALA A 1 1159 ? -30.437 18.169 38.502 1.00 68.50 1159 ALA A O 1
ATOM 9501 N N . PHE A 1 1160 ? -29.300 16.239 38.355 1.00 74.38 1160 PHE A N 1
ATOM 9502 C CA . PHE A 1 1160 ? -28.508 16.407 39.585 1.00 74.38 1160 PHE A CA 1
ATOM 9503 C C . PHE A 1 1160 ? -27.558 17.619 39.577 1.00 74.38 1160 PHE A C 1
ATOM 9505 O O . PHE A 1 1160 ? -26.989 17.968 40.617 1.00 74.38 1160 PHE A O 1
ATOM 9512 N N . ARG A 1 1161 ? -27.375 18.264 38.416 1.00 61.41 1161 ARG A N 1
ATOM 9513 C CA . ARG A 1 1161 ? -26.627 19.522 38.275 1.00 61.41 1161 ARG A CA 1
ATOM 9514 C C . ARG A 1 1161 ? -27.393 20.724 38.833 1.00 61.41 1161 ARG A C 1
ATOM 9516 O O . ARG A 1 1161 ? -26.775 21.652 39.345 1.00 61.41 1161 ARG A O 1
ATOM 9523 N N . PHE A 1 1162 ? -28.723 20.694 38.747 1.00 62.94 1162 PHE A N 1
ATOM 9524 C CA . PHE A 1 1162 ? -29.603 21.811 39.112 1.00 62.94 1162 PHE A CA 1
ATOM 9525 C C . PHE A 1 1162 ? -30.536 21.489 40.288 1.00 62.94 1162 PHE A C 1
ATOM 9527 O O . PHE A 1 1162 ? -31.015 22.403 40.952 1.00 62.94 1162 PHE A O 1
ATOM 9534 N N . ASN A 1 1163 ? -30.780 20.205 40.571 1.00 78.31 1163 ASN A N 1
ATOM 9535 C CA . ASN A 1 1163 ? -31.668 19.754 41.637 1.00 78.31 1163 ASN A CA 1
ATOM 9536 C C . ASN A 1 1163 ? -30.899 18.941 42.696 1.00 78.31 1163 ASN A C 1
ATOM 9538 O O . ASN A 1 1163 ? -30.635 17.748 42.528 1.00 78.31 1163 ASN A O 1
ATOM 9542 N N . LEU A 1 1164 ? -30.544 19.600 43.806 1.00 82.38 1164 LEU A N 1
ATOM 9543 C CA . LEU A 1 1164 ? -29.856 18.959 44.934 1.00 82.38 1164 LEU A CA 1
ATOM 9544 C C . LEU A 1 1164 ? -30.764 18.004 45.730 1.00 82.38 1164 LEU A C 1
ATOM 9546 O O . LEU A 1 1164 ? -30.253 17.066 46.334 1.00 82.38 1164 LEU A O 1
ATOM 9550 N N . THR A 1 1165 ? -32.088 18.179 45.694 1.00 84.44 1165 THR A N 1
ATOM 9551 C CA . THR A 1 1165 ? -33.042 17.266 46.349 1.00 84.44 1165 THR A CA 1
ATOM 9552 C C . THR A 1 1165 ? -33.070 15.909 45.649 1.00 84.44 1165 THR A C 1
ATOM 9554 O O . THR A 1 1165 ? -33.002 14.873 46.305 1.00 84.44 1165 THR A O 1
ATOM 9557 N N . GLU A 1 1166 ? -33.075 15.896 44.314 1.00 82.06 1166 GLU A N 1
ATOM 9558 C CA . GLU A 1 1166 ? -32.959 14.655 43.534 1.00 82.06 1166 GLU A CA 1
ATOM 9559 C C . GLU A 1 1166 ? -31.592 13.991 43.708 1.00 82.06 1166 GLU A C 1
ATOM 9561 O O . GLU A 1 1166 ? -31.499 12.771 43.816 1.00 82.06 1166 GLU A O 1
ATOM 9566 N N . ARG A 1 1167 ? -30.528 14.791 43.831 1.00 84.88 1167 ARG A N 1
ATOM 9567 C CA . ARG A 1 1167 ? -29.185 14.298 44.156 1.00 84.88 1167 ARG A CA 1
ATOM 9568 C C . ARG A 1 1167 ? -29.130 13.640 45.539 1.00 84.88 1167 ARG A C 1
ATOM 9570 O O . ARG A 1 1167 ? -28.525 12.581 45.667 1.00 84.88 1167 ARG A O 1
ATOM 9577 N N . TYR A 1 1168 ? -29.791 14.216 46.547 1.00 88.31 1168 TYR A N 1
ATOM 9578 C CA . TYR A 1 1168 ? -29.929 13.611 47.877 1.00 88.31 1168 TYR A CA 1
ATOM 9579 C C . TYR A 1 1168 ? -30.702 12.288 47.813 1.00 88.31 1168 TYR A C 1
ATOM 9581 O O . TYR A 1 1168 ? -30.186 11.267 48.260 1.00 88.31 1168 TYR A O 1
ATOM 9589 N N . ARG A 1 1169 ? -31.885 12.282 47.179 1.00 86.12 1169 ARG A N 1
ATOM 9590 C CA . ARG A 1 1169 ? -32.716 11.081 46.959 1.00 86.12 1169 ARG A CA 1
ATOM 9591 C C . ARG A 1 1169 ? -31.929 9.962 46.260 1.00 86.12 1169 ARG A C 1
ATOM 9593 O O . ARG A 1 1169 ? -31.993 8.807 46.670 1.00 86.12 1169 ARG A O 1
ATOM 9600 N N . TYR A 1 1170 ? -31.133 10.299 45.246 1.00 86.31 1170 TYR A N 1
ATOM 9601 C CA . TYR A 1 1170 ? -30.275 9.344 44.542 1.00 86.31 1170 TYR A CA 1
ATOM 9602 C C . TYR A 1 1170 ? -29.142 8.786 45.422 1.00 86.31 1170 TYR A C 1
ATOM 9604 O O . TYR A 1 1170 ? -28.885 7.580 45.413 1.00 86.31 1170 TYR A O 1
ATOM 9612 N N . CYS A 1 1171 ? -28.500 9.632 46.234 1.00 87.19 1171 CYS A N 1
ATOM 9613 C CA . CYS A 1 1171 ? -27.517 9.186 47.222 1.00 87.19 1171 CYS A CA 1
ATOM 9614 C C . CYS A 1 1171 ? -28.127 8.242 48.271 1.00 87.19 1171 CYS A C 1
ATOM 9616 O O . CYS A 1 1171 ? -27.543 7.201 48.570 1.00 87.19 1171 CYS A O 1
ATOM 9618 N N . GLU A 1 1172 ? -29.312 8.582 48.779 1.00 88.50 1172 GLU A N 1
ATOM 9619 C CA . GLU A 1 1172 ? -30.014 7.843 49.829 1.00 88.50 1172 GLU A CA 1
ATOM 9620 C C . GLU A 1 1172 ? -30.544 6.480 49.370 1.00 88.50 1172 GLU A C 1
ATOM 9622 O O . GLU A 1 1172 ? -30.386 5.499 50.094 1.00 88.50 1172 GLU A O 1
ATOM 9627 N N . HIS A 1 1173 ? -31.137 6.398 48.176 1.00 84.50 1173 HIS A N 1
ATOM 9628 C CA . HIS A 1 1173 ? -31.832 5.189 47.721 1.00 84.50 1173 HIS A CA 1
ATOM 9629 C C . HIS A 1 1173 ? -31.031 4.318 46.740 1.00 84.50 1173 HIS A C 1
ATOM 9631 O O . HIS A 1 1173 ? -31.213 3.101 46.738 1.00 84.50 1173 HIS A O 1
ATOM 9637 N N . VAL A 1 1174 ? -30.142 4.894 45.918 1.00 84.62 1174 VAL A N 1
ATOM 9638 C CA . VAL A 1 1174 ? -29.399 4.147 44.878 1.00 84.62 1174 VAL A CA 1
ATOM 9639 C C . VAL A 1 1174 ? -27.942 3.922 45.280 1.00 84.62 1174 VAL A C 1
ATOM 9641 O O . VAL A 1 1174 ? -27.475 2.782 45.284 1.00 84.62 1174 VAL A O 1
ATOM 9644 N N . LEU A 1 1175 ? -27.213 4.981 45.654 1.00 82.69 1175 LEU A N 1
ATOM 9645 C CA . LEU A 1 1175 ? -25.785 4.853 45.976 1.00 82.69 1175 LEU A CA 1
ATOM 9646 C C . LEU A 1 1175 ? -25.546 4.118 47.299 1.00 82.69 1175 LEU A C 1
ATOM 9648 O O . LEU A 1 1175 ? -24.695 3.231 47.334 1.00 82.69 1175 LEU A O 1
ATOM 9652 N N . GLN A 1 1176 ? -26.311 4.418 48.355 1.00 82.31 1176 GLN A N 1
ATOM 9653 C CA . GLN A 1 1176 ? -26.199 3.690 49.624 1.00 82.31 1176 GLN A CA 1
ATOM 9654 C C . GLN A 1 1176 ? -26.465 2.191 49.439 1.00 82.31 1176 GLN A C 1
ATOM 9656 O O . GLN A 1 1176 ? -25.687 1.366 49.908 1.00 82.31 1176 GLN A O 1
ATOM 9661 N N . LEU A 1 1177 ? -27.494 1.829 48.668 1.00 78.00 1177 LEU A N 1
ATOM 9662 C CA . LEU A 1 1177 ? -27.784 0.437 48.324 1.00 78.00 1177 LEU A CA 1
ATOM 9663 C C . LEU A 1 1177 ? -26.616 -0.228 47.569 1.00 78.00 1177 LEU A C 1
ATOM 9665 O O . LEU A 1 1177 ? -26.242 -1.359 47.882 1.00 78.00 1177 LEU A O 1
ATOM 9669 N N . SER A 1 1178 ? -26.002 0.470 46.608 1.00 75.62 1178 SER A N 1
ATOM 9670 C CA . SER A 1 1178 ? -24.824 -0.042 45.894 1.00 75.62 1178 SER A CA 1
ATOM 9671 C C . SER A 1 1178 ? -23.628 -0.276 46.831 1.00 75.62 1178 SER A C 1
ATOM 9673 O O . SER A 1 1178 ? -22.854 -1.206 46.603 1.00 75.62 1178 SER A O 1
ATOM 9675 N N . VAL A 1 1179 ? -23.473 0.526 47.892 1.00 73.75 1179 VAL A N 1
ATOM 9676 C CA . VAL A 1 1179 ? -22.452 0.323 48.935 1.00 73.75 1179 VAL A CA 1
ATOM 9677 C C . VAL A 1 1179 ? -22.811 -0.850 49.854 1.00 73.75 1179 VAL A C 1
ATOM 9679 O O . VAL A 1 1179 ? -21.953 -1.682 50.146 1.00 73.75 1179 VAL A O 1
ATOM 9682 N N . ASP A 1 1180 ? -24.077 -0.995 50.239 1.00 73.19 1180 ASP A N 1
ATOM 9683 C CA . ASP A 1 1180 ? -24.568 -2.126 51.034 1.00 73.19 1180 ASP A CA 1
ATOM 9684 C C . ASP A 1 1180 ? -24.365 -3.480 50.324 1.00 73.19 1180 ASP A C 1
ATOM 9686 O O . ASP A 1 1180 ? -24.083 -4.489 50.977 1.00 73.19 1180 ASP A O 1
ATOM 9690 N N . ILE A 1 1181 ? -24.461 -3.506 48.990 1.00 68.62 1181 ILE A N 1
ATOM 9691 C CA . ILE A 1 1181 ? -24.198 -4.694 48.162 1.00 68.62 1181 ILE A CA 1
ATOM 9692 C C . ILE A 1 1181 ? -22.688 -4.985 48.068 1.00 68.62 1181 ILE A C 1
ATOM 9694 O O . ILE A 1 1181 ? -22.284 -6.137 48.230 1.00 68.62 1181 ILE A O 1
ATOM 9698 N N . LEU A 1 1182 ? -21.829 -3.964 47.919 1.00 65.62 1182 LEU A N 1
ATOM 9699 C CA . LEU A 1 1182 ? -20.366 -4.127 48.029 1.00 65.62 1182 LEU A CA 1
ATOM 9700 C C . LEU A 1 1182 ? -19.940 -4.707 49.393 1.00 65.62 1182 LEU A C 1
ATOM 9702 O O . LEU A 1 1182 ? -19.004 -5.506 49.469 1.00 65.62 1182 LEU A O 1
ATOM 9706 N N . LEU A 1 1183 ? -20.625 -4.309 50.470 1.00 64.88 1183 LEU A N 1
ATOM 9707 C CA . LEU A 1 1183 ? -20.346 -4.746 51.841 1.00 64.88 1183 LEU A CA 1
ATOM 9708 C C . LEU A 1 1183 ? -20.697 -6.220 52.090 1.00 64.88 1183 LEU A C 1
ATOM 9710 O O . LEU A 1 1183 ? -19.945 -6.924 52.771 1.00 64.88 1183 LEU A O 1
ATOM 9714 N N . LYS A 1 1184 ? -21.836 -6.678 51.557 1.00 61.12 1184 LYS A N 1
ATOM 9715 C CA . LYS A 1 1184 ? -22.387 -8.029 51.779 1.00 61.12 1184 LYS A CA 1
ATOM 9716 C C . LYS A 1 1184 ? -21.916 -9.056 50.740 1.00 61.12 1184 LYS A C 1
ATOM 9718 O O . LYS A 1 1184 ? -21.930 -10.253 51.023 1.00 61.12 1184 LYS A O 1
ATOM 9723 N N . GLY A 1 1185 ? -21.485 -8.600 49.562 1.00 56.12 1185 GLY A N 1
ATOM 9724 C CA . GLY A 1 1185 ? -21.339 -9.444 48.374 1.00 56.12 1185 GLY A CA 1
ATOM 9725 C C . GLY A 1 1185 ? -22.705 -9.836 47.795 1.00 56.12 1185 GLY A C 1
ATOM 9726 O O . GLY A 1 1185 ? -23.749 -9.482 48.339 1.00 56.12 1185 GLY A O 1
ATOM 9727 N N . GLN A 1 1186 ? -22.719 -10.615 46.710 1.00 50.16 1186 GLN A N 1
ATOM 9728 C CA . GLN A 1 1186 ? -23.949 -11.019 45.999 1.00 50.16 1186 GLN A CA 1
ATOM 9729 C C . GLN A 1 1186 ? -24.910 -11.936 46.795 1.00 50.16 1186 GLN A C 1
ATOM 9731 O O . GLN A 1 1186 ? -25.907 -12.396 46.251 1.00 50.16 1186 GLN A O 1
ATOM 9736 N N . LYS A 1 1187 ? -24.658 -12.191 48.088 1.00 41.12 1187 LYS A N 1
ATOM 9737 C CA . LYS A 1 1187 ? -25.578 -12.911 48.982 1.00 41.12 1187 LYS A CA 1
ATOM 9738 C C . LYS A 1 1187 ? -26.625 -11.976 49.591 1.00 41.12 1187 LYS A C 1
ATOM 9740 O O . LYS A 1 1187 ? -26.644 -11.742 50.799 1.00 41.12 1187 LYS A O 1
ATOM 9745 N N . LEU A 1 1188 ? -27.523 -11.495 48.739 1.00 37.06 1188 LEU A N 1
ATOM 9746 C CA . LEU A 1 1188 ? -28.907 -11.258 49.135 1.00 37.06 1188 LEU A CA 1
ATOM 9747 C C . LEU A 1 1188 ? -29.705 -12.466 48.636 1.00 37.06 1188 LEU A C 1
ATOM 9749 O O . LEU A 1 1188 ? -29.950 -12.597 47.441 1.00 37.06 1188 LEU A O 1
ATOM 9753 N N . ASN A 1 1189 ? -30.016 -13.380 49.556 1.00 33.78 1189 ASN A N 1
ATOM 9754 C CA . ASN A 1 1189 ? -31.107 -14.325 49.350 1.00 33.78 1189 ASN A CA 1
ATOM 9755 C C . ASN A 1 1189 ? -32.419 -13.590 49.651 1.00 33.78 1189 ASN A C 1
ATOM 9757 O O . ASN A 1 1189 ? -32.442 -12.814 50.608 1.00 33.78 1189 ASN A O 1
ATOM 9761 N N . ASP A 1 1190 ? -33.455 -13.943 48.889 1.00 31.25 1190 ASP A N 1
ATOM 9762 C CA . ASP A 1 1190 ? -34.853 -13.489 48.974 1.00 31.25 1190 ASP A CA 1
ATOM 9763 C C . ASP A 1 1190 ? -35.094 -11.994 48.642 1.00 31.25 1190 ASP A C 1
ATOM 9765 O O . ASP A 1 1190 ? -34.786 -11.103 49.466 1.00 31.25 1190 ASP A O 1
#

Foldseek 3Di:
DVVVVVVVVVVVVVVVVVVVVVVVPPPCPDPQAALAEEFFEDADQPPVLLVVVLPDPRYAYEYEYADCRDPPDDRPRYHYHYLVNLVVVPFLLNVQFDPDRLQRSLSVLLVSVLSNHQKYWFAYSQKDFADCRPVQDDPDQKDWFKEWAFPDPDLLLLEDFQCLLFFHQWDGPPLDAPDQRRNSPPIFIFGDPMDGGFQKEFEDAWEPDWDQTSVRDIDDGTRFTNLWRAKYKYAQLHAYFGFRHTMMGGPLQSLLPHFFRPDDNGLSRRVSRLLSSLLCSVLVGIYMYGYDRIYGRDDPDDPPPDPDDDQNSVVVNVQSSPDDDPDDDSLVVSLVSVVSCCVVVNGPVSSSSSSVSSSLSSLLSLLVLLVVLQVLLQVLLCVLVDNPSPPFFDRSSVLSVLQVPQPLQVQQLLAEEEEEELDADAFCQQVVCSLPVSRHVYYEYEEAHDCVRQDPPPNGGHHDRDHHYHHDDNVCSVSNFLRLLSLLVVVVVVDPSHFWYKYAYLFKDALSSDDDPSVFKEAAFFKDADDLVPDPCSVPCVVVQQQLLVQLLCCLVPDPPVLSVVLLVLLQQLLVVVPDPGLNRLSNPPRMWGPGRIIMGTPVCSSSLSSQSVSSSVSSHGPRSSRSSVSSRGDYDHDPCVQEEEDDDPVVVVVLVPDDSSHRMYDGGNPPDPVCDSVVSNSCCVRPSSVSSVCSNPSDDDVPPVVPVVVVPPPPDDDDDDQAALAEEFEQDCDPDDPLVVVVVPDPRYHYHYLNPPPPPDDSPDLVSSVSVVVVSVVRNHLYYDYDYSPADDDDPRPVVADPDQKDWAWDWDDDDDDDDDDDTDTDGDRIDGHDSDDDDDGDDPPDDDDDDDDDDDDDDDDDDDDDDDDDDDDDDDPDDRWAFDDDHDDDPLLLRLLVLLVVLQVVLLVVLVVLPDNCSNVDFDHSVVLSVLCVPQPQQQEEEEEEEAADDDPLCSNVCSVPVSRHVYYGYTYPDDDDTDDDWKYKYAYLFKDFQSLDDDDLVFKEAAAAKDFDDPPDPVVPPPLLVLQLVLLVVLLVCLVPDPDPLSVVLVVLLCVLLVVVVHHDLSCLSNPSGIWGPPRIMIGGRVCVSSLVSQVVSSVVSPHDPRSSVNSVSSRTGYDHDPPVAEDEDDDPVVVVCLVVDDSSHRMYPDHNSVVVVPDSPSSNSCCVRPSSVVSVCSVPRSPPDD

InterPro domains:
  IPR005049 STELLO-like [PF03385] (269-366)
  IPR005049 STELLO-like [PF03385] (367-596)
  IPR005049 STELLO-like [PF03385] (885-982)
  IPR005049 STELLO-like [PF03385] (984-1084)
  IPR005049 STELLO-like [PTHR31362] (8-369)

Radius of gyration: 39.06 Å; chains: 1; bounding box: 107×117×105 Å